Protein AF-A0AAD7YZC8-F1 (afdb_monomer)

Nearest PDB structur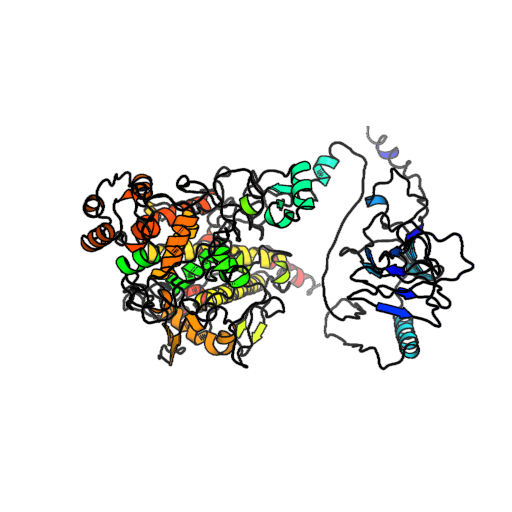es (foldseek):
  7oih-assembly3_E  TM=8.857E-01  e=1.376E-30  Homo sapiens
  7oih-assembly1_B  TM=8.797E-01  e=2.391E-30  Homo sapiens
  7oih-assembly2_C  TM=8.798E-01  e=6.121E-30  Homo sapiens
  8ogi-assembly1_B  TM=8.863E-01  e=1.033E-22  Homo sapiens
  7qzr-assembly1_B  TM=8.720E-01  e=1.389E-21  Homo sapiens

Sequence (856 aa):
MSLILVLKCLVVFGTTLISAVTVKWLPNSNFNLPENFIGKKLPCSKQTVVFPRSITGSVDIPPETEVRGFILPENGELILEDLLTFGANPAETNCTEEYAYYLDTAVRSWSQADVWSSPKFNKATPDSDRVPCFNDVVEFPEDTKFTVILPKATQHVKEVRVGSEIYYSSHEKFDMNAFDNLVKDTVDGYGEDRIEYYVGLSPEIEFRRIQLVVVDKEEYEEHWCKMLFADVFLTLLCISLSYGCLYDIYTGELLSADLQKFYESNGLLETCAVNVKPCYENEWRRVDGSCNNLESPARATFFSPMTRVLPADFFDGYKARKAESGEELPPPRQVRLKLLNETRSTHKDLNNNVPGYAAFAYIDIGSIHDNENLLGKTTYCCKKEHMNDFACTPNIISDDDPVFGPTDIRCMNATRPVTYQMFQCTQDPVPSPIKKATTPFDLSQIYNSKGEGDRVLRSFKGGELAVEEENGALFPPNGPTASCPTNVLPDETRCFEHYYGTFIPVTLLTTWYVRHHNYIASNLAKLNPCWNDELLYQTARDINIAFYKQVYFYEWNTALQGRDNLIKAGVISKDKGCRDLYDSKMSPEITLEFNLFNRWFHLLQESKTMLYDVHGNFIEEFKSFDATFRTGLLANNMSSFTQSMFRAPCHGGDGTVDPELANSALPAFQRAIDALSGDISKNRNFGLPAYVDYILHFLGIEINTFEDLYTAGLMTKEKVRLLKSTYAHPRDIDVIAGGGWCEKNMKGGNIPLTVANILNDNTLRAIKSDRHWYERCNRPHAFTEKQLKEIRKSTLSCLMCAVGDGVTEVPKKAFYNISPKNPLVTCDKIKKLNFKPWADPACKKKKSSKKTELDS

pLDDT: mean 83.08, std 19.99, range [24.94, 98.81]

Foldseek 3Di:
DDDDPVVVVPPPPPDPPPPAWEKEFAFFLELPFLVQWDVSHHADLQAEEEEPQEADAEHEDDPPARHQYYDDHPYYHYHYPDDHHHHRDPPDDPDDDHYIYGHRSQEDELLFQVRIDTPPDDPPDDSNNSRAAQRHEYEYEPPGHHHYRYPLADGHHQWYDHVPDTPDHPPDDDDPVVVVVVVVVVCVVPDVPPDDDDPDDDDDDDDDDDDDDDDDDDDDHDHDDDDDDDDPPVVVVVVCQAWFFKAFQEVLHGADPVNVVVCVVLVNCVQGIDGFHQEDQQDFQALQQAPLFNVRRSFQGQFRFFAAPDDFAADPPLFFHDFPVRHRAFALLLLLPLQAAADFAFAPWFALLQLLLLVLQCQQAFAPVQVVCCQPPQVCCPPPVNVPPPQWDKRAADCPRPPPVVDPDGIDTGTQADFCVNSVSDPPPQGIHTGGHGLFQQPSLLQPSDDPTNPQQCPQPLLAGDWDDDPNATAADDDDVFFQPLQDDPQLPDGHPSHDQFFDSSRLVSRLLRVQLVLQSVVLCVQFVPDGNVVSNSVSSLLSSLLSCLAVQVFNVCQFANDVRCCVLVLDHPDLAFDAQADSPQRSHFHPLLNLLSLLSQQFADQWQFFAALVRHTDDIDGRLSCGSRNSVCSPRQQRSLSSRQAGGTGHLQSYGHNCCQFPNNVVSDVTDGVSSNSLSSLRSSSPFALQVLCCVQPVDHDFALVVCVVVVFFDPSSSVSCVVNGVTSRSHRNCSRQSRGGDRDVNGSGGPSSSRSNSVRSSSSSHSRLSRQSHQPGNVHDDSVQSSLSNLRYVLLSCLSRGPSPQWAFQRRGTHDDPVTHIDGSVVRRHRDCVSVRDPVSVVVVVVVVVVVVD

Secondary structure (DSSP, 8-state):
--SSSTTSTTS-------PPPEEEE-----TT-GGGBTTS-PPPTTPEEE--SB--S-EEE-TT-EESEEE--SBS-EEE-S--EES--TT--S---SEEEB---SEEETT-SSSEE-TT--TTS-GGGTS--TTPEEEEPTT---EEE--SS----SEEEETTEEEEETTS---HHHHHHHHHHHHHHH-GGG-----------S---------SS------------S-TTTSHHHHTTTSPEEEETTT-SBPPHHHHHHHHHTT-HHHHEEEEPPP-TTPPPPSS-TTSSSSSTTTTSTTPPPB-SS---EETTTEEPPPTTSSPPPPHHHHHHHHSEE---EEEEEETHHHHHHHHHHHHHS--HHHHHHHTT---TTSGGGTT-TTB--EE--TT-TTTTTSS--EE--BPPPBTTTTTS---SS--B---S-SSSS-HHHH--STTGGGGGB-SSTTPBP-EEETTEEEPPB-SS---TT--STT----BSSS---SHHHHHHHHHHHHHHHHHHHHHHHH-TT--HHHHHHHHHHHHHHHHHHHIIIIIHHHHH-HHHHHHTTSS-S--S------TTS--PPBHHHHHHGGGGGGG--SEEEEE-TT--EEEEEEGGGGTT-GGGHHHHHHHHHHHHHHSEEE--SSEE-TTTTTBSSTTT-S-B-HHHHHHHHHHHTTPPBHHHHHHHHH-----STTHHHHTSSB-HHHHHHHHTT-SSGGG-BHIIIIIIIBPBPTTSSSBHHHHHHHHHHHHHHHHH-TT-TT-SSSTTPPPHHHHHHHTT--HHHHHHHH-TT-SEEESSTTB--BTTB-EEEGGGS-----GGG--HHHHHHHHHHHHSS--

Structure (mmCIF, N/CA/C/O backbone):
data_AF-A0AAD7YZC8-F1
#
_entry.id   AF-A0AAD7YZC8-F1
#
loop_
_atom_site.group_PDB
_atom_site.id
_atom_site.type_symbol
_atom_site.label_atom_id
_atom_site.label_alt_id
_atom_site.label_comp_id
_atom_site.label_asym_id
_atom_site.label_entity_id
_atom_site.label_seq_id
_atom_site.pdbx_PDB_ins_code
_atom_site.Cartn_x
_atom_site.Cartn_y
_atom_site.Cartn_z
_atom_site.occupancy
_atom_site.B_iso_or_equiv
_atom_site.auth_seq_id
_atom_site.auth_comp_id
_atom_site.auth_asym_id
_atom_site.auth_atom_id
_atom_site.pdbx_PDB_model_num
ATOM 1 N N . MET A 1 1 ? -14.193 5.421 -69.619 1.00 38.94 1 MET A N 1
ATOM 2 C CA . MET A 1 1 ? -14.078 6.891 -69.476 1.00 38.94 1 MET A CA 1
ATOM 3 C C . MET A 1 1 ? -13.715 7.180 -68.022 1.00 38.94 1 MET A C 1
ATOM 5 O O . MET A 1 1 ? -14.600 7.420 -67.222 1.00 38.94 1 MET A O 1
ATOM 9 N N . SER A 1 2 ? -12.482 7.005 -67.549 1.00 38.91 2 SER A N 1
ATOM 10 C CA . SER A 1 2 ? -11.161 7.172 -68.184 1.00 38.91 2 SER A CA 1
ATOM 11 C C . SER A 1 2 ? -10.828 8.629 -68.532 1.00 38.91 2 SER A C 1
ATOM 13 O O . SER A 1 2 ? -11.505 9.243 -69.349 1.00 38.91 2 SER A O 1
ATOM 15 N N . LEU A 1 3 ? -9.724 9.101 -67.942 1.00 29.97 3 LEU A N 1
ATOM 16 C CA . LEU A 1 3 ? -8.821 10.180 -68.374 1.00 29.97 3 LEU A CA 1
ATOM 17 C C . LEU A 1 3 ? -9.205 11.673 -68.283 1.00 29.97 3 LEU A C 1
ATOM 19 O O . LEU A 1 3 ? -8.309 12.482 -68.494 1.00 29.97 3 LEU A O 1
ATOM 23 N N . ILE A 1 4 ? -10.422 12.084 -67.901 1.00 33.88 4 ILE A N 1
ATOM 24 C CA . ILE A 1 4 ? -10.742 13.536 -67.821 1.00 33.88 4 ILE A CA 1
ATOM 25 C C . ILE A 1 4 ? -10.661 14.130 -66.397 1.00 33.88 4 ILE A C 1
ATOM 27 O O . ILE A 1 4 ? -10.284 15.292 -66.256 1.00 33.88 4 ILE A O 1
ATOM 31 N N . LEU A 1 5 ? -10.917 13.366 -65.323 1.00 29.91 5 LEU A N 1
ATOM 32 C CA . LEU A 1 5 ? -10.827 13.914 -63.952 1.00 29.91 5 LEU A CA 1
ATOM 33 C C . LEU A 1 5 ? -9.390 14.129 -63.440 1.00 29.91 5 LEU A C 1
ATOM 35 O O . LEU A 1 5 ? -9.175 14.997 -62.601 1.00 29.91 5 LEU A O 1
ATOM 39 N N . VAL A 1 6 ? -8.402 13.389 -63.951 1.00 34.81 6 VAL A N 1
ATOM 40 C CA . VAL A 1 6 ? -7.009 13.466 -63.457 1.00 34.81 6 VAL A CA 1
ATOM 41 C C . VAL A 1 6 ? -6.312 14.769 -63.884 1.00 34.81 6 VAL A C 1
ATOM 43 O O . VAL A 1 6 ? -5.386 15.219 -63.216 1.00 34.81 6 VAL A O 1
ATOM 46 N N . LEU A 1 7 ? -6.783 15.434 -64.948 1.00 29.98 7 LEU A N 1
ATOM 47 C CA . LEU A 1 7 ? -6.133 16.633 -65.496 1.00 29.98 7 LEU A CA 1
ATOM 48 C C . LEU A 1 7 ? -6.586 17.971 -64.882 1.00 29.98 7 LEU A C 1
ATOM 50 O O . LEU A 1 7 ? -6.028 19.005 -65.238 1.00 29.98 7 LEU A O 1
ATOM 54 N N . LYS A 1 8 ? -7.567 17.986 -63.964 1.00 27.28 8 LYS A N 1
ATOM 55 C CA . LYS A 1 8 ? -8.014 19.222 -63.281 1.00 27.28 8 LYS A CA 1
ATOM 56 C C . LYS A 1 8 ? -7.471 19.419 -61.861 1.00 27.28 8 LYS A C 1
ATOM 58 O O . LYS A 1 8 ? -7.588 20.521 -61.340 1.00 27.28 8 LYS A O 1
ATOM 63 N N . CYS A 1 9 ? -6.806 18.425 -61.271 1.00 28.36 9 CYS A N 1
ATOM 64 C CA . CYS A 1 9 ? -6.121 18.578 -59.977 1.00 28.36 9 CYS A CA 1
ATOM 65 C C . CYS A 1 9 ? -4.686 19.134 -60.088 1.00 28.36 9 CYS A C 1
ATOM 67 O O . CYS A 1 9 ? -4.042 19.345 -59.068 1.00 28.36 9 CYS A O 1
ATOM 69 N N . LEU A 1 10 ? -4.181 19.386 -61.302 1.00 30.72 10 LEU A N 1
ATOM 70 C CA . LEU A 1 10 ? -2.797 19.822 -61.549 1.00 30.72 10 LEU A CA 1
ATOM 71 C C . LEU A 1 10 ? -2.621 21.335 -61.783 1.00 30.72 10 LEU A C 1
ATOM 73 O O . LEU A 1 10 ? -1.504 21.772 -62.040 1.00 30.72 10 LEU A O 1
ATOM 77 N N . VAL A 1 11 ? -3.687 22.146 -61.699 1.00 32.16 11 VAL A N 1
ATOM 78 C CA . VAL A 1 11 ? -3.629 23.593 -62.016 1.00 32.16 11 VAL A CA 1
ATOM 79 C C . VAL A 1 11 ? -4.365 24.470 -60.987 1.00 32.16 11 VAL A C 1
ATOM 81 O O . VAL A 1 11 ? -5.046 25.420 -61.352 1.00 32.16 11 VAL A O 1
ATOM 84 N N . VAL A 1 12 ? -4.219 24.175 -59.686 1.00 30.36 12 VAL A N 1
ATOM 85 C CA . VAL A 1 12 ? -4.358 25.189 -58.608 1.00 30.36 12 VAL A CA 1
ATOM 86 C C . VAL A 1 12 ? -3.335 24.967 -57.474 1.00 30.36 12 VAL A C 1
ATOM 88 O O . VAL A 1 12 ? -3.593 25.285 -56.320 1.00 30.36 12 VAL A O 1
ATOM 91 N N . PHE A 1 13 ? -2.122 24.494 -57.787 1.00 31.23 13 PHE A N 1
ATOM 92 C CA . PHE A 1 13 ? -0.954 24.819 -56.951 1.00 31.23 13 PHE A CA 1
ATOM 93 C C . PHE A 1 13 ? -0.426 26.198 -57.370 1.00 31.23 13 PHE A C 1
ATOM 95 O O . PHE A 1 13 ? 0.676 26.353 -57.890 1.00 31.23 13 PHE A O 1
ATOM 102 N N . GLY A 1 14 ? -1.287 27.205 -57.197 1.00 27.14 14 GLY A N 1
ATOM 103 C CA . GLY A 1 14 ? -0.911 28.603 -57.331 1.00 27.14 14 GLY A CA 1
ATOM 104 C C . GLY A 1 14 ? -0.029 28.975 -56.149 1.00 27.14 14 GLY A C 1
ATOM 105 O O . GLY A 1 14 ? -0.460 28.893 -55.003 1.00 27.14 14 GLY A O 1
ATOM 106 N N . THR A 1 15 ? 1.208 29.363 -56.433 1.00 35.81 15 THR A N 1
ATOM 107 C CA . THR A 1 15 ? 2.196 29.787 -55.442 1.00 35.81 15 THR A CA 1
ATOM 108 C C . THR A 1 15 ? 1.728 31.038 -54.697 1.00 35.81 15 THR A C 1
ATOM 110 O O . THR A 1 15 ? 2.041 32.161 -55.097 1.00 35.81 15 THR A O 1
ATOM 113 N N . THR A 1 16 ? 1.042 30.868 -53.567 1.00 30.33 16 THR A N 1
ATOM 114 C CA . THR A 1 16 ? 1.069 31.885 -52.516 1.00 30.33 16 THR A CA 1
ATOM 115 C C . THR A 1 16 ? 2.446 31.830 -51.873 1.00 30.33 16 THR A C 1
ATOM 117 O O . THR A 1 16 ? 2.694 31.034 -50.967 1.00 30.33 16 THR A O 1
ATOM 120 N N . LEU A 1 17 ? 3.346 32.682 -52.366 1.00 33.91 17 LEU A N 1
ATOM 121 C CA . LEU A 1 17 ? 4.496 33.147 -51.600 1.00 33.91 17 LEU A CA 1
ATOM 122 C C . LEU A 1 17 ? 3.956 33.782 -50.314 1.00 33.91 17 LEU A C 1
ATOM 124 O O . LEU A 1 17 ? 3.630 34.967 -50.285 1.00 33.91 17 LEU A O 1
ATOM 128 N N . ILE A 1 18 ? 3.837 32.982 -49.255 1.00 41.03 18 ILE A N 1
ATOM 129 C CA . ILE A 1 18 ? 3.754 33.516 -47.902 1.00 41.03 18 ILE A CA 1
ATOM 130 C C . ILE A 1 18 ? 5.129 34.129 -47.664 1.00 41.03 18 ILE A C 1
ATOM 132 O O . ILE A 1 18 ? 6.103 33.418 -47.410 1.00 41.03 18 ILE A O 1
ATOM 136 N N . SER A 1 19 ? 5.221 35.447 -47.846 1.00 45.38 19 SER A N 1
ATOM 137 C CA . SER A 1 19 ? 6.395 36.198 -47.422 1.00 45.38 19 SER A CA 1
ATOM 138 C C . SER A 1 19 ? 6.632 35.858 -45.959 1.00 45.38 19 SER A C 1
ATOM 140 O O . SER A 1 19 ? 5.699 35.946 -45.162 1.00 45.38 19 SER A O 1
ATOM 142 N N . ALA A 1 20 ? 7.855 35.457 -45.619 1.00 54.62 20 ALA A N 1
ATOM 143 C CA . ALA A 1 20 ? 8.235 35.284 -44.227 1.00 54.62 20 ALA A CA 1
ATOM 144 C C . ALA A 1 20 ? 7.914 36.585 -43.481 1.00 54.62 20 ALA A C 1
ATOM 146 O O . ALA A 1 20 ? 8.322 37.666 -43.915 1.00 54.62 20 ALA A O 1
ATOM 147 N N . VAL A 1 21 ? 7.115 36.482 -42.421 1.00 72.06 21 VAL A N 1
ATOM 148 C CA . VAL A 1 21 ? 6.694 37.636 -41.630 1.00 72.06 21 VAL A CA 1
ATOM 149 C C . VAL A 1 21 ? 7.564 37.668 -40.386 1.00 72.06 21 VAL A C 1
ATOM 151 O O . VAL A 1 21 ? 7.703 36.663 -39.691 1.00 72.06 21 VAL A O 1
ATOM 154 N N . THR A 1 22 ? 8.162 38.822 -40.112 1.00 84.38 22 THR A N 1
ATOM 155 C CA . THR A 1 22 ? 8.917 39.018 -38.879 1.00 84.38 22 THR A CA 1
ATOM 156 C C . THR A 1 22 ? 7.970 39.008 -37.680 1.00 84.38 22 THR A C 1
ATOM 158 O O . THR A 1 22 ? 6.935 39.689 -37.682 1.00 84.38 22 THR A O 1
ATOM 161 N N . VAL A 1 23 ? 8.339 38.256 -36.649 1.00 88.00 23 VAL A N 1
ATOM 162 C CA . VAL A 1 23 ? 7.711 38.288 -35.327 1.00 88.00 23 VAL A CA 1
ATOM 163 C C . VAL A 1 23 ? 8.765 38.787 -34.341 1.00 88.00 23 VAL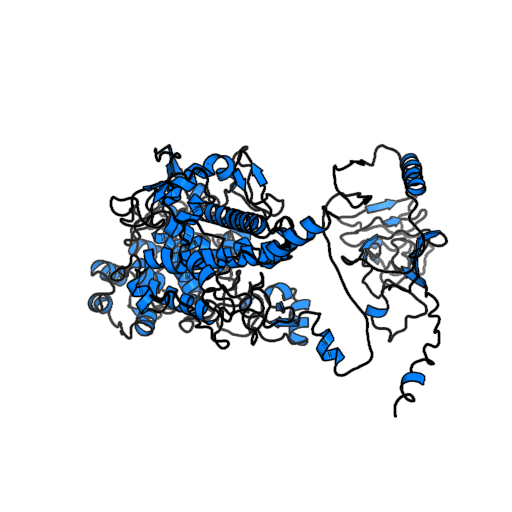 A C 1
ATOM 165 O O . VAL A 1 23 ? 9.852 38.219 -34.256 1.00 88.00 23 VAL A O 1
ATOM 168 N N . LYS A 1 24 ? 8.466 39.895 -33.658 1.00 88.56 24 LYS A N 1
ATOM 169 C CA . LYS A 1 24 ? 9.403 40.609 -32.785 1.00 88.56 24 LYS A CA 1
ATOM 170 C C . LYS A 1 24 ? 9.098 40.355 -31.317 1.00 88.56 24 LYS A C 1
ATOM 172 O O . LYS A 1 24 ? 7.936 40.461 -30.913 1.00 88.56 24 LYS A O 1
ATOM 177 N N . TRP A 1 25 ? 10.137 40.072 -30.540 1.00 86.88 25 TRP A N 1
ATOM 178 C CA . TRP A 1 25 ? 10.060 39.992 -29.081 1.00 86.88 25 TRP A CA 1
ATOM 179 C C . TRP A 1 25 ? 9.779 41.379 -28.480 1.00 86.88 25 TRP A C 1
ATOM 181 O O . TRP A 1 25 ? 10.351 42.373 -28.927 1.00 86.88 25 TRP A O 1
ATOM 191 N N . LEU A 1 26 ? 8.862 41.451 -27.511 1.00 82.75 26 LEU A N 1
ATOM 192 C CA . LEU A 1 26 ? 8.472 42.685 -26.811 1.00 82.75 26 LEU A CA 1
ATOM 193 C C . LEU A 1 26 ? 9.077 42.858 -25.401 1.00 82.75 26 LEU A C 1
ATOM 195 O O . LEU A 1 26 ? 9.374 44.000 -25.052 1.00 82.75 26 LEU A O 1
ATOM 199 N N . PRO A 1 27 ? 9.217 41.806 -24.565 1.00 81.62 27 PRO A N 1
ATOM 200 C CA . PRO A 1 27 ? 9.751 41.930 -23.210 1.00 81.62 27 PRO A CA 1
ATOM 201 C C . PRO A 1 27 ? 11.169 42.489 -23.168 1.00 81.62 27 PRO A C 1
ATOM 203 O O . PRO A 1 27 ? 12.033 42.088 -23.944 1.00 81.62 27 PRO A O 1
ATOM 206 N N . ASN A 1 28 ? 11.395 43.406 -22.232 1.00 78.88 28 ASN A N 1
ATOM 207 C CA . ASN A 1 28 ? 12.644 44.133 -22.071 1.00 78.88 28 ASN A CA 1
ATOM 208 C C . ASN A 1 28 ? 12.716 44.650 -20.626 1.00 78.88 28 ASN A C 1
ATOM 210 O O . ASN A 1 28 ? 11.790 45.333 -20.193 1.00 78.88 28 ASN A O 1
ATOM 214 N N . SER A 1 29 ? 13.785 44.341 -19.890 1.00 75.00 29 SER A N 1
ATOM 215 C CA . SER A 1 29 ? 13.983 44.742 -18.489 1.00 75.00 29 SER A CA 1
ATOM 216 C C . SER A 1 29 ? 14.429 46.197 -18.313 1.00 75.00 29 SER A C 1
ATOM 218 O O . SER A 1 29 ? 14.530 46.671 -17.182 1.00 75.00 29 SER A O 1
ATOM 220 N N . ASN A 1 30 ? 14.664 46.932 -19.405 1.00 81.12 30 ASN A N 1
ATOM 221 C CA . ASN A 1 30 ? 15.136 48.312 -19.364 1.00 81.12 30 ASN A CA 1
ATOM 222 C C . ASN A 1 30 ? 14.214 49.202 -18.505 1.00 81.12 30 ASN A C 1
ATOM 224 O O . ASN A 1 30 ? 13.020 49.368 -18.777 1.00 81.12 30 ASN A O 1
ATOM 228 N N . PHE A 1 31 ? 14.788 49.783 -17.452 1.00 85.06 31 PHE A N 1
ATOM 229 C CA . PHE A 1 31 ? 14.087 50.617 -16.480 1.00 85.06 31 PHE A CA 1
ATOM 230 C C . PHE A 1 31 ? 13.557 51.936 -17.071 1.00 85.06 31 PHE A C 1
ATOM 232 O O . PHE A 1 31 ? 12.609 52.500 -16.539 1.00 85.06 31 PHE A O 1
ATOM 239 N N . ASN A 1 32 ? 14.086 52.401 -18.208 1.00 84.62 32 ASN A N 1
ATOM 240 C CA . ASN A 1 32 ? 13.588 53.581 -18.924 1.00 84.62 32 ASN A CA 1
ATOM 241 C C . ASN A 1 32 ? 12.401 53.297 -19.867 1.00 84.62 32 ASN A C 1
ATOM 243 O O . ASN A 1 32 ? 12.007 54.180 -20.632 1.00 84.62 32 ASN A O 1
ATOM 247 N N . LEU A 1 33 ? 11.779 52.113 -19.806 1.00 84.69 33 LEU A N 1
ATOM 248 C CA . LEU A 1 33 ? 10.528 51.840 -20.518 1.00 84.69 33 LEU A CA 1
ATOM 249 C C . LEU A 1 33 ? 9.294 52.127 -19.644 1.00 84.69 33 LEU A C 1
ATOM 251 O O . LEU A 1 33 ? 9.096 51.449 -18.633 1.00 84.69 33 LEU A O 1
ATOM 255 N N . PRO A 1 34 ? 8.407 53.065 -20.041 1.00 84.94 34 PRO A N 1
ATOM 256 C CA . PRO A 1 34 ? 7.154 53.330 -19.334 1.00 84.94 34 PRO A CA 1
ATOM 257 C C . PRO A 1 34 ? 6.308 52.071 -19.111 1.00 84.94 34 PRO A C 1
ATOM 259 O O . PRO A 1 34 ? 5.668 51.937 -18.073 1.00 84.94 34 PRO A O 1
ATOM 262 N N . GLU A 1 35 ? 6.315 51.139 -20.068 1.00 81.62 35 GLU A N 1
ATOM 263 C CA . GLU A 1 35 ? 5.594 49.862 -20.045 1.00 81.62 35 GLU A CA 1
ATOM 264 C C . GLU A 1 35 ? 5.926 48.981 -18.833 1.00 81.62 35 GLU A C 1
ATOM 266 O O . GLU A 1 35 ? 5.076 48.188 -18.423 1.00 81.62 35 GLU A O 1
ATOM 271 N N . ASN A 1 36 ? 7.112 49.155 -18.244 1.00 86.50 36 ASN A N 1
ATOM 272 C CA . ASN A 1 36 ? 7.586 48.414 -17.076 1.00 86.50 36 ASN A CA 1
ATOM 273 C C . ASN A 1 36 ? 7.094 49.004 -15.744 1.00 86.50 36 ASN A C 1
ATOM 275 O O . ASN A 1 36 ? 7.500 48.542 -14.683 1.00 86.50 36 ASN A O 1
ATOM 279 N N . PHE A 1 37 ? 6.185 49.982 -15.770 1.00 89.06 37 PHE A N 1
ATOM 280 C CA . PHE A 1 37 ? 5.549 50.533 -14.574 1.00 89.06 37 PHE A CA 1
ATOM 281 C C . PHE A 1 37 ? 4.026 50.440 -14.640 1.00 89.06 37 PHE A C 1
ATOM 283 O O . PHE A 1 37 ? 3.395 50.623 -15.690 1.00 89.06 37 PHE A O 1
ATOM 290 N N . ILE A 1 38 ? 3.403 50.227 -13.480 1.00 82.44 38 ILE A N 1
ATOM 291 C CA . ILE A 1 38 ? 1.947 50.342 -13.343 1.00 82.44 38 ILE A CA 1
ATOM 292 C C . ILE A 1 38 ? 1.522 51.763 -13.746 1.00 82.44 38 ILE A C 1
ATOM 294 O O . ILE A 1 38 ? 2.050 52.751 -13.249 1.00 82.44 38 ILE A O 1
ATOM 298 N N . GLY A 1 39 ? 0.565 51.861 -14.674 1.00 80.69 39 GLY A N 1
ATOM 299 C CA . GLY A 1 39 ? 0.124 53.136 -15.255 1.00 80.69 39 GLY A CA 1
ATOM 300 C C . GLY A 1 39 ? 0.858 53.558 -16.536 1.00 80.69 39 GLY A C 1
ATOM 301 O O . GLY A 1 39 ? 0.459 54.553 -17.142 1.00 80.69 39 GLY A O 1
ATOM 302 N N . LYS A 1 40 ? 1.857 52.784 -16.989 1.00 85.19 40 LYS A N 1
ATOM 303 C CA . LYS A 1 40 ? 2.632 53.001 -18.224 1.00 85.19 40 LYS A CA 1
ATOM 304 C C . LYS A 1 40 ? 3.324 54.368 -18.301 1.00 85.19 40 LYS A C 1
ATOM 306 O O . LYS A 1 40 ? 3.190 55.091 -19.290 1.00 85.19 40 LYS A O 1
ATOM 311 N N . LYS A 1 41 ? 4.020 54.748 -17.227 1.00 85.44 41 LYS A N 1
ATOM 312 C CA . LYS A 1 41 ? 4.746 56.019 -17.073 1.00 85.44 41 LYS A CA 1
ATOM 313 C C . LYS A 1 41 ? 6.002 55.799 -16.240 1.00 85.44 41 LYS A C 1
ATOM 315 O O . LYS A 1 41 ? 5.952 55.054 -15.270 1.00 85.44 41 LYS A O 1
ATOM 320 N N . LEU A 1 42 ? 7.084 56.486 -16.594 1.00 88.44 42 LEU A N 1
ATOM 321 C CA . LEU A 1 42 ? 8.310 56.483 -15.797 1.00 88.44 42 LEU A CA 1
ATOM 322 C C . LEU A 1 42 ? 8.114 57.201 -14.450 1.00 88.44 42 LEU A C 1
ATOM 324 O O . LEU A 1 42 ? 7.279 58.110 -14.366 1.00 88.44 42 LEU A O 1
ATOM 328 N N . PRO A 1 43 ? 8.871 56.804 -13.412 1.00 89.62 43 PRO A N 1
ATOM 329 C CA . PRO A 1 43 ? 8.849 57.454 -12.112 1.00 89.62 43 PRO A CA 1
ATOM 330 C C . PRO A 1 43 ? 9.450 58.860 -12.178 1.00 89.62 43 PRO A C 1
ATOM 332 O O . PRO A 1 43 ? 10.362 59.130 -12.955 1.00 89.62 43 PRO A O 1
ATOM 335 N N . CYS A 1 44 ? 8.937 59.745 -11.329 1.00 87.44 44 CYS A N 1
ATOM 336 C CA . CYS A 1 44 ? 9.434 61.107 -11.151 1.00 87.44 44 CYS A CA 1
ATOM 337 C C . CYS A 1 44 ? 10.337 61.238 -9.906 1.00 87.44 44 CYS A C 1
ATOM 339 O O . CYS A 1 44 ? 10.316 60.377 -9.018 1.00 87.44 44 CYS A O 1
ATOM 341 N N . SER A 1 45 ? 10.980 62.400 -9.730 1.00 86.62 45 SER A N 1
ATOM 342 C CA . SER A 1 45 ? 11.822 62.715 -8.555 1.00 86.62 45 SER A CA 1
ATOM 343 C C . SER A 1 45 ? 11.093 62.612 -7.203 1.00 86.62 45 SER A C 1
ATOM 345 O O . SER A 1 45 ? 11.707 62.461 -6.148 1.00 86.62 45 SER A O 1
ATOM 347 N N . LYS A 1 46 ? 9.757 62.700 -7.203 1.00 85.25 46 LYS A N 1
ATOM 348 C CA . LYS A 1 46 ? 8.902 62.672 -6.001 1.00 85.25 46 LYS A CA 1
ATOM 349 C C . LYS A 1 46 ? 8.347 61.289 -5.654 1.00 85.25 46 LYS A C 1
ATOM 351 O O . LYS A 1 46 ? 7.824 61.132 -4.548 1.00 85.25 46 LYS A O 1
ATOM 356 N N . GLN A 1 47 ? 8.482 60.305 -6.542 1.00 90.94 47 GLN A N 1
ATOM 357 C CA . GLN A 1 47 ? 7.972 58.947 -6.345 1.00 90.94 47 GLN A CA 1
ATOM 358 C C . GLN A 1 47 ? 9.039 58.016 -5.778 1.00 90.94 47 GLN A C 1
ATOM 360 O O . GLN A 1 47 ? 10.192 58.025 -6.207 1.00 90.94 47 GLN A O 1
ATOM 365 N N . THR A 1 48 ? 8.642 57.174 -4.828 1.00 92.06 48 THR A N 1
ATOM 366 C CA .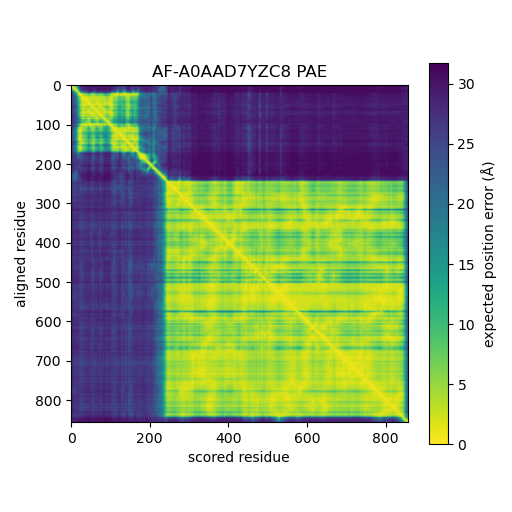 THR A 1 48 ? 9.440 56.021 -4.401 1.00 92.06 48 THR A CA 1
ATOM 367 C C . THR A 1 48 ? 9.156 54.859 -5.349 1.00 92.06 48 THR A C 1
ATOM 369 O O . THR A 1 48 ? 8.001 54.443 -5.470 1.00 92.06 48 THR A O 1
ATOM 372 N N . VAL A 1 49 ? 10.178 54.316 -6.014 1.00 93.12 49 VAL A N 1
ATOM 373 C CA . VAL A 1 49 ? 9.986 53.141 -6.875 1.00 93.12 49 VAL A CA 1
ATOM 374 C C . VAL A 1 49 ? 9.918 51.889 -6.018 1.00 93.12 49 VAL A C 1
ATOM 376 O O . VAL A 1 49 ? 10.785 51.645 -5.181 1.00 93.12 49 VAL A O 1
ATOM 379 N N . VAL A 1 50 ? 8.868 51.104 -6.218 1.00 93.06 50 VAL A N 1
ATOM 380 C CA . VAL A 1 50 ? 8.617 49.858 -5.502 1.00 93.06 50 VAL A CA 1
ATOM 381 C C . VAL A 1 50 ? 8.862 48.709 -6.459 1.00 93.06 50 VAL A C 1
ATOM 383 O O . VAL A 1 50 ? 8.099 48.514 -7.407 1.00 93.06 50 VAL A O 1
ATOM 386 N N . PHE A 1 51 ? 9.929 47.958 -6.209 1.00 91.56 51 PHE A N 1
ATOM 387 C CA . PHE A 1 51 ? 10.197 46.717 -6.918 1.00 91.56 51 PHE A CA 1
ATOM 388 C C . PHE A 1 51 ? 9.312 45.584 -6.364 1.00 91.56 51 PHE A C 1
ATOM 390 O O . PHE A 1 51 ? 8.893 45.634 -5.202 1.00 91.56 51 PHE A O 1
ATOM 397 N N . PRO A 1 52 ? 8.984 44.561 -7.174 1.00 85.50 52 PRO A N 1
ATOM 398 C CA . PRO A 1 52 ? 8.275 43.384 -6.683 1.00 85.50 52 PRO A CA 1
ATOM 399 C C . PRO A 1 52 ? 9.126 42.633 -5.651 1.00 85.50 52 PRO A C 1
ATOM 401 O O . PRO A 1 52 ? 10.347 42.741 -5.636 1.00 85.50 52 PRO A O 1
ATOM 404 N N . ARG A 1 53 ? 8.486 41.827 -4.793 1.00 81.12 53 ARG A N 1
ATOM 405 C CA . ARG A 1 53 ? 9.163 41.100 -3.697 1.00 81.12 53 ARG A CA 1
ATOM 406 C C . ARG A 1 53 ? 10.314 40.197 -4.175 1.00 81.12 53 ARG A C 1
ATOM 408 O O . ARG A 1 53 ? 11.254 39.969 -3.421 1.00 81.12 53 ARG A O 1
ATOM 415 N N . SER A 1 54 ? 10.237 39.704 -5.407 1.00 77.69 54 SER A N 1
ATOM 416 C CA . SER A 1 54 ? 11.314 38.999 -6.098 1.00 77.69 54 SER A CA 1
ATOM 417 C C . SER A 1 54 ? 11.450 39.577 -7.505 1.00 77.69 54 SER A C 1
ATOM 419 O O . SER A 1 54 ? 10.424 39.781 -8.157 1.00 77.69 54 SER A O 1
ATOM 421 N N . ILE A 1 55 ? 12.678 39.807 -7.970 1.00 75.81 55 ILE A N 1
ATOM 422 C CA . ILE A 1 55 ? 12.996 40.090 -9.379 1.00 75.81 55 ILE A CA 1
ATOM 423 C C . ILE A 1 55 ? 13.776 38.893 -9.924 1.00 75.81 55 ILE A C 1
ATOM 425 O O . ILE A 1 55 ? 14.651 38.359 -9.245 1.00 75.81 55 ILE A O 1
ATOM 429 N N . THR A 1 56 ? 13.429 38.447 -11.127 1.00 64.94 56 THR A N 1
ATOM 430 C CA . THR A 1 56 ? 13.868 37.154 -11.678 1.00 64.94 56 THR A CA 1
ATOM 431 C C . THR A 1 56 ? 15.042 37.284 -12.657 1.00 64.94 56 THR A C 1
ATOM 433 O O . THR A 1 56 ? 15.712 36.301 -12.954 1.00 64.94 56 THR A O 1
ATOM 436 N N . GLY A 1 57 ? 15.307 38.493 -13.156 1.00 65.06 57 GLY A N 1
ATOM 437 C CA . GLY A 1 57 ? 16.481 38.830 -13.964 1.00 65.06 57 GLY A CA 1
ATOM 438 C C . GLY A 1 57 ? 17.073 40.173 -13.541 1.00 65.06 57 GLY A C 1
ATOM 439 O O . GLY A 1 57 ? 16.435 40.929 -12.810 1.00 65.06 57 GLY A O 1
ATOM 440 N N . SER A 1 58 ? 18.284 40.476 -13.999 1.00 75.31 58 SER A N 1
ATOM 441 C CA . SER A 1 58 ? 18.968 41.731 -13.680 1.00 75.31 58 SER A CA 1
ATOM 442 C C . SER A 1 58 ? 18.247 42.931 -14.307 1.00 75.31 58 SER A C 1
ATOM 444 O O . SER A 1 58 ? 17.927 42.930 -15.502 1.00 75.31 58 SER A O 1
ATOM 446 N N . VAL A 1 59 ? 17.999 43.968 -13.505 1.00 80.81 59 VAL A N 1
ATOM 447 C CA . VAL A 1 59 ? 17.451 45.252 -13.972 1.00 80.81 59 VAL A CA 1
ATOM 448 C C . VAL A 1 59 ? 18.525 46.319 -13.835 1.00 80.81 59 VAL A C 1
ATOM 450 O O . VAL A 1 59 ? 18.966 46.610 -12.721 1.00 80.81 59 VAL A O 1
ATOM 453 N N . ASP A 1 60 ? 18.922 46.919 -14.955 1.00 81.00 60 ASP A N 1
ATOM 454 C CA . ASP A 1 60 ? 19.831 48.062 -14.942 1.00 81.00 60 ASP A CA 1
ATOM 455 C C . ASP A 1 60 ? 19.054 49.330 -14.597 1.00 81.00 60 ASP A C 1
ATOM 457 O O . ASP A 1 60 ? 18.061 49.670 -15.250 1.00 81.00 60 ASP A O 1
ATOM 461 N N . ILE A 1 61 ? 19.520 50.037 -13.575 1.00 85.62 61 ILE A N 1
ATOM 462 C CA . ILE A 1 61 ? 19.062 51.375 -13.241 1.00 85.62 61 ILE A CA 1
ATOM 463 C C . ILE A 1 61 ? 20.005 52.361 -13.939 1.00 85.62 61 ILE A C 1
ATOM 465 O O . ILE A 1 61 ? 21.197 52.400 -13.611 1.00 85.62 61 ILE A O 1
ATOM 469 N N . PRO A 1 62 ? 19.495 53.145 -14.902 1.00 81.62 62 PRO A N 1
ATOM 470 C CA . PRO A 1 62 ? 20.319 53.989 -15.744 1.00 81.62 62 PRO A CA 1
ATOM 471 C C . PRO A 1 62 ? 20.922 55.159 -14.954 1.00 81.62 62 PRO A C 1
ATOM 473 O O . PRO A 1 62 ? 20.333 55.612 -13.959 1.00 81.62 62 PRO A O 1
ATOM 476 N N . PRO A 1 63 ? 22.072 55.683 -15.416 1.00 77.56 63 PRO A N 1
ATOM 477 C CA . PRO A 1 63 ? 22.685 56.874 -14.843 1.00 77.56 63 PRO A CA 1
ATOM 478 C C . PRO A 1 63 ? 21.709 58.060 -14.855 1.00 77.56 63 PRO A C 1
ATOM 480 O O . PRO A 1 63 ? 20.828 58.146 -15.709 1.00 77.56 63 PRO A O 1
ATOM 483 N N . GLU A 1 64 ? 21.874 58.981 -13.903 1.00 78.50 64 GLU A N 1
ATOM 484 C CA . GLU A 1 64 ? 21.064 60.205 -13.758 1.00 78.50 64 GLU A CA 1
ATOM 485 C C . GLU A 1 64 ? 19.579 59.983 -13.385 1.00 78.50 64 GLU A C 1
ATOM 487 O O . GLU A 1 64 ? 18.781 60.918 -13.425 1.00 78.50 64 GLU A O 1
ATOM 492 N N . THR A 1 65 ? 19.188 58.781 -12.941 1.00 86.31 65 THR A N 1
ATOM 493 C CA . THR A 1 65 ? 17.826 58.526 -12.430 1.00 86.31 65 THR A CA 1
ATOM 494 C C . THR A 1 65 ? 17.517 59.400 -11.195 1.00 86.31 65 THR A C 1
ATOM 496 O O . THR A 1 65 ? 18.108 59.209 -10.128 1.00 86.31 65 THR A O 1
ATOM 499 N N . GLU A 1 66 ? 16.560 60.333 -11.321 1.00 87.56 66 GLU A N 1
ATOM 500 C CA . GLU A 1 66 ? 16.003 61.142 -10.219 1.00 87.56 66 GLU A CA 1
ATOM 501 C C . GLU A 1 66 ? 14.707 60.514 -9.670 1.00 87.56 66 GLU A C 1
ATOM 503 O O . GLU A 1 66 ? 13.674 60.517 -10.338 1.00 87.56 66 GLU A O 1
ATOM 508 N N . VAL A 1 67 ? 14.724 60.024 -8.425 1.00 90.25 67 VAL A N 1
ATOM 509 C CA . VAL A 1 67 ? 13.543 59.465 -7.726 1.00 90.25 67 VAL A CA 1
ATOM 510 C C . VAL A 1 67 ? 13.560 59.821 -6.236 1.00 90.25 67 VAL A C 1
ATOM 512 O O . VAL A 1 67 ? 14.580 60.244 -5.701 1.00 90.25 67 VAL A O 1
ATOM 515 N N . ARG A 1 68 ? 12.466 59.607 -5.496 1.00 88.56 68 ARG A N 1
ATOM 516 C CA . ARG A 1 68 ? 12.447 59.863 -4.040 1.00 88.56 68 ARG A CA 1
ATOM 517 C C . ARG A 1 68 ? 13.191 58.793 -3.236 1.00 88.56 68 ARG A C 1
ATOM 519 O O . ARG A 1 68 ? 13.680 59.081 -2.146 1.00 88.56 68 ARG A O 1
ATOM 526 N N . GLY A 1 69 ? 13.256 57.570 -3.755 1.00 89.44 69 GLY A N 1
ATOM 527 C CA . GLY A 1 69 ? 13.864 56.409 -3.105 1.00 89.44 69 GLY A CA 1
ATOM 528 C C . GLY A 1 69 ? 13.459 55.103 -3.785 1.00 89.44 69 GLY A C 1
ATOM 529 O O . GLY A 1 69 ? 12.581 55.102 -4.647 1.00 89.44 69 GLY A O 1
ATOM 530 N N . PHE A 1 70 ? 14.062 53.992 -3.362 1.00 92.62 70 PHE A N 1
ATOM 531 C CA . PHE A 1 70 ? 13.707 52.640 -3.803 1.00 92.62 70 PHE A CA 1
ATOM 532 C C . PHE A 1 70 ? 13.245 51.775 -2.623 1.00 92.62 70 PHE A C 1
ATOM 534 O O . PHE A 1 70 ? 13.844 51.810 -1.548 1.00 92.62 70 PHE A O 1
ATOM 541 N N . ILE A 1 71 ? 12.209 50.963 -2.839 1.00 88.88 71 ILE A N 1
ATOM 542 C CA . ILE A 1 71 ? 11.881 49.796 -2.013 1.00 88.88 71 ILE A CA 1
ATOM 543 C C . ILE A 1 71 ? 12.367 48.572 -2.789 1.00 88.88 71 ILE A C 1
ATOM 545 O O . ILE A 1 71 ? 11.809 48.231 -3.831 1.00 88.88 71 ILE A O 1
ATOM 549 N N . LEU A 1 72 ? 13.455 47.982 -2.294 1.00 87.94 72 LEU A N 1
ATOM 550 C CA . LEU A 1 72 ? 14.195 46.890 -2.927 1.00 87.94 72 LEU A CA 1
ATOM 551 C C . LEU A 1 72 ? 13.456 45.541 -2.802 1.00 87.94 72 LEU A C 1
ATOM 553 O O . LEU A 1 72 ? 12.686 45.362 -1.852 1.00 87.94 72 LEU A O 1
ATOM 557 N N . PRO A 1 73 ? 13.699 44.584 -3.718 1.00 82.81 73 PRO A N 1
ATOM 558 C CA . PRO A 1 73 ? 13.199 43.218 -3.582 1.00 82.81 73 PRO A CA 1
ATOM 559 C C . PRO A 1 73 ? 13.863 42.472 -2.410 1.00 82.81 73 PRO A C 1
ATOM 561 O O . PRO A 1 73 ? 14.945 42.841 -1.958 1.00 82.81 73 PRO A O 1
ATOM 564 N N . GLU A 1 74 ? 13.249 41.375 -1.956 1.00 78.44 74 GLU A N 1
ATOM 565 C CA . GLU A 1 74 ? 13.889 40.428 -1.028 1.00 78.44 74 GLU A CA 1
ATOM 566 C C . GLU A 1 74 ? 14.888 39.506 -1.749 1.00 78.44 74 GLU A C 1
ATOM 568 O O . GLU A 1 74 ? 15.880 39.106 -1.148 1.00 78.44 74 GLU A O 1
ATOM 573 N N . ASN A 1 75 ? 14.644 39.186 -3.028 1.00 67.00 75 ASN A N 1
ATOM 574 C CA . ASN A 1 75 ? 15.526 38.378 -3.881 1.00 67.00 75 ASN A CA 1
ATOM 575 C C . ASN A 1 75 ? 15.590 38.969 -5.303 1.00 67.00 75 ASN A C 1
ATOM 577 O O . ASN A 1 75 ? 14.567 39.415 -5.823 1.00 67.00 75 ASN A O 1
ATOM 581 N N . GLY A 1 76 ? 16.756 38.936 -5.950 1.00 73.25 76 GLY A N 1
ATOM 582 C CA . GLY A 1 76 ? 16.964 39.442 -7.315 1.00 73.25 76 GLY A CA 1
ATOM 583 C C . GLY A 1 76 ? 18.182 40.360 -7.429 1.00 73.25 76 GLY A C 1
ATOM 584 O O . GLY A 1 76 ? 18.877 40.594 -6.441 1.00 73.25 76 GLY A O 1
ATOM 585 N N . GLU A 1 77 ? 18.432 40.891 -8.626 1.00 78.38 77 GLU A N 1
ATOM 586 C CA . GLU A 1 77 ? 19.594 41.739 -8.919 1.00 78.38 77 GLU A CA 1
ATOM 587 C C . GLU A 1 77 ? 19.175 43.086 -9.532 1.00 78.38 77 GLU A C 1
ATOM 589 O O . GLU A 1 77 ? 18.417 43.140 -10.501 1.00 78.38 77 GLU A O 1
ATOM 594 N N . LEU A 1 78 ? 19.700 44.178 -8.967 1.00 81.94 78 LEU A N 1
ATOM 595 C CA . LEU A 1 78 ? 19.643 45.521 -9.543 1.00 81.94 78 LEU A CA 1
ATOM 596 C C . LEU A 1 78 ? 21.073 45.977 -9.837 1.00 81.94 78 LEU A C 1
ATOM 598 O O . LEU A 1 78 ? 21.894 46.053 -8.921 1.00 81.94 78 LEU A O 1
ATOM 602 N N . ILE A 1 79 ? 21.358 46.297 -11.094 1.00 79.81 79 ILE A N 1
ATOM 603 C CA . ILE A 1 79 ? 22.658 46.805 -11.537 1.00 79.81 79 ILE A CA 1
ATOM 604 C C . ILE A 1 79 ? 22.551 48.329 -11.585 1.00 79.81 79 ILE A C 1
ATOM 606 O O . ILE A 1 79 ? 21.648 48.867 -12.216 1.00 79.81 79 ILE A O 1
ATOM 610 N N . LEU A 1 80 ? 23.427 49.040 -10.877 1.00 82.19 80 LEU A N 1
ATOM 611 C CA . LEU A 1 80 ? 23.413 50.505 -10.814 1.00 82.19 80 LEU A CA 1
ATOM 612 C C . LEU A 1 80 ? 24.635 51.010 -11.585 1.00 82.19 80 LEU A C 1
ATOM 614 O O . LEU A 1 80 ? 25.760 50.796 -11.135 1.00 82.19 80 LEU A O 1
ATOM 618 N N . GLU A 1 81 ? 24.426 51.605 -12.760 1.00 64.25 81 GLU A N 1
ATOM 619 C CA . GLU A 1 81 ? 25.529 51.839 -13.707 1.00 64.25 81 GLU A CA 1
ATOM 620 C C . GLU A 1 81 ? 26.347 53.116 -13.413 1.00 64.25 81 GLU A C 1
ATOM 622 O O . GLU A 1 81 ? 27.535 53.146 -13.726 1.00 64.25 81 GLU A O 1
ATOM 627 N N . ASP A 1 82 ? 25.762 54.139 -12.769 1.00 73.06 82 ASP A N 1
ATOM 628 C CA . ASP A 1 82 ? 26.475 55.336 -12.271 1.00 73.06 82 ASP A CA 1
ATOM 629 C C . ASP A 1 82 ? 25.639 56.087 -11.193 1.00 73.06 82 ASP A C 1
ATOM 631 O O . ASP A 1 82 ? 24.804 55.497 -10.502 1.00 73.06 82 ASP A O 1
ATOM 635 N N . LEU A 1 83 ? 25.860 57.397 -11.027 1.00 76.19 83 LEU A N 1
ATOM 636 C CA . LEU A 1 83 ? 25.198 58.295 -10.081 1.00 76.19 83 LEU A CA 1
ATOM 637 C C . LEU A 1 83 ? 23.657 58.266 -10.164 1.00 76.19 83 LEU A C 1
ATOM 639 O O . LEU A 1 83 ? 23.054 58.613 -11.182 1.00 76.19 83 LEU A O 1
ATOM 643 N N . LEU A 1 84 ? 23.031 57.971 -9.021 1.00 80.81 84 LEU A N 1
ATOM 644 C CA . LEU A 1 84 ? 21.587 58.066 -8.780 1.00 80.81 84 LEU A CA 1
ATOM 645 C C . LEU A 1 84 ? 21.283 59.234 -7.838 1.00 80.81 84 LEU A C 1
ATOM 647 O O . LEU A 1 84 ? 21.992 59.435 -6.847 1.00 80.81 84 LEU A O 1
ATOM 651 N N . THR A 1 85 ? 20.194 59.962 -8.093 1.00 81.00 85 THR A N 1
ATOM 652 C CA . THR A 1 85 ? 19.787 61.105 -7.265 1.00 81.00 85 THR A CA 1
ATOM 653 C C . THR A 1 85 ? 18.513 60.783 -6.493 1.00 81.00 85 THR A C 1
ATOM 655 O O . THR A 1 85 ? 17.443 60.605 -7.074 1.00 81.00 85 THR A O 1
ATOM 658 N N . PHE A 1 86 ? 18.623 60.751 -5.162 1.00 84.19 86 PHE A N 1
ATOM 659 C CA . PHE A 1 86 ? 17.498 60.493 -4.264 1.00 84.19 86 PHE A CA 1
ATOM 660 C C . PHE A 1 86 ? 16.978 61.778 -3.608 1.00 84.19 86 PHE A C 1
ATOM 662 O O . PHE A 1 86 ? 17.655 62.376 -2.770 1.00 84.19 86 PHE A O 1
ATOM 669 N N . GLY A 1 87 ? 15.752 62.181 -3.946 1.00 73.00 87 GLY A N 1
ATOM 670 C CA . GLY A 1 87 ? 15.061 63.304 -3.313 1.00 73.00 87 GLY A CA 1
ATOM 671 C C . GLY A 1 87 ? 14.077 64.032 -4.229 1.00 73.00 87 GLY A C 1
ATOM 672 O O . GLY A 1 87 ? 14.254 64.107 -5.438 1.00 73.00 87 GLY A O 1
ATOM 673 N N . ALA A 1 88 ? 13.042 64.620 -3.627 1.00 69.44 88 ALA A N 1
ATOM 674 C CA . ALA A 1 88 ? 12.001 65.347 -4.349 1.00 69.44 88 ALA A CA 1
ATOM 675 C C . ALA A 1 88 ? 12.524 66.662 -4.956 1.00 69.44 88 ALA A C 1
ATOM 677 O O . ALA A 1 88 ? 12.835 67.600 -4.216 1.00 69.44 88 ALA A O 1
ATOM 678 N N . ASN A 1 89 ? 12.524 66.780 -6.287 1.00 77.31 89 ASN A N 1
ATOM 679 C CA . ASN A 1 89 ? 12.888 68.011 -6.983 1.00 77.31 89 ASN A CA 1
ATOM 680 C C . ASN A 1 89 ? 11.780 69.075 -6.787 1.00 77.31 89 ASN A C 1
ATOM 682 O O . ASN A 1 89 ? 10.635 68.864 -7.212 1.00 77.31 89 ASN A O 1
ATOM 686 N N . PRO A 1 90 ? 12.044 70.231 -6.139 1.00 67.38 90 PRO A N 1
ATOM 687 C CA . PRO A 1 90 ? 10.994 71.204 -5.830 1.00 67.38 90 PRO A CA 1
ATOM 688 C C . PRO A 1 90 ? 10.324 71.811 -7.070 1.00 67.38 90 PRO A C 1
ATOM 690 O O . PRO A 1 90 ? 9.163 72.212 -6.986 1.00 67.38 90 PRO A O 1
ATOM 693 N N . ALA A 1 91 ? 11.024 71.852 -8.209 1.00 70.62 91 ALA A N 1
ATOM 694 C CA . ALA A 1 91 ? 10.524 72.425 -9.459 1.00 70.62 91 ALA A CA 1
ATOM 695 C C . ALA A 1 91 ? 9.488 71.536 -10.178 1.00 70.62 91 ALA A C 1
ATOM 697 O O . ALA A 1 91 ? 8.716 72.028 -11.004 1.00 70.62 91 ALA A O 1
ATOM 698 N N . GLU A 1 92 ? 9.435 70.238 -9.867 1.00 74.31 92 GLU A N 1
ATOM 699 C CA . GLU A 1 92 ? 8.591 69.281 -10.582 1.00 74.31 92 GLU A CA 1
ATOM 700 C C . GLU A 1 92 ? 7.135 69.314 -10.078 1.00 74.31 92 GLU A C 1
ATOM 702 O O . GLU A 1 92 ? 6.797 68.776 -9.025 1.00 74.31 92 GLU A O 1
ATOM 707 N N . THR A 1 93 ? 6.242 69.979 -10.812 1.00 67.00 93 THR A N 1
ATOM 708 C CA . THR A 1 93 ? 4.860 70.254 -10.361 1.00 67.00 93 THR A CA 1
ATOM 709 C C . THR A 1 93 ? 3.815 69.225 -10.799 1.00 67.00 93 THR A C 1
ATOM 711 O O . THR A 1 93 ? 2.739 69.180 -10.209 1.00 67.00 93 THR A O 1
ATOM 714 N N . ASN A 1 94 ? 4.124 68.370 -11.778 1.00 67.62 94 ASN A N 1
ATOM 715 C CA . ASN A 1 94 ? 3.166 67.421 -12.366 1.00 67.62 94 ASN A CA 1
ATOM 716 C C . ASN A 1 94 ? 3.140 66.033 -11.701 1.00 67.62 94 ASN A C 1
ATOM 718 O O . ASN A 1 94 ? 2.369 65.175 -12.130 1.00 67.62 94 ASN A O 1
ATOM 722 N N . CYS A 1 95 ? 3.947 65.801 -10.663 1.00 72.25 95 CYS A N 1
ATOM 723 C CA . CYS A 1 95 ? 3.999 64.514 -9.976 1.00 72.25 95 CYS A CA 1
ATOM 724 C C . CYS A 1 95 ? 3.238 64.554 -8.642 1.00 72.25 95 CYS A C 1
ATOM 726 O O . CYS A 1 95 ? 3.624 65.274 -7.719 1.00 72.25 95 CYS A O 1
ATOM 728 N N . THR A 1 96 ? 2.130 63.810 -8.572 1.00 67.56 96 THR A N 1
ATOM 729 C CA . THR A 1 96 ? 1.149 63.849 -7.466 1.00 67.56 96 THR A CA 1
ATOM 730 C C . THR A 1 96 ? 1.025 62.537 -6.690 1.00 67.56 96 THR A C 1
ATOM 732 O O . THR A 1 96 ? 0.444 62.528 -5.607 1.00 67.56 96 THR A O 1
ATOM 735 N N . GLU A 1 97 ? 1.571 61.442 -7.218 1.00 72.25 97 GLU A N 1
ATOM 736 C CA . GLU A 1 97 ? 1.543 60.114 -6.601 1.00 72.25 97 GLU A CA 1
ATOM 737 C C . GLU A 1 97 ? 2.821 59.876 -5.779 1.00 72.25 97 GLU A C 1
ATOM 739 O O . GLU A 1 97 ? 3.887 60.389 -6.112 1.00 72.25 97 GLU A O 1
ATOM 744 N N . GLU A 1 98 ? 2.725 59.114 -4.686 1.00 80.38 98 GLU A N 1
ATOM 745 C CA . GLU A 1 98 ? 3.860 58.877 -3.773 1.00 80.38 98 GLU A CA 1
ATOM 746 C C . GLU A 1 98 ? 4.751 57.695 -4.196 1.00 80.38 98 GLU A C 1
ATOM 748 O O . GLU A 1 98 ? 5.936 57.656 -3.858 1.00 80.38 98 GLU A O 1
ATOM 753 N N . TYR A 1 99 ? 4.205 56.753 -4.967 1.00 88.00 99 TYR A N 1
ATOM 754 C CA . TYR A 1 99 ? 4.877 55.519 -5.370 1.00 88.00 99 TYR A CA 1
ATOM 755 C C . TYR A 1 99 ? 4.789 55.308 -6.881 1.00 88.00 99 TYR A C 1
ATOM 757 O O . TYR A 1 99 ? 3.830 55.743 -7.518 1.00 88.00 99 TYR A O 1
ATOM 765 N N . ALA A 1 100 ? 5.772 54.604 -7.435 1.00 90.12 100 ALA A N 1
ATOM 766 C CA . ALA A 1 100 ? 5.738 54.048 -8.783 1.00 90.12 100 ALA A CA 1
ATOM 767 C C . ALA A 1 100 ? 6.088 52.559 -8.691 1.00 90.12 100 ALA A C 1
ATOM 769 O O . ALA A 1 100 ? 7.131 52.201 -8.154 1.00 90.12 100 ALA A O 1
ATOM 770 N N . TYR A 1 101 ? 5.218 51.675 -9.169 1.00 90.75 101 TYR A N 1
ATOM 771 C CA . TYR A 1 101 ? 5.408 50.231 -9.016 1.00 90.75 101 TYR A CA 1
ATOM 772 C C . TYR A 1 101 ? 6.037 49.651 -10.277 1.00 90.75 101 TYR A C 1
ATOM 774 O O . TYR A 1 101 ? 5.424 49.720 -11.346 1.00 90.75 101 TYR A O 1
ATOM 782 N N . TYR A 1 102 ? 7.237 49.088 -10.141 1.00 90.94 102 TYR A N 1
ATOM 783 C CA . TYR A 1 102 ? 7.935 48.406 -11.225 1.00 90.94 102 TYR A CA 1
ATOM 784 C C . TYR A 1 102 ? 7.334 47.011 -11.451 1.00 90.94 102 TYR A C 1
ATOM 786 O O . TYR A 1 102 ? 6.975 46.302 -10.508 1.00 90.94 102 TYR A O 1
ATOM 794 N N . LEU A 1 103 ? 7.217 46.619 -12.713 1.00 84.31 103 LEU A N 1
ATOM 795 C CA . LEU A 1 103 ? 6.737 45.322 -13.161 1.00 84.31 103 LEU A CA 1
ATOM 796 C C . LEU A 1 103 ? 7.933 44.525 -13.676 1.00 84.31 103 LEU A C 1
ATOM 798 O O . LEU A 1 103 ? 8.558 44.933 -14.649 1.00 84.31 103 LEU A O 1
ATOM 802 N N . ASP A 1 104 ? 8.218 43.363 -13.078 1.00 73.38 104 ASP A N 1
ATOM 803 C CA . ASP A 1 104 ? 9.195 42.433 -13.654 1.00 73.38 104 ASP A CA 1
ATOM 804 C C . ASP A 1 104 ? 8.634 41.874 -14.974 1.00 73.38 104 ASP A C 1
ATOM 806 O O . ASP A 1 104 ? 7.779 40.977 -15.014 1.00 73.38 104 ASP A O 1
ATOM 810 N N . THR A 1 105 ? 9.076 42.479 -16.073 1.00 70.50 105 THR A N 1
ATOM 811 C CA . THR A 1 105 ? 8.843 42.060 -17.458 1.00 70.50 105 THR A CA 1
ATOM 812 C C . THR A 1 105 ? 10.061 41.370 -18.062 1.00 70.50 105 THR A C 1
ATOM 814 O O . THR A 1 105 ? 9.954 40.862 -19.174 1.00 70.50 105 THR A O 1
ATOM 817 N N . ALA A 1 106 ? 11.184 41.306 -17.335 1.00 63.16 106 ALA A N 1
ATOM 818 C CA . ALA A 1 106 ? 12.462 40.803 -17.824 1.00 63.16 106 ALA A CA 1
ATOM 819 C C . ALA A 1 106 ? 12.350 39.355 -18.302 1.00 63.16 106 ALA A C 1
ATOM 821 O O . ALA A 1 106 ? 12.854 39.003 -19.368 1.00 63.16 106 ALA A O 1
ATOM 822 N N . VAL A 1 107 ? 11.659 38.528 -17.514 1.00 64.81 107 VAL A N 1
ATOM 823 C CA . VAL A 1 107 ? 11.534 37.092 -17.752 1.00 64.81 107 VAL A CA 1
ATOM 824 C C . VAL A 1 107 ? 10.140 36.759 -18.273 1.00 64.81 107 VAL A C 1
ATOM 826 O O . VAL A 1 107 ? 9.132 36.965 -17.590 1.00 64.81 107 VAL A O 1
ATOM 829 N N . ARG A 1 108 ? 10.059 36.241 -19.499 1.00 69.25 108 ARG A N 1
ATOM 830 C CA . ARG A 1 108 ? 8.794 35.871 -20.152 1.00 69.25 108 ARG A CA 1
ATOM 831 C C . ARG A 1 108 ? 8.956 34.613 -20.986 1.00 69.25 108 ARG A C 1
ATOM 833 O O . ARG A 1 108 ? 10.043 34.316 -21.472 1.00 69.25 108 ARG A O 1
ATOM 840 N N . SER A 1 109 ? 7.874 33.859 -21.161 1.00 69.44 109 SER A N 1
ATOM 841 C CA . SER A 1 109 ? 7.923 32.634 -21.952 1.00 69.44 109 SER A CA 1
ATOM 842 C C . SER A 1 109 ? 7.708 32.901 -23.430 1.00 69.44 109 SER A C 1
ATOM 844 O O . SER A 1 109 ? 6.774 33.596 -23.816 1.00 69.44 109 SER A O 1
ATOM 846 N N . TRP A 1 110 ? 8.514 32.246 -24.263 1.00 77.62 110 TRP A N 1
ATOM 847 C CA . TRP A 1 110 ? 8.319 32.191 -25.710 1.00 77.62 110 TRP A CA 1
ATOM 848 C C . TRP A 1 110 ? 6.895 31.751 -26.092 1.00 77.62 110 TRP A C 1
ATOM 850 O O . TRP A 1 110 ? 6.386 32.174 -27.123 1.00 77.62 110 TRP A O 1
ATOM 860 N N . SER A 1 111 ? 6.224 30.916 -25.289 1.00 73.06 111 SER A N 1
ATOM 861 C CA . SER A 1 111 ? 4.859 30.457 -25.587 1.00 73.06 111 SER A CA 1
ATOM 862 C C . SER A 1 111 ? 3.747 31.421 -25.155 1.00 73.06 111 SER A C 1
ATOM 864 O O . SER A 1 111 ? 2.577 31.110 -25.371 1.00 73.06 111 SER A O 1
ATOM 866 N N . GLN A 1 112 ? 4.063 32.563 -24.536 1.00 77.38 112 GLN A N 1
ATOM 867 C CA . GLN A 1 112 ? 3.067 33.602 -24.252 1.00 77.38 112 GLN A CA 1
ATOM 868 C C . GLN A 1 112 ? 2.705 34.352 -25.544 1.00 77.38 112 GLN A C 1
ATOM 870 O O . GLN A 1 112 ? 3.538 34.550 -26.422 1.00 77.38 112 GLN A O 1
ATOM 875 N N . ALA A 1 113 ? 1.441 34.744 -25.690 1.00 79.19 113 ALA A N 1
ATOM 876 C CA . ALA A 1 113 ? 0.914 35.308 -26.937 1.00 79.19 113 ALA A CA 1
ATOM 877 C C . ALA A 1 113 ? 0.987 36.842 -27.008 1.00 79.19 113 ALA A C 1
ATOM 879 O O . ALA A 1 113 ? 0.903 37.429 -28.086 1.00 79.19 113 ALA A O 1
ATOM 880 N N . ASP A 1 114 ? 1.107 37.495 -25.856 1.00 80.50 114 ASP A N 1
ATOM 881 C CA . ASP A 1 114 ? 1.149 38.945 -25.667 1.00 80.50 114 ASP A CA 1
ATOM 882 C C . ASP A 1 114 ? 2.577 39.518 -25.656 1.00 80.50 114 ASP A C 1
ATOM 884 O O . ASP A 1 114 ? 2.753 40.731 -25.740 1.00 80.50 114 ASP A O 1
ATOM 888 N N . VAL A 1 115 ? 3.591 38.649 -25.618 1.00 82.50 115 VAL A N 1
ATOM 889 C CA . VAL A 1 115 ? 5.023 39.005 -25.624 1.00 82.50 115 VAL A CA 1
ATOM 890 C C . VAL A 1 115 ? 5.626 39.095 -27.031 1.00 82.50 115 VAL A C 1
ATOM 892 O O . VAL A 1 115 ? 6.800 39.424 -27.193 1.00 82.50 115 VAL A O 1
ATOM 895 N N . TRP A 1 116 ? 4.818 38.842 -28.059 1.00 87.12 116 TRP A N 1
ATOM 896 C CA . TRP A 1 116 ? 5.209 38.925 -29.461 1.00 87.12 116 TRP A CA 1
ATOM 897 C C . TRP A 1 116 ? 4.402 39.989 -30.196 1.00 87.12 116 TRP A C 1
ATOM 899 O O . TRP A 1 116 ? 3.186 40.105 -30.035 1.00 87.12 116 TRP A O 1
ATOM 909 N N . SER A 1 117 ? 5.062 40.721 -31.091 1.00 87.31 117 SER A N 1
ATOM 910 C CA . SER A 1 117 ? 4.399 41.606 -32.050 1.00 87.31 117 SER A CA 1
ATOM 911 C C . SER A 1 117 ? 4.698 41.204 -33.486 1.00 87.31 117 SER A C 1
ATOM 913 O O . SER A 1 117 ? 5.792 40.761 -33.829 1.00 87.31 117 SER A O 1
ATOM 915 N N . SER A 1 118 ? 3.709 41.368 -34.358 1.00 87.00 118 SER A N 1
ATOM 916 C CA . SER A 1 118 ? 3.868 41.170 -35.792 1.00 87.00 118 SER A CA 1
ATOM 917 C C . SER A 1 118 ? 2.745 41.895 -36.535 1.00 87.00 118 SER A C 1
ATOM 919 O O . SER A 1 118 ? 1.614 41.903 -36.042 1.00 87.00 118 SER A O 1
ATOM 921 N N . PRO A 1 119 ? 2.984 42.439 -37.744 1.00 80.81 119 PRO A N 1
ATOM 922 C CA . PRO A 1 119 ? 1.929 43.022 -38.575 1.00 80.81 119 PRO A CA 1
ATOM 923 C C . PRO A 1 119 ? 0.782 42.056 -38.925 1.00 80.81 119 PRO A C 1
ATOM 925 O O . PRO A 1 119 ? -0.277 42.508 -39.353 1.00 80.81 119 PRO A O 1
ATOM 928 N N . LYS A 1 120 ? 0.969 40.735 -38.750 1.00 77.62 120 LYS A N 1
ATOM 929 C CA . LYS A 1 120 ? -0.086 39.722 -38.947 1.00 77.62 120 LYS A CA 1
ATOM 930 C C . LYS A 1 120 ? -1.048 39.573 -37.753 1.00 77.62 120 LYS A C 1
ATOM 932 O O . LYS A 1 120 ? -2.064 38.893 -37.888 1.00 77.62 120 LYS A O 1
ATOM 937 N N . PHE A 1 121 ? -0.762 40.187 -36.601 1.00 82.62 121 PHE A N 1
ATOM 938 C CA . PHE A 1 121 ? -1.589 40.073 -35.393 1.00 82.62 121 PHE A CA 1
ATOM 939 C C . PHE A 1 121 ? -2.656 41.171 -35.327 1.00 82.62 121 PHE A C 1
ATOM 941 O O . PHE A 1 121 ? -2.385 42.350 -35.543 1.00 82.62 121 PHE A O 1
ATOM 948 N N . ASN A 1 122 ? -3.885 40.792 -34.982 1.00 78.12 122 ASN A N 1
ATOM 949 C CA . ASN A 1 122 ? -4.992 41.707 -34.719 1.00 78.12 122 ASN A CA 1
ATOM 950 C C . ASN A 1 122 ? -5.854 41.190 -33.548 1.00 78.12 122 ASN A C 1
ATOM 952 O O . ASN A 1 122 ? -5.631 40.094 -33.039 1.00 78.12 122 ASN A O 1
ATOM 956 N N . LYS A 1 123 ? -6.863 41.964 -33.117 1.00 66.31 123 LYS A N 1
ATOM 957 C CA . LYS A 1 123 ? -7.713 41.616 -31.956 1.00 66.31 123 LYS A CA 1
ATOM 958 C C . LYS A 1 123 ? -8.444 40.268 -32.062 1.00 66.31 123 LYS A C 1
ATOM 960 O O . LYS A 1 123 ? -8.836 39.745 -31.026 1.00 66.31 123 LYS A O 1
ATOM 965 N N . ALA A 1 124 ? -8.643 39.731 -33.266 1.00 57.72 124 ALA A N 1
ATOM 966 C CA . ALA A 1 124 ? -9.275 38.434 -33.503 1.00 57.72 124 ALA A CA 1
ATOM 967 C C . ALA A 1 124 ? -8.272 37.299 -33.796 1.00 57.72 124 ALA A C 1
ATOM 969 O O . ALA A 1 124 ? -8.696 36.159 -33.957 1.00 57.72 124 ALA A O 1
ATOM 970 N N . THR A 1 125 ? -6.963 37.577 -33.864 1.00 60.81 125 THR A N 1
ATOM 971 C CA . THR A 1 125 ? -5.928 36.538 -33.995 1.00 60.81 125 THR A CA 1
ATOM 972 C C . THR A 1 125 ? -5.900 35.696 -32.713 1.00 60.81 125 THR A C 1
ATOM 974 O O . THR A 1 125 ? -5.656 36.288 -31.654 1.00 60.81 125 THR A O 1
ATOM 977 N N . PRO A 1 126 ? -6.123 34.367 -32.774 1.00 63.50 126 PRO A N 1
ATOM 978 C CA . PRO A 1 126 ? -6.004 33.479 -31.619 1.00 63.50 126 PRO A CA 1
ATOM 979 C C . PRO A 1 126 ? -4.613 33.552 -30.994 1.00 63.50 126 PRO A C 1
ATOM 981 O O . PRO A 1 126 ? -3.625 33.745 -31.698 1.00 63.50 126 PRO A O 1
ATOM 984 N N . ASP A 1 127 ? -4.523 33.353 -29.684 1.00 61.38 127 ASP A N 1
ATOM 985 C CA . ASP A 1 127 ? -3.256 33.465 -28.953 1.00 61.38 127 ASP A CA 1
ATOM 986 C C . ASP A 1 127 ? -2.208 32.432 -29.423 1.00 61.38 127 ASP A C 1
ATOM 988 O O . ASP A 1 127 ? -1.026 32.756 -29.527 1.00 61.38 127 ASP A O 1
ATOM 992 N N . SER A 1 128 ? -2.644 31.240 -29.856 1.00 67.88 128 SER A N 1
ATOM 993 C CA . SER A 1 128 ? -1.794 30.228 -30.514 1.00 67.88 128 SER A CA 1
ATOM 994 C C . SER A 1 128 ? -1.094 30.727 -31.780 1.00 67.88 128 SER A C 1
ATOM 996 O O . SER A 1 128 ? -0.003 30.268 -32.103 1.00 67.88 128 SER A O 1
ATOM 998 N N . ASP A 1 129 ? -1.719 31.664 -32.494 1.00 69.00 129 ASP A N 1
ATOM 999 C CA . ASP A 1 129 ? -1.255 32.163 -33.790 1.00 69.00 129 ASP A CA 1
ATOM 1000 C C . ASP A 1 129 ? -0.396 33.434 -33.634 1.00 69.00 129 ASP A C 1
ATOM 1002 O O . ASP A 1 129 ? 0.085 33.990 -34.628 1.00 69.00 129 ASP A O 1
ATOM 1006 N N . ARG A 1 130 ? -0.202 33.898 -32.386 1.00 74.00 130 ARG A N 1
ATOM 1007 C CA . ARG A 1 130 ? 0.691 35.012 -32.025 1.00 74.00 130 ARG A CA 1
ATOM 1008 C C . ARG A 1 130 ? 2.100 34.567 -31.629 1.00 74.00 130 ARG A C 1
ATOM 1010 O O . ARG A 1 130 ? 3.008 35.390 -31.593 1.00 74.00 130 ARG A O 1
ATOM 1017 N N . VAL A 1 131 ? 2.299 33.275 -31.379 1.00 81.06 131 VAL A N 1
ATOM 1018 C CA . VAL A 1 131 ? 3.612 32.677 -31.098 1.00 81.06 131 VAL A CA 1
ATOM 1019 C C . VAL A 1 131 ? 4.338 32.368 -32.426 1.00 81.06 131 VAL A C 1
ATOM 1021 O O . VAL A 1 131 ? 3.680 31.923 -33.372 1.00 81.06 131 VAL A O 1
ATOM 1024 N N . PRO A 1 132 ? 5.665 32.591 -32.550 1.00 77.88 132 PRO A N 1
ATOM 1025 C CA . PRO A 1 132 ? 6.402 32.330 -33.789 1.00 77.88 132 PRO A CA 1
ATOM 1026 C C . PRO A 1 132 ? 6.323 30.876 -34.271 1.00 77.88 132 PRO A C 1
ATOM 1028 O O . PRO A 1 132 ? 6.428 29.942 -33.474 1.00 77.88 132 PRO A O 1
ATOM 1031 N N . CYS A 1 133 ? 6.203 30.677 -35.587 1.00 70.88 133 CYS A N 1
ATOM 1032 C CA . CYS A 1 133 ? 6.116 29.353 -36.210 1.00 70.88 133 CYS A CA 1
ATOM 1033 C C . CYS A 1 133 ? 7.132 29.139 -37.352 1.00 70.88 133 CYS A C 1
ATOM 1035 O O . CYS A 1 133 ? 7.916 30.018 -37.696 1.00 70.88 133 CYS A O 1
ATOM 1037 N N . PHE A 1 134 ? 7.108 27.956 -37.979 1.00 68.75 134 PHE A N 1
ATOM 1038 C CA . PHE A 1 134 ? 8.160 27.459 -38.886 1.00 68.75 134 PHE A CA 1
ATOM 1039 C C . PHE A 1 134 ? 8.458 28.303 -40.138 1.00 68.75 134 PHE A C 1
ATOM 1041 O O . PHE A 1 134 ? 9.503 28.108 -40.752 1.00 68.75 134 PHE A O 1
ATOM 1048 N N . ASN A 1 135 ? 7.574 29.230 -40.516 1.00 72.81 135 ASN A N 1
ATOM 1049 C CA . ASN A 1 135 ? 7.781 30.159 -41.635 1.00 72.81 135 ASN A CA 1
ATOM 1050 C C . ASN A 1 135 ? 8.175 31.581 -41.194 1.00 72.81 135 ASN A C 1
ATOM 1052 O O . ASN A 1 135 ? 8.477 32.418 -42.049 1.00 72.81 135 ASN A O 1
ATOM 1056 N N . ASP A 1 136 ? 8.151 31.866 -39.892 1.00 78.62 136 ASP A N 1
ATOM 1057 C CA . ASP A 1 136 ? 8.430 33.190 -39.344 1.00 78.62 136 ASP A CA 1
ATOM 1058 C C . ASP A 1 136 ? 9.931 33.424 -39.172 1.00 78.62 136 ASP A C 1
ATOM 1060 O O . ASP A 1 136 ? 10.702 32.501 -38.894 1.00 78.62 136 ASP A O 1
ATOM 1064 N N . VAL A 1 137 ? 10.325 34.689 -39.313 1.00 83.94 137 VAL A N 1
ATOM 1065 C CA . VAL A 1 137 ? 11.642 35.179 -38.894 1.00 83.94 137 VAL A CA 1
ATOM 1066 C C . VAL A 1 137 ? 11.473 35.746 -37.494 1.00 83.94 137 VAL A C 1
ATOM 1068 O O . VAL A 1 137 ? 10.702 36.691 -37.310 1.00 83.94 137 VAL A O 1
ATOM 1071 N N . VAL A 1 138 ? 12.167 35.176 -36.514 1.00 85.75 138 VAL A N 1
ATOM 1072 C CA . VAL A 1 138 ? 12.173 35.711 -35.150 1.00 85.75 138 VAL A CA 1
ATOM 1073 C C . VAL A 1 138 ? 13.240 36.782 -35.054 1.00 85.75 138 VAL A C 1
ATOM 1075 O O . VAL A 1 138 ? 14.401 36.534 -35.372 1.00 85.75 138 VAL A O 1
ATOM 1078 N N . GLU A 1 139 ? 12.836 37.968 -34.617 1.00 83.81 139 GLU A N 1
ATOM 1079 C CA . GLU A 1 139 ? 13.729 39.103 -34.427 1.00 83.81 139 GLU A CA 1
ATOM 1080 C C . GLU A 1 139 ? 13.712 39.536 -32.963 1.00 83.81 139 GLU A C 1
ATOM 1082 O O . GLU A 1 139 ? 12.681 39.955 -32.427 1.00 83.81 139 GLU A O 1
ATOM 1087 N N . PHE A 1 140 ? 14.878 39.448 -32.333 1.00 81.75 140 PHE A N 1
ATOM 1088 C CA . PHE A 1 140 ? 15.144 40.087 -31.055 1.00 81.75 140 PHE A CA 1
ATOM 1089 C C . PHE A 1 140 ? 15.716 41.490 -31.304 1.00 81.75 140 PHE A C 1
ATOM 1091 O O . PHE A 1 140 ? 16.563 41.643 -32.191 1.00 81.75 140 PHE A O 1
ATOM 1098 N N . PRO A 1 141 ? 15.249 42.525 -30.584 1.00 73.75 141 PRO A N 1
ATOM 1099 C CA . PRO A 1 141 ? 15.799 43.866 -30.728 1.00 73.75 141 PRO A CA 1
ATOM 1100 C C . PRO A 1 141 ? 17.229 43.947 -30.170 1.00 73.75 141 PRO A C 1
ATOM 1102 O O . PRO A 1 141 ? 17.496 43.470 -29.066 1.00 73.75 141 PRO A O 1
ATOM 1105 N N . GLU A 1 142 ? 18.129 44.573 -30.936 1.00 66.69 142 GLU A N 1
ATOM 1106 C CA . GLU A 1 142 ? 19.459 45.005 -30.472 1.00 66.69 142 GLU A CA 1
ATOM 1107 C C . GLU A 1 142 ? 19.322 45.911 -29.225 1.00 66.69 142 GLU A C 1
ATOM 1109 O O . GLU A 1 142 ? 18.289 46.556 -29.030 1.00 66.69 142 GLU A O 1
ATOM 1114 N N . ASP A 1 143 ? 20.351 45.934 -28.372 1.00 66.56 143 ASP A N 1
ATOM 1115 C CA . ASP A 1 143 ? 20.453 46.778 -27.167 1.00 66.56 143 ASP A CA 1
ATOM 1116 C C . ASP A 1 143 ? 19.328 46.609 -26.119 1.00 66.56 143 ASP A C 1
ATOM 1118 O O . ASP A 1 143 ? 18.920 47.559 -25.444 1.00 66.56 143 ASP A O 1
ATOM 1122 N N . THR A 1 144 ? 18.817 45.385 -25.943 1.00 67.75 144 THR A N 1
ATOM 1123 C CA . THR A 1 144 ? 17.792 45.077 -24.930 1.00 67.75 144 THR A CA 1
ATOM 1124 C C . THR A 1 144 ? 18.174 43.879 -24.058 1.00 67.75 144 THR A C 1
ATOM 1126 O O . THR A 1 144 ? 18.714 42.891 -24.552 1.00 67.75 144 THR A O 1
ATOM 1129 N N . LYS A 1 145 ? 17.887 43.953 -22.749 1.00 65.06 145 LYS A N 1
ATOM 1130 C CA . LYS A 1 145 ? 18.073 42.837 -21.807 1.00 65.06 145 LYS A CA 1
ATOM 1131 C C . LYS A 1 145 ? 16.732 42.171 -21.516 1.00 65.06 145 LYS A C 1
ATOM 1133 O O . LYS A 1 145 ? 15.741 42.839 -21.233 1.00 65.06 145 LYS A O 1
ATOM 1138 N N . PHE A 1 146 ? 16.690 40.849 -21.619 1.00 69.44 146 PHE A N 1
ATOM 1139 C CA . PHE A 1 146 ? 15.509 40.026 -21.369 1.00 69.44 146 PHE A CA 1
ATOM 1140 C C . PHE A 1 146 ? 15.933 38.562 -21.204 1.00 69.44 146 PHE A C 1
ATOM 1142 O O . PHE A 1 146 ? 16.954 38.137 -21.743 1.00 69.44 146 PHE A O 1
ATOM 1149 N N . THR A 1 147 ? 15.108 37.770 -20.525 1.00 62.44 147 THR A N 1
ATOM 1150 C CA . THR A 1 147 ? 15.293 36.323 -20.374 1.00 62.44 147 THR A CA 1
ATOM 1151 C C . THR A 1 147 ? 14.101 35.610 -20.995 1.00 62.44 147 THR A C 1
ATOM 1153 O O . THR A 1 147 ? 12.961 35.750 -20.543 1.00 62.44 147 THR A O 1
ATOM 1156 N N . VAL A 1 148 ? 14.355 34.822 -22.039 1.00 60.91 148 VAL A N 1
ATOM 1157 C CA . VAL A 1 148 ? 13.307 34.054 -22.716 1.00 60.91 148 VAL A CA 1
ATOM 1158 C C . VAL A 1 148 ? 13.214 32.663 -22.103 1.00 60.91 148 VAL A C 1
ATOM 1160 O O . VAL A 1 148 ? 14.102 31.836 -22.297 1.00 60.91 148 VAL A O 1
ATOM 1163 N N . ILE A 1 149 ? 12.108 32.364 -21.419 1.00 54.12 149 ILE A N 1
ATOM 1164 C CA . ILE A 1 149 ? 11.783 30.984 -21.045 1.00 54.12 149 ILE A CA 1
ATOM 1165 C C . ILE A 1 149 ? 11.328 30.273 -22.321 1.00 54.12 149 ILE A C 1
ATOM 1167 O O . ILE A 1 149 ? 10.165 30.375 -22.735 1.00 54.12 149 ILE A O 1
ATOM 1171 N N . LEU A 1 150 ? 12.264 29.587 -22.977 1.00 55.97 150 LEU A N 1
ATOM 1172 C CA . LEU A 1 150 ? 11.963 28.754 -24.136 1.00 55.97 150 LEU A CA 1
ATOM 1173 C C . LEU A 1 150 ? 10.936 27.684 -23.754 1.00 55.97 150 LEU A C 1
ATOM 1175 O O . LEU A 1 150 ? 10.943 27.192 -22.622 1.00 55.97 150 LEU A O 1
ATOM 1179 N N . PRO A 1 151 ? 10.034 27.294 -24.670 1.00 49.47 151 PRO A N 1
ATOM 1180 C CA . PRO A 1 151 ? 9.106 26.230 -24.371 1.00 49.47 151 PRO A CA 1
ATOM 1181 C C . PRO A 1 151 ? 9.935 24.960 -24.245 1.00 49.47 151 PRO A C 1
ATOM 1183 O O . PRO A 1 151 ? 10.878 24.743 -25.006 1.00 49.47 151 PRO A O 1
ATOM 1186 N N . LYS A 1 152 ? 9.496 24.052 -23.381 1.00 45.41 152 LYS A N 1
ATOM 1187 C CA . LYS A 1 152 ? 10.022 22.687 -23.298 1.00 45.41 152 LYS A CA 1
ATOM 1188 C C . LYS A 1 152 ? 10.010 21.948 -24.672 1.00 45.41 152 LYS A C 1
ATOM 1190 O O . LYS A 1 152 ? 10.618 20.899 -24.854 1.00 45.41 152 LYS A O 1
ATOM 1195 N N . ALA A 1 153 ? 9.334 22.510 -25.679 1.00 44.28 153 ALA A N 1
ATOM 1196 C CA . ALA A 1 153 ? 9.282 22.073 -27.069 1.00 44.28 153 ALA A CA 1
ATOM 1197 C C . ALA A 1 153 ? 10.325 22.717 -27.986 1.00 44.28 153 ALA A C 1
ATOM 1199 O O . ALA A 1 153 ? 10.361 23.943 -28.086 1.00 44.28 153 ALA A O 1
ATOM 1200 N N . THR A 1 154 ? 11.013 21.903 -28.798 1.00 49.41 154 THR A N 1
ATOM 1201 C CA . THR A 1 154 ? 11.748 22.383 -29.983 1.00 49.41 154 THR A CA 1
ATOM 1202 C C . THR A 1 154 ? 10.821 23.246 -30.835 1.00 49.41 154 THR A C 1
ATOM 1204 O O . THR A 1 154 ? 9.842 22.756 -31.405 1.00 49.41 154 THR A O 1
ATOM 1207 N N . GLN A 1 155 ? 11.136 24.536 -30.913 1.00 56.59 155 GLN A N 1
ATOM 1208 C CA . GLN A 1 155 ? 10.467 25.468 -31.804 1.00 56.59 155 GLN A CA 1
ATOM 1209 C C . GLN A 1 155 ? 11.129 25.380 -33.170 1.00 56.59 155 GLN A C 1
ATOM 1211 O O . GLN A 1 155 ? 12.343 25.515 -33.301 1.00 56.59 155 GLN A O 1
ATOM 1216 N N . HIS A 1 156 ? 10.319 25.160 -34.197 1.00 63.12 156 HIS A N 1
ATOM 1217 C CA . HIS A 1 156 ? 10.758 25.319 -35.572 1.00 63.12 156 HIS A CA 1
ATOM 1218 C C . HIS A 1 156 ? 10.347 26.716 -36.021 1.00 63.12 156 HIS A C 1
ATOM 1220 O O . HIS A 1 156 ? 9.161 27.042 -35.995 1.00 63.12 156 HIS A O 1
ATOM 1226 N N . VAL A 1 157 ? 11.329 27.511 -36.434 1.00 66.56 157 VAL A N 1
ATOM 1227 C CA . VAL A 1 157 ? 11.188 28.836 -37.054 1.00 66.56 157 VAL A CA 1
ATOM 1228 C C . VAL A 1 157 ? 12.084 28.887 -38.288 1.00 66.56 157 VAL A C 1
ATOM 1230 O O . VAL A 1 157 ? 12.965 28.039 -38.441 1.00 66.56 157 VAL A O 1
ATOM 1233 N N . LYS A 1 158 ? 11.856 29.832 -39.200 1.00 70.56 158 LYS A N 1
ATOM 1234 C CA . LYS A 1 158 ? 12.615 29.881 -40.458 1.00 70.56 158 LYS A CA 1
ATOM 1235 C C . LYS A 1 158 ? 14.045 30.373 -40.237 1.00 70.56 158 LYS A C 1
ATOM 1237 O O . LYS A 1 158 ? 14.984 29.833 -40.830 1.00 70.56 158 LYS A O 1
ATOM 1242 N N . GLU A 1 159 ? 14.159 31.407 -39.409 1.00 77.38 159 GLU A N 1
ATOM 1243 C CA . GLU A 1 159 ? 15.353 32.205 -39.144 1.00 77.38 159 GLU A CA 1
ATOM 1244 C C . GLU A 1 159 ? 15.238 32.816 -37.736 1.00 77.38 159 GLU A C 1
ATOM 1246 O O . GLU A 1 159 ? 14.133 33.176 -37.317 1.00 77.38 159 GLU A O 1
ATOM 1251 N N . VAL A 1 160 ? 16.357 32.948 -37.021 1.00 79.25 160 VAL A N 1
ATOM 1252 C CA . VAL A 1 160 ? 16.459 33.752 -35.790 1.00 79.25 160 VAL A CA 1
ATOM 1253 C C . VAL A 1 160 ? 17.563 34.779 -35.983 1.00 79.25 160 VAL A C 1
ATOM 1255 O O . VAL A 1 160 ? 18.677 34.421 -36.376 1.00 79.25 160 VAL A O 1
ATOM 1258 N N . ARG A 1 161 ? 17.253 36.039 -35.684 1.00 77.94 161 ARG A N 1
ATOM 1259 C CA . ARG A 1 161 ? 18.186 37.161 -35.764 1.00 77.94 161 ARG A CA 1
ATOM 1260 C C . ARG A 1 161 ? 18.112 38.070 -34.543 1.00 77.94 161 ARG A C 1
ATOM 1262 O O . ARG A 1 161 ? 17.045 38.221 -33.944 1.00 77.94 161 ARG A O 1
ATOM 1269 N N . VAL A 1 162 ? 19.238 38.697 -34.223 1.00 76.81 162 VAL A N 1
ATOM 1270 C CA . VAL A 1 162 ? 19.312 39.827 -33.291 1.00 76.81 162 VAL A CA 1
ATOM 1271 C C . VAL A 1 162 ? 19.610 41.046 -34.152 1.00 76.81 162 VAL A C 1
ATOM 1273 O O . VAL A 1 162 ? 20.644 41.091 -34.813 1.00 76.81 162 VAL A O 1
ATOM 1276 N N . GLY A 1 163 ? 18.625 41.942 -34.258 1.00 69.94 163 GLY A N 1
ATOM 1277 C CA . GLY A 1 163 ? 18.596 43.047 -35.220 1.00 69.94 163 GLY A CA 1
ATOM 1278 C C . GLY A 1 163 ? 19.021 42.654 -36.639 1.00 69.94 163 GLY A C 1
ATOM 1279 O O . GLY A 1 163 ? 18.232 42.054 -37.375 1.00 69.94 163 GLY A O 1
ATOM 1280 N N . SER A 1 164 ? 20.235 43.039 -37.038 1.00 66.75 164 SER A N 1
ATOM 1281 C CA . SER A 1 164 ? 20.773 42.824 -38.391 1.00 66.75 164 SER A CA 1
ATOM 1282 C C . SER A 1 164 ? 21.502 41.488 -38.615 1.00 66.75 164 SER A C 1
ATOM 1284 O O . SER A 1 164 ? 21.674 41.087 -39.770 1.00 66.75 164 SER A O 1
ATOM 1286 N N . GLU A 1 165 ? 21.883 40.769 -37.557 1.00 67.38 165 GLU A N 1
ATOM 1287 C CA . GLU A 1 165 ? 22.688 39.542 -37.640 1.00 67.38 165 GLU A CA 1
ATOM 1288 C C . GLU A 1 165 ? 21.850 38.261 -37.531 1.00 67.38 165 GLU A C 1
ATOM 1290 O O . GLU A 1 165 ? 21.005 38.121 -36.646 1.00 67.38 165 GLU A O 1
ATOM 1295 N N . ILE A 1 166 ? 22.105 37.288 -38.415 1.00 72.00 166 ILE A N 1
ATOM 1296 C CA . ILE A 1 166 ? 21.386 36.006 -38.468 1.00 72.00 166 ILE A CA 1
ATOM 1297 C C . ILE A 1 166 ? 22.168 34.932 -37.701 1.00 72.00 166 ILE A C 1
ATOM 1299 O O . ILE A 1 166 ? 23.261 34.546 -38.104 1.00 72.00 166 ILE A O 1
ATOM 1303 N N . TYR A 1 167 ? 21.560 34.398 -36.642 1.00 60.00 167 TYR A N 1
ATOM 1304 C CA . TYR A 1 167 ? 22.153 33.393 -35.745 1.00 60.00 167 TYR A CA 1
ATOM 1305 C C . TYR A 1 167 ? 21.687 31.968 -36.061 1.00 60.00 167 TYR A C 1
ATOM 1307 O O . TYR A 1 167 ? 22.371 30.989 -35.764 1.00 60.00 167 TYR A O 1
ATOM 1315 N N . TYR A 1 168 ? 20.515 31.835 -36.682 1.00 58.91 168 TYR A N 1
ATOM 1316 C CA . TYR A 1 168 ? 19.980 30.564 -37.153 1.00 58.91 168 TYR A CA 1
ATOM 1317 C C . TYR A 1 168 ? 19.264 30.774 -38.482 1.00 58.91 168 TYR A C 1
ATOM 1319 O O . TYR A 1 168 ? 18.437 31.674 -38.601 1.00 58.91 168 TYR A O 1
ATOM 1327 N N . SER A 1 169 ? 19.528 29.907 -39.458 1.00 62.09 169 SER A N 1
ATOM 1328 C CA . SER A 1 169 ? 18.781 29.834 -40.712 1.00 62.09 169 SER A CA 1
ATOM 1329 C C . SER A 1 169 ? 18.618 28.379 -41.128 1.00 62.09 169 SER A C 1
ATOM 1331 O O . SER A 1 169 ? 19.576 27.608 -41.160 1.00 62.09 169 SER A O 1
ATOM 1333 N N . SER A 1 170 ? 17.398 28.002 -41.498 1.00 52.59 170 SER A N 1
ATOM 1334 C CA . SER A 1 170 ? 17.035 26.641 -41.921 1.00 52.59 170 SER A CA 1
ATOM 1335 C C . SER A 1 170 ? 17.607 26.211 -43.291 1.00 52.59 170 SER A C 1
ATOM 1337 O O . SER A 1 170 ? 17.188 25.186 -43.840 1.00 52.59 170 SER A O 1
ATOM 1339 N N . HIS A 1 171 ? 18.544 26.972 -43.874 1.00 44.25 171 HIS A N 1
ATOM 1340 C CA . HIS A 1 171 ? 19.065 26.763 -45.234 1.00 44.25 171 HIS A CA 1
ATOM 1341 C C . HIS A 1 171 ? 20.594 26.646 -45.374 1.00 44.25 171 HIS A C 1
ATOM 1343 O O . HIS A 1 171 ? 21.043 26.299 -46.466 1.00 44.25 171 HIS A O 1
ATOM 1349 N N . GLU A 1 172 ? 21.396 26.840 -44.320 1.00 36.38 172 GLU A N 1
ATOM 1350 C CA . GLU A 1 172 ? 22.864 26.721 -44.412 1.00 36.38 172 GLU A CA 1
ATOM 1351 C C . GLU A 1 172 ? 23.455 25.662 -43.468 1.00 36.38 172 GLU A C 1
ATOM 1353 O O . GLU A 1 172 ? 22.878 25.298 -42.443 1.00 36.38 172 GLU A O 1
ATOM 1358 N N . LYS A 1 173 ? 24.605 25.097 -43.862 1.00 35.81 173 LYS A N 1
ATOM 1359 C CA . LYS A 1 173 ? 25.316 24.077 -43.079 1.00 35.81 173 LYS A CA 1
ATOM 1360 C C . LYS A 1 173 ? 26.167 24.748 -42.006 1.00 35.81 173 LYS A C 1
ATOM 1362 O O . LYS A 1 173 ? 26.997 25.587 -42.327 1.00 35.81 173 LYS A O 1
ATOM 1367 N N . PHE A 1 174 ? 26.010 24.293 -40.768 1.00 39.44 174 PHE A N 1
ATOM 1368 C CA . PHE A 1 174 ? 26.777 24.739 -39.606 1.00 39.44 174 PHE A CA 1
ATOM 1369 C C . PHE A 1 174 ? 28.297 24.551 -39.804 1.00 39.44 174 PHE A C 1
ATOM 1371 O O . PHE A 1 174 ? 28.761 23.416 -39.952 1.00 39.44 174 PHE A O 1
ATOM 1378 N N . ASP A 1 175 ? 29.061 25.651 -39.806 1.00 41.38 175 ASP A N 1
ATOM 1379 C CA . ASP A 1 175 ? 30.529 25.631 -39.848 1.00 41.38 175 ASP A CA 1
ATOM 1380 C C . ASP A 1 175 ? 31.106 25.623 -38.426 1.00 41.38 175 ASP A C 1
ATOM 1382 O O . ASP A 1 175 ? 31.068 26.608 -37.688 1.00 41.38 175 ASP A O 1
ATOM 1386 N N . MET A 1 176 ? 31.664 24.473 -38.056 1.00 39.22 176 MET A N 1
ATOM 1387 C CA . MET A 1 176 ? 32.243 24.221 -36.738 1.00 39.22 176 MET A CA 1
ATOM 1388 C C . MET A 1 176 ? 33.496 25.065 -36.456 1.00 39.22 176 MET A C 1
ATOM 1390 O O . MET A 1 176 ? 33.768 25.356 -35.297 1.00 39.22 176 MET A O 1
ATOM 1394 N N . ASN A 1 177 ? 34.260 25.462 -37.481 1.00 41.03 177 ASN A N 1
ATOM 1395 C CA . ASN A 1 177 ? 35.524 26.183 -37.289 1.00 41.03 177 ASN A CA 1
ATOM 1396 C C . ASN A 1 177 ? 35.301 27.678 -37.027 1.00 41.03 177 ASN A C 1
ATOM 1398 O O . ASN A 1 177 ? 36.104 28.310 -36.345 1.00 41.03 177 ASN A O 1
ATOM 1402 N N . ALA A 1 178 ? 34.214 28.250 -37.553 1.00 46.09 178 ALA A N 1
ATOM 1403 C CA . ALA A 1 178 ? 33.803 29.612 -37.216 1.00 46.09 178 ALA A CA 1
ATOM 1404 C C . ALA A 1 178 ? 33.350 29.700 -35.747 1.00 46.09 178 ALA A C 1
ATOM 1406 O O . ALA A 1 178 ? 33.735 30.622 -35.032 1.00 46.09 178 ALA A O 1
ATOM 1407 N N . PHE A 1 179 ? 32.603 28.692 -35.283 1.00 42.94 179 PHE A N 1
ATOM 1408 C CA . PHE A 1 179 ? 32.129 28.597 -33.901 1.00 42.94 179 PHE A CA 1
ATOM 1409 C C . PHE A 1 179 ? 33.278 28.428 -32.886 1.00 42.94 179 PHE A C 1
ATOM 1411 O O . PHE A 1 179 ? 33.276 29.081 -31.848 1.00 42.94 179 PHE A O 1
ATOM 1418 N N . ASP A 1 180 ? 34.295 27.616 -33.202 1.00 41.75 180 ASP A N 1
ATOM 1419 C CA . ASP A 1 180 ? 35.441 27.357 -32.309 1.00 41.75 180 ASP A CA 1
ATOM 1420 C C . ASP A 1 180 ? 36.334 28.599 -32.082 1.00 41.75 180 ASP A C 1
ATOM 1422 O O . ASP A 1 180 ? 36.915 28.770 -31.009 1.00 41.75 180 ASP A O 1
ATOM 1426 N N . ASN A 1 181 ? 36.417 29.498 -33.072 1.00 47.09 181 ASN A N 1
ATOM 1427 C CA . ASN A 1 181 ? 37.110 30.785 -32.928 1.00 47.09 181 ASN A CA 1
ATOM 1428 C C . ASN A 1 181 ? 36.257 31.808 -32.161 1.00 47.09 181 ASN A C 1
ATOM 1430 O O . ASN A 1 181 ? 36.771 32.465 -31.261 1.00 47.09 181 ASN A O 1
ATOM 1434 N N . LEU A 1 182 ? 34.948 31.876 -32.439 1.00 46.53 182 LEU A N 1
ATOM 1435 C CA . LEU A 1 182 ? 34.012 32.755 -31.727 1.00 46.53 182 LEU A CA 1
ATOM 1436 C C . LEU A 1 182 ? 34.010 32.493 -30.210 1.00 46.53 182 LEU A C 1
ATOM 1438 O O . LEU A 1 182 ? 33.972 33.435 -29.421 1.00 46.53 182 LEU A O 1
ATOM 1442 N N . VAL A 1 183 ? 34.090 31.224 -29.794 1.00 44.50 183 VAL A N 1
ATOM 1443 C CA . VAL A 1 183 ? 34.171 30.850 -28.371 1.00 44.50 183 VAL A CA 1
ATOM 1444 C C . VAL A 1 183 ? 35.455 31.376 -27.716 1.00 44.50 183 VAL A C 1
ATOM 1446 O O . VAL A 1 183 ? 35.387 31.856 -26.588 1.00 44.50 183 VAL A O 1
ATOM 1449 N N . LYS A 1 184 ? 36.604 31.360 -28.408 1.00 46.66 184 LYS A N 1
ATOM 1450 C CA . LYS A 1 184 ? 37.864 31.919 -27.879 1.00 46.66 184 LYS A CA 1
ATOM 1451 C C . LYS A 1 184 ? 37.812 33.436 -27.746 1.00 46.66 184 LYS A C 1
ATOM 1453 O O . LYS A 1 184 ? 38.051 33.947 -26.658 1.00 46.66 184 LYS A O 1
ATOM 1458 N N . ASP A 1 185 ? 37.412 34.127 -28.810 1.00 48.50 185 ASP A N 1
ATOM 1459 C CA . ASP A 1 185 ? 37.337 35.593 -28.821 1.00 48.50 185 ASP A CA 1
ATOM 1460 C C . ASP A 1 185 ? 36.322 36.121 -27.780 1.00 48.50 185 ASP A C 1
ATOM 1462 O O . ASP A 1 185 ? 36.492 37.209 -27.230 1.00 48.50 185 ASP A O 1
ATOM 1466 N N . THR A 1 186 ? 35.289 35.331 -27.455 1.00 45.03 186 THR A N 1
ATOM 1467 C CA . THR A 1 186 ? 34.315 35.654 -26.395 1.00 45.03 186 THR A CA 1
ATOM 1468 C C . THR A 1 186 ? 34.876 35.420 -24.985 1.00 45.03 186 THR A C 1
ATOM 1470 O O . THR A 1 186 ? 34.591 36.208 -24.086 1.00 45.03 186 THR A O 1
ATOM 1473 N N . VAL A 1 187 ? 35.684 34.374 -24.767 1.00 42.38 187 VAL A N 1
ATOM 1474 C CA . VAL A 1 187 ? 36.324 34.103 -23.461 1.00 42.38 187 VAL A CA 1
ATOM 1475 C C . VAL A 1 187 ? 37.353 35.185 -23.117 1.00 42.38 187 VAL A C 1
ATOM 1477 O O . VAL A 1 187 ? 37.312 35.732 -22.011 1.00 42.38 187 VAL A O 1
ATOM 1480 N N . ASP A 1 188 ? 38.190 35.577 -24.082 1.00 46.50 188 ASP A N 1
ATOM 1481 C CA . ASP A 1 188 ? 39.193 36.641 -23.913 1.00 46.50 188 ASP A CA 1
ATOM 1482 C C . ASP A 1 188 ? 38.557 38.015 -23.593 1.00 46.50 188 ASP A C 1
ATOM 1484 O O . ASP A 1 188 ? 39.200 38.881 -22.996 1.00 46.50 188 ASP A O 1
ATOM 1488 N N . GLY A 1 189 ? 37.283 38.222 -23.953 1.00 46.84 189 GLY A N 1
ATOM 1489 C CA . GLY A 1 189 ? 36.549 39.472 -23.729 1.00 46.84 189 GLY A CA 1
ATOM 1490 C C . GLY A 1 189 ? 35.965 39.674 -22.322 1.00 46.84 189 GLY A C 1
ATOM 1491 O O . GLY A 1 189 ? 35.718 40.819 -21.945 1.00 46.84 189 GLY A O 1
ATOM 1492 N N . TYR A 1 190 ? 35.739 38.607 -21.541 1.00 41.75 190 TYR A N 1
ATOM 1493 C CA . TYR A 1 190 ? 34.996 38.682 -20.263 1.00 41.75 190 TYR A CA 1
ATOM 1494 C C . TYR A 1 190 ? 35.825 38.408 -18.994 1.00 41.75 190 TYR A C 1
ATOM 1496 O O . TYR A 1 190 ? 35.362 38.715 -17.890 1.00 41.75 190 TYR A O 1
ATOM 1504 N N . GLY A 1 191 ? 37.061 37.919 -19.140 1.00 40.72 191 GLY A N 1
ATOM 1505 C CA . GLY A 1 191 ? 38.005 37.683 -18.041 1.00 40.72 191 GLY A CA 1
ATOM 1506 C C . GLY A 1 191 ? 37.830 36.320 -17.360 1.00 40.72 191 GLY A C 1
ATOM 1507 O O . GLY A 1 191 ? 36.735 35.953 -16.935 1.00 40.72 191 GLY A O 1
ATOM 1508 N N . GLU A 1 192 ? 38.932 35.576 -17.235 1.00 40.19 192 GLU A N 1
ATOM 1509 C CA . GLU A 1 192 ? 38.936 34.144 -16.884 1.00 40.19 192 GLU A CA 1
ATOM 1510 C C . GLU A 1 192 ? 38.420 33.818 -15.464 1.00 40.19 192 GLU A C 1
ATOM 1512 O O . GLU A 1 192 ? 37.972 32.702 -15.216 1.00 40.19 192 GLU A O 1
ATOM 1517 N N . ASP A 1 193 ? 38.395 34.784 -14.540 1.00 41.72 193 ASP A N 1
ATOM 1518 C CA . ASP A 1 193 ? 38.099 34.555 -13.113 1.00 41.72 193 ASP A CA 1
ATOM 1519 C C . ASP A 1 193 ? 36.607 34.302 -12.775 1.00 41.72 193 ASP A C 1
ATOM 1521 O O . ASP A 1 193 ? 36.244 34.255 -11.595 1.00 41.72 193 ASP A O 1
ATOM 1525 N N . ARG A 1 194 ? 35.704 34.186 -13.766 1.00 36.03 194 ARG A N 1
ATOM 1526 C CA . ARG A 1 194 ? 34.245 34.039 -13.531 1.00 36.03 194 ARG A CA 1
ATOM 1527 C C . ARG A 1 194 ? 33.514 32.955 -14.338 1.00 36.03 194 ARG A C 1
ATOM 1529 O O . ARG A 1 194 ? 32.288 32.899 -14.263 1.00 36.03 194 ARG A O 1
ATOM 1536 N N . ILE A 1 195 ? 34.210 32.084 -15.076 1.00 36.00 195 ILE A N 1
ATOM 1537 C CA . ILE A 1 195 ? 33.574 31.008 -15.864 1.00 36.00 195 ILE A CA 1
ATOM 1538 C C . ILE A 1 195 ? 34.402 29.719 -15.772 1.00 36.00 195 ILE A C 1
ATOM 1540 O O . ILE A 1 195 ? 35.569 29.717 -16.146 1.00 36.00 195 ILE A O 1
ATOM 1544 N N . GLU A 1 196 ? 33.789 28.602 -15.363 1.00 34.72 196 GLU A N 1
ATOM 1545 C CA . GLU A 1 196 ? 34.378 27.264 -15.535 1.00 34.72 196 GLU A CA 1
ATOM 1546 C C . GLU A 1 196 ? 33.687 26.543 -16.707 1.00 34.72 196 GLU A C 1
ATOM 1548 O O . GLU A 1 196 ? 32.459 26.494 -16.786 1.00 34.72 196 GLU A O 1
ATOM 1553 N N . TYR A 1 197 ? 34.473 26.001 -17.640 1.00 36.31 197 TYR A N 1
ATOM 1554 C CA . TYR A 1 197 ? 33.993 25.269 -18.815 1.00 36.31 197 TYR A CA 1
ATOM 1555 C C . TYR A 1 197 ? 34.745 23.940 -18.959 1.00 36.31 197 TYR A C 1
ATOM 1557 O O . TYR A 1 197 ? 35.940 23.858 -18.682 1.00 36.31 197 TYR A O 1
ATOM 1565 N N . TYR A 1 198 ? 34.070 22.895 -19.451 1.00 32.25 198 TYR A N 1
ATOM 1566 C CA . TYR A 1 198 ? 34.688 21.587 -19.703 1.00 32.25 198 TYR A CA 1
ATOM 1567 C C . TYR A 1 198 ? 34.515 21.159 -21.162 1.00 32.25 198 TYR A C 1
ATOM 1569 O O . TYR A 1 198 ? 33.414 20.836 -21.605 1.00 32.25 198 TYR A O 1
ATOM 1577 N N . VAL A 1 199 ? 35.625 21.064 -21.900 1.00 33.56 199 VAL A N 1
ATOM 1578 C CA . VAL A 1 199 ? 35.661 20.413 -23.221 1.00 33.56 199 VAL A CA 1
ATOM 1579 C C . VAL A 1 199 ? 36.013 18.934 -23.037 1.00 33.56 199 VAL A C 1
ATOM 1581 O O . VAL A 1 199 ? 37.171 18.528 -23.123 1.00 33.56 199 VAL A O 1
ATOM 1584 N N . GLY A 1 200 ? 34.999 18.117 -22.743 1.00 28.03 200 GLY A N 1
ATOM 1585 C CA . GLY A 1 200 ? 35.135 16.668 -22.574 1.00 28.03 200 GLY A CA 1
ATOM 1586 C C . GLY A 1 200 ? 34.786 15.882 -23.843 1.00 28.03 200 GLY A C 1
ATOM 1587 O O . GLY A 1 200 ? 33.626 15.831 -24.246 1.00 28.03 200 GLY A O 1
ATOM 1588 N N . LEU A 1 201 ? 35.766 15.204 -24.449 1.00 30.78 201 LEU A N 1
ATOM 1589 C CA . LEU A 1 201 ? 35.512 14.208 -25.499 1.00 30.78 201 LEU A CA 1
ATOM 1590 C C . LEU A 1 201 ? 34.973 12.909 -24.877 1.00 30.78 201 LEU A C 1
ATOM 1592 O O . LEU A 1 201 ? 35.720 12.175 -24.232 1.00 30.78 201 LEU A O 1
ATOM 1596 N N . SER A 1 202 ? 33.692 12.601 -25.098 1.00 29.44 202 SER A N 1
ATOM 1597 C CA . SER A 1 202 ? 33.092 11.329 -24.666 1.00 29.44 202 SER A CA 1
ATOM 1598 C C . SER A 1 202 ? 33.399 10.189 -25.661 1.00 29.44 202 SER A C 1
ATOM 1600 O O . SER A 1 202 ? 33.233 10.400 -26.870 1.00 29.44 202 SER A O 1
ATOM 1602 N N . PRO A 1 203 ? 33.831 8.986 -25.222 1.00 30.92 203 PRO A N 1
ATOM 1603 C CA . PRO A 1 203 ? 34.169 7.894 -26.135 1.00 30.92 203 PRO A CA 1
ATOM 1604 C C . PRO A 1 203 ? 32.934 7.098 -26.603 1.00 30.92 203 PRO A C 1
ATOM 1606 O O . PRO A 1 203 ? 32.356 6.340 -25.831 1.00 30.92 203 PRO A O 1
ATOM 1609 N N . GLU A 1 204 ? 32.648 7.203 -27.909 1.00 31.23 204 GLU A N 1
ATOM 1610 C CA . GLU A 1 204 ? 31.792 6.320 -28.738 1.00 31.23 204 GLU A CA 1
ATOM 1611 C C . GLU A 1 204 ? 30.265 6.322 -28.466 1.00 31.23 204 GLU A C 1
ATOM 1613 O O . GLU A 1 204 ? 29.816 6.337 -27.329 1.00 31.23 204 GLU A O 1
ATOM 1618 N N . ILE A 1 205 ? 29.334 6.239 -29.429 1.00 30.05 205 ILE A N 1
ATOM 1619 C CA . ILE A 1 205 ? 29.268 6.346 -30.909 1.00 30.05 205 ILE A CA 1
ATOM 1620 C C . ILE A 1 205 ? 27.765 6.665 -31.189 1.00 30.05 205 ILE A C 1
ATOM 1622 O O . ILE A 1 205 ? 26.901 6.189 -30.459 1.00 30.05 205 ILE A O 1
ATOM 1626 N N . GLU A 1 206 ? 27.302 7.450 -32.168 1.00 30.78 206 GLU A N 1
ATOM 1627 C CA . GLU A 1 206 ? 27.913 7.928 -33.421 1.00 30.78 206 GLU A CA 1
ATOM 1628 C C . GLU A 1 206 ? 27.655 9.433 -33.712 1.00 30.78 206 GLU A C 1
ATOM 1630 O O . GLU A 1 206 ? 28.432 10.069 -34.426 1.00 30.78 206 GLU A O 1
ATOM 1635 N N . PHE A 1 207 ? 26.566 10.026 -33.191 1.00 28.42 207 PHE A N 1
ATOM 1636 C CA . PHE A 1 207 ? 26.114 11.373 -33.583 1.00 28.42 207 PHE A CA 1
ATOM 1637 C C . PHE A 1 207 ? 26.927 12.492 -32.919 1.00 28.42 207 PHE A C 1
ATOM 1639 O O . PHE A 1 207 ? 26.860 12.693 -31.708 1.00 28.42 207 PHE A O 1
ATOM 1646 N N . ARG A 1 208 ? 27.627 13.290 -33.734 1.00 25.73 208 ARG A N 1
ATOM 1647 C CA . ARG A 1 208 ? 28.340 14.491 -33.277 1.00 25.73 208 ARG A CA 1
ATOM 1648 C C . ARG A 1 208 ? 27.344 15.579 -32.866 1.00 25.73 208 ARG A C 1
ATOM 1650 O O . ARG A 1 208 ? 26.659 16.134 -33.722 1.00 25.73 208 ARG A O 1
ATOM 1657 N N . ARG A 1 209 ? 27.301 15.905 -31.575 1.00 29.17 209 ARG A N 1
ATOM 1658 C CA . ARG A 1 209 ? 26.650 17.105 -31.034 1.00 29.17 209 ARG A CA 1
ATOM 1659 C C . ARG A 1 209 ? 27.667 17.861 -30.185 1.00 29.17 209 ARG A C 1
ATOM 1661 O O . ARG A 1 209 ? 28.299 17.254 -29.327 1.00 29.17 209 ARG A O 1
ATOM 1668 N N . ILE A 1 210 ? 27.812 19.161 -30.429 1.00 29.22 210 ILE A N 1
ATOM 1669 C CA . ILE A 1 210 ? 28.335 20.092 -29.424 1.00 29.22 210 ILE A CA 1
ATOM 1670 C C . ILE A 1 210 ? 27.146 20.493 -28.553 1.00 29.22 210 ILE A C 1
ATOM 1672 O O . ILE A 1 210 ? 26.050 20.711 -29.073 1.00 29.22 210 ILE A O 1
ATOM 1676 N N . GLN A 1 211 ? 27.360 20.588 -27.245 1.00 30.41 211 GLN A N 1
ATOM 1677 C CA . GLN A 1 211 ? 26.386 21.127 -26.308 1.00 30.41 211 GLN A CA 1
ATOM 1678 C C . GLN A 1 211 ? 27.091 22.201 -25.478 1.00 30.41 211 GLN A C 1
ATOM 1680 O O . GLN A 1 211 ? 28.023 21.895 -24.741 1.00 30.41 211 GLN A O 1
ATOM 1685 N N . LEU A 1 212 ? 26.673 23.457 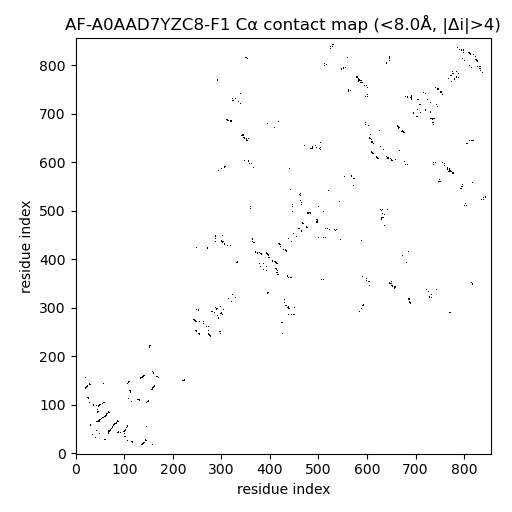-25.638 1.00 29.95 212 LEU A N 1
ATOM 1686 C CA . LEU A 1 212 ? 27.071 24.537 -24.740 1.00 29.95 212 LEU A CA 1
ATOM 1687 C C . LEU A 1 212 ? 26.136 24.475 -23.526 1.00 29.95 212 LEU A C 1
ATOM 1689 O O . LEU A 1 212 ? 24.917 24.513 -23.700 1.00 29.95 212 LEU A O 1
ATOM 1693 N N . VAL A 1 213 ? 26.687 24.331 -22.322 1.00 30.11 213 VAL A N 1
ATOM 1694 C CA . VAL A 1 213 ? 25.912 24.233 -21.077 1.00 30.11 213 VAL A CA 1
ATOM 169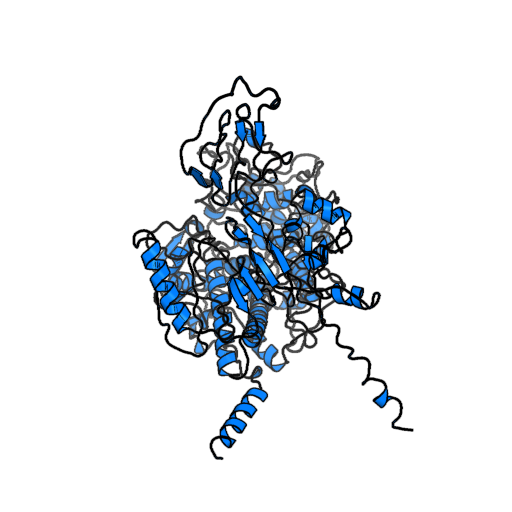5 C C . VAL A 1 213 ? 26.570 25.120 -20.027 1.00 30.11 213 VAL A C 1
ATOM 1697 O O . VAL A 1 213 ? 27.613 24.769 -19.486 1.00 30.11 213 VAL A O 1
ATOM 1700 N N . VAL A 1 214 ? 25.946 26.264 -19.751 1.00 31.17 214 VAL A N 1
ATOM 1701 C CA . VAL A 1 214 ? 26.188 27.062 -18.542 1.00 31.17 214 VAL A CA 1
ATOM 1702 C C . VAL A 1 214 ? 25.067 26.712 -17.571 1.00 31.17 214 VAL A C 1
ATOM 1704 O O . VAL A 1 214 ? 23.899 26.856 -17.927 1.00 31.17 214 VAL A O 1
ATOM 1707 N N . VAL A 1 215 ? 25.410 26.221 -16.381 1.00 28.50 215 VAL A N 1
ATOM 1708 C CA . VAL A 1 215 ? 24.457 25.862 -15.322 1.00 28.50 215 VAL A CA 1
ATOM 1709 C C . VAL A 1 215 ? 25.061 26.249 -13.976 1.00 28.50 215 VAL A C 1
ATOM 1711 O O . VAL A 1 215 ? 26.108 25.727 -13.603 1.00 28.50 215 VAL A O 1
ATOM 1714 N N . ASP A 1 216 ? 24.345 27.076 -13.220 1.00 25.88 216 ASP A N 1
ATOM 1715 C CA . ASP A 1 216 ? 23.926 26.609 -11.897 1.00 25.88 216 ASP A CA 1
ATOM 1716 C C . ASP A 1 216 ? 22.417 26.281 -11.972 1.00 25.88 216 ASP A C 1
ATOM 1718 O O . ASP A 1 216 ? 21.751 26.610 -12.956 1.00 25.88 216 ASP A O 1
ATOM 1722 N N . LYS A 1 217 ? 21.948 25.490 -11.014 1.00 24.94 217 LYS A N 1
ATOM 1723 C CA . LYS A 1 217 ? 21.061 24.328 -11.187 1.00 24.94 217 LYS A CA 1
ATOM 1724 C C . LYS A 1 217 ? 19.611 24.499 -11.684 1.00 24.94 217 LYS A C 1
ATOM 1726 O O . LYS A 1 217 ? 18.941 25.484 -11.406 1.00 24.94 217 LYS A O 1
ATOM 1731 N N . GLU A 1 218 ? 19.137 23.359 -12.224 1.00 25.78 218 GLU A N 1
ATOM 1732 C CA . GLU A 1 218 ? 17.744 22.849 -12.289 1.00 25.78 218 GLU A CA 1
ATOM 1733 C C . GLU A 1 218 ? 16.746 23.526 -13.272 1.00 25.78 218 GLU A C 1
ATOM 1735 O O . GLU A 1 218 ? 16.668 24.742 -13.367 1.00 25.78 218 GLU A O 1
ATOM 1740 N N . GLU A 1 219 ? 15.880 22.817 -14.020 1.00 27.56 219 GLU A N 1
ATOM 1741 C CA . GLU A 1 219 ? 15.929 21.437 -14.552 1.00 27.56 219 GLU A CA 1
ATOM 1742 C C . GLU A 1 219 ? 14.891 21.228 -15.705 1.00 27.56 219 GLU A C 1
ATOM 1744 O O . GLU A 1 219 ? 13.816 21.821 -15.710 1.00 27.56 219 GLU A O 1
ATOM 1749 N N . TYR A 1 220 ? 15.220 20.349 -16.665 1.00 26.33 220 TYR A N 1
ATOM 1750 C CA . TYR A 1 220 ? 14.349 19.481 -17.504 1.00 26.33 220 TYR A CA 1
ATOM 1751 C C . TYR A 1 220 ? 13.165 19.977 -18.404 1.00 26.33 220 TYR A C 1
ATOM 1753 O O . TYR A 1 220 ? 12.084 20.330 -17.945 1.00 26.33 220 TYR A O 1
ATOM 1761 N N . GLU A 1 221 ? 13.362 19.817 -19.731 1.00 26.89 221 GLU A N 1
ATOM 1762 C CA . GLU A 1 221 ? 12.608 19.019 -20.757 1.00 26.89 221 GLU A CA 1
ATOM 1763 C C . GLU A 1 221 ? 11.110 19.152 -21.181 1.00 26.89 221 GLU A C 1
ATOM 1765 O O . GLU A 1 221 ? 10.203 19.241 -20.370 1.00 26.89 221 GLU A O 1
ATOM 1770 N N . GLU A 1 222 ? 10.886 18.960 -22.504 1.00 26.22 222 GLU A N 1
ATOM 1771 C CA . GLU A 1 222 ? 9.710 18.460 -23.297 1.00 26.22 222 GLU A CA 1
ATOM 1772 C C . GLU A 1 222 ? 8.242 19.027 -23.214 1.00 26.22 222 GLU A C 1
ATOM 1774 O O . GLU A 1 222 ? 7.711 19.242 -22.133 1.00 26.22 222 GLU A O 1
ATOM 1779 N N . HIS A 1 223 ? 7.389 19.138 -24.268 1.00 33.53 223 HIS A N 1
ATOM 1780 C CA . HIS A 1 223 ? 7.499 19.370 -25.735 1.00 33.53 223 HIS A CA 1
ATOM 1781 C C . HIS A 1 223 ? 6.056 19.558 -26.392 1.00 33.53 223 HIS A C 1
ATOM 1783 O O . HIS A 1 223 ? 5.076 19.168 -25.762 1.00 33.53 223 HIS A O 1
ATOM 1789 N N . TRP A 1 224 ? 5.897 20.049 -27.658 1.00 26.95 224 TRP A N 1
ATOM 1790 C CA . TRP A 1 224 ? 4.660 20.112 -28.546 1.00 26.95 224 TRP A CA 1
ATOM 1791 C C . TRP A 1 224 ? 3.511 21.160 -28.238 1.00 26.95 224 TRP A C 1
ATOM 1793 O O . TRP A 1 224 ? 3.466 21.647 -27.121 1.00 26.95 224 TRP A O 1
ATOM 1803 N N . CYS A 1 225 ? 2.531 21.594 -29.095 1.00 25.98 225 CYS A N 1
ATOM 1804 C CA . CYS A 1 225 ? 2.153 21.405 -30.535 1.00 25.98 225 CYS A CA 1
ATOM 1805 C C . CYS A 1 225 ? 1.071 22.411 -31.121 1.00 25.98 225 CYS A C 1
ATOM 1807 O O . CYS A 1 225 ? 0.166 22.804 -30.399 1.00 25.98 225 CYS A O 1
ATOM 1809 N N . LYS A 1 226 ? 1.100 22.662 -32.458 1.00 31.31 226 LYS A N 1
ATOM 1810 C CA . LYS A 1 226 ? 0.022 22.796 -33.519 1.00 31.31 226 LYS A CA 1
ATOM 1811 C C . LYS A 1 226 ? -1.216 23.762 -33.518 1.00 31.31 226 LYS A C 1
ATOM 1813 O O . LYS A 1 226 ? -2.197 23.529 -32.830 1.00 31.31 226 LYS A O 1
ATOM 1818 N N . MET A 1 227 ? -1.254 24.604 -34.575 1.00 29.53 227 MET A N 1
ATOM 1819 C CA . MET A 1 227 ? -2.270 24.789 -35.669 1.00 29.53 227 MET A CA 1
ATOM 1820 C C . MET A 1 227 ? -3.812 24.787 -35.447 1.00 29.53 227 MET A C 1
ATOM 1822 O O . MET A 1 227 ? -4.398 23.787 -35.037 1.00 29.53 227 MET A O 1
ATOM 1826 N N . LEU A 1 228 ? -4.478 25.792 -36.050 1.00 26.05 228 LEU A N 1
ATOM 1827 C CA . LEU A 1 228 ? -5.897 25.823 -36.481 1.00 26.05 228 LEU A CA 1
ATOM 1828 C C . LEU A 1 228 ? -6.019 26.272 -37.972 1.00 26.05 228 LEU A C 1
ATOM 1830 O O . LEU A 1 228 ? -5.062 26.839 -38.487 1.00 26.05 228 LEU A O 1
ATOM 1834 N N . PHE A 1 229 ? -7.100 26.115 -38.767 1.00 27.75 229 PHE A N 1
ATOM 1835 C CA . PHE A 1 229 ? -8.324 25.272 -38.792 1.00 27.75 229 PHE A CA 1
ATOM 1836 C C . PHE A 1 229 ? -8.909 25.308 -40.230 1.00 27.75 229 PHE A C 1
ATOM 1838 O O . PHE A 1 229 ? -8.833 26.364 -40.851 1.00 27.75 229 PHE A O 1
ATOM 1845 N N . ALA A 1 230 ? -9.578 24.239 -40.706 1.00 25.19 230 ALA A N 1
ATOM 1846 C CA . ALA A 1 230 ? -10.738 24.298 -41.632 1.00 25.19 230 ALA A CA 1
ATOM 1847 C C . ALA A 1 230 ? -11.269 22.890 -42.013 1.00 25.19 230 ALA A C 1
ATOM 1849 O O . ALA A 1 230 ? -10.955 22.397 -43.087 1.00 25.19 230 ALA A O 1
ATOM 1850 N N . ASP A 1 231 ? -12.071 22.250 -41.148 1.00 26.83 231 ASP A N 1
ATOM 1851 C CA . ASP A 1 231 ? -13.094 21.244 -41.538 1.00 26.83 231 ASP A CA 1
ATOM 1852 C C . ASP A 1 231 ? -13.991 20.913 -40.323 1.00 26.83 231 ASP A C 1
ATOM 1854 O O . ASP A 1 231 ? -13.865 19.909 -39.617 1.00 26.83 231 ASP A O 1
ATOM 1858 N N . VAL A 1 232 ? -14.872 21.870 -40.021 1.00 40.16 232 VAL A N 1
ATOM 1859 C CA . VAL A 1 232 ? -15.199 22.315 -38.650 1.00 40.16 232 VAL A CA 1
ATOM 1860 C C . VAL A 1 232 ? -16.014 21.329 -37.790 1.00 40.16 232 VAL A C 1
ATOM 1862 O O . VAL A 1 232 ? -16.120 21.542 -36.589 1.00 40.16 232 VAL A O 1
ATOM 1865 N N . PHE A 1 233 ? -16.540 20.228 -38.337 1.00 28.45 233 PHE A N 1
ATOM 1866 C CA . PHE A 1 233 ? -17.313 19.237 -37.559 1.00 28.45 233 PHE A CA 1
ATOM 1867 C C . PHE A 1 233 ? -16.626 17.880 -37.350 1.00 28.45 233 PHE A C 1
ATOM 1869 O O . PHE A 1 233 ? -16.995 17.163 -36.424 1.00 28.45 233 PHE A O 1
ATOM 1876 N N . LEU A 1 234 ? -15.613 17.533 -38.154 1.00 28.39 234 LEU A N 1
ATOM 1877 C CA . LEU A 1 234 ? -14.823 16.311 -37.947 1.00 28.39 234 LEU A CA 1
ATOM 1878 C C . LEU A 1 234 ? -13.523 16.603 -37.183 1.00 28.39 234 LEU A C 1
ATOM 1880 O O . LEU A 1 234 ? -13.068 15.771 -36.405 1.00 28.39 234 LEU A O 1
ATOM 1884 N N . THR A 1 235 ? -12.943 17.799 -37.344 1.00 35.41 235 THR A N 1
ATOM 1885 C CA . THR A 1 235 ? -11.688 18.167 -36.669 1.00 35.41 235 THR A CA 1
ATOM 1886 C C . THR A 1 235 ? -11.856 18.470 -35.182 1.00 35.41 235 THR A C 1
ATOM 1888 O O . THR A 1 235 ? -10.971 18.114 -34.410 1.00 35.41 235 THR A O 1
ATOM 1891 N N . LEU A 1 236 ? -12.986 19.036 -34.735 1.00 29.39 236 LEU A N 1
ATOM 1892 C CA . LEU A 1 236 ? -13.267 19.220 -33.298 1.00 29.39 236 LEU A CA 1
ATOM 1893 C C . LEU A 1 236 ? -13.307 17.884 -32.535 1.00 29.39 236 LEU A C 1
ATOM 1895 O O . LEU A 1 236 ? -12.883 17.814 -31.381 1.00 29.39 236 LEU A O 1
ATOM 1899 N N . LEU A 1 237 ? -13.736 16.812 -33.207 1.00 27.38 237 LEU A N 1
ATOM 1900 C CA . LEU A 1 237 ? -13.764 15.450 -32.671 1.00 27.38 237 LEU A CA 1
ATOM 1901 C C . LEU A 1 237 ? -12.401 14.733 -32.759 1.00 27.38 237 LEU A C 1
ATOM 1903 O O . LEU A 1 237 ? -12.248 13.663 -32.187 1.00 27.38 237 LEU A O 1
ATOM 1907 N N . CYS A 1 238 ? -11.414 15.320 -33.450 1.00 27.22 238 CYS A N 1
ATOM 1908 C CA . CYS A 1 238 ? -10.051 14.786 -33.586 1.00 27.22 238 CYS A CA 1
ATOM 1909 C C . CYS A 1 238 ? -8.983 15.601 -32.836 1.00 27.22 238 CYS A C 1
ATOM 1911 O O . CYS A 1 238 ? -7.946 15.056 -32.478 1.00 27.22 238 CYS A O 1
ATOM 1913 N N . ILE A 1 239 ? -9.208 16.889 -32.567 1.00 33.50 239 ILE A N 1
ATOM 1914 C CA . ILE A 1 239 ? -8.280 17.738 -31.791 1.00 33.50 239 ILE A CA 1
ATOM 1915 C C . ILE A 1 239 ? -8.453 17.492 -30.282 1.00 33.50 239 ILE A C 1
ATOM 1917 O O . ILE A 1 239 ? -7.481 17.496 -29.528 1.00 33.50 239 ILE A O 1
ATOM 1921 N N . SER A 1 240 ? -9.665 17.117 -29.867 1.00 31.09 240 SER A N 1
ATOM 1922 C CA . SER A 1 240 ? -9.941 16.488 -28.567 1.00 31.09 240 SER A CA 1
ATOM 1923 C C . SER A 1 240 ? -9.313 15.089 -28.407 1.00 31.09 240 SER A C 1
ATOM 1925 O O . SER A 1 240 ? -9.307 14.560 -27.302 1.00 31.09 240 SER A O 1
ATOM 1927 N N . LEU A 1 241 ? -8.738 14.497 -29.468 1.00 31.34 241 LEU A N 1
ATOM 1928 C CA . LEU A 1 241 ? -8.017 13.214 -29.402 1.00 31.34 241 LEU A CA 1
ATOM 1929 C C . LEU A 1 241 ? -6.490 13.357 -29.221 1.00 31.34 241 LEU A C 1
ATOM 1931 O O . LEU A 1 241 ? -5.791 12.346 -29.154 1.00 31.34 241 LEU A O 1
ATOM 1935 N N . SER A 1 242 ? -5.952 14.579 -29.119 1.00 35.97 242 SER A N 1
ATOM 1936 C CA . SER A 1 242 ? -4.520 14.813 -28.841 1.00 35.97 242 SER A CA 1
ATOM 1937 C C . SER A 1 242 ? -4.233 15.509 -27.509 1.00 35.97 242 SER A C 1
ATOM 1939 O O . SER A 1 242 ? -3.134 15.359 -26.979 1.00 35.97 242 SER A O 1
ATOM 1941 N N . TYR A 1 243 ? -5.209 16.222 -26.948 1.00 53.34 243 TYR A N 1
ATOM 1942 C CA . TYR A 1 243 ? -5.144 16.780 -25.597 1.00 53.34 243 TYR A CA 1
ATOM 1943 C C . TYR A 1 243 ? -6.012 15.924 -24.677 1.00 53.34 243 TYR A C 1
ATOM 1945 O O . TYR A 1 243 ? -7.105 15.520 -25.064 1.00 53.34 243 TYR A O 1
ATOM 1953 N N . GLY A 1 244 ? -5.510 15.597 -23.485 1.00 61.88 244 GLY A N 1
ATOM 1954 C CA . GLY A 1 244 ? -6.311 14.871 -22.504 1.00 61.88 244 GLY A CA 1
ATOM 1955 C C . GLY A 1 244 ? -7.476 15.715 -21.995 1.00 61.88 244 GLY A C 1
ATOM 1956 O O . GLY A 1 244 ? -7.433 16.947 -22.038 1.00 61.88 244 GLY A O 1
ATOM 1957 N N . CYS A 1 245 ? -8.530 15.046 -21.538 1.00 78.44 245 CYS A N 1
ATOM 1958 C CA . CYS A 1 245 ? -9.654 15.717 -20.900 1.00 78.44 245 CYS A CA 1
ATOM 1959 C C . CYS A 1 245 ? -9.425 15.758 -19.390 1.00 78.44 245 CYS A C 1
ATOM 1961 O O . CYS A 1 245 ? -8.959 14.777 -18.805 1.00 78.44 245 CYS A O 1
ATOM 1963 N N . LEU A 1 246 ? -9.789 16.870 -18.753 1.00 86.62 246 LEU A N 1
ATOM 1964 C CA . LEU A 1 246 ? -9.886 16.928 -17.301 1.00 86.62 246 LEU A CA 1
ATOM 1965 C C . LEU A 1 246 ? -11.151 16.197 -16.852 1.00 86.62 246 LEU A C 1
ATOM 1967 O O . LEU A 1 246 ? -12.248 16.458 -17.350 1.00 86.62 246 LEU A O 1
ATOM 1971 N N . TYR A 1 247 ? -10.979 15.293 -15.899 1.00 90.62 247 TYR A N 1
ATOM 1972 C CA . TYR A 1 247 ? -12.053 14.624 -15.182 1.00 90.62 247 TYR A CA 1
ATOM 1973 C C . TYR A 1 247 ? -12.016 15.069 -13.727 1.00 90.62 247 TYR A C 1
ATOM 1975 O O . TYR A 1 247 ? -10.931 15.227 -13.163 1.00 90.62 247 TYR A O 1
ATOM 1983 N N . ASP A 1 248 ? -13.184 15.232 -13.118 1.00 91.56 248 ASP A N 1
ATOM 1984 C CA . ASP A 1 248 ? -13.282 15.311 -11.667 1.00 91.56 248 ASP A CA 1
ATOM 1985 C C . ASP A 1 248 ? -12.888 13.955 -11.059 1.00 91.56 248 ASP A C 1
ATOM 1987 O O . ASP A 1 248 ? -13.368 12.897 -11.470 1.00 91.56 248 ASP A O 1
ATOM 1991 N N . ILE A 1 249 ? -11.985 13.982 -10.084 1.00 90.12 249 ILE A N 1
ATOM 1992 C CA . ILE A 1 249 ? -11.423 12.781 -9.461 1.00 90.12 249 ILE A CA 1
ATOM 1993 C C . ILE A 1 249 ? -12.468 12.044 -8.618 1.00 90.12 249 ILE A C 1
ATOM 1995 O O . ILE A 1 249 ? -12.427 10.815 -8.536 1.00 90.12 249 ILE A O 1
ATOM 1999 N N . TYR A 1 250 ? -13.374 12.775 -7.964 1.00 91.56 250 TYR A N 1
ATOM 2000 C CA . TYR A 1 250 ? -14.297 12.198 -6.988 1.00 91.56 250 TYR A CA 1
ATOM 2001 C C . TYR A 1 250 ? -15.461 11.453 -7.660 1.00 91.56 250 TYR A C 1
ATOM 2003 O O . TYR A 1 250 ? -15.791 10.326 -7.293 1.00 91.56 250 TYR A O 1
ATOM 2011 N N . THR A 1 251 ? -16.066 12.060 -8.677 1.00 89.88 251 THR A N 1
ATOM 2012 C CA . THR A 1 251 ? -17.138 11.465 -9.489 1.00 89.88 251 THR A CA 1
ATOM 2013 C C . THR A 1 251 ? -16.598 10.572 -10.609 1.00 89.88 251 THR A C 1
ATOM 2015 O O . THR A 1 251 ? -17.267 9.618 -11.016 1.00 89.88 251 THR A O 1
ATOM 2018 N N . GLY A 1 252 ? -15.388 10.846 -11.105 1.00 89.50 252 GLY A N 1
ATOM 2019 C CA . GLY A 1 252 ? -14.831 10.224 -12.306 1.00 89.50 252 GLY A CA 1
ATOM 2020 C C . GLY A 1 252 ? -15.451 10.732 -13.615 1.00 89.50 252 GLY A C 1
ATOM 2021 O O . GLY A 1 252 ? -15.207 10.126 -14.660 1.00 89.50 252 GLY A O 1
ATOM 2022 N N . GLU A 1 253 ? -16.263 11.793 -13.569 1.00 89.44 253 GLU A N 1
ATOM 2023 C CA . GLU A 1 253 ? -16.939 12.395 -14.725 1.00 89.44 253 GLU A CA 1
ATOM 2024 C C . GLU A 1 253 ? -16.100 13.512 -15.370 1.00 89.44 253 GLU A C 1
ATOM 2026 O O . GLU A 1 253 ? -15.129 13.998 -14.792 1.00 89.44 253 GLU A O 1
ATOM 2031 N N . LEU A 1 254 ? -16.452 13.921 -16.594 1.00 87.19 254 LEU A N 1
ATOM 2032 C CA . LEU A 1 254 ? -15.781 15.032 -17.279 1.00 87.19 254 LEU A CA 1
ATOM 2033 C C . LEU A 1 254 ? -15.992 16.349 -16.523 1.00 87.19 254 LEU A C 1
ATOM 2035 O O . LEU A 1 254 ? -17.115 16.705 -16.165 1.00 87.19 254 LEU A O 1
ATOM 2039 N N . LEU A 1 255 ? -14.908 17.098 -16.326 1.00 85.81 255 LEU A N 1
ATOM 2040 C CA . LEU A 1 255 ? -14.926 18.336 -15.559 1.00 85.81 255 LEU A CA 1
ATOM 2041 C C . LEU A 1 255 ? -15.686 19.435 -16.322 1.00 85.81 255 LEU A C 1
ATOM 2043 O O . LEU A 1 255 ? -15.388 19.729 -17.480 1.00 85.81 255 LEU A O 1
ATOM 2047 N N . SER A 1 256 ? -16.673 20.063 -15.675 1.00 84.44 256 SER A N 1
ATOM 2048 C CA . SER A 1 256 ? -17.378 21.209 -16.266 1.00 84.44 256 SER A CA 1
ATOM 2049 C C . SER A 1 256 ? -16.498 22.463 -16.260 1.00 84.44 256 SER A C 1
ATOM 2051 O O . SER A 1 256 ? -15.674 22.644 -15.367 1.00 84.44 256 SER A O 1
ATOM 2053 N N . ALA A 1 257 ? -16.699 23.370 -17.222 1.00 80.94 257 ALA A N 1
ATOM 2054 C CA . ALA A 1 257 ? -15.892 24.589 -17.337 1.00 80.94 257 ALA A CA 1
AT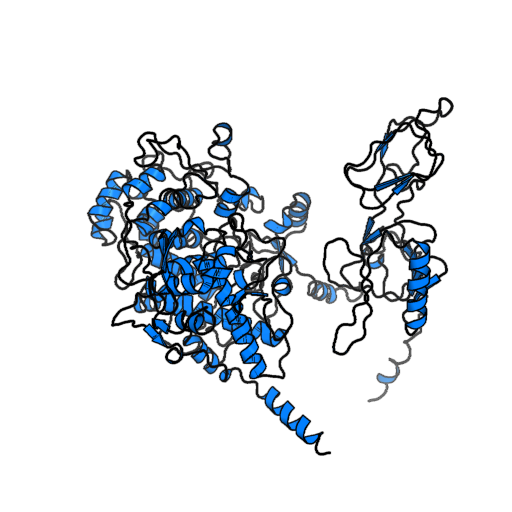OM 2055 C C . ALA A 1 257 ? -15.981 25.507 -16.099 1.00 80.94 257 ALA A C 1
ATOM 2057 O O . ALA A 1 257 ? -15.022 26.212 -15.786 1.00 80.94 257 ALA A O 1
ATOM 2058 N N . ASP A 1 258 ? -17.111 25.499 -15.388 1.00 83.12 258 ASP A N 1
ATOM 2059 C CA . ASP A 1 258 ? -17.285 26.284 -14.162 1.00 83.12 258 ASP A CA 1
ATOM 2060 C C . ASP A 1 258 ? -16.583 25.624 -12.966 1.00 83.12 258 ASP A C 1
ATOM 2062 O O . ASP A 1 258 ? -15.917 26.312 -12.192 1.00 83.12 258 ASP A O 1
ATOM 2066 N N . LEU A 1 259 ? -16.647 24.290 -12.856 1.00 83.25 259 LEU A N 1
ATOM 2067 C CA . LEU A 1 259 ? -15.937 23.542 -11.813 1.00 83.25 259 LEU A CA 1
ATOM 2068 C C . LEU A 1 259 ? -14.414 23.554 -12.039 1.00 83.25 259 LEU A C 1
ATOM 2070 O O . LEU A 1 259 ? -13.657 23.675 -11.080 1.00 83.25 259 LEU A O 1
ATOM 2074 N N . GLN A 1 260 ? -13.965 23.531 -13.298 1.00 83.94 260 GLN A N 1
ATOM 2075 C CA . GLN A 1 260 ? -12.561 23.725 -13.661 1.00 83.94 260 GLN A CA 1
ATOM 2076 C C . GLN A 1 260 ? -12.052 25.092 -13.197 1.00 83.94 260 GLN A C 1
ATOM 2078 O O . GLN A 1 260 ? -11.073 25.148 -12.458 1.00 83.94 260 GLN A O 1
ATOM 2083 N N . LYS A 1 261 ? -12.741 26.186 -13.553 1.00 81.75 261 LYS A N 1
ATOM 2084 C CA . LYS A 1 261 ? -12.370 27.537 -13.091 1.00 81.75 261 LYS A CA 1
ATOM 2085 C C . LYS A 1 261 ? -12.358 27.636 -11.567 1.00 81.75 261 LYS A C 1
ATOM 2087 O O . LYS A 1 261 ? -11.485 28.291 -10.998 1.00 81.75 261 LYS A O 1
ATOM 2092 N N . PHE A 1 262 ? -13.322 27.005 -10.895 1.00 86.19 262 PHE A N 1
ATOM 2093 C CA . PHE A 1 262 ? -13.353 26.931 -9.435 1.00 86.19 262 PHE A CA 1
ATOM 2094 C C . PHE A 1 262 ? -12.113 26.216 -8.869 1.00 86.19 262 PHE A C 1
ATOM 2096 O O . PHE A 1 262 ? -11.471 26.754 -7.969 1.00 86.19 262 PHE A O 1
ATOM 2103 N N . TYR A 1 263 ? -11.714 25.065 -9.415 1.00 88.00 263 TYR A N 1
ATOM 2104 C CA . TYR A 1 263 ? -10.494 24.385 -8.973 1.00 88.00 263 TYR A CA 1
ATOM 2105 C C . TYR A 1 263 ? -9.213 25.161 -9.311 1.00 88.00 263 TYR A C 1
ATOM 2107 O O . TYR A 1 263 ? -8.312 25.214 -8.478 1.00 88.00 263 TYR A O 1
ATOM 2115 N N . GLU A 1 264 ? -9.129 25.808 -10.475 1.00 83.69 264 GLU A N 1
ATOM 2116 C CA . GLU A 1 264 ? -7.988 26.649 -10.871 1.00 83.69 264 GLU A CA 1
ATOM 2117 C C . GLU A 1 264 ? -7.823 27.856 -9.932 1.00 83.69 264 GLU A C 1
ATOM 2119 O O . GLU A 1 264 ? -6.759 28.048 -9.346 1.00 83.69 264 GLU A O 1
ATOM 2124 N N . SER A 1 265 ? -8.897 28.625 -9.714 1.00 84.12 265 SER A N 1
ATOM 2125 C CA . SER A 1 265 ? -8.910 29.814 -8.839 1.00 84.12 265 SER A CA 1
ATOM 2126 C C . SER A 1 265 ? -8.622 29.534 -7.362 1.00 84.12 265 SER A C 1
ATOM 2128 O O . SER A 1 265 ? -8.232 30.452 -6.643 1.00 84.12 265 SER A O 1
ATOM 2130 N N . ASN A 1 266 ? -8.784 28.288 -6.910 1.00 82.00 266 ASN A N 1
ATOM 2131 C CA . ASN A 1 266 ? -8.517 27.871 -5.532 1.00 82.00 266 ASN A CA 1
ATOM 2132 C C . ASN A 1 266 ? -7.263 26.980 -5.401 1.00 82.00 266 ASN A C 1
ATOM 2134 O O . ASN A 1 266 ? -6.974 26.505 -4.305 1.00 82.00 266 ASN A O 1
ATOM 2138 N N . GLY A 1 267 ? -6.516 26.736 -6.487 1.00 86.00 267 GLY A N 1
ATOM 2139 C CA . GLY A 1 267 ? -5.314 25.889 -6.462 1.00 86.00 267 GLY A CA 1
ATOM 2140 C C . GLY A 1 267 ? -5.590 24.404 -6.175 1.00 86.00 267 GLY A C 1
ATOM 2141 O O . GLY A 1 267 ? -4.732 23.702 -5.649 1.00 86.00 267 GLY A O 1
ATOM 2142 N N . LEU A 1 268 ? -6.794 23.922 -6.492 1.00 87.44 268 LEU A N 1
ATOM 2143 C CA . LEU A 1 268 ? -7.277 22.573 -6.173 1.00 87.44 268 LEU A CA 1
ATOM 2144 C C . LEU A 1 268 ? -7.100 21.564 -7.317 1.00 87.44 268 LEU A C 1
ATOM 2146 O O . LEU A 1 268 ? -7.344 20.373 -7.118 1.00 87.44 268 LEU A O 1
ATOM 2150 N N . LEU A 1 269 ? -6.697 22.016 -8.511 1.00 84.62 269 LEU A N 1
ATOM 2151 C CA . LEU A 1 269 ? -6.735 21.210 -9.736 1.00 84.62 269 LEU A CA 1
ATOM 2152 C C . LEU A 1 269 ? -5.954 19.888 -9.613 1.00 84.62 269 LEU A C 1
ATOM 2154 O O . LEU A 1 269 ? -6.479 18.857 -10.007 1.00 84.62 269 LEU A O 1
ATOM 2158 N N . GLU A 1 270 ? -4.771 19.884 -8.991 1.00 83.19 270 GLU A N 1
ATOM 2159 C CA . GLU A 1 270 ? -3.955 18.668 -8.796 1.00 83.19 270 GLU A CA 1
ATOM 2160 C C . GLU A 1 270 ? -4.556 17.646 -7.814 1.00 83.19 270 GLU A C 1
ATOM 2162 O O . GLU A 1 270 ? -4.161 16.481 -7.810 1.00 83.19 270 GLU A O 1
ATOM 2167 N N . THR A 1 271 ? -5.477 18.078 -6.945 1.00 84.56 271 THR A N 1
ATOM 2168 C CA . THR A 1 271 ? -6.092 17.232 -5.905 1.00 84.56 271 THR A CA 1
ATOM 2169 C C . THR A 1 271 ? -7.502 16.781 -6.289 1.00 84.56 271 THR A C 1
ATOM 2171 O O . THR A 1 271 ? -7.901 15.668 -5.946 1.00 84.56 271 THR A O 1
ATOM 2174 N N . CYS A 1 272 ? -8.253 17.629 -7.000 1.00 90.75 272 CYS A N 1
ATOM 2175 C CA . CYS A 1 272 ? -9.644 17.375 -7.375 1.00 90.75 272 CYS A CA 1
ATOM 2176 C C . CYS A 1 272 ? -9.845 17.005 -8.854 1.00 90.75 272 CYS A C 1
ATOM 2178 O O . CYS A 1 272 ? -10.892 16.461 -9.182 1.00 90.75 272 CYS A O 1
ATOM 2180 N N . ALA A 1 273 ? -8.881 17.245 -9.751 1.00 90.44 273 ALA A N 1
ATOM 2181 C CA . ALA A 1 273 ? -8.990 16.867 -11.160 1.00 90.44 273 ALA A CA 1
ATOM 2182 C C . ALA A 1 273 ? -7.808 16.022 -11.661 1.00 90.44 273 ALA A C 1
ATOM 2184 O O . ALA A 1 273 ? -6.679 16.129 -11.188 1.00 90.44 273 ALA A O 1
ATOM 2185 N N . VAL A 1 274 ? -8.065 15.183 -12.665 1.00 88.75 274 VAL A N 1
ATOM 2186 C CA . VAL A 1 274 ? -7.040 14.387 -13.353 1.00 88.75 274 VAL A CA 1
ATOM 2187 C C . VAL A 1 274 ? -7.159 14.562 -14.863 1.00 88.75 274 VAL A C 1
ATOM 2189 O O . VAL A 1 274 ? -8.241 14.450 -15.438 1.00 88.75 274 VAL A O 1
ATOM 2192 N N . ASN A 1 275 ? -6.033 14.846 -15.517 1.00 86.81 275 ASN A N 1
ATOM 2193 C CA . ASN A 1 275 ? -5.959 14.979 -16.968 1.00 86.81 275 ASN A CA 1
ATOM 2194 C C . ASN A 1 275 ? -5.718 13.606 -17.611 1.00 86.81 275 ASN A C 1
ATOM 2196 O O . ASN A 1 275 ? -4.607 13.078 -17.556 1.00 86.81 275 ASN A O 1
ATOM 2200 N N . VAL A 1 276 ? -6.746 13.029 -18.233 1.00 86.94 276 VAL A N 1
ATOM 2201 C CA . VAL A 1 276 ? -6.663 11.703 -18.857 1.00 86.94 276 VAL A CA 1
ATOM 2202 C C . VAL A 1 276 ? -6.555 11.840 -20.372 1.00 86.94 276 VAL A C 1
ATOM 2204 O O . VAL A 1 276 ? -7.483 12.287 -21.050 1.00 86.94 276 VAL A O 1
ATOM 2207 N N . LYS A 1 277 ? -5.414 11.408 -20.922 1.00 85.75 277 LYS A N 1
ATOM 2208 C CA . LYS A 1 277 ? -5.208 11.286 -22.376 1.00 85.75 277 LYS A CA 1
ATOM 2209 C C . LYS A 1 277 ? -6.214 10.280 -22.969 1.00 85.75 277 LYS A C 1
ATOM 2211 O O . LYS A 1 277 ? -6.501 9.286 -22.300 1.00 85.75 277 LYS A O 1
ATOM 2216 N N . PRO A 1 278 ? -6.704 10.462 -24.208 1.00 84.56 278 PRO A N 1
ATOM 2217 C CA . PRO A 1 278 ? -7.686 9.567 -24.830 1.00 84.56 278 PRO A CA 1
ATOM 2218 C C . PRO A 1 278 ? -7.291 8.090 -24.747 1.00 84.56 278 PRO A C 1
ATOM 2220 O O . PRO A 1 278 ? -6.129 7.750 -24.970 1.00 84.56 278 PRO A O 1
ATOM 2223 N N . CYS A 1 279 ? -8.241 7.229 -24.383 1.00 88.56 279 CYS A N 1
ATOM 2224 C CA . CYS A 1 279 ? -8.011 5.796 -24.205 1.00 88.56 279 CYS A CA 1
ATOM 2225 C C . CYS A 1 279 ? -8.042 5.042 -25.537 1.00 88.56 279 CYS A C 1
ATOM 2227 O O . CYS A 1 279 ? -8.801 5.393 -26.441 1.00 88.56 279 CYS A O 1
ATOM 2229 N N . TYR A 1 280 ? -7.292 3.945 -25.624 1.00 89.25 280 TYR A N 1
ATOM 2230 C CA . TYR A 1 280 ? -7.269 3.067 -26.791 1.00 89.25 280 TYR A CA 1
ATOM 2231 C C . TYR A 1 280 ? -7.556 1.617 -26.396 1.00 89.25 280 TYR A C 1
ATOM 2233 O O . TYR A 1 280 ? -7.010 1.076 -25.431 1.00 89.25 280 TYR A O 1
ATOM 2241 N N . GLU A 1 281 ? -8.381 0.927 -27.186 1.00 89.75 281 GLU A N 1
ATOM 2242 C CA . GLU A 1 281 ? -8.781 -0.449 -26.870 1.00 89.75 281 GLU A CA 1
ATOM 2243 C C . GLU A 1 281 ? -7.592 -1.404 -26.720 1.00 89.75 281 GLU A C 1
ATOM 2245 O O . GLU A 1 281 ? -7.650 -2.293 -25.878 1.00 89.75 281 GLU A O 1
ATOM 2250 N N . ASN A 1 282 ? -6.505 -1.193 -27.467 1.00 90.75 282 ASN A N 1
ATOM 2251 C CA . ASN A 1 282 ? -5.351 -2.094 -27.526 1.00 90.75 282 ASN A CA 1
ATOM 2252 C C . ASN A 1 282 ? -4.063 -1.523 -26.895 1.00 90.75 282 ASN A C 1
ATOM 2254 O O . ASN A 1 282 ? -2.984 -2.017 -27.204 1.00 90.75 282 ASN A O 1
ATOM 2258 N N . GLU A 1 283 ? -4.139 -0.495 -26.040 1.00 92.38 283 GLU A N 1
ATOM 2259 C CA . GLU A 1 283 ? -2.947 0.040 -25.351 1.00 92.38 283 GLU A CA 1
ATOM 2260 C C . GLU A 1 283 ? -2.438 -0.853 -24.203 1.00 92.38 283 GLU A C 1
ATOM 2262 O O . GLU A 1 283 ? -3.154 -1.708 -23.673 1.00 92.38 283 GLU A O 1
ATOM 2267 N N . TRP A 1 284 ? -1.189 -0.629 -23.788 1.00 94.31 284 TRP A N 1
ATOM 2268 C CA . TRP A 1 284 ? -0.640 -1.161 -22.538 1.00 94.31 284 TRP A CA 1
ATOM 2269 C C . TRP A 1 284 ? -1.310 -0.518 -21.316 1.00 94.31 284 TRP A C 1
ATOM 2271 O O . TRP A 1 284 ? -1.859 0.578 -21.397 1.00 94.31 284 TRP A O 1
ATOM 2281 N N . ARG A 1 285 ? -1.222 -1.169 -20.148 1.00 94.44 285 ARG A N 1
ATOM 2282 C CA . ARG A 1 285 ? -1.643 -0.542 -18.885 1.00 94.44 285 ARG A CA 1
ATOM 2283 C C . ARG A 1 285 ? -0.823 0.733 -18.661 1.00 94.44 285 ARG A C 1
ATOM 2285 O O . ARG A 1 285 ? 0.405 0.665 -18.647 1.00 94.44 285 ARG A O 1
ATOM 2292 N N . ARG A 1 286 ? -1.477 1.864 -18.407 1.00 92.75 286 ARG A N 1
ATOM 2293 C CA . ARG A 1 286 ? -0.798 3.113 -18.032 1.00 92.75 286 ARG A CA 1
ATOM 2294 C C . ARG A 1 286 ? -0.215 3.041 -16.618 1.00 92.75 286 ARG A C 1
ATOM 2296 O O . ARG A 1 286 ? -0.456 2.080 -15.888 1.00 92.75 286 ARG A O 1
ATOM 2303 N N . VAL A 1 287 ? 0.636 3.996 -16.260 1.00 92.25 287 VAL A N 1
ATOM 2304 C CA . VAL A 1 287 ? 1.330 4.022 -14.956 1.00 92.25 287 VAL A CA 1
ATOM 2305 C C . VAL A 1 287 ? 0.537 4.815 -13.912 1.00 92.25 287 VAL A C 1
ATOM 2307 O O . VAL A 1 287 ? 0.549 4.483 -12.734 1.00 92.25 287 VAL A O 1
ATOM 2310 N N . ASP A 1 288 ? -0.229 5.804 -14.364 1.00 91.38 288 ASP A N 1
ATOM 2311 C CA . ASP A 1 288 ? -1.157 6.619 -13.572 1.00 91.38 288 ASP A CA 1
ATOM 2312 C C . ASP A 1 288 ? -2.459 5.885 -13.185 1.00 91.38 288 ASP A C 1
ATOM 2314 O O . ASP A 1 288 ? -3.274 6.440 -12.453 1.00 91.38 288 ASP A O 1
ATOM 2318 N N . GLY A 1 289 ? -2.676 4.663 -13.687 1.00 93.38 289 GLY A N 1
ATOM 2319 C CA . GLY A 1 289 ? -3.910 3.884 -13.538 1.00 93.38 289 GLY A CA 1
ATOM 2320 C C . GLY A 1 289 ? -5.060 4.287 -14.476 1.00 93.38 289 GLY A C 1
ATOM 2321 O O . GLY A 1 289 ? -6.098 3.621 -14.463 1.00 93.38 289 GLY A O 1
ATOM 2322 N N . SER A 1 290 ? -4.905 5.332 -15.302 1.00 93.38 290 SER A N 1
ATOM 2323 C CA . SER A 1 290 ? -5.970 5.816 -16.190 1.00 93.38 290 SER A CA 1
ATOM 2324 C C . SER A 1 290 ? -6.280 4.832 -17.325 1.00 93.38 290 SER A C 1
ATOM 2326 O O . SER A 1 290 ? -5.473 3.965 -17.673 1.00 93.38 290 SER A O 1
ATOM 2328 N N . CYS A 1 291 ? -7.485 4.934 -17.894 1.00 93.19 291 CYS A N 1
ATOM 2329 C CA . CYS A 1 291 ? -7.982 4.060 -18.969 1.00 93.19 291 CYS A CA 1
ATOM 2330 C C . CYS A 1 291 ? -8.037 2.553 -18.633 1.00 93.19 291 CYS A C 1
ATOM 2332 O O . CYS A 1 291 ? -8.271 1.722 -19.517 1.00 93.19 291 CYS A O 1
ATOM 2334 N N . ASN A 1 292 ? -7.893 2.170 -17.356 1.00 94.44 292 ASN A N 1
ATOM 2335 C CA . ASN A 1 292 ? -8.204 0.811 -16.910 1.00 94.44 292 ASN A CA 1
ATOM 2336 C C . ASN A 1 292 ? -9.705 0.498 -17.075 1.00 94.44 292 ASN A C 1
ATOM 2338 O O . ASN A 1 292 ? -10.062 -0.629 -17.406 1.00 94.44 292 ASN A O 1
ATOM 2342 N N . ASN A 1 293 ? -10.583 1.490 -16.916 1.00 92.75 293 ASN A N 1
ATOM 2343 C CA . ASN A 1 293 ? -11.966 1.417 -17.374 1.00 92.75 293 ASN A CA 1
ATOM 2344 C C . ASN A 1 293 ? -12.148 2.371 -18.569 1.00 92.75 293 ASN A C 1
ATOM 2346 O O . ASN A 1 293 ? -11.794 3.541 -18.472 1.00 92.75 293 ASN A O 1
ATOM 2350 N N . LEU A 1 294 ? -12.667 1.878 -19.700 1.00 90.62 294 LEU A N 1
ATOM 2351 C CA . LEU A 1 294 ? -12.894 2.703 -20.898 1.00 90.62 294 LEU A CA 1
ATOM 2352 C C . LEU A 1 294 ? -14.171 3.556 -20.803 1.00 90.62 294 LEU A C 1
ATOM 2354 O O . LEU A 1 294 ? -14.236 4.613 -21.420 1.00 90.62 294 LEU A O 1
ATOM 2358 N N . GLU A 1 295 ? -15.167 3.111 -20.032 1.00 88.88 295 GLU A N 1
ATOM 2359 C CA . GLU A 1 295 ? -16.416 3.842 -19.766 1.00 88.88 295 GLU A CA 1
ATOM 2360 C C . GLU A 1 295 ? -16.222 4.908 -18.670 1.00 88.88 295 GLU A C 1
ATOM 2362 O O . GLU A 1 295 ? -17.000 5.853 -18.567 1.00 88.88 295 GLU A O 1
ATOM 2367 N N . SER A 1 296 ? -15.176 4.786 -17.844 1.00 90.62 296 SER A N 1
ATOM 2368 C CA . SER A 1 296 ? -14.822 5.764 -16.802 1.00 90.62 296 SER A CA 1
ATOM 2369 C C . SER A 1 296 ? -13.297 5.935 -16.677 1.00 90.62 296 SER A C 1
ATOM 2371 O O . SER A 1 296 ? -12.702 5.432 -15.722 1.00 90.62 296 SER A O 1
ATOM 2373 N N . PRO A 1 297 ? -12.644 6.643 -17.623 1.00 91.44 297 PRO A N 1
ATOM 2374 C CA . PRO A 1 297 ? -11.180 6.697 -17.762 1.00 91.44 297 PRO A CA 1
ATOM 2375 C C . PRO A 1 297 ? -10.385 7.177 -16.546 1.00 91.44 297 PRO A C 1
ATOM 2377 O O . PRO A 1 297 ? -9.234 6.770 -16.375 1.00 91.44 297 PRO A O 1
ATOM 2380 N N . ALA A 1 298 ? -10.978 8.050 -15.730 1.00 91.12 298 ALA A N 1
ATOM 2381 C CA . ALA A 1 298 ? -10.362 8.613 -14.531 1.00 91.12 298 ALA A CA 1
ATOM 2382 C C . ALA A 1 298 ? -10.477 7.707 -13.298 1.00 91.12 298 ALA A C 1
ATOM 2384 O O . ALA A 1 298 ? -9.669 7.830 -12.373 1.00 91.12 298 ALA A O 1
ATOM 2385 N N . ARG A 1 299 ? -11.437 6.773 -13.283 1.00 90.62 299 ARG A N 1
ATOM 2386 C CA . ARG A 1 299 ? -11.566 5.797 -12.201 1.00 90.62 299 ARG A CA 1
ATOM 2387 C C . ARG A 1 299 ? -10.442 4.777 -12.323 1.00 90.62 299 ARG A C 1
ATOM 2389 O O . ARG A 1 299 ? -10.277 4.163 -13.375 1.00 90.62 299 ARG A O 1
ATOM 2396 N N . ALA A 1 300 ? -9.733 4.592 -11.211 1.00 91.81 300 ALA A N 1
ATOM 2397 C CA . ALA A 1 300 ? -8.540 3.770 -10.977 1.00 91.81 300 ALA A CA 1
ATOM 2398 C C . ALA A 1 300 ? -7.219 4.533 -10.777 1.00 91.81 300 ALA A C 1
ATOM 2400 O O . ALA A 1 300 ? -6.223 3.911 -10.388 1.00 91.81 300 ALA A O 1
ATOM 2401 N N . THR A 1 301 ? -7.229 5.849 -10.984 1.00 92.75 301 THR A N 1
ATOM 2402 C CA . THR A 1 301 ? -6.073 6.748 -10.866 1.00 92.75 301 THR A CA 1
ATOM 2403 C C . THR A 1 301 ? -5.598 6.988 -9.425 1.00 92.75 301 THR A C 1
ATOM 2405 O O . THR A 1 301 ? -6.271 6.615 -8.462 1.00 92.75 301 THR A O 1
ATOM 2408 N N . PHE A 1 302 ? -4.432 7.633 -9.274 1.00 90.75 302 PHE A N 1
ATOM 2409 C CA . PHE A 1 302 ? -3.733 7.857 -7.995 1.00 90.75 302 PHE A CA 1
ATOM 2410 C C . PHE A 1 302 ? -4.589 8.465 -6.864 1.00 90.75 302 PHE A C 1
ATOM 2412 O O . PHE A 1 302 ? -4.423 8.118 -5.691 1.00 90.75 302 PHE A O 1
ATOM 2419 N N . PHE A 1 303 ? -5.510 9.361 -7.218 1.00 91.62 303 PHE A N 1
ATOM 2420 C CA . PHE A 1 303 ? -6.410 10.038 -6.285 1.00 91.62 303 PHE A CA 1
ATOM 2421 C C . PHE A 1 303 ? -7.864 9.544 -6.377 1.00 91.62 303 PHE A C 1
ATOM 2423 O O . PHE A 1 303 ? -8.717 10.127 -5.718 1.00 91.62 303 PHE A O 1
ATOM 2430 N N . SER A 1 304 ? -8.182 8.485 -7.140 1.00 91.31 304 SER A N 1
ATOM 2431 C CA . SER A 1 304 ? -9.549 7.924 -7.170 1.00 91.31 304 SER A CA 1
ATOM 2432 C C . SER A 1 304 ? -10.032 7.588 -5.748 1.00 91.31 304 SER A C 1
ATOM 2434 O O . SER A 1 304 ? -9.261 6.984 -4.996 1.00 91.31 304 SER A O 1
ATOM 2436 N N . PRO A 1 305 ? -11.270 7.947 -5.357 1.00 93.50 305 PRO A N 1
ATOM 2437 C CA . PRO A 1 305 ? -11.757 7.776 -3.990 1.00 93.50 305 PRO A CA 1
ATOM 2438 C C . PRO A 1 305 ? -11.866 6.302 -3.576 1.00 93.50 305 PRO A C 1
ATOM 2440 O O . PRO A 1 305 ? -11.708 5.377 -4.372 1.00 93.50 305 PRO A O 1
ATOM 2443 N N . MET A 1 306 ? -12.141 6.076 -2.292 1.00 94.75 306 MET A N 1
ATOM 2444 C CA . MET A 1 306 ? -12.449 4.750 -1.755 1.00 94.75 306 MET A CA 1
ATOM 2445 C C . MET A 1 306 ? -13.965 4.560 -1.684 1.00 94.75 306 MET A C 1
ATOM 2447 O O . MET A 1 306 ? -14.695 5.478 -1.315 1.00 94.75 306 MET A O 1
ATOM 2451 N N . THR A 1 307 ? -14.438 3.358 -2.001 1.00 94.50 307 THR A N 1
ATOM 2452 C CA . THR A 1 307 ? -15.834 2.955 -1.770 1.00 94.50 307 THR A CA 1
ATOM 2453 C C . THR A 1 307 ? -15.998 2.394 -0.355 1.00 94.50 307 THR A C 1
ATOM 2455 O O . THR A 1 307 ? -15.040 2.345 0.418 1.00 94.50 307 THR A O 1
ATOM 2458 N N . ARG A 1 308 ? -17.212 1.986 0.023 1.00 95.25 308 ARG A N 1
ATOM 2459 C CA . ARG A 1 308 ? -17.484 1.339 1.313 1.00 95.25 308 ARG A CA 1
ATOM 2460 C C . ARG A 1 308 ? -18.230 0.022 1.103 1.00 95.25 308 ARG A C 1
ATOM 2462 O O . ARG A 1 308 ? -19.031 -0.088 0.175 1.00 95.25 308 ARG A O 1
ATOM 2469 N N . VAL A 1 309 ? -17.968 -0.962 1.958 1.00 96.62 309 VAL A N 1
ATOM 2470 C CA . VAL A 1 309 ? -18.739 -2.212 2.061 1.00 96.62 309 VAL A CA 1
ATOM 2471 C C . VAL A 1 309 ? -20.083 -1.933 2.732 1.00 96.62 309 VAL A C 1
ATOM 2473 O O . VAL A 1 309 ? -21.110 -2.424 2.265 1.00 96.62 309 VAL A O 1
ATOM 2476 N N . LEU A 1 310 ? -20.085 -1.115 3.792 1.00 97.25 310 LEU A N 1
ATOM 2477 C CA . LEU A 1 310 ? -21.294 -0.673 4.494 1.00 97.25 310 LEU A CA 1
ATOM 2478 C C . LEU A 1 310 ? -21.418 0.864 4.508 1.00 97.25 310 LEU A C 1
ATOM 2480 O O . LEU A 1 310 ? -20.405 1.565 4.455 1.00 97.25 310 LEU A O 1
ATOM 2484 N N . PRO A 1 311 ? -22.642 1.426 4.595 1.00 95.94 311 PRO A N 1
ATOM 2485 C CA . PRO A 1 311 ? -22.835 2.863 4.790 1.00 95.94 311 PRO A CA 1
ATOM 2486 C C . PRO A 1 311 ? -22.043 3.395 5.991 1.00 95.94 311 PRO A C 1
ATOM 2488 O O . PRO A 1 311 ? -21.826 2.679 6.966 1.00 95.94 311 PRO A O 1
ATOM 2491 N N . ALA A 1 312 ? -21.606 4.653 5.921 1.00 95.69 312 ALA A N 1
ATOM 2492 C CA . ALA A 1 312 ? -20.856 5.268 7.011 1.00 95.69 312 ALA A CA 1
ATOM 2493 C C . ALA A 1 312 ? -21.724 5.449 8.267 1.00 95.69 312 ALA A C 1
ATOM 2495 O O . ALA A 1 312 ? -22.879 5.857 8.165 1.00 95.69 312 ALA A O 1
ATOM 2496 N N . ASP A 1 313 ? -21.129 5.219 9.435 1.00 95.31 313 ASP A N 1
ATOM 2497 C CA . ASP A 1 313 ? -21.739 5.455 10.743 1.00 95.31 313 ASP A CA 1
ATOM 2498 C C . ASP A 1 313 ? -20.910 6.497 11.510 1.00 95.31 313 ASP A C 1
ATOM 2500 O O . ASP A 1 313 ? -19.798 6.231 11.979 1.00 95.31 313 ASP A O 1
ATOM 2504 N N . PHE A 1 314 ? -21.447 7.714 11.576 1.00 92.94 314 PHE A N 1
ATOM 2505 C CA . PHE A 1 314 ? -20.874 8.866 12.265 1.00 92.94 314 PHE A CA 1
ATOM 2506 C C . PHE A 1 314 ? -21.931 9.487 13.181 1.00 92.94 314 PHE A C 1
ATOM 2508 O O . PHE A 1 314 ? -23.110 9.557 12.833 1.00 92.94 314 PHE A O 1
ATOM 2515 N N . PHE A 1 315 ? -21.492 10.029 14.316 1.00 88.69 315 PHE A N 1
ATOM 2516 C CA . PHE A 1 315 ? -22.294 10.982 15.077 1.00 88.69 315 PHE A CA 1
ATOM 2517 C C . PHE A 1 315 ? -22.213 12.384 14.445 1.00 88.69 315 PHE A C 1
ATOM 2519 O O . PHE A 1 315 ? -21.331 12.663 13.623 1.00 88.69 315 PHE A O 1
ATOM 2526 N N . ASP A 1 316 ? -23.127 13.269 14.850 1.00 81.56 316 ASP A N 1
ATOM 2527 C CA . ASP A 1 316 ? -23.274 14.633 14.333 1.00 81.56 316 ASP A CA 1
ATOM 2528 C C . ASP A 1 316 ? -21.939 15.402 14.220 1.00 81.56 316 ASP A C 1
ATOM 2530 O O . ASP A 1 316 ? -21.053 15.321 15.081 1.00 81.56 316 ASP A O 1
ATOM 2534 N N . GLY A 1 317 ? -21.794 16.147 13.122 1.00 73.31 317 GLY A N 1
ATOM 2535 C CA . GLY A 1 317 ? -20.562 16.847 12.759 1.00 73.31 317 GLY A CA 1
ATOM 2536 C C . GLY A 1 317 ? -19.383 15.923 12.429 1.00 73.31 317 GLY A C 1
ATOM 2537 O O . GLY A 1 317 ? -18.237 16.288 12.700 1.00 73.31 317 GLY A O 1
ATOM 2538 N N . TYR A 1 318 ? -19.646 14.733 11.876 1.00 83.62 318 TYR A N 1
ATOM 2539 C CA . TYR A 1 318 ? -18.625 13.761 11.450 1.00 83.62 318 TYR A CA 1
ATOM 2540 C C . TYR A 1 318 ? -17.694 13.330 12.590 1.00 83.62 318 TYR A C 1
ATOM 2542 O O . TYR A 1 318 ? -16.464 13.271 12.461 1.00 83.62 318 TYR A O 1
ATOM 2550 N N . LYS A 1 319 ? -18.294 13.078 13.752 1.00 85.81 319 LYS A N 1
ATOM 2551 C CA . LYS A 1 319 ? -17.616 12.557 14.940 1.00 85.81 319 LYS A CA 1
ATOM 2552 C C . LYS A 1 319 ? -17.777 11.043 14.999 1.00 85.81 319 LYS A C 1
ATOM 2554 O O . LYS A 1 319 ? -18.659 10.481 14.353 1.00 85.81 319 LYS A O 1
ATOM 2559 N N . ALA A 1 320 ? -16.932 10.383 15.787 1.00 90.62 320 ALA A N 1
ATOM 2560 C CA . ALA A 1 320 ? -17.097 8.964 16.085 1.00 90.62 320 ALA A CA 1
ATOM 2561 C C . ALA A 1 320 ? -18.546 8.673 16.513 1.00 90.62 320 ALA A C 1
ATOM 2563 O O . ALA A 1 320 ? -19.124 9.445 17.282 1.00 90.62 320 ALA A O 1
ATOM 2564 N N . ARG A 1 321 ? -19.130 7.581 16.006 1.00 94.88 321 ARG A N 1
ATOM 2565 C CA . ARG A 1 321 ? -20.457 7.123 16.436 1.00 94.88 321 ARG A CA 1
ATOM 2566 C C . ARG A 1 321 ? -20.508 6.947 17.958 1.00 94.88 321 ARG A C 1
ATOM 2568 O O . ARG A 1 321 ? -19.499 6.630 18.593 1.00 94.88 321 ARG A O 1
ATOM 2575 N N . LYS A 1 322 ? -21.695 7.123 18.529 1.00 95.19 322 LYS A N 1
ATOM 2576 C CA . LYS A 1 322 ? -21.953 6.882 19.952 1.00 95.19 322 LYS A CA 1
ATOM 2577 C C . LYS A 1 322 ? -22.094 5.386 20.245 1.00 95.19 322 LYS A C 1
ATOM 2579 O O . LYS A 1 322 ? -22.294 4.578 19.336 1.00 95.19 322 LYS A O 1
ATOM 2584 N N . ALA A 1 323 ? -21.991 5.034 21.522 1.00 96.50 323 ALA A N 1
ATOM 2585 C CA . ALA A 1 323 ? -22.474 3.756 22.027 1.00 96.50 323 ALA A CA 1
ATOM 2586 C C . ALA A 1 323 ? -24.008 3.672 21.902 1.00 96.50 323 ALA A C 1
ATOM 2588 O O . ALA A 1 323 ? -24.688 4.697 21.831 1.00 96.50 323 ALA A O 1
ATOM 2589 N N . GLU A 1 324 ? -24.563 2.462 21.958 1.00 95.38 324 GLU A N 1
ATOM 2590 C CA . GLU A 1 324 ? -26.012 2.198 21.935 1.00 95.38 324 GLU A CA 1
ATOM 2591 C C . GLU A 1 324 ? -26.763 2.936 23.068 1.00 95.38 324 GLU A C 1
ATOM 2593 O O . GLU A 1 324 ? -27.933 3.281 22.937 1.00 95.38 324 GLU A O 1
ATOM 2598 N N . SER A 1 325 ? -26.078 3.235 24.179 1.00 95.56 325 SER A N 1
ATOM 2599 C CA . SER A 1 325 ? -26.606 4.035 25.294 1.00 95.56 325 SER A CA 1
ATOM 2600 C C . SER A 1 325 ? -26.707 5.543 25.017 1.00 95.56 325 SER A C 1
ATOM 2602 O O . SER A 1 325 ? -27.272 6.263 25.838 1.00 95.56 325 SER A O 1
ATOM 2604 N N . GLY A 1 326 ? -26.135 6.038 23.914 1.00 94.75 326 GLY A N 1
ATOM 2605 C CA . GLY A 1 326 ? -25.956 7.466 23.616 1.00 94.75 326 GLY A CA 1
ATOM 2606 C C . GLY A 1 326 ? -24.659 8.083 24.167 1.00 94.75 326 GLY A C 1
ATOM 2607 O O . GLY A 1 326 ? -24.337 9.227 23.839 1.00 94.75 326 GLY A O 1
ATOM 2608 N N . GLU A 1 327 ? -23.891 7.332 24.960 1.00 96.00 327 GLU A N 1
ATOM 2609 C CA . GLU A 1 327 ? -22.613 7.771 25.540 1.00 96.00 327 GLU A CA 1
ATOM 2610 C C . GLU A 1 327 ? -21.438 7.676 24.549 1.00 96.00 327 GLU A C 1
ATOM 2612 O O . GLU A 1 327 ? -21.546 7.092 23.468 1.00 96.00 327 GLU A O 1
ATOM 2617 N N . GLU A 1 328 ? -20.292 8.268 24.898 1.00 95.31 328 GLU A N 1
ATOM 2618 C CA . GLU A 1 328 ? -19.054 8.087 24.124 1.00 95.31 328 GLU A CA 1
ATOM 2619 C C . GLU A 1 328 ? -18.569 6.628 24.142 1.00 95.31 328 GLU A C 1
ATOM 2621 O O . GLU A 1 328 ? -18.655 5.933 25.157 1.00 95.31 328 GLU A O 1
ATOM 2626 N N . LEU A 1 329 ? -17.992 6.171 23.025 1.00 96.94 329 LEU A N 1
ATOM 2627 C CA . LEU A 1 329 ? -17.323 4.869 22.970 1.00 96.94 329 LEU A CA 1
ATOM 2628 C C . LEU A 1 329 ? -16.059 4.853 23.859 1.00 96.94 329 LEU A C 1
ATOM 2630 O O . LEU A 1 329 ? -15.363 5.869 23.948 1.00 96.94 329 LEU A O 1
ATOM 2634 N N . PRO A 1 330 ? -15.681 3.697 24.447 1.00 96.62 330 PRO A N 1
ATOM 2635 C CA . PRO A 1 330 ? -14.506 3.581 25.314 1.00 96.62 330 PRO A CA 1
ATOM 2636 C C . PRO A 1 330 ? -13.228 4.128 24.650 1.00 96.62 330 PRO A C 1
ATOM 2638 O O . PRO A 1 330 ? -13.029 3.867 23.456 1.00 96.62 330 PRO A O 1
ATOM 2641 N N . PRO A 1 331 ? -12.339 4.848 25.365 1.00 96.12 331 PRO A N 1
ATOM 2642 C CA . PRO A 1 331 ? -11.145 5.446 24.769 1.00 96.12 331 PRO A CA 1
ATOM 2643 C C . PRO A 1 331 ? -10.269 4.425 24.016 1.00 96.12 331 PRO A C 1
ATOM 2645 O O . PRO A 1 331 ? -10.053 3.328 24.540 1.00 96.12 331 PRO A O 1
ATOM 2648 N N . PRO A 1 332 ? -9.705 4.768 22.838 1.00 96.38 332 PRO A N 1
ATOM 2649 C CA . PRO A 1 332 ? -8.897 3.856 22.017 1.00 96.38 332 PRO A CA 1
ATOM 2650 C C . PRO A 1 332 ? -7.802 3.116 22.799 1.00 96.38 332 PRO A C 1
ATOM 2652 O O . PRO A 1 332 ? -7.678 1.896 22.694 1.00 96.38 332 PRO A O 1
ATOM 2655 N N . ARG A 1 333 ? -7.087 3.838 23.672 1.00 96.00 333 ARG A N 1
ATOM 2656 C CA . ARG A 1 333 ? -6.045 3.286 24.549 1.00 96.00 333 ARG A CA 1
ATOM 2657 C C . ARG A 1 333 ? -6.578 2.248 25.540 1.00 96.00 333 ARG A C 1
ATOM 2659 O O . ARG A 1 333 ? -5.949 1.212 25.728 1.00 96.00 333 ARG A O 1
ATOM 2666 N N . GLN A 1 334 ? -7.759 2.469 26.118 1.00 95.75 334 GLN A N 1
ATOM 2667 C CA . GLN A 1 334 ? -8.390 1.502 27.023 1.00 95.75 334 GLN A CA 1
ATOM 2668 C C . GLN A 1 334 ? -8.885 0.254 26.281 1.00 95.75 334 GLN A C 1
ATOM 2670 O O . GLN A 1 334 ? -8.748 -0.851 26.805 1.00 95.75 334 GLN A O 1
ATOM 2675 N N . VAL A 1 335 ? -9.410 0.404 25.058 1.00 97.44 335 VAL A N 1
ATOM 2676 C CA . VAL A 1 335 ? -9.762 -0.738 24.194 1.00 97.44 335 VAL A CA 1
ATOM 2677 C C . VAL A 1 335 ? -8.516 -1.579 23.906 1.00 97.44 335 VAL A C 1
ATOM 2679 O O . VAL A 1 335 ? -8.535 -2.795 24.095 1.00 97.44 335 VAL A O 1
ATOM 2682 N N . ARG A 1 336 ? -7.407 -0.935 23.522 1.00 95.81 336 ARG A N 1
ATOM 2683 C CA . ARG A 1 336 ? -6.126 -1.600 23.247 1.00 95.81 336 ARG A CA 1
ATOM 2684 C C . ARG A 1 336 ? -5.610 -2.361 24.472 1.00 95.81 336 ARG A C 1
ATOM 2686 O O . ARG A 1 336 ? -5.340 -3.554 24.365 1.00 95.81 336 ARG A O 1
ATOM 2693 N N . LEU A 1 337 ? -5.533 -1.701 25.631 1.00 96.12 337 LEU A N 1
ATOM 2694 C CA . LEU A 1 337 ? -5.061 -2.284 26.897 1.00 96.12 337 LEU A CA 1
ATOM 2695 C C . LEU A 1 337 ? -5.915 -3.460 27.401 1.00 96.12 337 LEU A C 1
ATOM 2697 O O . LEU A 1 337 ? -5.375 -4.374 28.016 1.00 96.12 337 LEU A O 1
ATOM 2701 N N . LYS A 1 338 ? -7.237 -3.453 27.170 1.00 96.56 338 LYS A N 1
ATOM 2702 C CA . LYS A 1 338 ? -8.136 -4.532 27.626 1.00 96.56 338 LYS A CA 1
ATOM 2703 C C . LYS A 1 338 ? -8.202 -5.734 26.684 1.00 96.56 338 LYS A C 1
ATOM 2705 O O . LYS A 1 338 ? -8.496 -6.836 27.145 1.00 96.56 338 LYS A O 1
ATOM 2710 N N . LEU A 1 339 ? -8.012 -5.537 25.377 1.00 97.44 339 LEU A N 1
ATOM 2711 C CA . LEU A 1 339 ? -8.249 -6.585 24.374 1.00 97.44 339 LEU A CA 1
ATOM 2712 C C . LEU A 1 339 ? -6.973 -7.265 23.862 1.00 97.44 339 LEU A C 1
ATOM 2714 O O . LEU A 1 339 ? -7.060 -8.413 23.413 1.00 97.44 339 LEU A O 1
ATOM 2718 N N . LEU A 1 340 ? -5.818 -6.594 23.925 1.00 96.31 340 LEU A N 1
ATOM 2719 C CA . LEU A 1 340 ? -4.525 -7.105 23.463 1.00 96.31 340 LEU A CA 1
ATOM 2720 C C . LEU A 1 340 ? -3.510 -7.159 24.608 1.00 96.31 340 LEU A C 1
ATOM 2722 O O . LEU A 1 340 ? -3.252 -6.154 25.267 1.00 96.31 340 LEU A O 1
ATOM 2726 N N . ASN A 1 341 ? -2.881 -8.320 24.789 1.00 94.69 341 ASN A N 1
ATOM 2727 C CA . ASN A 1 341 ? -1.816 -8.490 25.777 1.00 94.69 341 ASN A CA 1
ATOM 2728 C C . ASN A 1 341 ? -0.475 -8.002 25.204 1.00 94.69 341 ASN A C 1
ATOM 2730 O O . ASN A 1 341 ? -0.035 -8.489 24.161 1.00 94.69 341 ASN A O 1
ATOM 2734 N N . GLU A 1 342 ? 0.206 -7.090 25.900 1.00 93.88 342 GLU A N 1
ATOM 2735 C CA . GLU A 1 342 ? 1.575 -6.671 25.566 1.00 93.88 342 GLU A CA 1
ATOM 2736 C C . GLU A 1 342 ? 2.565 -7.780 25.939 1.00 93.88 342 GLU A C 1
ATOM 2738 O O . GLU A 1 342 ? 2.954 -7.933 27.096 1.00 93.88 342 GLU A O 1
ATOM 2743 N N . THR A 1 343 ? 2.935 -8.624 24.980 1.00 91.88 343 THR A N 1
ATOM 2744 C CA . THR A 1 343 ? 3.828 -9.771 25.194 1.00 91.88 343 THR A CA 1
ATOM 2745 C C . THR A 1 343 ? 4.355 -10.245 23.850 1.00 91.88 343 THR A C 1
ATOM 2747 O O . THR A 1 343 ? 3.563 -10.516 22.954 1.00 91.88 343 THR A O 1
ATOM 2750 N N . ARG A 1 344 ? 5.678 -10.405 23.727 1.00 88.88 344 ARG A N 1
ATOM 2751 C CA . ARG A 1 344 ? 6.316 -10.997 22.541 1.00 88.88 344 ARG A CA 1
ATOM 2752 C C . ARG A 1 344 ? 5.910 -12.461 22.393 1.00 88.88 344 ARG A C 1
ATOM 2754 O O . ARG A 1 344 ? 6.030 -13.233 23.346 1.00 88.88 344 ARG A O 1
ATOM 2761 N N . SER A 1 345 ? 5.428 -12.837 21.216 1.00 91.81 345 SER A N 1
ATOM 2762 C CA . SER A 1 345 ? 4.949 -14.185 20.910 1.00 91.81 345 SER A CA 1
ATOM 2763 C C . SER A 1 345 ? 5.322 -14.537 19.475 1.00 91.81 345 SER A C 1
ATOM 2765 O O . SER A 1 345 ? 5.413 -13.663 18.628 1.00 91.81 345 SER A O 1
ATOM 2767 N N . THR A 1 346 ? 5.531 -15.816 19.178 1.00 93.12 346 THR A N 1
ATOM 2768 C CA . THR A 1 346 ? 6.080 -16.237 17.882 1.00 93.12 346 THR A CA 1
ATOM 2769 C C . THR A 1 346 ? 5.061 -17.038 17.081 1.00 93.12 346 THR A C 1
ATOM 2771 O O . THR A 1 346 ? 4.513 -18.029 17.576 1.00 93.12 346 THR A O 1
ATOM 2774 N N . HIS A 1 347 ? 4.830 -16.662 15.821 1.00 95.50 347 HIS A N 1
ATOM 2775 C CA . HIS A 1 347 ? 3.911 -17.384 14.948 1.00 95.50 347 HIS A CA 1
ATOM 2776 C C . HIS A 1 347 ? 4.475 -18.761 14.599 1.00 95.50 347 HIS A C 1
ATOM 2778 O O . HIS A 1 347 ? 5.600 -18.906 14.122 1.00 95.50 347 HIS A O 1
ATOM 2784 N N . LYS A 1 348 ? 3.665 -19.803 14.807 1.00 94.19 348 LYS A N 1
ATOM 2785 C CA . LYS A 1 348 ? 4.104 -21.204 14.685 1.00 94.19 348 LYS A CA 1
ATOM 2786 C C . LYS A 1 348 ? 4.449 -21.585 13.246 1.00 94.19 348 LYS A C 1
ATOM 2788 O O . LYS A 1 348 ? 5.423 -22.298 13.015 1.00 94.19 348 LYS A O 1
ATOM 2793 N N . ASP A 1 349 ? 3.688 -21.063 12.285 1.00 95.19 349 ASP A N 1
ATOM 2794 C CA . ASP A 1 349 ? 3.775 -21.462 10.876 1.00 95.19 349 ASP A CA 1
ATOM 2795 C C . ASP A 1 349 ? 4.357 -20.406 9.917 1.00 95.19 349 ASP A C 1
ATOM 2797 O O . ASP A 1 349 ? 4.653 -20.765 8.778 1.00 95.19 349 ASP A O 1
ATOM 2801 N N . LEU A 1 350 ? 4.530 -19.138 10.325 1.00 97.44 350 LEU A N 1
ATOM 2802 C CA . LEU A 1 350 ? 4.752 -17.993 9.421 1.00 97.44 350 LEU A CA 1
ATOM 2803 C C . LEU A 1 350 ? 5.964 -17.139 9.831 1.00 97.44 350 LEU A C 1
ATOM 2805 O O . LEU A 1 350 ? 6.268 -17.025 11.019 1.00 97.44 350 LEU A O 1
ATOM 2809 N N . ASN A 1 351 ? 6.621 -16.535 8.836 1.00 97.06 351 ASN A N 1
ATOM 2810 C CA . ASN A 1 351 ? 7.851 -15.749 8.987 1.00 97.06 351 ASN A CA 1
ATOM 2811 C C . ASN A 1 351 ? 7.719 -14.288 8.529 1.00 97.06 351 ASN A C 1
ATOM 2813 O O . ASN A 1 351 ? 6.684 -13.876 7.999 1.00 97.06 351 ASN A O 1
ATOM 2817 N N . ASN A 1 352 ? 8.780 -13.502 8.736 1.00 95.56 352 ASN A N 1
ATOM 2818 C CA . ASN A 1 352 ? 8.808 -12.050 8.513 1.00 95.56 352 ASN A CA 1
ATOM 2819 C C . ASN A 1 352 ? 8.476 -11.589 7.079 1.00 95.56 352 ASN A C 1
ATOM 2821 O O . ASN A 1 352 ? 8.051 -10.446 6.890 1.00 95.56 352 ASN A O 1
ATOM 2825 N N . ASN A 1 353 ? 8.534 -12.477 6.080 1.00 97.38 353 ASN A N 1
ATOM 2826 C CA . ASN A 1 353 ? 7.960 -12.213 4.759 1.00 97.38 353 ASN A CA 1
ATOM 2827 C C . ASN A 1 353 ? 6.468 -11.838 4.820 1.00 97.38 353 ASN A C 1
ATOM 2829 O O . ASN A 1 353 ? 6.015 -11.056 3.991 1.00 97.38 353 ASN A O 1
ATOM 2833 N N . VAL A 1 354 ? 5.682 -12.380 5.757 1.00 97.50 354 VAL A N 1
ATOM 2834 C CA . VAL A 1 354 ? 4.229 -12.145 5.825 1.00 97.50 354 VAL A CA 1
ATOM 2835 C C . VAL A 1 354 ? 3.872 -10.684 6.132 1.00 97.50 354 VAL A C 1
ATOM 2837 O O . VAL A 1 354 ? 3.198 -10.089 5.284 1.00 97.50 354 VAL A O 1
ATOM 2840 N N . PRO A 1 355 ? 4.300 -10.075 7.260 1.00 95.75 355 PRO A N 1
ATOM 2841 C CA . PRO A 1 355 ? 4.021 -8.664 7.542 1.00 95.75 355 PRO A CA 1
ATOM 2842 C C . PRO A 1 355 ? 4.732 -7.712 6.567 1.00 95.75 355 PRO A C 1
ATOM 2844 O O . PRO A 1 355 ? 4.151 -6.705 6.168 1.00 95.75 355 PRO A O 1
ATOM 2847 N N . GLY A 1 356 ? 5.952 -8.040 6.118 1.00 95.00 356 GLY A N 1
ATOM 2848 C CA . GLY A 1 356 ? 6.672 -7.229 5.131 1.00 95.00 356 GLY A CA 1
ATOM 2849 C C . GLY A 1 356 ? 5.938 -7.135 3.791 1.00 95.00 356 GLY A C 1
ATOM 2850 O O . GLY A 1 356 ? 5.734 -6.046 3.258 1.00 95.00 356 GLY A O 1
ATOM 2851 N N . TYR A 1 357 ? 5.469 -8.275 3.275 1.00 96.75 357 TYR A N 1
ATOM 2852 C CA . TYR A 1 357 ? 4.724 -8.335 2.016 1.00 96.75 357 TYR A CA 1
ATOM 2853 C C . TYR A 1 357 ? 3.306 -7.765 2.143 1.00 96.75 357 TYR A C 1
ATOM 2855 O O . TYR A 1 357 ? 2.794 -7.202 1.178 1.00 96.75 357 TYR A O 1
ATOM 2863 N N . ALA A 1 358 ? 2.694 -7.850 3.331 1.00 95.62 358 ALA A N 1
ATOM 2864 C CA . ALA A 1 358 ? 1.422 -7.195 3.629 1.00 95.62 358 ALA A CA 1
ATOM 2865 C C . ALA A 1 358 ? 1.529 -5.672 3.463 1.00 95.62 358 ALA A C 1
ATOM 2867 O O . ALA A 1 358 ? 0.751 -5.074 2.723 1.00 95.62 358 ALA A O 1
ATOM 2868 N N . ALA A 1 359 ? 2.534 -5.052 4.090 1.00 94.00 359 ALA A N 1
ATOM 2869 C CA . ALA A 1 359 ? 2.760 -3.615 3.983 1.00 94.00 359 ALA A CA 1
ATOM 2870 C C . ALA A 1 359 ? 3.185 -3.182 2.570 1.00 94.00 359 ALA A C 1
ATOM 2872 O O . ALA A 1 359 ? 2.688 -2.178 2.065 1.00 94.00 359 ALA A O 1
ATOM 2873 N N . PHE A 1 360 ? 4.052 -3.954 1.905 1.00 95.50 360 PHE A N 1
ATOM 2874 C CA . PHE A 1 360 ? 4.461 -3.679 0.525 1.00 95.50 360 PHE A CA 1
ATOM 2875 C C . PHE A 1 360 ? 3.265 -3.685 -0.440 1.00 95.50 360 PHE A C 1
ATOM 2877 O O . PHE A 1 360 ? 3.113 -2.764 -1.240 1.00 95.50 360 PHE A O 1
ATOM 2884 N N . ALA A 1 361 ? 2.385 -4.686 -0.334 1.00 95.00 361 ALA A N 1
ATOM 2885 C CA . ALA A 1 361 ? 1.190 -4.774 -1.169 1.00 95.00 361 ALA A CA 1
ATOM 2886 C C . ALA A 1 361 ? 0.108 -3.748 -0.791 1.00 95.00 361 ALA A C 1
ATOM 2888 O O . ALA A 1 361 ? -0.659 -3.312 -1.646 1.00 95.00 361 ALA A O 1
ATOM 2889 N N . TYR A 1 362 ? 0.059 -3.327 0.475 1.00 93.81 362 TYR A N 1
ATOM 2890 C CA . TYR A 1 362 ? -0.800 -2.233 0.918 1.00 93.81 362 TYR A CA 1
ATOM 2891 C C . TYR A 1 362 ? -0.378 -0.881 0.324 1.00 93.81 362 TYR A C 1
ATOM 2893 O O . TYR A 1 362 ? -1.244 -0.077 0.004 1.00 93.81 362 TYR A O 1
ATOM 2901 N N . ILE A 1 363 ? 0.920 -0.622 0.135 1.00 92.38 363 ILE A N 1
ATOM 2902 C CA . ILE A 1 363 ? 1.407 0.644 -0.446 1.00 92.38 363 ILE A CA 1
ATOM 2903 C C . ILE A 1 363 ? 1.098 0.754 -1.952 1.00 92.38 363 ILE A C 1
ATOM 2905 O O . ILE A 1 363 ? 0.919 1.863 -2.442 1.00 92.38 363 ILE A O 1
ATOM 2909 N N . ASP A 1 364 ? 0.969 -0.368 -2.669 1.00 94.06 364 ASP A N 1
ATOM 2910 C CA . ASP A 1 364 ? 0.601 -0.395 -4.099 1.00 94.06 364 ASP A CA 1
ATOM 2911 C C . ASP A 1 364 ? -0.799 0.189 -4.360 1.00 94.06 364 ASP A C 1
ATOM 2913 O O . ASP A 1 364 ? -0.982 0.928 -5.324 1.00 94.06 364 ASP A O 1
ATOM 2917 N N . ILE A 1 365 ? -1.778 -0.112 -3.488 1.00 93.94 365 ILE A N 1
ATOM 2918 C CA . ILE A 1 365 ? -3.193 0.239 -3.726 1.00 93.94 365 ILE A CA 1
ATOM 2919 C C . ILE A 1 365 ? -3.935 0.929 -2.572 1.00 93.94 365 ILE A C 1
ATOM 2921 O O . ILE A 1 365 ? -5.071 1.354 -2.767 1.00 93.94 365 ILE A O 1
ATOM 2925 N N . GLY A 1 366 ? -3.360 1.018 -1.373 1.00 92.94 366 GLY A N 1
ATOM 2926 C CA . GLY A 1 366 ? -3.957 1.632 -0.179 1.00 92.94 366 GLY A CA 1
ATOM 2927 C C . GLY A 1 366 ? -3.613 3.117 -0.024 1.00 92.94 366 GLY A C 1
ATOM 2928 O O . GLY A 1 366 ? -3.207 3.787 -0.968 1.00 92.94 366 GLY A O 1
ATOM 2929 N N . SER A 1 367 ? -3.778 3.675 1.177 1.00 91.75 367 SER A N 1
ATOM 2930 C CA . SER A 1 367 ? -3.341 5.045 1.475 1.00 91.75 367 SER A CA 1
ATOM 2931 C C . SER A 1 367 ? -2.690 5.167 2.849 1.00 91.75 367 SER A C 1
ATOM 2933 O O . SER A 1 367 ? -3.213 4.685 3.853 1.00 91.75 367 SER A O 1
ATOM 2935 N N . ILE A 1 368 ? -1.553 5.864 2.895 1.00 87.00 368 ILE A N 1
ATOM 2936 C CA . ILE A 1 368 ? -0.843 6.253 4.124 1.00 87.00 368 ILE A CA 1
ATOM 2937 C C . ILE A 1 368 ? -0.900 7.767 4.380 1.00 87.00 368 ILE A C 1
ATOM 2939 O O . ILE A 1 368 ? -0.126 8.273 5.186 1.00 87.00 368 ILE A O 1
ATOM 2943 N N . HIS A 1 369 ? -1.792 8.509 3.709 1.00 87.69 369 HIS A N 1
ATOM 2944 C CA . HIS A 1 369 ? -1.819 9.980 3.766 1.00 87.69 369 HIS A CA 1
ATOM 2945 C C . HIS A 1 369 ? -2.004 10.542 5.188 1.00 87.69 369 HIS A C 1
ATOM 2947 O O . HIS A 1 369 ? -1.578 11.655 5.481 1.00 87.69 369 HIS A O 1
ATOM 2953 N N . ASP A 1 370 ? -2.660 9.787 6.068 1.00 86.12 370 ASP A N 1
ATOM 2954 C CA . ASP A 1 370 ? -2.913 10.152 7.458 1.00 86.12 370 ASP A CA 1
ATOM 2955 C C . ASP A 1 370 ? -1.640 10.024 8.312 1.00 86.12 370 ASP A C 1
ATOM 2957 O O . ASP A 1 370 ? -1.320 10.928 9.087 1.00 86.12 370 ASP A O 1
ATOM 2961 N N . ASN A 1 371 ? -0.856 8.965 8.083 1.00 85.94 371 ASN A N 1
ATOM 2962 C CA . ASN A 1 371 ? 0.505 8.816 8.591 1.00 85.94 371 ASN A CA 1
ATOM 2963 C C . ASN A 1 371 ? 1.428 9.915 8.025 1.00 85.94 371 ASN A C 1
ATOM 2965 O O . ASN A 1 371 ? 2.139 10.548 8.796 1.00 85.94 371 ASN A O 1
ATOM 2969 N N . GLU A 1 372 ? 1.400 10.188 6.712 1.00 86.94 372 GLU A N 1
ATOM 2970 C CA . GLU A 1 372 ? 2.173 11.286 6.097 1.00 86.94 372 GLU A CA 1
ATOM 2971 C C . GLU A 1 372 ? 1.841 12.639 6.758 1.00 86.94 372 GLU A C 1
ATOM 2973 O O . GLU A 1 372 ? 2.737 13.422 7.072 1.00 86.94 372 GLU A O 1
ATOM 2978 N N . ASN A 1 373 ? 0.557 12.910 7.020 1.00 87.88 373 ASN A N 1
ATOM 2979 C CA . ASN A 1 373 ? 0.125 14.154 7.653 1.00 87.88 373 ASN A CA 1
ATOM 2980 C C . ASN A 1 373 ? 0.560 14.251 9.127 1.00 87.88 373 ASN A C 1
ATOM 2982 O O . ASN A 1 373 ? 0.970 15.324 9.568 1.00 87.88 373 ASN A O 1
ATOM 2986 N N . LEU A 1 374 ? 0.505 13.138 9.870 1.00 87.56 374 LEU A N 1
ATOM 2987 C CA . LEU A 1 374 ? 0.986 13.044 11.254 1.00 87.56 374 LEU A CA 1
ATOM 2988 C C . LEU A 1 374 ? 2.501 13.266 11.360 1.00 87.56 374 LEU A C 1
ATOM 2990 O O . LEU A 1 374 ? 2.948 13.933 12.287 1.00 87.56 374 LEU A O 1
ATOM 2994 N N . LEU A 1 375 ? 3.277 12.708 10.428 1.00 84.19 375 LEU A N 1
ATOM 2995 C CA . LEU A 1 375 ? 4.741 12.775 10.440 1.00 84.19 375 LEU A CA 1
ATOM 2996 C C . LEU A 1 375 ? 5.298 14.088 9.869 1.00 84.19 375 LEU A C 1
ATOM 2998 O O . LEU A 1 375 ? 6.410 14.470 10.219 1.00 84.19 375 LEU A O 1
ATOM 3002 N N . GLY A 1 376 ? 4.536 14.773 9.010 1.00 84.12 376 GLY A N 1
ATOM 3003 C CA . GLY A 1 376 ? 4.928 16.040 8.391 1.00 84.12 376 GLY A CA 1
ATOM 3004 C C . GLY A 1 376 ? 4.236 17.268 8.990 1.00 84.12 376 GLY A C 1
ATOM 3005 O O . GLY A 1 376 ? 4.828 18.018 9.761 1.00 84.12 376 GLY A O 1
ATOM 3006 N N . LYS A 1 377 ? 2.987 17.527 8.576 1.00 84.62 377 LYS A N 1
ATOM 3007 C CA . LYS A 1 377 ? 2.334 18.839 8.761 1.00 84.62 377 LYS A CA 1
ATOM 3008 C C . LYS A 1 377 ? 1.660 19.034 10.122 1.00 84.62 377 LYS A C 1
ATOM 3010 O O . LYS A 1 377 ? 1.577 20.164 10.593 1.00 84.62 377 LYS A O 1
ATOM 3015 N N . THR A 1 378 ? 1.144 17.974 10.743 1.00 89.12 378 THR A N 1
ATOM 3016 C CA . THR A 1 378 ? 0.265 18.071 11.925 1.00 89.12 378 THR A CA 1
ATOM 3017 C C . THR A 1 378 ? 0.831 17.267 13.103 1.00 89.12 378 THR A C 1
ATOM 3019 O O . THR A 1 378 ? 0.208 16.355 13.642 1.00 89.12 378 THR A O 1
ATOM 3022 N N . THR A 1 379 ? 2.039 17.642 13.525 1.00 89.69 379 THR A N 1
ATOM 3023 C CA . THR A 1 379 ? 2.818 17.034 14.626 1.00 89.69 379 THR A CA 1
ATOM 3024 C C . THR A 1 379 ? 2.460 17.575 16.023 1.00 89.69 379 THR A C 1
ATOM 3026 O O . THR A 1 379 ? 3.132 17.273 17.010 1.00 89.69 379 THR A O 1
ATOM 3029 N N . TYR A 1 380 ? 1.423 18.415 16.126 1.00 91.94 380 TYR A N 1
ATOM 3030 C CA . TYR A 1 380 ? 1.190 19.309 17.268 1.00 91.94 380 TYR A CA 1
ATOM 3031 C C . TYR A 1 380 ? -0.118 19.069 18.049 1.00 91.94 380 TYR A C 1
ATOM 3033 O O . TYR A 1 380 ? -0.376 19.784 19.014 1.00 91.94 380 TYR A O 1
ATOM 3041 N N . CYS A 1 381 ? -0.933 18.080 17.677 1.00 93.12 381 CYS A N 1
ATOM 3042 C CA . CYS A 1 381 ? -2.246 17.789 18.276 1.00 93.12 381 CYS A CA 1
ATOM 3043 C C . CYS A 1 381 ? -2.278 17.552 19.800 1.00 93.12 381 CYS A C 1
ATOM 3045 O O . CYS A 1 381 ? -3.344 17.637 20.404 1.00 93.12 381 CYS A O 1
ATOM 3047 N N . CYS A 1 382 ? -1.143 17.244 20.429 1.00 93.50 382 CYS A N 1
ATOM 3048 C CA . CYS A 1 382 ? -1.012 17.117 21.883 1.00 93.50 382 CYS A CA 1
ATOM 3049 C C . CYS A 1 382 ? -0.692 18.427 22.612 1.00 93.50 382 CYS A C 1
ATOM 3051 O O . CYS A 1 382 ? -0.670 18.447 23.843 1.00 93.50 382 CYS A O 1
ATOM 3053 N N . LYS A 1 383 ? -0.429 19.521 21.890 1.00 93.00 383 LYS A N 1
ATOM 3054 C CA . LYS A 1 383 ? -0.294 20.848 22.493 1.00 93.00 383 LYS A CA 1
ATOM 3055 C C . LYS A 1 383 ? -1.675 21.358 22.897 1.00 93.00 383 LYS A C 1
ATOM 3057 O O . LYS A 1 383 ? -2.622 21.263 22.119 1.00 93.00 383 LYS A O 1
ATOM 3062 N N . LYS A 1 384 ? -1.788 21.904 24.109 1.00 90.50 384 LYS A N 1
ATOM 3063 C CA . LYS A 1 384 ? -3.067 22.236 24.762 1.00 90.50 384 LYS A CA 1
ATOM 3064 C C . LYS A 1 384 ? -3.937 23.186 23.932 1.00 90.50 384 LYS A C 1
ATOM 3066 O O . LYS A 1 384 ? -5.152 23.030 23.887 1.00 90.50 384 LYS A O 1
ATOM 3071 N N . GLU A 1 385 ? -3.301 24.147 23.280 1.00 93.06 385 GLU A N 1
ATOM 3072 C CA . GLU A 1 385 ? -3.900 25.144 22.398 1.00 93.06 385 GLU A CA 1
ATOM 3073 C C . GLU A 1 385 ? -4.477 24.554 21.096 1.00 93.06 385 GLU A C 1
ATOM 3075 O O . GLU A 1 385 ? -5.396 25.142 20.537 1.00 93.06 385 GLU A O 1
ATOM 3080 N N . HIS A 1 386 ? -4.012 23.373 20.672 1.00 91.12 386 HIS A N 1
ATOM 3081 C CA . HIS A 1 386 ? -4.391 22.705 19.420 1.00 91.12 386 HIS A CA 1
ATOM 3082 C C . HIS A 1 386 ? -5.272 21.456 19.604 1.00 91.12 386 HIS A C 1
ATOM 3084 O O . HIS A 1 386 ? -5.706 20.855 18.623 1.00 91.12 386 HIS A O 1
ATOM 3090 N N . MET A 1 387 ? -5.571 21.037 20.841 1.00 86.00 387 MET A N 1
ATOM 3091 C CA . MET A 1 387 ? -6.342 19.802 21.096 1.00 86.00 387 MET A CA 1
ATOM 3092 C C . MET A 1 387 ? -7.767 19.830 20.515 1.00 86.00 387 MET A C 1
ATOM 3094 O O . MET A 1 387 ? -8.363 18.775 20.314 1.00 86.00 387 MET A O 1
ATOM 3098 N N . ASN A 1 388 ? -8.303 21.027 20.251 1.00 86.38 388 ASN A N 1
ATOM 3099 C CA . ASN A 1 388 ? -9.627 21.246 19.663 1.00 86.38 388 ASN A CA 1
ATOM 3100 C C . ASN A 1 388 ? -9.585 21.535 18.149 1.00 86.38 388 ASN A C 1
ATOM 3102 O O . ASN A 1 388 ? -10.641 21.751 17.550 1.00 86.38 388 ASN A O 1
ATOM 3106 N N . ASP A 1 389 ? -8.403 21.557 17.523 1.00 91.62 389 ASP A N 1
ATOM 3107 C CA . ASP A 1 389 ? -8.274 21.784 16.083 1.00 91.62 389 ASP A CA 1
ATOM 3108 C C . ASP A 1 389 ? -8.969 20.653 15.318 1.00 91.62 389 ASP A C 1
ATOM 3110 O O . ASP A 1 389 ? -8.770 19.473 15.607 1.00 91.62 389 ASP A O 1
ATOM 3114 N N . PHE A 1 390 ? -9.753 20.983 14.287 1.00 87.75 390 PHE A N 1
ATOM 3115 C CA . PHE A 1 390 ? -10.513 19.978 13.532 1.00 87.75 390 PHE A CA 1
ATOM 3116 C C . PHE A 1 390 ? -9.624 18.876 12.923 1.00 87.75 390 PHE A C 1
ATOM 3118 O O . PHE A 1 390 ? -10.036 17.718 12.841 1.00 87.75 390 PHE A O 1
ATOM 3125 N N . ALA A 1 391 ? -8.390 19.218 12.540 1.00 89.00 391 ALA A N 1
ATOM 3126 C CA . ALA A 1 391 ? -7.396 18.286 12.006 1.00 89.00 391 ALA A CA 1
ATOM 3127 C C . ALA A 1 391 ? -6.840 17.289 13.045 1.00 89.00 391 ALA A C 1
ATOM 3129 O O . ALA A 1 391 ? -6.119 16.362 12.672 1.00 89.00 391 ALA A O 1
ATOM 3130 N N . CYS A 1 392 ? -7.160 17.453 14.329 1.00 91.38 392 CYS A N 1
ATOM 3131 C CA . CYS A 1 392 ? -6.600 16.682 15.429 1.00 91.38 392 CYS A CA 1
ATOM 3132 C C . CYS A 1 392 ? -7.600 15.681 16.027 1.00 91.38 392 CYS A C 1
ATOM 3134 O O . CYS A 1 392 ? -8.798 15.929 16.145 1.00 91.38 392 CYS A O 1
ATOM 3136 N N . THR A 1 393 ? -7.081 14.510 16.397 1.00 91.56 393 THR A N 1
ATOM 3137 C CA . THR A 1 393 ? -7.810 13.422 17.073 1.00 91.56 393 THR A CA 1
ATOM 3138 C C . THR A 1 393 ? -6.883 12.699 18.067 1.00 91.56 393 THR A C 1
ATOM 3140 O O . THR A 1 393 ? -6.746 11.476 17.997 1.00 91.56 393 THR A O 1
ATOM 3143 N N . PRO A 1 394 ? -6.180 13.433 18.956 1.00 92.75 394 PRO A N 1
ATOM 3144 C CA . PRO A 1 394 ? -5.125 12.877 19.798 1.00 92.75 394 PRO A CA 1
ATOM 3145 C C . PRO A 1 394 ? -5.613 11.708 20.661 1.00 92.75 394 PRO A C 1
ATOM 3147 O O . PRO A 1 394 ? -6.692 11.755 21.252 1.00 92.75 394 PRO A O 1
ATOM 3150 N N . ASN A 1 395 ? -4.775 10.680 20.794 1.00 93.19 395 ASN A N 1
ATOM 3151 C CA . ASN A 1 395 ? -5.041 9.583 21.717 1.00 93.19 395 ASN A CA 1
ATOM 3152 C C . ASN A 1 395 ? -4.639 10.028 23.126 1.00 93.19 395 ASN A C 1
ATOM 3154 O O . ASN A 1 395 ? -3.452 10.077 23.456 1.00 93.19 395 ASN A O 1
ATOM 3158 N N . ILE A 1 396 ? -5.634 10.377 23.941 1.00 93.00 396 ILE A N 1
ATOM 3159 C CA . ILE A 1 396 ? -5.430 10.773 25.337 1.00 93.00 396 ILE A CA 1
ATOM 3160 C C . ILE A 1 396 ? -5.082 9.545 26.182 1.00 93.00 396 ILE A C 1
ATOM 3162 O O . ILE A 1 396 ? -5.681 8.477 26.034 1.00 93.00 396 ILE A O 1
ATOM 3166 N N . ILE A 1 397 ? -4.111 9.719 27.072 1.00 94.31 397 ILE A N 1
ATOM 3167 C CA . ILE A 1 397 ? -3.625 8.713 28.015 1.00 94.31 397 ILE A CA 1
ATOM 3168 C C . ILE A 1 397 ? -4.055 9.160 29.414 1.00 94.31 397 ILE A C 1
ATOM 3170 O O . ILE A 1 397 ? -3.824 10.309 29.794 1.00 94.31 397 ILE A O 1
ATOM 3174 N N . SER A 1 398 ? -4.687 8.268 30.173 1.00 93.44 398 SER A N 1
ATOM 3175 C CA . SER A 1 398 ? -5.129 8.547 31.540 1.00 93.44 398 SER A CA 1
ATOM 3176 C C . SER A 1 398 ? -3.985 8.423 32.556 1.00 93.44 398 SER A C 1
ATOM 3178 O O . SER A 1 398 ? -2.979 7.760 32.306 1.00 93.44 398 SER A O 1
ATOM 3180 N N . ASP A 1 399 ? -4.132 9.061 33.721 1.00 94.50 399 ASP A N 1
ATOM 3181 C CA . ASP A 1 399 ? -3.129 9.008 34.798 1.00 94.50 399 ASP A CA 1
ATOM 3182 C C . ASP A 1 399 ? -2.896 7.592 35.356 1.00 94.50 399 ASP A C 1
ATOM 3184 O O . ASP A 1 399 ? -1.832 7.317 35.907 1.00 94.50 399 ASP A O 1
ATOM 3188 N N . ASP A 1 400 ? -3.872 6.697 35.194 1.00 94.44 400 ASP A N 1
ATOM 3189 C CA . ASP A 1 400 ? -3.827 5.285 35.580 1.00 94.44 400 ASP A CA 1
ATOM 3190 C C . ASP A 1 400 ? -3.350 4.341 34.455 1.00 94.44 400 ASP A C 1
ATOM 3192 O O . ASP A 1 400 ? -3.405 3.122 34.624 1.00 94.44 400 ASP A O 1
ATOM 3196 N N . ASP A 1 401 ? -2.863 4.864 33.318 1.00 96.00 401 ASP A N 1
ATOM 3197 C CA . ASP A 1 401 ? -2.285 4.031 32.255 1.00 96.00 401 ASP A CA 1
ATOM 3198 C C . ASP A 1 401 ? -1.096 3.211 32.798 1.00 96.00 401 ASP A C 1
ATOM 3200 O O . ASP A 1 401 ? -0.152 3.786 33.351 1.00 96.00 401 ASP A O 1
ATOM 3204 N N . PRO A 1 402 ? -1.086 1.875 32.634 1.00 94.50 402 PRO A N 1
ATOM 3205 C CA . PRO A 1 402 ? -0.097 1.013 33.280 1.00 94.50 402 PRO A CA 1
ATOM 3206 C C . PRO A 1 402 ? 1.324 1.169 32.720 1.00 94.50 402 PRO A C 1
ATOM 3208 O O . PRO A 1 402 ? 2.272 0.734 33.370 1.00 94.50 402 PRO A O 1
ATOM 3211 N N . VAL A 1 403 ? 1.484 1.773 31.536 1.00 93.75 403 VAL A N 1
ATOM 3212 C CA . VAL A 1 403 ? 2.789 2.025 30.903 1.00 93.75 403 VAL A CA 1
ATOM 3213 C C . VAL A 1 403 ? 3.203 3.484 31.086 1.00 93.75 403 VAL A C 1
ATOM 3215 O O . VAL A 1 403 ? 4.341 3.766 31.456 1.00 93.75 403 VAL A O 1
ATOM 3218 N N . PHE A 1 404 ? 2.282 4.420 30.844 1.00 95.19 404 PHE A N 1
ATOM 3219 C CA . PHE A 1 404 ? 2.590 5.850 30.770 1.00 95.19 404 PHE A CA 1
ATOM 3220 C C . PHE A 1 404 ? 2.188 6.664 32.002 1.00 95.19 404 PHE A C 1
ATOM 3222 O O . PHE A 1 404 ? 2.734 7.753 32.182 1.00 95.19 404 PHE A O 1
ATOM 3229 N N . GLY A 1 405 ? 1.323 6.155 32.882 1.00 94.00 405 GLY A N 1
ATOM 3230 C CA . GLY A 1 405 ? 0.950 6.802 34.146 1.00 94.00 405 GLY A CA 1
ATOM 3231 C C . GLY A 1 405 ? 2.157 7.239 34.997 1.00 94.00 405 GLY A C 1
ATOM 3232 O O . GLY A 1 405 ? 2.188 8.399 35.418 1.00 94.00 405 GLY A O 1
ATOM 3233 N N . PRO A 1 406 ? 3.208 6.400 35.160 1.00 95.56 406 PRO A N 1
ATOM 3234 C CA . PRO A 1 406 ? 4.459 6.769 35.840 1.00 95.56 406 PRO A CA 1
ATOM 3235 C C . PRO A 1 406 ? 5.342 7.802 35.111 1.00 95.56 406 PRO A C 1
ATOM 3237 O O . PRO A 1 406 ? 6.380 8.193 35.642 1.00 95.56 406 PRO A O 1
ATOM 3240 N N . THR A 1 407 ? 4.980 8.210 33.893 1.00 94.75 407 THR A N 1
ATOM 3241 C CA . THR A 1 407 ? 5.728 9.158 33.048 1.00 94.75 407 THR A CA 1
ATOM 3242 C C . THR A 1 407 ? 4.999 10.501 32.936 1.00 94.75 407 THR A C 1
ATOM 3244 O O . THR A 1 407 ? 3.864 10.641 33.382 1.00 94.75 407 THR A O 1
ATOM 3247 N N . ASP A 1 408 ? 5.617 11.486 32.285 1.00 93.19 408 ASP A N 1
ATOM 3248 C CA . ASP A 1 408 ? 5.009 12.774 31.918 1.00 93.19 408 ASP A CA 1
ATOM 3249 C C . ASP A 1 408 ? 4.104 12.706 30.668 1.00 93.19 408 ASP A C 1
ATOM 3251 O O . ASP A 1 408 ? 3.498 13.703 30.274 1.00 93.19 408 ASP A O 1
ATOM 3255 N N . ILE A 1 409 ? 3.998 11.543 30.018 1.00 93.88 409 ILE A N 1
ATOM 3256 C CA . ILE A 1 409 ? 3.280 11.386 28.752 1.00 93.88 409 ILE A CA 1
ATOM 3257 C C . ILE A 1 409 ? 1.778 11.215 29.030 1.00 93.88 409 ILE A C 1
ATOM 3259 O O . ILE A 1 409 ? 1.357 10.268 29.695 1.00 93.88 409 ILE A O 1
ATOM 3263 N N . ARG A 1 410 ? 0.957 12.140 28.512 1.00 94.31 410 ARG A N 1
ATOM 3264 C CA . ARG A 1 410 ? -0.519 12.131 28.647 1.00 94.31 410 ARG A CA 1
ATOM 3265 C C . ARG A 1 410 ? -1.292 12.179 27.327 1.00 94.31 410 ARG A C 1
ATOM 3267 O O . ARG A 1 410 ? -2.520 12.218 27.312 1.00 94.31 410 ARG A O 1
ATOM 3274 N N . CYS A 1 411 ? -0.582 12.165 26.207 1.00 93.31 411 CYS A N 1
ATOM 3275 C CA . CYS A 1 411 ? -1.166 12.267 24.879 1.00 93.31 411 CYS A CA 1
ATOM 3276 C C . CYS A 1 411 ? -0.217 11.679 23.827 1.00 93.31 411 CYS A C 1
ATOM 3278 O O . CYS A 1 411 ? 1.000 11.822 23.947 1.00 93.31 411 CYS A O 1
ATOM 3280 N N . MET A 1 412 ? -0.777 11.061 22.787 1.00 93.56 412 MET A N 1
ATOM 3281 C CA . MET A 1 412 ? -0.074 10.707 21.548 1.00 93.56 412 MET A CA 1
ATOM 3282 C C . MET A 1 412 ? -0.698 11.488 20.388 1.00 93.56 412 MET A C 1
ATOM 3284 O O . MET A 1 412 ? -1.926 11.480 20.246 1.00 93.56 412 MET A O 1
ATOM 3288 N N . ASN A 1 413 ? 0.112 12.153 19.551 1.00 92.75 413 ASN A N 1
ATOM 3289 C CA . ASN A 1 413 ? -0.435 12.880 18.407 1.00 92.75 413 ASN A CA 1
ATOM 3290 C C . ASN A 1 413 ? -1.088 11.887 17.442 1.00 92.75 413 ASN A C 1
ATOM 3292 O O . ASN A 1 413 ? -0.548 10.813 17.166 1.00 92.75 413 ASN A O 1
ATOM 3296 N N . ALA A 1 414 ? -2.251 12.273 16.930 1.00 91.31 414 ALA A N 1
ATOM 3297 C CA . ALA A 1 414 ? -2.972 11.575 15.882 1.00 91.31 414 ALA A CA 1
ATOM 3298 C C . ALA A 1 414 ? -3.820 12.597 15.116 1.00 91.31 414 ALA A C 1
ATOM 3300 O O . ALA A 1 414 ? -4.369 13.536 15.702 1.00 91.31 414 ALA A O 1
ATOM 3301 N N . THR A 1 415 ? -3.904 12.410 13.804 1.00 91.62 415 THR A N 1
ATOM 3302 C CA . THR A 1 415 ? -4.530 13.332 12.855 1.00 91.62 415 THR A CA 1
ATOM 3303 C C . THR A 1 415 ? -5.869 12.788 12.372 1.00 91.62 415 THR A C 1
ATOM 3305 O O . THR A 1 415 ? -6.044 11.581 12.189 1.00 91.62 415 THR A O 1
ATOM 3308 N N . ARG A 1 416 ? -6.843 13.679 12.170 1.00 90.06 416 ARG A N 1
ATOM 3309 C CA . ARG A 1 416 ? -8.067 13.339 11.442 1.00 90.06 416 ARG A CA 1
ATOM 3310 C C . ARG A 1 416 ? -7.676 13.051 9.981 1.00 90.06 416 ARG A C 1
ATOM 3312 O O . ARG A 1 416 ? -6.851 13.791 9.440 1.00 90.06 416 ARG A O 1
ATOM 3319 N N . PRO A 1 417 ? -8.242 12.017 9.332 1.00 91.25 417 PRO A N 1
ATOM 3320 C CA . PRO A 1 417 ? -8.026 11.775 7.910 1.00 91.25 417 PRO A CA 1
ATOM 3321 C C . PRO A 1 417 ? -8.364 13.016 7.084 1.00 91.25 417 PRO A C 1
ATOM 3323 O O . PRO A 1 417 ? -9.369 13.681 7.341 1.00 91.25 417 PRO A O 1
ATOM 3326 N N . VAL A 1 418 ? -7.538 13.316 6.084 1.00 91.75 418 VAL A N 1
ATOM 3327 C CA . VAL A 1 418 ? -7.813 14.412 5.150 1.00 91.75 418 VAL A CA 1
ATOM 3328 C C . VAL A 1 418 ? -8.823 13.906 4.126 1.00 91.75 418 VAL A C 1
ATOM 3330 O O . VAL A 1 418 ? -8.706 12.776 3.660 1.00 91.75 418 VAL A O 1
ATOM 3333 N N . THR A 1 419 ? -9.831 14.707 3.786 1.00 92.94 419 THR A N 1
ATOM 3334 C CA . THR A 1 419 ? -10.978 14.265 2.974 1.00 92.94 419 THR A CA 1
ATOM 3335 C C . THR A 1 419 ? -11.173 15.114 1.722 1.00 92.94 419 THR A C 1
ATOM 3337 O O . THR A 1 419 ? -10.757 16.272 1.684 1.00 92.94 419 THR A O 1
ATOM 3340 N N . TYR A 1 420 ? -11.852 14.567 0.709 1.00 93.62 420 TYR A N 1
ATOM 3341 C CA . TYR A 1 420 ? -12.234 15.325 -0.493 1.00 93.62 420 TYR A CA 1
ATOM 3342 C C . TYR A 1 420 ? -13.122 16.533 -0.154 1.00 93.62 420 TYR A C 1
ATOM 3344 O O . TYR A 1 420 ? -13.017 17.570 -0.803 1.00 93.62 420 TYR A O 1
ATOM 3352 N N . GLN A 1 421 ? -13.934 16.439 0.906 1.00 91.44 421 GLN A N 1
ATOM 3353 C CA . GLN A 1 421 ? -14.723 17.553 1.439 1.00 91.44 421 GLN A CA 1
ATOM 3354 C C . GLN A 1 421 ? -13.845 18.704 1.955 1.00 91.44 421 GLN A C 1
ATOM 3356 O O . GLN A 1 421 ? -14.146 19.865 1.695 1.00 91.44 421 GLN A O 1
ATOM 3361 N N . MET A 1 422 ? -12.734 18.408 2.643 1.00 89.69 422 MET A N 1
ATOM 3362 C CA . MET A 1 422 ? -11.803 19.439 3.141 1.00 89.69 422 MET A CA 1
ATOM 3363 C C . MET A 1 422 ? -11.101 20.192 2.001 1.00 89.69 422 MET A C 1
ATOM 3365 O O . MET A 1 422 ? -10.773 21.364 2.162 1.00 89.69 422 MET A O 1
ATOM 3369 N N . PHE A 1 423 ? -10.924 19.543 0.847 1.00 89.88 423 PHE A N 1
ATOM 3370 C CA . PHE A 1 423 ? -10.447 20.167 -0.391 1.00 89.88 423 PHE A CA 1
ATOM 3371 C C . PHE A 1 423 ? -11.566 20.741 -1.270 1.00 89.88 423 PHE A C 1
ATOM 3373 O O . PHE A 1 423 ? -11.280 21.236 -2.350 1.00 89.88 423 PHE A O 1
ATOM 3380 N N . GLN A 1 424 ? -12.833 20.680 -0.846 1.00 90.88 424 GLN A N 1
ATOM 3381 C CA . GLN A 1 424 ? -13.990 21.119 -1.639 1.00 90.88 424 GLN A CA 1
ATOM 3382 C C . GLN A 1 424 ? -14.118 20.410 -3.009 1.00 90.88 424 GLN A C 1
ATOM 3384 O O . GLN A 1 424 ? -14.802 20.905 -3.904 1.00 90.88 424 GLN A O 1
ATOM 3389 N N . CYS A 1 425 ? -13.522 19.219 -3.172 1.00 91.31 425 CYS A N 1
ATOM 3390 C CA . CYS A 1 425 ? -13.680 18.414 -4.389 1.00 91.31 425 CYS A CA 1
ATOM 3391 C C . CYS A 1 425 ? -15.096 17.821 -4.517 1.00 91.31 425 CYS A C 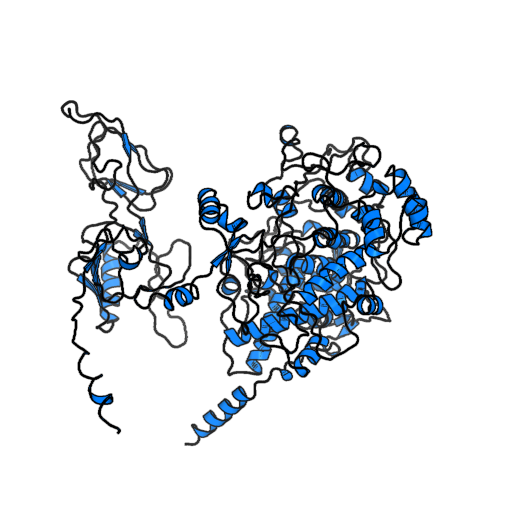1
ATOM 3393 O O . CYS A 1 425 ? -15.479 17.373 -5.586 1.00 91.31 425 CYS A O 1
ATOM 3395 N N . THR A 1 426 ? -15.882 17.783 -3.436 1.00 91.94 426 THR A N 1
ATOM 3396 C CA . THR A 1 426 ? -17.233 17.209 -3.441 1.00 91.94 426 THR A CA 1
ATOM 3397 C C . THR A 1 426 ? -18.175 17.946 -2.494 1.00 91.94 426 THR A C 1
ATOM 3399 O O . THR A 1 426 ? -17.742 18.533 -1.503 1.00 91.94 426 THR A O 1
ATOM 3402 N N . GLN A 1 427 ? -19.469 17.883 -2.810 1.00 89.00 427 GLN A N 1
ATOM 3403 C CA . GLN A 1 427 ? -20.576 18.340 -1.964 1.00 89.00 427 GLN A CA 1
ATOM 3404 C C . GLN A 1 427 ? -21.261 17.177 -1.219 1.00 89.00 427 GLN A C 1
ATOM 3406 O O . GLN A 1 427 ? -22.233 17.406 -0.501 1.00 89.00 427 GLN A O 1
ATOM 3411 N N . ASP A 1 428 ? -20.786 15.933 -1.383 1.00 89.88 428 ASP A N 1
ATOM 3412 C CA . ASP A 1 428 ? -21.274 14.795 -0.596 1.00 89.88 428 ASP A CA 1
ATOM 3413 C C . ASP A 1 428 ? -20.994 15.059 0.897 1.00 89.88 428 ASP A C 1
ATOM 3415 O O . ASP A 1 428 ? -19.833 15.296 1.257 1.00 89.88 428 ASP A O 1
ATOM 3419 N N . PRO A 1 429 ? -22.009 15.040 1.782 1.00 87.50 429 PRO A N 1
ATOM 3420 C CA . PRO A 1 429 ? -21.789 15.246 3.206 1.00 87.50 429 PRO A CA 1
ATOM 3421 C C . PRO A 1 429 ? -20.937 14.137 3.840 1.00 87.50 429 PRO A C 1
ATOM 3423 O O . PRO A 1 429 ? -20.216 14.406 4.794 1.00 87.50 429 PRO A O 1
ATOM 3426 N N . VAL A 1 430 ? -20.978 12.896 3.343 1.00 90.62 430 VAL A N 1
ATOM 3427 C CA . VAL A 1 430 ? -20.316 11.751 3.982 1.00 90.62 430 VAL A CA 1
ATOM 3428 C C . VAL A 1 430 ? -18.793 11.831 3.798 1.00 90.62 430 VAL A C 1
ATOM 3430 O O . VAL A 1 430 ? -18.303 11.673 2.676 1.00 90.62 430 VAL A O 1
ATOM 3433 N N . PRO A 1 431 ? -18.001 11.991 4.879 1.00 90.69 431 PRO A N 1
ATOM 3434 C CA . PRO A 1 431 ? -16.554 12.140 4.780 1.00 90.69 431 PRO A CA 1
ATOM 3435 C C . PRO A 1 431 ? -15.897 10.977 4.036 1.00 90.69 431 PRO A C 1
ATOM 3437 O O . PRO A 1 431 ? -16.008 9.806 4.429 1.00 90.69 431 PRO A O 1
ATOM 3440 N N . SER A 1 432 ? -15.167 11.322 2.978 1.00 92.56 432 SER A N 1
ATOM 3441 C CA . SER A 1 432 ? -14.390 10.387 2.173 1.00 92.56 432 SER A CA 1
ATOM 3442 C C . SER A 1 432 ? -12.910 10.748 2.290 1.00 92.56 432 SER A C 1
ATOM 3444 O O . SER A 1 432 ? -12.505 11.784 1.754 1.00 92.56 432 SER A O 1
ATOM 3446 N N . PRO A 1 433 ? -12.086 9.943 2.987 1.00 94.06 433 PRO A N 1
ATOM 3447 C CA . PRO A 1 433 ? -10.648 10.178 3.069 1.00 94.06 433 PRO A CA 1
ATOM 3448 C C . PRO A 1 433 ? -9.994 10.153 1.686 1.00 94.06 433 PRO A C 1
ATOM 3450 O O . PRO A 1 433 ? -10.375 9.338 0.843 1.00 94.06 433 PRO A O 1
ATOM 3453 N N . ILE A 1 434 ? -8.999 11.013 1.464 1.00 93.38 434 ILE A N 1
ATOM 3454 C CA . ILE A 1 434 ? -8.238 11.014 0.213 1.00 93.38 434 ILE A CA 1
ATOM 3455 C C . ILE A 1 434 ? -7.470 9.702 0.044 1.00 93.38 434 ILE A C 1
ATOM 3457 O O . ILE A 1 434 ? -6.978 9.105 1.007 1.00 93.38 434 ILE A O 1
ATOM 3461 N N . LYS A 1 435 ? -7.324 9.265 -1.203 1.00 93.38 435 LYS A N 1
ATOM 3462 C CA . LYS A 1 435 ? -6.445 8.159 -1.579 1.00 93.38 435 LYS A CA 1
ATOM 3463 C C . LYS A 1 435 ? -5.177 8.697 -2.245 1.00 93.38 435 LYS A C 1
ATOM 3465 O O . LYS A 1 435 ? -5.190 9.780 -2.812 1.00 93.38 435 LYS A O 1
ATOM 3470 N N . LYS A 1 436 ? -4.068 7.965 -2.112 1.00 91.56 436 LYS A N 1
ATOM 3471 C CA . LYS A 1 436 ? -2.750 8.327 -2.663 1.00 91.56 436 LYS A CA 1
ATOM 3472 C C . LYS A 1 436 ? -2.032 7.080 -3.197 1.00 91.56 436 LYS A C 1
ATOM 3474 O O . LYS A 1 436 ? -0.965 6.723 -2.709 1.00 91.56 436 LYS A O 1
ATOM 3479 N N . ALA A 1 437 ? -2.677 6.386 -4.129 1.00 92.81 437 ALA A N 1
ATOM 3480 C CA . ALA A 1 437 ? -2.165 5.200 -4.820 1.00 92.81 437 ALA A CA 1
ATOM 3481 C C . ALA A 1 437 ? -3.054 4.899 -6.033 1.00 92.81 437 ALA A C 1
ATOM 3483 O O . ALA A 1 437 ? -4.232 5.270 -6.024 1.00 92.81 437 ALA A O 1
ATOM 3484 N N . THR A 1 438 ? -2.572 4.169 -7.042 1.00 94.25 438 THR A N 1
ATOM 3485 C CA . THR A 1 438 ? -3.467 3.606 -8.075 1.00 94.25 438 THR A CA 1
ATOM 3486 C C . THR A 1 438 ? -4.416 2.577 -7.429 1.00 94.25 438 THR A C 1
ATOM 3488 O O . THR A 1 438 ? -4.258 2.201 -6.267 1.00 94.25 438 THR A O 1
ATOM 3491 N N . THR A 1 439 ? -5.513 2.192 -8.083 1.00 93.38 439 THR A N 1
ATOM 3492 C CA . THR A 1 439 ? -6.414 1.138 -7.544 1.00 93.38 439 THR A CA 1
ATOM 3493 C C . THR A 1 439 ? -6.111 -0.303 -7.980 1.00 93.38 439 THR A C 1
ATOM 3495 O O . THR A 1 439 ? -6.357 -1.200 -7.168 1.00 93.38 439 THR A O 1
ATOM 3498 N N . PRO A 1 440 ? -5.622 -0.596 -9.205 1.00 94.50 440 PRO A N 1
ATOM 3499 C CA . PRO A 1 440 ? -5.278 -1.958 -9.562 1.00 94.50 440 PRO A CA 1
ATOM 3500 C C . PRO A 1 440 ? -3.932 -2.300 -8.928 1.00 94.50 440 PRO A C 1
ATOM 3502 O O . PRO A 1 440 ? -3.030 -1.477 -8.903 1.00 94.50 440 PRO A O 1
ATOM 3505 N N . PHE A 1 441 ? -3.768 -3.546 -8.492 1.00 96.38 441 PHE A N 1
ATOM 3506 C CA . PHE A 1 441 ? -2.456 -4.074 -8.123 1.00 96.38 441 PHE A CA 1
ATOM 3507 C C . PHE A 1 441 ? -1.526 -3.986 -9.346 1.00 96.38 441 PHE A C 1
ATOM 3509 O O . PHE A 1 441 ? -1.657 -4.804 -10.257 1.00 96.38 441 PHE A O 1
ATOM 3516 N N . ASP A 1 442 ? -0.649 -2.994 -9.455 1.00 96.06 442 ASP A N 1
ATOM 3517 C CA . ASP A 1 442 ? 0.157 -2.781 -10.665 1.00 96.06 442 ASP A CA 1
ATOM 3518 C C . ASP A 1 442 ? 1.594 -2.325 -10.409 1.00 96.06 442 ASP A C 1
ATOM 3520 O O . ASP A 1 442 ? 2.296 -1.944 -11.351 1.00 96.06 442 ASP A O 1
ATOM 3524 N N . LEU A 1 443 ? 2.060 -2.496 -9.166 1.00 96.44 443 LEU A N 1
ATOM 3525 C CA . LEU A 1 443 ? 3.380 -2.074 -8.710 1.00 96.44 443 LEU A CA 1
ATOM 3526 C C . LEU A 1 443 ? 3.604 -0.575 -8.977 1.00 96.44 443 LEU A C 1
ATOM 3528 O O . LEU A 1 443 ? 4.697 -0.169 -9.382 1.00 96.44 443 LEU A O 1
ATOM 3532 N N . SER A 1 444 ? 2.581 0.260 -8.778 1.00 92.56 444 SER A N 1
ATOM 3533 C CA . SER A 1 444 ? 2.674 1.708 -9.019 1.00 92.56 444 SER A CA 1
ATOM 3534 C C . SER A 1 444 ? 3.787 2.373 -8.200 1.00 92.56 444 SER A C 1
ATOM 3536 O O . SER A 1 444 ? 4.455 3.284 -8.685 1.00 92.56 444 SER A O 1
ATOM 3538 N N . GLN A 1 445 ? 4.070 1.845 -7.007 1.00 90.81 445 GLN A N 1
ATOM 3539 C CA . GLN A 1 445 ? 5.174 2.235 -6.124 1.00 90.81 445 GLN A CA 1
ATOM 3540 C C . GLN A 1 445 ? 6.572 1.838 -6.636 1.00 90.81 445 GLN A C 1
ATOM 3542 O O . GLN A 1 445 ? 7.570 2.258 -6.056 1.00 90.81 445 GLN A O 1
ATOM 3547 N N . ILE A 1 446 ? 6.650 1.018 -7.691 1.00 95.50 446 ILE A N 1
ATOM 3548 C CA . ILE A 1 446 ? 7.885 0.637 -8.402 1.00 95.50 446 ILE A CA 1
ATOM 3549 C C . ILE A 1 446 ? 8.025 1.392 -9.727 1.00 95.50 446 ILE A C 1
ATOM 3551 O O . ILE A 1 446 ? 9.140 1.600 -10.188 1.00 95.50 446 ILE A O 1
ATOM 3555 N N . TYR A 1 447 ? 6.908 1.780 -10.348 1.00 95.19 447 TYR A N 1
ATOM 3556 C CA . TYR A 1 447 ? 6.894 2.404 -11.675 1.00 95.19 447 TYR A CA 1
ATOM 3557 C C . TYR A 1 447 ? 6.597 3.911 -11.675 1.00 95.19 447 TYR A C 1
ATOM 3559 O O . TYR A 1 447 ? 6.631 4.504 -12.742 1.00 95.19 447 TYR A O 1
ATOM 3567 N N . ASN A 1 448 ? 6.371 4.515 -10.503 1.00 88.06 448 ASN A N 1
ATOM 3568 C CA . ASN A 1 448 ? 6.007 5.918 -10.268 1.00 88.06 448 ASN A CA 1
ATOM 3569 C C . ASN A 1 448 ? 4.763 6.404 -11.040 1.00 88.06 448 ASN A C 1
ATOM 3571 O O . ASN A 1 448 ? 4.809 6.762 -12.211 1.00 88.06 448 ASN A O 1
ATOM 3575 N N . SER A 1 449 ? 3.642 6.524 -10.330 1.00 84.44 449 SER A N 1
ATOM 3576 C CA . SER A 1 449 ? 2.366 7.036 -10.849 1.00 84.44 449 SER A CA 1
ATOM 3577 C C . SER A 1 449 ? 2.191 8.565 -10.756 1.00 84.44 449 SER A C 1
ATOM 3579 O O . SER A 1 449 ? 1.074 9.053 -10.931 1.00 84.44 449 SER A O 1
ATOM 3581 N N . LYS A 1 450 ? 3.257 9.332 -10.470 1.00 74.56 450 LYS A N 1
ATOM 3582 C CA . LYS A 1 450 ? 3.223 10.793 -10.244 1.00 74.56 450 LYS A CA 1
ATOM 3583 C C . LYS A 1 450 ? 4.135 11.563 -11.203 1.00 74.56 450 LYS A C 1
ATOM 3585 O O . LYS A 1 450 ? 5.146 11.036 -11.662 1.00 74.56 450 LYS A O 1
ATOM 3590 N N . GLY A 1 451 ? 3.837 12.848 -11.411 1.00 71.50 451 GLY A N 1
ATOM 3591 C CA . GLY A 1 451 ? 4.698 13.763 -12.169 1.00 71.50 451 GLY A CA 1
ATOM 3592 C C . GLY A 1 451 ? 4.941 13.262 -13.594 1.00 71.50 451 GLY A C 1
ATOM 3593 O O . GLY A 1 451 ? 3.992 12.968 -14.318 1.00 71.50 451 GLY A O 1
ATOM 3594 N N . GLU A 1 452 ? 6.208 13.112 -13.976 1.00 68.69 452 GLU A N 1
ATOM 3595 C CA . GLU A 1 452 ? 6.608 12.600 -15.297 1.00 68.69 452 GLU A CA 1
ATOM 3596 C C . GLU A 1 452 ? 6.455 11.070 -15.464 1.00 68.69 452 GLU A C 1
ATOM 3598 O O . GLU A 1 452 ? 6.748 10.522 -16.530 1.00 68.69 452 GLU A O 1
ATOM 3603 N N . GLY A 1 453 ? 5.948 10.370 -14.442 1.00 81.88 453 GLY A N 1
ATOM 3604 C CA . GLY A 1 453 ? 5.603 8.950 -14.499 1.00 81.88 453 GLY A CA 1
ATOM 3605 C C . GLY A 1 453 ? 6.819 8.023 -14.438 1.00 81.88 453 GLY A C 1
ATOM 3606 O O . GLY A 1 453 ? 7.762 8.257 -13.682 1.00 81.88 453 GLY A O 1
ATOM 3607 N N . ASP A 1 454 ? 6.823 6.975 -15.265 1.00 86.44 454 ASP A N 1
ATOM 3608 C CA . ASP A 1 454 ? 7.914 5.996 -15.331 1.00 86.44 454 ASP A CA 1
ATOM 3609 C C . ASP A 1 454 ? 9.226 6.560 -15.880 1.00 86.44 454 ASP A C 1
ATOM 3611 O O . ASP A 1 454 ? 10.279 5.957 -15.675 1.00 86.44 454 ASP A O 1
ATOM 3615 N N . ARG A 1 455 ? 9.180 7.707 -16.567 1.00 87.44 455 ARG A N 1
ATOM 3616 C CA . ARG A 1 455 ? 10.330 8.304 -17.259 1.00 87.44 455 ARG A CA 1
ATOM 3617 C C . ARG A 1 455 ? 11.521 8.536 -16.330 1.00 87.44 455 ARG A C 1
ATOM 3619 O O . ARG A 1 455 ? 12.614 8.080 -16.647 1.00 87.44 455 ARG A O 1
ATOM 3626 N N . VAL A 1 456 ? 11.289 9.137 -15.161 1.00 87.25 456 VAL A N 1
ATOM 3627 C CA . VAL A 1 456 ? 12.335 9.434 -14.159 1.00 87.25 456 VAL A CA 1
ATOM 3628 C C . VAL A 1 456 ? 12.961 8.184 -13.528 1.00 87.25 456 VAL A C 1
ATOM 3630 O O . VAL A 1 456 ? 14.014 8.264 -12.909 1.00 87.25 456 VAL A O 1
ATOM 3633 N N . LEU A 1 457 ? 12.342 7.008 -13.694 1.00 91.44 457 LEU A N 1
ATOM 3634 C CA . LEU A 1 457 ? 12.860 5.738 -13.176 1.00 91.44 457 LEU A CA 1
ATOM 3635 C C . LEU A 1 457 ? 13.576 4.891 -14.232 1.00 91.44 457 LEU A C 1
ATOM 3637 O O . LEU A 1 457 ? 14.090 3.823 -13.897 1.00 91.44 457 LEU A O 1
ATOM 3641 N N . ARG A 1 458 ? 13.580 5.289 -15.508 1.00 92.56 458 ARG A N 1
ATOM 3642 C CA . ARG A 1 458 ? 14.089 4.466 -16.615 1.00 92.56 458 ARG A CA 1
ATOM 3643 C C . ARG A 1 458 ? 15.534 4.802 -16.956 1.00 92.56 458 ARG A C 1
ATOM 3645 O O . ARG A 1 458 ? 15.926 5.957 -17.009 1.00 92.56 458 ARG A O 1
ATOM 3652 N N . SER A 1 459 ? 16.311 3.774 -17.294 1.00 93.56 459 SER A N 1
ATOM 3653 C CA . SER A 1 459 ? 17.644 3.959 -17.887 1.00 93.56 459 SER A CA 1
ATOM 3654 C C . SER A 1 459 ? 17.588 4.288 -19.387 1.00 93.56 459 SER A C 1
ATOM 3656 O O . SER A 1 459 ? 18.613 4.609 -19.985 1.00 93.56 459 SER A O 1
ATOM 3658 N N . PHE A 1 460 ? 16.413 4.107 -20.011 1.00 93.12 460 PHE A N 1
ATOM 3659 C CA . PHE A 1 460 ? 16.181 4.121 -21.465 1.00 93.12 460 PHE A CA 1
ATOM 3660 C C . PHE A 1 460 ? 17.149 3.227 -22.267 1.00 93.12 460 PHE A C 1
ATOM 3662 O O . PHE A 1 460 ? 17.374 3.423 -23.466 1.00 93.12 460 PHE A O 1
ATOM 3669 N N . LYS A 1 461 ? 17.716 2.214 -21.598 1.00 93.19 461 LYS A N 1
ATOM 3670 C CA . LYS A 1 461 ? 18.667 1.257 -22.154 1.00 93.19 461 LYS A CA 1
ATOM 3671 C C . LYS A 1 461 ? 18.238 -0.167 -21.806 1.00 93.19 461 LYS A C 1
ATOM 3673 O O . LYS A 1 461 ? 18.221 -0.566 -20.647 1.00 93.19 461 LYS A O 1
ATOM 3678 N N . GLY A 1 462 ? 17.938 -0.966 -22.829 1.00 94.69 462 GLY A N 1
ATOM 3679 C CA . GLY A 1 462 ? 17.601 -2.389 -22.672 1.00 94.69 462 GLY A CA 1
ATOM 3680 C C . GLY A 1 462 ? 16.228 -2.673 -22.047 1.00 94.69 462 GLY A C 1
ATOM 3681 O O . GLY A 1 462 ? 15.932 -3.831 -21.757 1.00 94.69 462 GLY A O 1
ATOM 3682 N N . GLY A 1 463 ? 15.389 -1.652 -21.871 1.00 97.25 463 GLY A N 1
ATOM 3683 C CA . GLY A 1 463 ? 14.106 -1.709 -21.179 1.00 97.25 463 GLY A CA 1
ATOM 3684 C C . GLY A 1 463 ? 14.224 -1.711 -19.654 1.00 97.25 463 GLY A C 1
ATOM 3685 O O . GLY A 1 463 ? 13.301 -2.170 -18.981 1.00 97.25 463 GLY A O 1
ATOM 3686 N N . GLU A 1 464 ? 15.356 -1.265 -19.107 1.00 98.19 464 GLU A N 1
ATOM 3687 C CA . GLU A 1 464 ? 15.688 -1.346 -17.681 1.00 98.19 464 GLU A CA 1
ATOM 3688 C C . GLU A 1 464 ? 15.279 -0.082 -16.895 1.00 98.19 464 GLU A C 1
ATOM 3690 O O . GLU A 1 464 ? 15.152 1.020 -17.435 1.00 98.19 464 GLU A O 1
ATOM 3695 N N . LEU A 1 465 ? 15.066 -0.255 -15.590 1.00 97.69 465 LEU A N 1
ATOM 3696 C CA . LEU A 1 465 ? 14.999 0.830 -14.615 1.00 97.69 465 LEU A CA 1
ATOM 3697 C C . LEU A 1 465 ? 16.419 1.267 -14.233 1.00 97.69 465 LEU A C 1
ATOM 3699 O O . LEU A 1 465 ? 17.340 0.443 -14.205 1.00 97.69 465 LEU A O 1
ATOM 3703 N N . ALA A 1 466 ? 16.586 2.546 -13.913 1.00 95.62 466 ALA A N 1
ATOM 3704 C CA . ALA A 1 466 ? 17.821 3.088 -13.366 1.00 95.62 466 ALA A CA 1
ATOM 3705 C C . ALA A 1 466 ? 18.142 2.436 -12.009 1.00 95.62 466 ALA A C 1
ATOM 3707 O O . ALA A 1 466 ? 17.260 2.238 -11.172 1.00 95.62 466 ALA A O 1
ATOM 3708 N N . VAL A 1 467 ? 19.414 2.090 -11.813 1.00 95.94 467 VAL A N 1
ATOM 3709 C CA . VAL A 1 467 ? 19.971 1.523 -10.579 1.00 95.94 467 VAL A CA 1
ATOM 3710 C C . VAL A 1 467 ? 21.407 2.010 -10.408 1.00 95.94 467 VAL A C 1
ATOM 3712 O O . VAL A 1 467 ? 22.109 2.231 -11.394 1.00 95.94 467 VAL A O 1
ATOM 3715 N N . GLU A 1 468 ? 21.849 2.130 -9.163 1.00 94.69 468 GLU A N 1
ATOM 3716 C CA . GLU A 1 468 ? 23.236 2.428 -8.797 1.00 94.69 468 GLU A CA 1
ATOM 3717 C C . GLU A 1 468 ? 23.913 1.185 -8.215 1.00 94.69 468 GLU A C 1
ATOM 3719 O O . GLU A 1 468 ? 23.260 0.373 -7.560 1.00 94.69 468 GLU A O 1
ATOM 3724 N N . GLU A 1 469 ? 25.220 1.029 -8.428 1.00 92.06 469 GLU A N 1
ATOM 3725 C CA . GLU A 1 469 ? 26.008 -0.052 -7.828 1.00 92.06 469 GLU A CA 1
ATOM 3726 C C . GLU A 1 469 ? 26.876 0.480 -6.683 1.00 92.06 469 GLU A C 1
ATOM 3728 O O . GLU A 1 469 ? 27.591 1.468 -6.839 1.00 92.06 469 GLU A O 1
ATOM 3733 N N . GLU A 1 470 ? 26.856 -0.208 -5.543 1.00 88.69 470 GLU A N 1
ATOM 3734 C CA . GLU A 1 470 ? 27.768 0.031 -4.425 1.00 88.69 470 GLU A CA 1
ATOM 3735 C C . GLU A 1 470 ? 28.150 -1.303 -3.789 1.00 88.69 470 GLU A C 1
ATOM 3737 O O . GLU A 1 470 ? 27.293 -2.147 -3.530 1.00 88.69 470 GLU A O 1
ATOM 3742 N N . ASN A 1 471 ? 29.449 -1.518 -3.565 1.00 84.06 471 ASN A N 1
ATOM 3743 C CA . ASN A 1 471 ? 29.996 -2.741 -2.964 1.00 84.06 471 ASN A CA 1
ATOM 3744 C C . ASN A 1 471 ? 29.524 -4.054 -3.644 1.00 84.06 471 ASN A C 1
ATOM 3746 O O . ASN A 1 471 ? 29.441 -5.102 -3.003 1.00 84.06 471 ASN A O 1
ATOM 3750 N N . GLY A 1 472 ? 29.226 -4.007 -4.951 1.00 83.38 472 GLY A N 1
ATOM 3751 C CA . GLY A 1 472 ? 28.718 -5.139 -5.739 1.00 83.38 472 GLY A CA 1
ATOM 3752 C C . GLY A 1 472 ? 27.214 -5.418 -5.595 1.00 83.38 472 GLY A C 1
ATOM 3753 O O . GLY A 1 472 ? 26.729 -6.419 -6.125 1.00 83.38 472 GLY A O 1
ATOM 3754 N N . ALA A 1 473 ? 26.469 -4.560 -4.892 1.00 88.44 473 ALA A N 1
ATOM 3755 C CA . ALA A 1 473 ? 25.018 -4.621 -4.761 1.00 88.44 473 ALA A CA 1
ATOM 3756 C C . ALA A 1 473 ? 24.347 -3.489 -5.558 1.00 88.44 473 ALA A C 1
ATOM 3758 O O . ALA A 1 473 ? 24.825 -2.357 -5.586 1.00 88.44 473 ALA A O 1
ATOM 3759 N N . LEU A 1 474 ? 23.216 -3.799 -6.203 1.00 94.06 474 LEU A N 1
ATOM 3760 C CA . LEU A 1 474 ? 22.442 -2.835 -6.995 1.00 94.06 474 LEU A CA 1
ATOM 3761 C C . LEU A 1 474 ? 21.321 -2.213 -6.160 1.00 94.06 474 LEU A C 1
ATOM 3763 O O . LEU A 1 474 ? 20.493 -2.937 -5.604 1.00 94.06 474 LEU A O 1
ATOM 3767 N N . PHE A 1 475 ? 21.238 -0.895 -6.110 1.00 94.44 475 PHE A N 1
ATOM 3768 C CA . PHE A 1 475 ? 20.227 -0.158 -5.360 1.00 94.44 475 PHE A CA 1
ATOM 3769 C C . PHE A 1 475 ? 19.370 0.700 -6.296 1.00 94.44 475 PHE A C 1
ATOM 3771 O O . PHE A 1 475 ? 19.824 1.063 -7.384 1.00 94.44 475 PHE A O 1
ATOM 3778 N N . PRO A 1 476 ? 18.134 1.048 -5.901 1.00 94.88 476 PRO A N 1
ATOM 3779 C CA . PRO A 1 476 ? 17.447 2.186 -6.493 1.00 94.88 476 PRO A CA 1
ATOM 3780 C C . PRO A 1 476 ? 18.313 3.461 -6.381 1.00 94.88 476 PRO A C 1
ATOM 3782 O O . PRO A 1 476 ? 19.079 3.567 -5.415 1.00 94.88 476 PRO A O 1
ATOM 3785 N N . PRO A 1 477 ? 18.218 4.409 -7.333 1.00 92.00 477 PRO A N 1
ATOM 3786 C CA . PRO A 1 477 ? 19.052 5.609 -7.335 1.00 92.00 477 PRO A CA 1
ATOM 3787 C C . PRO A 1 477 ? 18.869 6.478 -6.088 1.00 92.00 477 PRO A C 1
ATOM 3789 O O . PRO A 1 477 ? 17.799 6.488 -5.476 1.00 92.00 477 PRO A O 1
ATOM 3792 N N . ASN A 1 478 ? 19.913 7.220 -5.737 1.00 90.25 478 ASN A N 1
ATOM 3793 C CA . ASN A 1 478 ? 19.853 8.323 -4.786 1.00 90.25 478 ASN A CA 1
ATOM 3794 C C . ASN A 1 478 ? 19.381 9.610 -5.491 1.00 90.25 478 ASN A C 1
ATOM 3796 O O . ASN A 1 478 ? 19.421 9.707 -6.717 1.00 90.25 478 ASN A O 1
ATOM 3800 N N . GLY A 1 479 ? 18.972 10.625 -4.728 1.00 83.94 479 GLY A N 1
ATOM 3801 C CA . GLY A 1 479 ? 18.607 11.923 -5.299 1.00 83.94 479 GLY A CA 1
ATOM 3802 C C . GLY A 1 479 ? 18.277 12.996 -4.256 1.00 83.94 479 GLY A C 1
ATOM 3803 O O . GLY A 1 479 ? 18.316 12.723 -3.052 1.00 83.94 479 GLY A O 1
ATOM 3804 N N . PRO A 1 480 ? 18.024 14.241 -4.704 1.00 77.81 480 PRO A N 1
ATOM 3805 C CA . PRO A 1 480 ? 17.854 15.395 -3.826 1.00 77.81 480 PRO A CA 1
ATOM 3806 C C . PRO A 1 480 ? 16.456 15.506 -3.197 1.00 77.81 480 PRO A C 1
ATOM 3808 O O . PRO A 1 480 ? 16.312 16.246 -2.224 1.00 77.81 480 PRO A O 1
ATOM 3811 N N . THR A 1 481 ? 15.432 14.806 -3.711 1.00 78.75 481 THR A N 1
ATOM 3812 C CA . THR A 1 481 ? 14.068 14.841 -3.136 1.00 78.75 481 THR A CA 1
ATOM 3813 C C . THR A 1 481 ? 13.774 13.652 -2.213 1.00 78.75 481 THR A C 1
ATOM 3815 O O . THR A 1 481 ? 12.773 13.650 -1.488 1.00 78.75 481 THR A O 1
ATOM 3818 N N . ALA A 1 482 ? 14.665 12.657 -2.189 1.00 84.81 482 ALA A N 1
ATOM 3819 C CA . ALA A 1 482 ? 14.625 11.509 -1.299 1.00 84.81 482 ALA A CA 1
ATOM 3820 C C . ALA A 1 482 ? 14.586 11.926 0.185 1.00 84.81 482 ALA A C 1
ATOM 3822 O O . ALA A 1 482 ? 15.303 12.821 0.634 1.00 84.81 482 ALA A O 1
ATOM 3823 N N . SER A 1 483 ? 13.754 11.246 0.981 1.00 84.50 483 SER A N 1
ATOM 3824 C CA . SER A 1 483 ? 13.549 11.575 2.395 1.00 84.50 483 SER A CA 1
ATOM 3825 C C . SER A 1 483 ? 13.845 10.382 3.299 1.00 84.50 483 SER A C 1
ATOM 3827 O O . SER A 1 483 ? 13.040 9.457 3.421 1.00 84.50 483 SER A O 1
ATOM 3829 N N . CYS A 1 484 ? 15.006 10.426 3.959 1.00 88.88 484 CYS A N 1
ATOM 3830 C CA . CYS A 1 484 ? 15.464 9.407 4.907 1.00 88.88 484 CYS A CA 1
ATOM 3831 C C . CYS A 1 484 ? 15.892 10.058 6.233 1.00 88.88 484 CYS A C 1
ATOM 3833 O O . CYS A 1 484 ? 17.069 10.005 6.595 1.00 88.88 484 CYS A O 1
ATOM 3835 N N . PRO A 1 485 ? 14.961 10.700 6.972 1.00 86.25 485 PRO A N 1
ATOM 3836 C CA . PRO A 1 485 ? 15.253 11.519 8.159 1.00 86.25 485 PRO A CA 1
ATOM 3837 C C . PRO A 1 485 ? 15.859 10.756 9.349 1.00 86.25 485 PRO A C 1
ATOM 3839 O O . PRO A 1 485 ? 16.096 11.354 10.395 1.00 86.25 485 PRO A O 1
ATOM 3842 N N . THR A 1 486 ? 16.082 9.445 9.221 1.00 88.56 486 THR A N 1
ATOM 3843 C CA . THR A 1 486 ? 16.689 8.599 10.258 1.00 88.56 486 THR A CA 1
ATOM 3844 C C . THR A 1 486 ? 17.962 7.883 9.795 1.00 88.56 486 THR A C 1
ATOM 3846 O O . THR A 1 486 ? 18.501 7.078 10.553 1.00 88.56 486 THR A O 1
ATOM 3849 N N . ASN A 1 487 ? 18.485 8.192 8.598 1.00 89.44 487 ASN A N 1
ATOM 3850 C CA . ASN A 1 487 ? 19.897 7.935 8.304 1.00 89.44 487 ASN A CA 1
ATOM 3851 C C . ASN A 1 487 ? 20.732 8.806 9.265 1.00 89.44 487 ASN A C 1
ATOM 3853 O O . ASN A 1 487 ? 20.570 10.025 9.300 1.00 89.44 487 ASN A O 1
ATOM 3857 N N . VAL A 1 488 ? 21.575 8.175 10.081 1.00 82.06 488 VAL A N 1
ATOM 3858 C CA . VAL A 1 488 ? 22.273 8.802 11.220 1.00 82.06 488 VAL A CA 1
ATOM 3859 C C . VAL A 1 488 ? 23.766 8.483 11.287 1.00 82.06 488 VAL A C 1
ATOM 3861 O O . VAL A 1 488 ? 24.481 9.152 12.033 1.00 82.06 488 VAL A O 1
ATOM 3864 N N . LEU A 1 489 ? 24.254 7.483 10.545 1.00 85.12 489 LEU A N 1
ATOM 3865 C CA . LEU A 1 489 ? 25.679 7.131 10.528 1.00 85.12 489 LEU A CA 1
ATOM 3866 C C . LEU A 1 489 ? 26.387 7.668 9.267 1.00 85.12 489 LEU A C 1
ATOM 3868 O O . LEU A 1 489 ? 25.771 7.724 8.204 1.00 85.12 489 LEU A O 1
ATOM 3872 N N . PRO A 1 490 ? 27.684 8.032 9.333 1.00 80.81 490 PRO A N 1
ATOM 3873 C CA . PRO A 1 490 ? 28.421 8.527 8.164 1.00 80.81 490 PRO A CA 1
ATOM 3874 C C . PRO A 1 490 ? 28.556 7.528 7.002 1.00 80.81 490 PRO A C 1
ATOM 3876 O O . PRO A 1 490 ? 28.817 7.948 5.880 1.00 80.81 490 PRO A O 1
ATOM 3879 N N . ASP A 1 491 ? 28.400 6.225 7.257 1.00 83.75 491 ASP A N 1
ATOM 3880 C CA . ASP A 1 491 ? 28.438 5.148 6.258 1.00 83.75 491 ASP A CA 1
ATOM 3881 C C . ASP A 1 491 ? 27.055 4.799 5.667 1.00 83.75 491 ASP A C 1
ATOM 3883 O O . ASP A 1 491 ? 26.939 3.888 4.850 1.00 83.75 491 ASP A O 1
ATOM 3887 N N . GLU A 1 492 ? 25.997 5.531 6.032 1.00 89.75 492 GLU A N 1
ATOM 3888 C CA . GLU A 1 492 ? 24.626 5.318 5.548 1.00 89.75 492 GLU A CA 1
ATOM 3889 C C . GLU A 1 492 ? 24.352 6.071 4.233 1.00 89.75 492 GLU A C 1
ATOM 3891 O O . GLU A 1 492 ? 23.509 6.964 4.144 1.00 89.75 492 GLU A O 1
ATOM 3896 N N . THR A 1 493 ? 25.065 5.658 3.183 1.00 86.19 493 THR A N 1
ATOM 3897 C CA . THR A 1 493 ? 25.165 6.285 1.846 1.00 86.19 493 THR A CA 1
ATOM 3898 C C . THR A 1 493 ? 23.904 6.227 0.967 1.00 86.19 493 THR A C 1
ATOM 3900 O O . THR A 1 493 ? 23.905 6.756 -0.148 1.00 86.19 493 THR A O 1
ATOM 3903 N N . ARG A 1 494 ? 22.818 5.584 1.422 1.00 90.69 494 ARG A N 1
ATOM 3904 C CA . ARG A 1 494 ? 21.622 5.297 0.602 1.00 90.69 494 ARG A CA 1
ATOM 3905 C C . ARG A 1 494 ? 20.371 6.035 1.069 1.00 90.69 494 ARG A C 1
ATOM 3907 O O . ARG A 1 494 ? 19.880 5.793 2.174 1.00 90.69 494 ARG A O 1
ATOM 3914 N N . CYS A 1 495 ? 19.786 6.840 0.187 1.00 91.81 495 CYS A N 1
ATOM 3915 C CA . CYS A 1 495 ? 18.440 7.387 0.323 1.00 91.81 495 CYS A CA 1
ATOM 3916 C C . CYS A 1 495 ? 17.725 7.387 -1.032 1.00 91.81 495 CYS A C 1
ATOM 3918 O O . CYS A 1 495 ? 18.074 8.162 -1.914 1.00 91.81 495 CYS A O 1
ATOM 3920 N N . PHE A 1 496 ? 16.761 6.479 -1.207 1.00 91.38 496 PHE A N 1
ATOM 3921 C CA . PHE A 1 496 ? 16.210 6.165 -2.528 1.00 91.38 496 PHE A CA 1
ATOM 3922 C C . PHE A 1 496 ? 15.272 7.264 -3.053 1.00 91.38 496 PHE A C 1
ATOM 3924 O O . PHE A 1 496 ? 14.226 7.534 -2.462 1.00 91.38 496 PHE A O 1
ATOM 3931 N N . GLU A 1 497 ? 15.619 7.839 -4.201 1.00 87.19 497 GLU A N 1
ATOM 3932 C CA . GLU A 1 497 ? 14.832 8.847 -4.913 1.00 87.19 497 GLU A CA 1
ATOM 3933 C C . GLU A 1 497 ? 13.530 8.237 -5.451 1.00 87.19 497 GLU A C 1
ATOM 3935 O O . GLU A 1 497 ? 13.522 7.116 -5.951 1.00 87.19 497 GLU A O 1
ATOM 3940 N N . HIS A 1 498 ? 12.410 8.956 -5.335 1.00 84.25 498 HIS A N 1
ATOM 3941 C CA . HIS A 1 498 ? 11.064 8.541 -5.775 1.00 84.25 498 HIS A CA 1
ATOM 3942 C C . HIS A 1 498 ? 10.464 7.259 -5.137 1.00 84.25 498 HIS A C 1
ATOM 3944 O O . HIS A 1 498 ? 9.268 7.007 -5.314 1.00 84.25 498 HIS A O 1
ATOM 3950 N N . TYR A 1 499 ? 11.218 6.472 -4.361 1.00 86.06 499 TYR A N 1
ATOM 3951 C CA . TYR A 1 499 ? 10.733 5.248 -3.709 1.00 86.06 499 TYR A CA 1
ATOM 3952 C C . TYR A 1 499 ? 10.378 5.461 -2.228 1.00 86.06 499 TYR A C 1
ATOM 3954 O O . TYR A 1 499 ? 11.088 6.109 -1.464 1.00 86.06 499 TYR A O 1
ATOM 3962 N N . TYR A 1 500 ? 9.289 4.833 -1.776 1.00 73.88 500 TYR A N 1
ATOM 3963 C CA . TYR A 1 500 ? 8.836 4.901 -0.383 1.00 73.88 500 TYR A CA 1
ATOM 3964 C C . TYR A 1 500 ? 9.705 4.052 0.569 1.00 73.88 500 TYR A C 1
ATOM 3966 O O . TYR A 1 500 ? 9.392 2.892 0.856 1.00 73.88 500 TYR A O 1
ATOM 3974 N N . GLY A 1 501 ? 10.770 4.643 1.116 1.00 69.00 501 GLY A N 1
ATOM 3975 C CA . GLY A 1 501 ? 11.586 4.046 2.179 1.00 69.00 501 GLY A CA 1
ATOM 3976 C C . GLY A 1 501 ? 10.874 4.034 3.537 1.00 69.00 501 GLY A C 1
ATOM 3977 O O . GLY A 1 501 ? 11.178 4.858 4.386 1.00 69.00 501 GLY A O 1
ATOM 3978 N N . THR A 1 502 ? 9.922 3.120 3.758 1.00 80.00 502 THR A N 1
ATOM 3979 C CA . THR A 1 502 ? 9.154 3.051 5.022 1.00 80.00 502 THR A CA 1
ATOM 3980 C C . THR A 1 502 ? 9.878 2.259 6.114 1.00 80.00 502 THR A C 1
ATOM 3982 O O . THR A 1 502 ? 10.524 2.851 6.964 1.00 80.00 502 THR A O 1
ATOM 3985 N N . PHE A 1 503 ? 9.813 0.928 6.116 1.00 87.44 503 PHE A N 1
ATOM 3986 C CA . PHE A 1 503 ? 10.576 0.071 7.034 1.00 87.44 503 PHE A CA 1
ATOM 3987 C C . PHE A 1 503 ? 11.249 -1.064 6.260 1.00 87.44 503 PHE A C 1
ATOM 3989 O O . PHE A 1 503 ? 10.808 -1.422 5.166 1.00 87.44 503 PHE A O 1
ATOM 3996 N N . ILE A 1 504 ? 12.327 -1.623 6.818 1.00 91.50 504 ILE A N 1
ATOM 3997 C CA . ILE A 1 504 ? 13.295 -2.442 6.071 1.00 91.50 504 ILE A CA 1
ATOM 3998 C C . ILE A 1 504 ? 12.664 -3.531 5.171 1.00 91.50 504 ILE A C 1
ATOM 4000 O O . ILE A 1 504 ? 12.952 -3.507 3.977 1.00 91.50 504 ILE A O 1
ATOM 4004 N N . PRO A 1 505 ? 11.766 -4.424 5.639 1.00 93.94 505 PRO A N 1
ATOM 4005 C CA . PRO A 1 505 ? 11.039 -5.371 4.784 1.00 93.94 505 PRO A CA 1
ATOM 4006 C C . PRO A 1 505 ? 10.382 -4.796 3.516 1.00 93.94 505 PRO A C 1
ATOM 4008 O O . PRO A 1 505 ? 10.416 -5.450 2.474 1.00 93.94 505 PRO A O 1
ATOM 4011 N N . VAL A 1 506 ? 9.805 -3.589 3.570 1.00 94.06 506 VAL A N 1
ATOM 4012 C CA . VAL A 1 506 ? 9.234 -2.919 2.386 1.00 94.06 506 VAL A CA 1
ATOM 4013 C C . VAL A 1 506 ? 10.352 -2.439 1.467 1.00 94.06 506 VAL A C 1
ATOM 4015 O O . VAL A 1 506 ? 10.301 -2.694 0.269 1.00 94.06 506 VAL A O 1
ATOM 4018 N N . THR A 1 507 ? 11.393 -1.817 2.021 1.00 94.19 507 THR A N 1
ATOM 4019 C CA . THR A 1 507 ? 12.570 -1.347 1.276 1.00 94.19 507 THR A CA 1
ATOM 4020 C C . THR A 1 507 ? 13.301 -2.491 0.551 1.00 94.19 507 THR A C 1
ATOM 4022 O O . THR A 1 507 ? 13.711 -2.332 -0.603 1.00 94.19 507 THR A O 1
ATOM 4025 N N . LEU A 1 508 ? 13.403 -3.669 1.183 1.00 95.56 508 LEU A N 1
ATOM 4026 C CA . LEU A 1 508 ? 13.906 -4.901 0.564 1.00 95.56 508 LEU A CA 1
ATOM 4027 C C . LEU A 1 508 ? 13.042 -5.307 -0.635 1.00 95.56 508 LEU A C 1
ATOM 4029 O O . LEU A 1 508 ? 13.561 -5.477 -1.735 1.00 95.56 508 LEU A O 1
ATOM 4033 N N . LEU A 1 509 ? 11.723 -5.427 -0.439 1.00 97.38 509 LEU A N 1
ATOM 4034 C CA . LEU A 1 509 ? 10.790 -5.833 -1.494 1.00 97.38 509 LEU A CA 1
ATOM 4035 C C . LEU A 1 509 ? 10.785 -4.845 -2.666 1.00 97.38 509 LEU A C 1
ATOM 4037 O O . LEU A 1 509 ? 10.830 -5.283 -3.813 1.00 97.38 509 LEU A O 1
ATOM 4041 N N . THR A 1 510 ? 10.819 -3.537 -2.399 1.00 96.50 510 THR A N 1
ATOM 4042 C CA . THR A 1 510 ? 10.990 -2.493 -3.420 1.00 96.50 510 THR A CA 1
ATOM 4043 C C . THR A 1 510 ? 12.263 -2.722 -4.230 1.00 96.50 510 THR A C 1
ATOM 4045 O O . THR A 1 510 ? 12.199 -2.840 -5.454 1.00 96.50 510 THR A O 1
ATOM 4048 N N . THR A 1 511 ? 13.405 -2.894 -3.559 1.00 96.38 511 THR A N 1
ATOM 4049 C CA . THR A 1 511 ? 14.690 -3.153 -4.227 1.00 96.38 511 THR A CA 1
ATOM 4050 C C . THR A 1 511 ? 14.650 -4.438 -5.060 1.00 96.38 511 THR A C 1
ATOM 4052 O O . THR A 1 511 ? 15.122 -4.461 -6.197 1.00 96.38 511 THR A O 1
ATOM 4055 N N . TRP A 1 512 ? 14.040 -5.509 -4.545 1.00 97.94 512 TRP A N 1
ATOM 4056 C CA . TRP A 1 512 ? 13.897 -6.766 -5.278 1.00 97.94 512 TRP A CA 1
ATOM 4057 C C . TRP A 1 512 ? 12.983 -6.620 -6.500 1.00 97.94 512 TRP A C 1
ATOM 4059 O O . TRP A 1 512 ? 13.325 -7.141 -7.555 1.00 97.94 512 TRP A O 1
ATOM 4069 N N . TYR A 1 513 ? 11.862 -5.898 -6.424 1.00 98.38 513 TYR A N 1
ATOM 4070 C CA . TYR A 1 513 ? 10.979 -5.714 -7.583 1.00 98.38 513 TYR A CA 1
ATOM 4071 C C . TYR A 1 513 ? 11.571 -4.791 -8.661 1.00 98.38 513 TYR A C 1
ATOM 4073 O O . TYR A 1 513 ? 11.354 -5.068 -9.844 1.00 98.38 513 TYR A O 1
ATOM 4081 N N . VAL A 1 514 ? 12.386 -3.792 -8.289 1.00 98.19 514 VAL A N 1
ATOM 4082 C CA . VAL A 1 514 ? 13.213 -3.002 -9.228 1.00 98.19 514 VAL A CA 1
ATOM 4083 C C . VAL A 1 514 ? 14.239 -3.905 -9.923 1.00 98.19 514 VAL A C 1
ATOM 4085 O O . VAL A 1 514 ? 14.235 -4.036 -11.148 1.00 98.19 514 VAL A O 1
ATOM 4088 N N . ARG A 1 515 ? 15.065 -4.629 -9.153 1.00 98.25 515 ARG A N 1
ATOM 4089 C CA . ARG A 1 515 ? 16.050 -5.579 -9.702 1.00 98.25 515 ARG A CA 1
ATOM 4090 C C . ARG A 1 515 ? 15.398 -6.666 -10.563 1.00 98.25 515 ARG A C 1
ATOM 4092 O O . ARG A 1 515 ? 15.985 -7.101 -11.552 1.00 98.25 515 ARG A O 1
ATOM 4099 N N . HIS A 1 516 ? 14.195 -7.120 -10.210 1.00 98.62 516 HIS A N 1
ATOM 4100 C CA . HIS A 1 516 ? 13.491 -8.177 -10.935 1.00 98.62 516 HIS A CA 1
ATOM 4101 C C . HIS A 1 516 ? 12.941 -7.693 -12.281 1.00 98.62 516 HIS A C 1
ATOM 4103 O O . HIS A 1 516 ? 12.963 -8.460 -13.244 1.00 98.62 516 HIS A O 1
ATOM 4109 N N . HIS A 1 517 ? 12.556 -6.416 -12.399 1.00 98.75 517 HIS A N 1
ATOM 4110 C CA . HIS A 1 517 ? 12.286 -5.794 -13.699 1.00 98.75 517 HIS A CA 1
ATOM 4111 C C . HIS A 1 517 ? 13.524 -5.869 -14.607 1.00 98.75 517 HIS A C 1
ATOM 4113 O O . HIS A 1 517 ? 13.429 -6.400 -15.712 1.00 98.75 517 HIS A O 1
ATOM 4119 N N . ASN A 1 518 ? 14.702 -5.460 -14.120 1.00 98.69 518 ASN A N 1
ATOM 4120 C CA . ASN A 1 518 ? 15.952 -5.499 -14.900 1.00 98.69 518 ASN A CA 1
ATOM 4121 C C . ASN A 1 518 ? 16.401 -6.942 -15.209 1.00 98.69 518 ASN A C 1
ATOM 4123 O O . ASN A 1 518 ? 16.864 -7.253 -16.311 1.00 98.69 518 ASN A O 1
ATOM 4127 N N . TYR A 1 519 ? 16.184 -7.878 -14.280 1.00 98.31 519 TYR A N 1
ATOM 4128 C CA . TYR A 1 519 ? 16.372 -9.310 -14.523 1.00 98.31 519 TYR A CA 1
ATOM 4129 C C . TYR A 1 519 ? 15.483 -9.818 -15.669 1.00 98.31 519 TYR A C 1
ATOM 4131 O O . TYR A 1 519 ? 15.961 -10.551 -16.536 1.00 98.31 519 TYR A O 1
ATOM 4139 N N . ILE A 1 520 ? 14.208 -9.422 -15.719 1.00 98.81 520 ILE A N 1
ATOM 4140 C CA . ILE A 1 520 ? 13.305 -9.779 -16.819 1.00 98.81 520 ILE A CA 1
ATOM 4141 C C . ILE A 1 520 ? 13.760 -9.116 -18.128 1.00 98.81 520 ILE A C 1
ATOM 4143 O O . ILE A 1 520 ? 13.952 -9.820 -19.122 1.00 98.81 520 ILE A O 1
ATOM 4147 N N . ALA A 1 521 ? 13.961 -7.796 -18.130 1.00 98.75 521 ALA A N 1
ATOM 4148 C CA . ALA A 1 521 ? 14.321 -7.006 -19.308 1.00 98.75 521 ALA A CA 1
ATOM 4149 C C . ALA A 1 521 ? 15.604 -7.530 -19.977 1.00 98.75 521 ALA A C 1
ATOM 4151 O O . ALA A 1 521 ? 15.591 -7.890 -21.156 1.00 98.75 521 ALA A O 1
ATOM 4152 N N . SER A 1 522 ? 16.676 -7.729 -19.204 1.00 98.31 522 SER A N 1
ATOM 4153 C CA . SER A 1 522 ? 17.945 -8.267 -19.710 1.00 98.31 522 SER A CA 1
ATOM 4154 C C . SER A 1 522 ? 17.833 -9.698 -20.263 1.00 98.31 522 SER A C 1
ATOM 4156 O O . SER A 1 522 ? 18.528 -10.048 -21.222 1.00 98.31 522 SER A O 1
ATOM 4158 N N . ASN A 1 523 ? 16.956 -10.549 -19.713 1.00 98.31 523 ASN A N 1
ATOM 4159 C CA . ASN A 1 523 ? 16.688 -11.884 -20.264 1.00 98.31 523 ASN A CA 1
ATOM 4160 C C . ASN A 1 523 ? 15.863 -11.824 -21.561 1.00 98.31 523 ASN A C 1
ATOM 4162 O O . ASN A 1 523 ? 16.150 -12.575 -22.499 1.00 98.31 523 ASN A O 1
ATOM 4166 N N . LEU A 1 524 ? 14.883 -10.920 -21.648 1.00 98.50 524 LEU A N 1
ATOM 4167 C CA . LEU A 1 524 ? 14.121 -10.670 -22.873 1.00 98.50 524 LEU A CA 1
ATOM 4168 C C . LEU A 1 524 ? 15.018 -10.104 -23.982 1.00 98.50 524 LEU A C 1
ATOM 4170 O O . LEU A 1 524 ? 14.949 -10.596 -25.104 1.00 98.50 524 LEU A O 1
ATOM 4174 N N . ALA A 1 525 ? 15.916 -9.164 -23.676 1.00 98.06 525 ALA A N 1
ATOM 4175 C CA . ALA A 1 525 ? 16.858 -8.586 -24.636 1.00 98.06 525 ALA A CA 1
ATOM 4176 C C . ALA A 1 525 ? 17.812 -9.646 -25.221 1.00 98.06 525 ALA A C 1
ATOM 4178 O O . ALA A 1 525 ? 18.006 -9.722 -26.437 1.00 98.06 525 ALA A O 1
ATOM 4179 N N . LYS A 1 526 ? 18.345 -10.540 -24.372 1.00 97.19 526 LYS A N 1
ATOM 4180 C CA . LYS A 1 526 ? 19.167 -11.692 -24.799 1.00 97.19 526 LYS A CA 1
ATOM 4181 C C . LYS A 1 526 ? 18.391 -12.658 -25.703 1.00 97.19 526 LYS A C 1
ATOM 4183 O O . LYS A 1 526 ? 18.958 -13.208 -26.650 1.00 97.19 526 LYS A O 1
ATOM 4188 N N . LEU A 1 527 ? 17.108 -12.882 -25.413 1.00 97.06 527 LEU A N 1
ATOM 4189 C CA . LEU A 1 527 ? 16.240 -13.786 -26.171 1.00 97.06 527 LEU A CA 1
ATOM 4190 C C . LEU A 1 527 ? 15.775 -13.181 -27.505 1.00 97.06 527 LEU A C 1
ATOM 4192 O O . LEU A 1 527 ? 15.719 -13.892 -28.513 1.00 97.06 527 LEU A O 1
ATOM 4196 N N . ASN A 1 528 ? 15.497 -11.875 -27.507 1.00 97.69 528 ASN A N 1
ATOM 4197 C CA . ASN A 1 528 ? 14.905 -11.108 -28.599 1.00 97.69 528 ASN A CA 1
ATOM 4198 C C . ASN A 1 528 ? 15.769 -9.880 -28.966 1.00 97.69 528 ASN A C 1
ATOM 4200 O O . ASN A 1 528 ? 15.317 -8.748 -28.791 1.00 97.69 528 ASN A O 1
ATOM 4204 N N . PRO A 1 529 ? 16.973 -10.047 -29.558 1.00 95.69 529 PRO A N 1
ATOM 4205 C CA . PRO A 1 529 ? 17.898 -8.931 -29.827 1.00 95.69 529 PRO A CA 1
ATOM 4206 C C . PRO A 1 529 ? 17.433 -7.926 -30.897 1.00 95.69 529 PRO A C 1
ATOM 4208 O O . PRO A 1 529 ? 18.237 -7.146 -31.396 1.00 95.69 529 PRO A O 1
ATOM 4211 N N . CYS A 1 530 ? 16.176 -8.009 -31.340 1.00 94.69 530 CYS A N 1
ATOM 4212 C CA . CYS A 1 530 ? 15.572 -7.092 -32.302 1.00 94.69 530 CYS A CA 1
ATOM 4213 C C . CYS A 1 530 ? 14.452 -6.227 -31.705 1.00 94.69 530 CYS A C 1
ATOM 4215 O O . CYS A 1 530 ? 13.878 -5.420 -32.437 1.00 94.69 530 CYS A O 1
ATOM 4217 N N . TRP A 1 531 ? 14.129 -6.410 -30.421 1.00 97.19 531 TRP A N 1
ATOM 4218 C CA . TRP A 1 531 ? 13.221 -5.538 -29.680 1.00 97.19 531 TRP A CA 1
ATOM 4219 C C . TRP A 1 531 ? 13.939 -4.242 -29.286 1.00 97.19 531 TRP A C 1
ATOM 4221 O O . TRP A 1 531 ? 15.143 -4.247 -29.035 1.00 97.19 531 TRP A O 1
ATOM 4231 N N . ASN A 1 532 ? 13.199 -3.134 -29.269 1.00 96.06 532 ASN A N 1
ATOM 4232 C CA . ASN A 1 532 ? 13.684 -1.837 -28.799 1.00 96.06 532 ASN A CA 1
ATOM 4233 C C . ASN A 1 532 ? 13.439 -1.671 -27.288 1.00 96.06 532 ASN A C 1
ATOM 4235 O O . ASN A 1 532 ? 12.785 -2.510 -26.666 1.00 96.06 532 ASN A O 1
ATOM 4239 N N . ASP A 1 533 ? 13.955 -0.577 -26.722 1.00 96.56 533 ASP A N 1
ATOM 4240 C CA . ASP A 1 533 ? 13.827 -0.252 -25.296 1.00 96.56 533 ASP A CA 1
ATOM 4241 C C . ASP A 1 533 ? 12.373 -0.296 -24.804 1.00 96.56 533 ASP A C 1
ATOM 4243 O O . ASP A 1 533 ? 12.060 -1.034 -23.878 1.00 96.56 533 ASP A O 1
ATOM 4247 N N . GLU A 1 534 ? 11.468 0.409 -25.487 1.00 95.31 534 GLU A N 1
ATOM 4248 C CA . GLU A 1 534 ? 10.064 0.517 -25.078 1.00 95.31 534 GLU A CA 1
ATOM 4249 C C . GLU A 1 534 ? 9.344 -0.840 -25.044 1.00 95.31 534 GLU A C 1
ATOM 4251 O O . GLU A 1 534 ? 8.636 -1.147 -24.085 1.00 95.31 534 GLU A O 1
ATOM 4256 N N . LEU A 1 535 ? 9.553 -1.698 -26.051 1.00 96.38 535 LEU A N 1
ATOM 4257 C CA . LEU A 1 535 ? 8.948 -3.032 -26.061 1.00 96.38 535 LEU A CA 1
ATOM 4258 C C . LEU A 1 535 ? 9.534 -3.932 -24.965 1.00 96.38 535 LEU A C 1
ATOM 4260 O O . LEU A 1 535 ? 8.799 -4.731 -24.378 1.00 96.38 535 LEU A O 1
ATOM 4264 N N . LEU A 1 536 ? 10.834 -3.807 -24.675 1.00 98.38 536 LEU A N 1
ATOM 4265 C CA . LEU A 1 536 ? 11.478 -4.511 -23.566 1.00 98.38 536 LEU A CA 1
ATOM 4266 C C . LEU A 1 536 ? 10.916 -4.038 -22.221 1.00 98.38 536 LEU A C 1
ATOM 4268 O O . LEU A 1 536 ? 10.498 -4.881 -21.430 1.00 98.38 536 LEU A O 1
ATOM 4272 N N . TYR A 1 537 ? 10.824 -2.723 -22.010 1.00 98.50 537 TYR A N 1
ATOM 4273 C CA . TYR A 1 537 ? 10.293 -2.103 -20.798 1.00 98.50 537 TYR A CA 1
ATOM 4274 C C . TYR A 1 537 ? 8.843 -2.525 -20.528 1.00 98.50 537 TYR A C 1
ATOM 4276 O O . TYR A 1 537 ? 8.566 -3.105 -19.477 1.00 98.50 537 TYR A O 1
ATOM 4284 N N . GLN A 1 538 ? 7.923 -2.325 -21.481 1.00 97.81 538 GLN A N 1
ATOM 4285 C CA . GLN A 1 538 ? 6.504 -2.657 -21.280 1.00 97.81 538 GLN A CA 1
ATOM 4286 C C . GLN A 1 538 ? 6.291 -4.162 -21.072 1.00 97.81 538 GLN A C 1
ATOM 4288 O O . GLN A 1 538 ? 5.521 -4.572 -20.200 1.00 97.81 538 GLN A O 1
ATOM 4293 N N . THR A 1 539 ? 7.020 -5.007 -21.813 1.00 98.44 539 THR A N 1
ATOM 4294 C CA . THR A 1 539 ? 6.939 -6.465 -21.630 1.00 98.44 539 THR A CA 1
ATOM 4295 C C . THR A 1 539 ? 7.513 -6.891 -20.277 1.00 98.44 539 THR A C 1
ATOM 4297 O O . THR A 1 539 ? 6.939 -7.762 -19.622 1.00 98.44 539 THR A O 1
ATOM 4300 N N . ALA A 1 540 ? 8.619 -6.287 -19.830 1.00 98.75 540 ALA A N 1
ATOM 4301 C CA . ALA A 1 540 ? 9.206 -6.570 -18.525 1.00 98.75 540 ALA A CA 1
ATOM 4302 C C . ALA A 1 540 ? 8.284 -6.133 -17.379 1.00 98.75 540 ALA A C 1
ATOM 4304 O O . ALA A 1 540 ? 8.049 -6.923 -16.462 1.00 98.75 540 ALA A O 1
ATOM 4305 N N . ARG A 1 541 ? 7.675 -4.947 -17.492 1.00 98.56 541 ARG A N 1
ATOM 4306 C CA . ARG A 1 541 ? 6.683 -4.419 -16.551 1.00 98.56 541 ARG A CA 1
ATOM 4307 C C . ARG A 1 541 ? 5.449 -5.318 -16.445 1.00 98.56 541 ARG A C 1
ATOM 4309 O O . ARG A 1 541 ? 5.091 -5.713 -15.339 1.00 98.56 541 ARG A O 1
ATOM 4316 N N . ASP A 1 542 ? 4.835 -5.720 -17.561 1.00 98.44 542 ASP A N 1
ATOM 4317 C CA . ASP A 1 542 ? 3.654 -6.606 -17.543 1.00 98.44 542 ASP A CA 1
ATOM 4318 C C . ASP A 1 542 ? 3.979 -7.984 -16.924 1.00 98.44 542 ASP A C 1
ATOM 4320 O O . ASP A 1 542 ? 3.201 -8.511 -16.126 1.00 98.44 542 ASP A O 1
ATOM 4324 N N . ILE A 1 543 ? 5.162 -8.554 -17.203 1.00 98.75 543 ILE A N 1
ATOM 4325 C CA . ILE A 1 543 ? 5.623 -9.794 -16.547 1.00 98.75 543 ILE A CA 1
ATOM 4326 C C . ILE A 1 543 ? 5.854 -9.580 -15.044 1.00 98.75 543 ILE A C 1
ATOM 4328 O O . ILE A 1 543 ? 5.469 -10.446 -14.258 1.00 98.75 543 ILE A O 1
ATOM 4332 N N . ASN A 1 544 ? 6.464 -8.467 -14.627 1.00 98.81 544 ASN A N 1
ATOM 4333 C CA . ASN A 1 544 ? 6.762 -8.191 -13.218 1.00 98.81 544 ASN A CA 1
ATOM 4334 C C . ASN A 1 544 ? 5.473 -8.000 -12.399 1.00 98.81 544 ASN A C 1
ATOM 4336 O O . ASN A 1 544 ? 5.309 -8.609 -11.342 1.00 98.81 544 ASN A O 1
ATOM 4340 N N . ILE A 1 545 ? 4.501 -7.261 -12.944 1.00 98.75 545 ILE A N 1
ATOM 4341 C CA . ILE A 1 545 ? 3.157 -7.101 -12.367 1.00 98.75 545 ILE A CA 1
ATOM 4342 C C . ILE A 1 545 ? 2.443 -8.455 -12.267 1.00 98.75 545 ILE A C 1
ATOM 4344 O O . ILE A 1 545 ? 1.850 -8.778 -11.236 1.00 98.75 545 ILE A O 1
ATOM 4348 N N . ALA A 1 546 ? 2.511 -9.285 -13.310 1.00 98.38 546 ALA A N 1
ATOM 4349 C CA . ALA A 1 546 ? 1.899 -10.612 -13.298 1.00 98.38 546 ALA A CA 1
ATOM 4350 C C . ALA A 1 546 ? 2.586 -11.579 -12.315 1.00 98.38 546 ALA A C 1
ATOM 4352 O O . ALA A 1 546 ? 1.911 -12.381 -11.669 1.00 98.38 546 ALA A O 1
ATOM 4353 N N . PHE A 1 547 ? 3.909 -11.478 -12.150 1.00 98.62 547 PHE A N 1
ATOM 4354 C CA . PHE A 1 547 ? 4.667 -12.189 -11.119 1.00 98.62 547 PHE A CA 1
ATOM 4355 C C . PHE A 1 547 ? 4.195 -11.773 -9.720 1.00 98.62 547 PHE A C 1
ATOM 4357 O O . PHE A 1 547 ? 3.849 -12.633 -8.910 1.00 98.62 547 PHE A O 1
ATOM 4364 N N . TYR A 1 548 ? 4.122 -10.469 -9.454 1.00 98.69 548 TYR A N 1
ATOM 4365 C CA . TYR A 1 548 ? 3.660 -9.919 -8.181 1.00 98.69 548 TYR A CA 1
ATOM 4366 C C . TYR A 1 548 ? 2.223 -10.354 -7.848 1.00 98.69 548 TYR A C 1
ATOM 4368 O O . TYR A 1 548 ? 1.974 -10.867 -6.752 1.00 98.69 548 TYR A O 1
ATOM 4376 N N . LYS A 1 549 ? 1.293 -10.274 -8.814 1.00 97.94 549 LYS A N 1
ATOM 4377 C CA . LYS A 1 549 ? -0.076 -10.808 -8.671 1.00 97.94 549 LYS A CA 1
ATOM 4378 C C . LYS A 1 549 ? -0.081 -12.309 -8.397 1.00 97.94 549 LYS A C 1
ATOM 4380 O O . LYS A 1 549 ? -0.833 -12.772 -7.542 1.00 97.94 549 LYS A O 1
ATOM 4385 N N . GLN A 1 550 ? 0.759 -13.092 -9.071 1.00 97.38 550 GLN A N 1
ATOM 4386 C CA . GLN A 1 550 ? 0.856 -14.519 -8.776 1.00 97.38 550 GLN A CA 1
ATOM 4387 C C . GLN A 1 550 ? 1.275 -14.751 -7.313 1.00 97.38 550 GLN A C 1
ATOM 4389 O O . GLN A 1 550 ? 0.631 -15.542 -6.623 1.00 97.38 550 GLN A O 1
ATOM 4394 N N . VAL A 1 551 ? 2.292 -14.045 -6.811 1.00 98.38 551 VAL A N 1
ATOM 4395 C CA . VAL A 1 551 ? 2.765 -14.199 -5.424 1.00 98.38 551 VAL A CA 1
ATOM 4396 C C . VAL A 1 551 ? 1.721 -13.713 -4.406 1.00 98.38 551 VAL A C 1
ATOM 4398 O O . VAL A 1 551 ? 1.398 -14.459 -3.480 1.00 98.38 551 VAL A O 1
ATOM 4401 N N . TYR A 1 552 ? 1.120 -12.530 -4.588 1.00 98.00 552 TYR A N 1
ATOM 4402 C CA . TYR A 1 552 ? 0.121 -11.987 -3.651 1.00 98.00 552 TYR A CA 1
ATOM 4403 C C . TYR A 1 552 ? -1.137 -12.867 -3.554 1.00 98.00 552 TYR A C 1
ATOM 4405 O O . TYR A 1 552 ? -1.581 -13.212 -2.456 1.00 98.00 552 TYR A O 1
ATOM 4413 N N . PHE A 1 553 ? -1.710 -13.272 -4.693 1.00 96.81 553 PHE A N 1
ATOM 4414 C CA . PHE A 1 553 ? -2.987 -13.993 -4.726 1.00 96.81 553 PHE A CA 1
ATOM 4415 C C . PHE A 1 553 ? -2.817 -15.500 -4.446 1.00 96.81 553 PHE A C 1
ATOM 4417 O O . PHE A 1 553 ? -3.621 -16.087 -3.721 1.00 96.81 553 PHE A O 1
ATOM 4424 N N . TYR A 1 554 ? -1.775 -16.148 -4.986 1.00 96.81 554 TYR A N 1
ATOM 4425 C CA . TYR A 1 554 ? -1.610 -17.609 -4.906 1.00 96.81 554 TYR A CA 1
ATOM 4426 C C . TYR A 1 554 ? -0.584 -18.095 -3.865 1.00 96.81 554 TYR A C 1
ATOM 4428 O O . TYR A 1 554 ? -0.580 -19.296 -3.581 1.00 96.81 554 TYR A O 1
ATOM 4436 N N . GLU A 1 555 ? 0.254 -17.226 -3.283 1.00 97.19 555 GLU A N 1
ATOM 4437 C CA . GLU A 1 555 ? 1.203 -17.603 -2.219 1.00 97.19 555 GLU A CA 1
ATOM 4438 C C . GLU A 1 555 ? 0.906 -16.884 -0.889 1.00 97.19 555 GLU A C 1
ATOM 4440 O O . GLU A 1 555 ? 0.559 -17.567 0.076 1.00 97.19 555 GLU A O 1
ATOM 4445 N N . TRP A 1 556 ? 0.944 -15.545 -0.838 1.00 97.88 556 TRP A N 1
ATOM 4446 C CA . TRP A 1 556 ? 0.725 -14.758 0.393 1.00 97.88 556 TRP A CA 1
ATOM 4447 C C . TRP A 1 556 ? -0.693 -14.941 0.950 1.00 97.88 556 TRP A C 1
ATOM 4449 O O . TRP A 1 556 ? -0.863 -15.461 2.053 1.00 97.88 556 TRP A O 1
ATOM 4459 N N . ASN A 1 557 ? -1.730 -14.660 0.150 1.00 97.38 557 ASN A N 1
ATOM 4460 C CA . ASN A 1 557 ? -3.117 -14.910 0.558 1.00 97.38 557 ASN A CA 1
ATOM 4461 C C . ASN A 1 557 ? -3.351 -16.387 0.919 1.00 97.38 557 ASN A C 1
ATOM 4463 O O . ASN A 1 557 ? -4.125 -16.693 1.822 1.00 97.38 557 ASN A O 1
ATOM 4467 N N . THR A 1 558 ? -2.669 -17.326 0.250 1.00 97.00 558 THR A N 1
ATOM 4468 C CA . THR A 1 558 ? -2.780 -18.764 0.558 1.00 97.00 558 THR A CA 1
ATOM 4469 C C . THR A 1 558 ? -2.119 -19.132 1.892 1.00 97.00 558 THR A C 1
ATOM 4471 O O . THR A 1 558 ? -2.580 -20.072 2.540 1.00 97.00 558 THR A O 1
ATOM 4474 N N . ALA A 1 559 ? -1.081 -18.413 2.328 1.00 97.31 559 ALA A N 1
ATOM 4475 C CA . ALA A 1 559 ? -0.502 -18.545 3.666 1.00 97.31 559 ALA A CA 1
ATOM 4476 C C . ALA A 1 559 ? -1.435 -18.002 4.762 1.00 97.31 559 ALA A C 1
ATOM 4478 O O . ALA A 1 559 ? -1.506 -18.584 5.843 1.00 97.31 559 ALA A O 1
ATOM 4479 N N . LEU A 1 560 ? -2.196 -16.946 4.463 1.00 96.94 560 LEU A N 1
ATOM 4480 C CA . LEU A 1 560 ? -3.145 -16.340 5.397 1.00 96.94 560 LEU A CA 1
ATOM 4481 C C . LEU A 1 560 ? -4.487 -17.075 5.485 1.00 96.94 560 LEU A C 1
ATOM 4483 O O . LEU A 1 560 ? -4.949 -17.382 6.576 1.00 96.94 560 LEU A O 1
ATOM 4487 N N . GLN A 1 561 ? -5.127 -17.383 4.360 1.00 97.38 561 GLN A N 1
ATOM 4488 C CA . GLN A 1 561 ? -6.505 -17.891 4.335 1.00 97.38 561 GLN A CA 1
ATOM 4489 C C . GLN A 1 561 ? -6.607 -19.405 4.118 1.00 97.38 561 GLN A C 1
ATOM 4491 O O . GLN A 1 561 ? -7.644 -20.007 4.399 1.00 97.38 561 GLN A O 1
ATOM 4496 N N . GLY A 1 562 ? -5.548 -20.033 3.601 1.00 96.94 562 GLY A N 1
ATOM 4497 C CA . GLY A 1 562 ? -5.582 -21.410 3.118 1.00 96.94 562 GLY A CA 1
ATOM 4498 C C . GLY A 1 562 ? -6.143 -21.528 1.696 1.00 96.94 562 GLY A C 1
ATOM 4499 O O . GLY A 1 562 ? -7.096 -20.855 1.299 1.00 96.94 562 GLY A O 1
ATOM 4500 N N . ARG A 1 563 ? -5.547 -22.426 0.901 1.00 96.06 563 ARG A N 1
ATOM 4501 C CA . ARG A 1 563 ? -5.825 -22.538 -0.542 1.00 96.06 563 ARG A CA 1
ATOM 4502 C C . ARG A 1 563 ? -7.294 -22.841 -0.857 1.00 96.06 563 ARG A C 1
ATOM 4504 O O . ARG A 1 563 ? -7.856 -22.243 -1.770 1.00 96.06 563 ARG A O 1
ATOM 4511 N N . ASP A 1 564 ? -7.904 -23.777 -0.132 1.00 97.06 564 ASP A N 1
ATOM 4512 C CA . ASP A 1 564 ? -9.276 -24.215 -0.414 1.00 97.06 564 ASP A CA 1
ATOM 4513 C C . ASP A 1 564 ? -10.317 -23.140 -0.068 1.00 97.06 564 ASP A C 1
ATOM 4515 O O . ASP A 1 564 ? -11.322 -23.022 -0.769 1.00 97.06 564 ASP A O 1
ATOM 4519 N N . ASN A 1 565 ? -10.045 -22.303 0.940 1.00 97.50 565 ASN A N 1
ATOM 4520 C CA . ASN A 1 565 ? -10.900 -21.170 1.295 1.00 97.50 565 ASN A CA 1
ATOM 4521 C C . ASN A 1 565 ? -10.891 -20.101 0.191 1.00 97.50 565 ASN A C 1
ATOM 4523 O O . ASN A 1 565 ? -11.958 -19.667 -0.231 1.00 97.50 565 ASN A O 1
ATOM 4527 N N . LEU A 1 566 ? -9.722 -19.759 -0.366 1.00 97.69 566 LEU A N 1
ATOM 4528 C CA . LEU A 1 566 ? -9.615 -18.824 -1.500 1.00 97.69 566 LEU A CA 1
ATOM 4529 C C . LEU A 1 566 ? -10.261 -19.347 -2.787 1.00 97.69 566 LEU A C 1
ATOM 4531 O O . LEU A 1 566 ? -10.799 -18.562 -3.567 1.00 97.69 566 LEU A O 1
ATOM 4535 N N . ILE A 1 567 ? -10.211 -20.663 -3.022 1.00 96.69 567 ILE A N 1
ATOM 4536 C CA . ILE A 1 567 ? -10.925 -21.288 -4.143 1.00 96.69 567 ILE A CA 1
ATOM 4537 C C . ILE A 1 567 ? -12.437 -21.193 -3.917 1.00 96.69 567 ILE A C 1
ATOM 4539 O O . ILE A 1 567 ? -13.167 -20.834 -4.837 1.00 96.69 567 ILE A O 1
ATOM 4543 N N . LYS A 1 568 ? -12.916 -21.473 -2.697 1.00 95.88 568 LYS A N 1
ATOM 4544 C CA . LYS A 1 568 ? -14.336 -21.341 -2.336 1.00 95.88 568 LYS A CA 1
ATOM 4545 C C . LYS A 1 568 ? -14.825 -19.890 -2.441 1.00 95.88 568 LYS A C 1
ATOM 4547 O O . LYS A 1 568 ? -15.937 -19.671 -2.903 1.00 95.88 568 LYS A O 1
ATOM 4552 N N . ALA A 1 569 ? -13.995 -18.922 -2.054 1.00 96.19 569 ALA A N 1
ATOM 4553 C CA . ALA A 1 569 ? -14.259 -17.492 -2.211 1.00 96.19 569 ALA A CA 1
ATOM 4554 C C . ALA A 1 569 ? -14.169 -17.012 -3.674 1.00 96.19 569 ALA A C 1
ATOM 4556 O O . ALA A 1 569 ? -14.485 -15.864 -3.963 1.00 96.19 569 ALA A O 1
ATOM 4557 N N . GLY A 1 570 ? -13.716 -17.857 -4.608 1.00 95.56 570 GLY A N 1
ATOM 4558 C CA . GLY A 1 570 ? -13.554 -17.489 -6.015 1.00 95.56 570 GLY A CA 1
ATOM 4559 C C . GLY A 1 570 ? -12.407 -16.509 -6.285 1.00 95.56 570 GLY A C 1
ATOM 4560 O O . GLY A 1 570 ? -12.349 -15.953 -7.380 1.00 95.56 570 GLY A O 1
ATOM 4561 N N . VAL A 1 571 ? -11.490 -16.302 -5.331 1.00 96.00 571 VAL A N 1
ATOM 4562 C CA . VAL A 1 571 ? -10.328 -15.402 -5.461 1.00 96.00 571 VAL A CA 1
ATOM 4563 C C . VAL A 1 571 ? -9.254 -16.017 -6.359 1.00 96.00 571 VAL A C 1
ATOM 4565 O O . VAL A 1 571 ? -8.731 -15.346 -7.252 1.00 96.00 571 VAL A O 1
ATOM 4568 N N . ILE A 1 572 ? -8.982 -17.315 -6.193 1.00 95.44 572 ILE A N 1
ATOM 4569 C CA . ILE A 1 572 ? -8.050 -18.093 -7.028 1.00 95.44 572 ILE A CA 1
ATOM 4570 C C . ILE A 1 572 ? -8.753 -19.302 -7.651 1.00 95.44 572 ILE A C 1
ATOM 4572 O O . ILE A 1 572 ? -9.723 -19.807 -7.091 1.00 95.44 572 ILE A O 1
ATOM 4576 N N . SER A 1 573 ? -8.236 -19.824 -8.768 1.00 90.56 573 SER A N 1
ATOM 4577 C CA . SER A 1 573 ? -8.790 -21.037 -9.392 1.00 90.56 573 SER A CA 1
ATOM 4578 C C . SER A 1 573 ? -7.955 -22.305 -9.137 1.00 90.56 573 SER A C 1
ATOM 4580 O O . SER A 1 573 ? -6.762 -22.269 -8.804 1.00 90.56 573 SER A O 1
ATOM 4582 N N . LYS A 1 574 ? -8.605 -23.464 -9.308 1.00 87.50 574 LYS A N 1
ATOM 4583 C CA . LYS A 1 574 ? -7.942 -24.761 -9.538 1.00 87.50 574 LYS A CA 1
ATOM 4584 C C . LYS A 1 574 ? -7.466 -24.894 -10.988 1.00 87.50 574 LYS A C 1
ATOM 4586 O O . LYS A 1 574 ? -6.478 -25.589 -11.235 1.00 87.50 574 LYS A O 1
ATOM 4591 N N . ASP A 1 575 ? -8.145 -24.226 -11.915 1.00 80.75 575 ASP A N 1
ATOM 4592 C CA . ASP A 1 575 ? -7.882 -24.309 -13.345 1.00 80.75 575 ASP A CA 1
ATOM 4593 C C . ASP A 1 575 ? -6.599 -23.580 -13.730 1.00 80.75 575 ASP A C 1
ATOM 4595 O O . ASP A 1 575 ? -6.265 -22.514 -13.216 1.00 80.75 575 ASP A O 1
ATOM 4599 N N . LYS A 1 576 ? -5.874 -24.172 -14.681 1.00 77.19 576 LYS A N 1
ATOM 4600 C CA . LYS A 1 576 ? -4.613 -23.638 -15.219 1.00 77.19 576 LYS A CA 1
ATOM 4601 C C . LYS A 1 576 ? -4.777 -23.042 -16.621 1.00 77.19 576 LYS A C 1
ATOM 4603 O O . LYS A 1 576 ? -3.777 -22.836 -17.307 1.00 77.19 576 LYS A O 1
ATOM 4608 N N . GLY A 1 577 ? -6.018 -22.785 -17.033 1.00 83.81 577 GLY A N 1
ATOM 4609 C CA . GLY A 1 577 ? -6.368 -22.102 -18.280 1.00 83.81 577 GLY A CA 1
ATOM 4610 C C . GLY A 1 577 ? -6.459 -20.583 -18.115 1.00 83.81 577 GLY A C 1
ATOM 4611 O O . GLY A 1 577 ? -6.033 -20.025 -17.101 1.00 83.81 577 GLY A O 1
ATOM 4612 N N . CYS A 1 578 ? -7.020 -19.919 -19.118 1.00 89.75 578 CYS A N 1
ATOM 4613 C CA . CYS A 1 578 ? -7.415 -18.515 -19.039 1.00 89.75 578 CYS A CA 1
ATOM 4614 C C . CYS A 1 578 ? -8.499 -18.318 -17.967 1.00 89.75 578 CYS A C 1
ATOM 4616 O O . CYS A 1 578 ? -9.320 -19.210 -17.752 1.00 89.75 578 CYS A O 1
ATOM 4618 N N . ARG A 1 579 ? -8.529 -17.149 -17.327 1.00 91.81 579 ARG A N 1
ATOM 4619 C CA . ARG A 1 579 ? -9.597 -16.744 -16.408 1.00 91.81 579 ARG A CA 1
ATOM 4620 C C . ARG A 1 579 ? -9.932 -15.286 -16.672 1.00 91.81 579 ARG A C 1
ATOM 4622 O O . ARG A 1 579 ? -9.154 -14.400 -16.330 1.00 91.81 579 ARG A O 1
ATOM 4629 N N . ASP A 1 580 ? -11.087 -15.070 -17.288 1.00 93.50 580 ASP A N 1
ATOM 4630 C CA . ASP A 1 580 ? -11.666 -13.745 -17.461 1.00 93.50 580 ASP A CA 1
ATOM 4631 C C . ASP A 1 580 ? -12.880 -13.601 -16.540 1.00 93.50 580 ASP A C 1
ATOM 4633 O O . ASP A 1 580 ? -13.813 -14.399 -16.608 1.00 93.50 580 ASP A O 1
ATOM 4637 N N . LEU A 1 581 ? -12.815 -12.617 -15.647 1.00 94.81 581 LEU A N 1
ATOM 4638 C CA . LEU A 1 581 ? -13.904 -12.184 -14.770 1.00 94.81 581 LEU A CA 1
ATOM 4639 C C . LEU A 1 581 ? -14.146 -10.672 -14.915 1.00 94.81 581 LEU A C 1
ATOM 4641 O O . LEU A 1 581 ? -14.809 -10.089 -14.061 1.00 94.81 581 LEU A O 1
ATOM 4645 N N . TYR A 1 582 ? -13.566 -10.038 -15.940 1.00 95.94 582 TYR A N 1
ATOM 4646 C CA . TYR A 1 582 ? -13.659 -8.599 -16.134 1.00 95.94 582 TYR A CA 1
ATOM 4647 C C . TYR A 1 582 ? -15.091 -8.177 -16.465 1.00 95.94 582 TYR A C 1
ATOM 4649 O O . TYR A 1 582 ? -15.735 -8.757 -17.340 1.00 95.94 582 TYR A O 1
ATOM 4657 N N . ASP A 1 583 ? -15.552 -7.138 -15.784 1.00 95.31 583 ASP A N 1
ATOM 4658 C CA . ASP A 1 583 ? -16.845 -6.498 -15.977 1.00 95.31 583 ASP A CA 1
ATOM 4659 C C . ASP A 1 583 ? -16.602 -4.988 -16.077 1.00 95.31 583 ASP A C 1
ATOM 4661 O O . ASP A 1 583 ? -16.130 -4.368 -15.123 1.00 95.31 583 ASP A O 1
ATOM 4665 N N . SER A 1 584 ? -16.895 -4.386 -17.235 1.00 91.94 584 SER A N 1
ATOM 4666 C CA . SER A 1 584 ? -16.666 -2.950 -17.461 1.00 91.94 584 SER A CA 1
ATOM 4667 C C . SER A 1 584 ? -17.546 -2.058 -16.583 1.00 91.94 584 SER A C 1
ATOM 4669 O O . SER A 1 584 ? -17.215 -0.894 -16.372 1.00 91.94 584 SER A O 1
ATOM 4671 N N . LYS A 1 585 ? -18.618 -2.608 -16.000 1.00 93.44 585 LYS A N 1
ATOM 4672 C CA . LYS A 1 585 ? -19.498 -1.909 -15.053 1.00 93.44 585 LYS A CA 1
ATOM 4673 C C . LYS A 1 585 ? -18.994 -1.987 -13.614 1.00 93.44 585 LYS A C 1
ATOM 4675 O O . LYS A 1 585 ? -19.578 -1.370 -12.725 1.00 93.44 585 LYS A O 1
ATOM 4680 N N . MET A 1 586 ? -17.933 -2.755 -13.362 1.00 92.25 586 MET A N 1
ATOM 4681 C CA . MET A 1 586 ? -17.352 -2.895 -12.036 1.00 92.25 586 MET A CA 1
ATOM 4682 C C . MET A 1 586 ? -16.460 -1.697 -11.709 1.00 92.25 586 MET A C 1
ATOM 4684 O O . MET A 1 586 ? -15.435 -1.465 -12.354 1.00 92.25 586 MET A O 1
ATOM 4688 N N . SER A 1 587 ? -16.828 -0.970 -10.657 1.00 88.69 587 SER A N 1
ATOM 4689 C CA . SER A 1 587 ? -16.034 0.140 -10.126 1.00 88.69 587 SER A CA 1
ATOM 4690 C C . SER A 1 587 ? -14.645 -0.353 -9.670 1.00 88.69 587 SER A C 1
ATOM 4692 O O . SER A 1 587 ? -14.579 -1.350 -8.939 1.00 88.69 587 SER A O 1
ATOM 4694 N N . PRO A 1 588 ? -13.532 0.272 -10.107 1.00 91.50 588 PRO A N 1
ATOM 4695 C CA . PRO A 1 588 ? -12.180 -0.175 -9.767 1.00 91.50 588 PRO A CA 1
ATOM 4696 C C . PRO A 1 588 ? -11.684 0.229 -8.373 1.00 91.50 588 PRO A C 1
ATOM 4698 O O . PRO A 1 588 ? -10.683 -0.310 -7.911 1.00 91.50 588 PRO A O 1
ATOM 4701 N N . GLU A 1 589 ? -12.371 1.148 -7.702 1.00 93.19 589 GLU A N 1
ATOM 4702 C CA . GLU A 1 589 ? -12.033 1.679 -6.385 1.00 93.19 589 GLU A CA 1
ATOM 4703 C C . GLU A 1 589 ? -11.961 0.597 -5.298 1.00 93.19 589 GLU A C 1
ATOM 4705 O O . GLU A 1 589 ? -12.820 -0.285 -5.199 1.00 93.19 589 GLU A O 1
ATOM 4710 N N . ILE A 1 590 ? -10.963 0.722 -4.417 1.00 95.19 590 ILE A N 1
ATOM 4711 C CA . ILE A 1 590 ? -10.853 -0.125 -3.226 1.00 95.19 590 ILE A CA 1
ATOM 4712 C C . ILE A 1 590 ? -11.906 0.260 -2.182 1.00 95.19 590 ILE A C 1
ATOM 4714 O O . ILE A 1 590 ? -12.407 1.388 -2.193 1.00 95.19 590 ILE A O 1
ATOM 4718 N N . THR A 1 591 ? -12.190 -0.627 -1.230 1.00 95.75 591 THR A N 1
ATOM 4719 C CA . THR A 1 591 ? -13.018 -0.276 -0.066 1.00 95.75 591 THR A CA 1
ATOM 4720 C C . THR A 1 591 ? -12.212 0.363 1.072 1.00 95.75 591 THR A C 1
ATOM 4722 O O . THR A 1 591 ? -11.053 0.018 1.325 1.00 95.75 591 THR A O 1
ATOM 4725 N N . LEU A 1 592 ? -12.827 1.299 1.797 1.00 95.62 592 LEU A N 1
ATOM 4726 C CA . LEU A 1 592 ? -12.240 1.943 2.976 1.00 95.62 592 LEU A CA 1
ATOM 4727 C C . LEU A 1 592 ? -12.008 0.932 4.112 1.00 95.62 592 LEU A C 1
ATOM 4729 O O . LEU A 1 592 ? -11.040 1.033 4.866 1.00 95.62 592 LEU A O 1
ATOM 4733 N N . GLU A 1 593 ? -12.854 -0.093 4.184 1.00 96.75 593 GLU A N 1
ATOM 4734 C CA . GLU A 1 593 ? -12.695 -1.248 5.054 1.00 96.75 593 GLU A CA 1
ATOM 4735 C C . GLU A 1 593 ? -11.418 -2.017 4.725 1.00 96.75 593 GLU A C 1
ATOM 4737 O O . GLU A 1 593 ? -10.662 -2.312 5.643 1.00 96.75 593 GLU A O 1
ATOM 4742 N N . PHE A 1 594 ? -11.108 -2.278 3.449 1.00 95.75 594 PHE A N 1
ATOM 4743 C CA . PHE A 1 594 ? -9.823 -2.873 3.062 1.00 95.75 594 PHE A CA 1
ATOM 4744 C C . PHE A 1 594 ? -8.647 -1.982 3.478 1.00 95.75 594 PHE A C 1
ATOM 4746 O O . PHE A 1 594 ? -7.648 -2.491 3.993 1.00 95.75 594 PHE A O 1
ATOM 4753 N N . ASN A 1 595 ? -8.773 -0.659 3.327 1.00 94.31 595 ASN A N 1
ATOM 4754 C CA . ASN A 1 595 ? -7.731 0.281 3.738 1.00 94.31 595 ASN A CA 1
ATOM 4755 C C . ASN A 1 595 ? -7.430 0.203 5.252 1.00 94.31 595 ASN A C 1
ATOM 4757 O O . ASN A 1 595 ? -6.268 0.235 5.654 1.00 94.31 595 ASN A O 1
ATOM 4761 N N . LEU A 1 596 ? -8.448 0.017 6.102 1.00 94.00 596 LEU A N 1
ATOM 4762 C CA . LEU A 1 596 ? -8.230 -0.253 7.527 1.00 94.00 596 LEU A CA 1
ATOM 4763 C C . LEU A 1 596 ? -7.736 -1.688 7.781 1.00 94.00 596 LEU A C 1
ATOM 4765 O O . LEU A 1 596 ? -6.762 -1.883 8.501 1.00 94.00 596 LEU A O 1
ATOM 4769 N N . PHE A 1 597 ? -8.389 -2.700 7.209 1.00 94.50 597 PHE A N 1
ATOM 4770 C CA . PHE A 1 597 ? -8.197 -4.103 7.588 1.00 94.50 597 PHE A CA 1
ATOM 4771 C C . PHE A 1 597 ? -6.862 -4.707 7.170 1.00 94.50 597 PHE A C 1
ATOM 4773 O O . PHE A 1 597 ? -6.409 -5.641 7.829 1.00 94.50 597 PHE A O 1
ATOM 4780 N N . ASN A 1 598 ? -6.177 -4.166 6.157 1.00 89.31 598 ASN A N 1
ATOM 4781 C CA . ASN A 1 598 ? -4.793 -4.578 5.894 1.00 89.31 598 ASN A CA 1
ATOM 4782 C C . ASN A 1 598 ? -3.892 -4.329 7.110 1.00 89.31 598 ASN A C 1
ATOM 4784 O O . ASN A 1 598 ? -3.025 -5.149 7.397 1.00 89.31 598 ASN A O 1
ATOM 4788 N N . ARG A 1 599 ? -4.150 -3.270 7.888 1.00 87.75 599 ARG A N 1
ATOM 4789 C CA . ARG A 1 599 ? -3.368 -2.892 9.080 1.00 87.75 599 ARG A CA 1
ATOM 4790 C C . ARG A 1 599 ? -3.431 -3.938 10.200 1.00 87.75 599 ARG A C 1
ATOM 4792 O O . ARG A 1 599 ? -2.616 -3.902 11.111 1.00 87.75 599 ARG A O 1
ATOM 4799 N N . TRP A 1 600 ? -4.303 -4.947 10.089 1.00 90.94 600 TRP A N 1
ATOM 4800 C CA . TRP A 1 600 ? -4.255 -6.155 10.919 1.00 90.94 600 TRP A CA 1
ATOM 4801 C C . TRP A 1 600 ? -2.860 -6.813 10.956 1.00 90.94 600 TRP A C 1
ATOM 4803 O O . TRP A 1 600 ? -2.500 -7.388 11.983 1.00 90.94 600 TRP A O 1
ATOM 4813 N N . PHE A 1 601 ? -2.034 -6.674 9.902 1.00 90.50 601 PHE A N 1
ATOM 4814 C CA . PHE A 1 601 ? -0.656 -7.194 9.905 1.00 90.50 601 PHE A CA 1
ATOM 4815 C C . PHE A 1 601 ? 0.222 -6.628 11.033 1.00 90.50 601 PHE A C 1
ATOM 4817 O O . PHE A 1 601 ? 1.247 -7.237 11.332 1.00 90.50 601 PHE A O 1
ATOM 4824 N N . HIS A 1 602 ? -0.151 -5.510 11.674 1.00 92.88 602 HIS A N 1
ATOM 4825 C CA . HIS A 1 602 ? 0.514 -5.013 12.883 1.00 92.88 602 HIS A CA 1
ATOM 4826 C C . HIS A 1 602 ? 0.599 -6.106 13.965 1.00 92.88 602 HIS A C 1
ATOM 4828 O O . HIS A 1 602 ? 1.634 -6.258 14.603 1.00 92.88 602 HIS A O 1
ATOM 4834 N N . LEU A 1 603 ? -0.422 -6.962 14.104 1.00 94.25 603 LEU A N 1
ATOM 4835 C CA . LEU A 1 603 ? -0.389 -8.100 15.033 1.00 94.25 603 LEU A CA 1
ATOM 4836 C C . LEU A 1 603 ? 0.592 -9.219 14.631 1.00 94.25 603 LEU A C 1
ATOM 4838 O O . LEU A 1 603 ? 0.737 -10.186 15.369 1.00 94.25 603 LEU A O 1
ATOM 4842 N N . LEU A 1 604 ? 1.261 -9.115 13.480 1.00 95.12 604 LEU A N 1
ATOM 4843 C CA . LEU A 1 604 ? 2.322 -10.023 13.035 1.00 95.12 604 LEU A CA 1
ATOM 4844 C C . LEU A 1 604 ? 3.705 -9.344 12.993 1.00 95.12 604 LEU A C 1
ATOM 4846 O O . LEU A 1 604 ? 4.682 -9.995 12.631 1.00 95.12 604 LEU A O 1
ATOM 4850 N N . GLN A 1 605 ? 3.822 -8.057 13.336 1.00 93.44 605 GLN A N 1
ATOM 4851 C CA . GLN A 1 605 ? 5.104 -7.347 13.322 1.00 93.44 605 GLN A CA 1
ATOM 4852 C C . GLN A 1 605 ? 5.889 -7.545 14.623 1.00 93.44 605 GLN A C 1
ATOM 4854 O O . GLN A 1 605 ? 5.400 -7.249 15.709 1.00 93.44 605 GLN A O 1
ATOM 4859 N N . GLU A 1 606 ? 7.136 -7.987 14.481 1.00 90.12 606 GLU A N 1
ATOM 4860 C CA . GLU A 1 606 ? 8.145 -7.991 15.543 1.00 90.12 606 GLU A CA 1
ATOM 4861 C C . GLU A 1 606 ? 8.869 -6.638 15.588 1.00 90.12 606 GLU A C 1
ATOM 4863 O O . GLU A 1 606 ? 9.201 -6.077 14.542 1.00 90.12 606 GLU A O 1
ATOM 4868 N N . SER A 1 607 ? 9.179 -6.142 16.790 1.00 87.94 607 SER A N 1
ATOM 4869 C CA . SER A 1 607 ? 10.086 -4.991 16.968 1.00 87.94 607 SER A CA 1
ATOM 4870 C C . SER A 1 607 ? 11.564 -5.361 16.896 1.00 87.94 607 SER A C 1
ATOM 4872 O O . SER A 1 607 ? 12.429 -4.486 16.926 1.00 87.94 607 SER A O 1
ATOM 4874 N N . LYS A 1 608 ? 11.864 -6.660 16.831 1.00 89.38 608 LYS A N 1
ATOM 4875 C CA . LYS A 1 608 ? 13.211 -7.219 16.873 1.00 89.38 608 LYS A CA 1
ATOM 4876 C C . LYS A 1 608 ? 13.460 -8.077 15.642 1.00 89.38 608 LYS A C 1
ATOM 4878 O O . LYS A 1 608 ? 12.943 -9.183 15.503 1.00 89.38 608 LYS A O 1
ATOM 4883 N N . THR A 1 609 ? 14.304 -7.573 14.754 1.00 90.38 609 THR A N 1
ATOM 4884 C CA . THR A 1 609 ? 14.796 -8.300 13.590 1.00 90.38 609 THR A CA 1
ATOM 4885 C C . THR A 1 609 ? 16.014 -9.124 13.999 1.00 90.38 609 THR A C 1
ATOM 4887 O O . THR A 1 609 ? 17.081 -8.577 14.267 1.00 90.38 609 THR A O 1
ATOM 4890 N N . MET A 1 610 ? 15.885 -10.450 14.000 1.00 93.81 610 MET A N 1
ATOM 4891 C CA . MET A 1 610 ? 17.029 -11.353 14.173 1.00 93.81 610 MET A CA 1
ATOM 4892 C C . MET A 1 610 ? 17.852 -11.370 12.881 1.00 93.81 610 MET A C 1
ATOM 4894 O O . MET A 1 610 ? 17.342 -11.804 11.845 1.00 93.81 610 MET A O 1
ATOM 4898 N N . LEU A 1 611 ? 19.092 -10.882 12.911 1.00 95.75 611 LEU A N 1
ATOM 4899 C CA . LEU A 1 611 ? 19.984 -10.854 11.751 1.00 95.75 611 LEU A CA 1
ATOM 4900 C C . LEU A 1 611 ? 20.789 -12.153 11.644 1.00 95.75 611 LEU A C 1
ATOM 4902 O O . LEU A 1 611 ? 21.223 -12.720 12.649 1.00 95.75 611 LEU A O 1
ATOM 4906 N N . TYR A 1 612 ? 20.997 -12.616 10.410 1.00 96.88 612 TYR A N 1
ATOM 4907 C CA . TYR A 1 612 ? 21.707 -13.861 10.115 1.00 96.88 612 TYR A CA 1
ATOM 4908 C C . TYR A 1 612 ? 22.713 -13.674 8.984 1.00 96.88 612 TYR A C 1
ATOM 4910 O O . TYR A 1 612 ? 22.454 -12.921 8.048 1.00 96.88 612 TYR A O 1
ATOM 4918 N N . ASP A 1 613 ? 23.819 -14.413 9.023 1.00 95.81 613 ASP A N 1
ATOM 4919 C CA . ASP A 1 613 ? 24.738 -14.497 7.889 1.00 95.81 613 ASP A CA 1
ATOM 4920 C C . ASP A 1 613 ? 24.166 -15.362 6.744 1.00 95.81 613 ASP A C 1
ATOM 4922 O O . ASP A 1 613 ? 23.094 -15.971 6.842 1.00 95.81 613 ASP A O 1
ATOM 4926 N N . VAL A 1 614 ? 24.904 -15.449 5.633 1.00 95.06 614 VAL A N 1
ATOM 4927 C CA . VAL A 1 614 ? 24.525 -16.255 4.455 1.00 95.06 614 VAL A CA 1
ATOM 4928 C C . VAL A 1 614 ? 24.453 -17.766 4.720 1.00 95.06 614 VAL A C 1
ATOM 4930 O O . VAL A 1 614 ? 23.894 -18.500 3.904 1.00 95.06 614 VAL A O 1
ATOM 4933 N N . HIS A 1 615 ? 24.996 -18.237 5.844 1.00 94.06 615 HIS A N 1
ATOM 4934 C CA . HIS A 1 615 ? 24.957 -19.629 6.293 1.00 94.06 615 HIS A CA 1
ATOM 4935 C C . HIS A 1 615 ? 23.843 -19.882 7.325 1.00 94.06 615 HIS A C 1
ATOM 4937 O O . HIS A 1 615 ? 23.596 -21.029 7.699 1.00 94.06 615 HIS A O 1
ATOM 4943 N N . GLY A 1 616 ? 23.135 -18.835 7.760 1.00 94.38 616 GLY A N 1
ATOM 4944 C CA . GLY A 1 616 ? 22.085 -18.909 8.769 1.00 94.38 616 GLY A CA 1
ATOM 4945 C C . GLY A 1 616 ? 22.573 -18.865 10.214 1.00 94.38 616 GLY A C 1
ATOM 4946 O O . GLY A 1 616 ? 21.776 -19.154 11.107 1.00 94.38 616 GLY A O 1
ATOM 4947 N N . ASN A 1 617 ? 23.835 -18.509 10.464 1.00 96.31 617 ASN A N 1
ATOM 4948 C CA . ASN A 1 617 ? 24.305 -18.228 11.817 1.00 96.31 617 ASN A CA 1
ATOM 4949 C C . ASN A 1 617 ? 23.716 -16.893 12.279 1.00 96.31 617 ASN A C 1
ATOM 4951 O O . ASN A 1 617 ? 23.684 -15.931 11.514 1.00 96.31 617 ASN A O 1
ATOM 4955 N N . PHE A 1 618 ? 23.250 -16.831 13.524 1.00 97.06 618 PHE A N 1
ATOM 4956 C CA . PHE A 1 618 ? 22.791 -15.584 14.134 1.00 97.06 618 PHE A CA 1
ATOM 4957 C C . PHE A 1 618 ? 23.964 -14.607 14.299 1.00 97.06 618 PH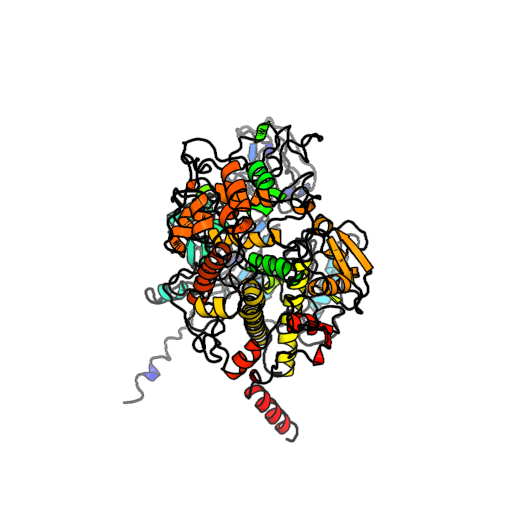E A C 1
ATOM 4959 O O . PHE A 1 618 ? 25.016 -15.000 14.803 1.00 97.06 618 PHE A O 1
ATOM 4966 N N . ILE A 1 619 ? 23.761 -13.354 13.886 1.00 96.62 619 ILE A N 1
ATOM 4967 C CA . ILE A 1 619 ? 24.722 -12.257 14.052 1.00 96.62 619 ILE A CA 1
ATOM 4968 C C . ILE A 1 619 ? 24.345 -11.458 15.301 1.00 96.62 619 ILE A C 1
ATOM 4970 O O . ILE A 1 619 ? 25.064 -11.478 16.298 1.00 96.62 619 ILE A O 1
ATOM 4974 N N . GLU A 1 620 ? 23.199 -10.778 15.249 1.00 95.56 620 GLU A N 1
ATOM 4975 C CA . GLU A 1 620 ? 22.710 -9.897 16.307 1.00 95.56 620 GLU A CA 1
ATOM 4976 C C . GLU A 1 620 ? 21.189 -9.697 16.228 1.00 95.56 620 GLU A C 1
ATOM 4978 O O . GLU A 1 620 ? 20.524 -10.096 15.267 1.00 95.56 620 GLU A O 1
ATOM 4983 N N . GLU A 1 621 ? 20.633 -9.068 17.260 1.00 93.94 621 GLU A N 1
ATOM 4984 C CA . GLU A 1 621 ? 19.238 -8.645 17.318 1.00 93.94 621 GLU A CA 1
ATOM 4985 C C . GLU A 1 621 ? 19.167 -7.135 17.057 1.00 93.94 621 GLU A C 1
ATOM 4987 O O . GLU A 1 621 ? 19.701 -6.341 17.829 1.00 93.94 621 GLU A O 1
ATOM 4992 N N . PHE A 1 622 ? 18.494 -6.737 15.978 1.00 91.38 622 PHE A N 1
ATOM 4993 C CA . PHE A 1 622 ? 18.338 -5.340 15.584 1.00 91.38 622 PHE A CA 1
ATOM 4994 C C . PHE A 1 622 ? 16.925 -4.829 15.903 1.00 91.38 622 PHE A C 1
ATOM 4996 O O . PHE A 1 622 ? 15.939 -5.504 15.610 1.00 91.38 622 PHE A O 1
ATOM 5003 N N . LYS A 1 623 ? 16.797 -3.612 16.442 1.00 90.62 623 LYS A N 1
ATOM 5004 C CA . LYS A 1 623 ? 15.497 -2.979 16.725 1.00 90.62 623 LYS A CA 1
ATOM 5005 C C . LYS A 1 623 ? 14.828 -2.477 15.445 1.00 90.62 623 LYS A C 1
ATOM 5007 O O . LYS A 1 623 ? 15.174 -1.420 14.928 1.00 90.62 623 LYS A O 1
ATOM 5012 N N . SER A 1 624 ? 13.846 -3.212 14.937 1.00 88.19 624 SER A N 1
ATOM 5013 C CA . SER A 1 624 ? 13.184 -2.975 13.648 1.00 88.19 624 SER A CA 1
ATOM 5014 C C . SER A 1 624 ? 12.661 -1.543 13.479 1.00 88.19 624 SER A C 1
ATOM 5016 O O . SER A 1 624 ? 12.797 -0.977 12.394 1.00 88.19 624 SER A O 1
ATOM 5018 N N . PHE A 1 625 ? 12.099 -0.941 14.535 1.00 87.12 625 PHE A N 1
ATOM 5019 C CA . PHE A 1 625 ? 11.525 0.410 14.474 1.00 87.12 625 PHE A CA 1
ATOM 5020 C C . PHE A 1 625 ? 12.578 1.531 14.422 1.00 87.12 625 PHE A C 1
ATOM 5022 O O . PHE A 1 625 ? 12.303 2.572 13.820 1.00 87.12 625 PHE A O 1
ATOM 5029 N N . ASP A 1 626 ? 13.802 1.289 14.912 1.00 86.50 626 ASP A N 1
ATOM 5030 C CA . ASP A 1 626 ? 14.951 2.210 14.805 1.00 86.50 626 ASP A CA 1
ATOM 5031 C C . ASP A 1 626 ? 15.529 2.276 13.368 1.00 86.50 626 ASP A C 1
ATOM 5033 O O . ASP A 1 626 ? 16.473 3.026 13.103 1.00 86.50 626 ASP A O 1
ATOM 5037 N N . ALA A 1 627 ? 14.974 1.497 12.427 1.00 87.25 627 ALA A N 1
ATOM 5038 C CA . ALA A 1 627 ? 15.270 1.570 10.993 1.00 87.25 627 ALA A CA 1
ATOM 5039 C C . ALA A 1 627 ? 14.085 2.041 10.126 1.00 87.25 627 ALA A C 1
ATOM 5041 O O . ALA A 1 627 ? 14.095 1.871 8.901 1.00 87.25 627 ALA A O 1
ATOM 5042 N N . THR A 1 628 ? 13.052 2.634 10.731 1.00 88.31 628 THR A N 1
ATOM 5043 C CA . THR A 1 628 ? 11.952 3.237 9.965 1.00 88.31 628 THR A CA 1
ATOM 5044 C C . THR A 1 628 ? 12.428 4.538 9.315 1.00 88.31 628 THR A C 1
ATOM 5046 O O . THR A 1 628 ? 12.803 5.462 10.024 1.00 88.31 628 THR A O 1
ATOM 5049 N N . PHE A 1 629 ? 12.373 4.624 7.984 1.00 88.69 629 PHE A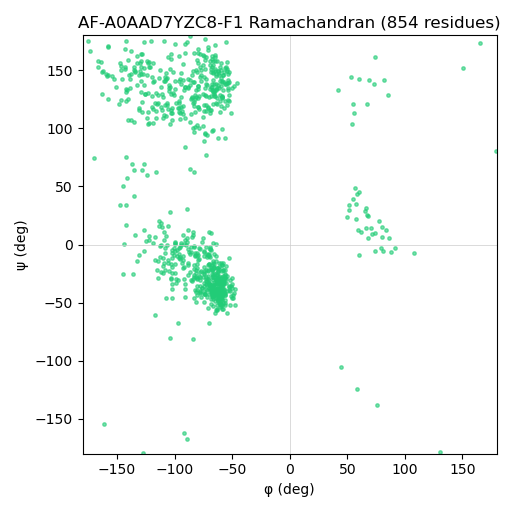 N 1
ATOM 5050 C CA . PHE A 1 629 ? 12.959 5.671 7.132 1.00 88.69 629 PHE A CA 1
ATOM 5051 C C . PHE A 1 629 ? 14.499 5.727 7.135 1.00 88.69 629 PHE A C 1
ATOM 5053 O O . PHE A 1 629 ? 15.079 6.797 6.935 1.00 88.69 629 PHE A O 1
ATOM 5060 N N . ARG A 1 630 ? 15.156 4.578 7.364 1.00 90.25 630 ARG A N 1
ATOM 5061 C CA . ARG A 1 630 ? 16.621 4.426 7.431 1.00 90.25 630 ARG A CA 1
ATOM 5062 C C . ARG A 1 630 ? 17.151 3.519 6.319 1.00 90.25 630 ARG A C 1
ATOM 5064 O O . ARG A 1 630 ? 17.670 2.430 6.568 1.00 90.25 630 ARG A O 1
ATOM 5071 N N . THR A 1 631 ? 16.963 3.913 5.062 1.00 91.81 631 THR A N 1
ATOM 5072 C CA . THR A 1 631 ? 17.401 3.096 3.912 1.00 91.81 631 THR A CA 1
ATOM 5073 C C . THR A 1 631 ? 18.919 2.936 3.846 1.00 91.81 631 THR A C 1
ATOM 5075 O O . THR A 1 631 ? 19.392 1.925 3.330 1.00 91.81 631 THR A O 1
ATOM 5078 N N . GLY A 1 632 ? 19.675 3.881 4.417 1.00 91.12 632 GLY A N 1
ATOM 5079 C CA . GLY A 1 632 ? 21.138 3.879 4.432 1.00 91.12 632 GLY A CA 1
ATOM 5080 C C . GLY A 1 632 ? 21.740 2.647 5.102 1.00 91.12 632 GLY A C 1
ATOM 5081 O O . GLY A 1 632 ? 22.738 2.113 4.627 1.00 91.12 632 GLY A O 1
ATOM 5082 N N . LEU A 1 633 ? 21.058 2.119 6.124 1.00 91.12 633 LEU A N 1
ATOM 5083 C CA . LEU A 1 633 ? 21.443 0.908 6.853 1.00 91.12 633 LEU A CA 1
ATOM 5084 C C . LEU A 1 633 ? 21.644 -0.313 5.935 1.00 91.12 633 LEU A C 1
ATOM 5086 O O . LEU A 1 633 ? 22.411 -1.223 6.262 1.00 91.12 633 LEU A O 1
ATOM 5090 N N . LEU A 1 634 ? 20.962 -0.350 4.783 1.00 91.19 634 LEU A N 1
ATOM 5091 C CA . LEU A 1 634 ? 21.037 -1.463 3.840 1.00 91.19 634 LEU A CA 1
ATOM 5092 C C . LEU A 1 634 ? 22.341 -1.516 3.044 1.00 91.19 634 LEU A C 1
ATOM 5094 O O . LEU A 1 634 ? 22.693 -2.618 2.629 1.00 91.19 634 LEU A O 1
ATOM 5098 N N . ALA A 1 635 ? 23.074 -0.407 2.883 1.00 88.62 635 ALA A N 1
ATOM 5099 C CA . ALA A 1 635 ? 24.331 -0.375 2.124 1.00 88.62 635 ALA A CA 1
ATOM 5100 C C . ALA A 1 635 ? 25.318 -1.463 2.597 1.00 88.62 635 ALA A C 1
ATOM 5102 O O . ALA A 1 635 ? 25.913 -2.166 1.782 1.00 88.62 635 ALA A O 1
ATOM 5103 N N . ASN A 1 636 ? 25.388 -1.671 3.918 1.00 87.31 636 ASN A N 1
ATOM 5104 C CA . ASN A 1 636 ? 26.280 -2.639 4.559 1.00 87.31 636 ASN A CA 1
ATOM 5105 C C . ASN A 1 636 ? 25.567 -3.909 5.081 1.00 87.31 636 ASN A C 1
ATOM 5107 O O . ASN A 1 636 ? 26.229 -4.902 5.375 1.00 87.31 636 ASN A O 1
ATOM 5111 N N . ASN A 1 637 ? 24.226 -3.925 5.175 1.00 91.06 637 ASN A N 1
ATOM 5112 C CA . ASN A 1 637 ? 23.470 -4.993 5.861 1.00 91.06 637 ASN A CA 1
ATOM 5113 C C . ASN A 1 637 ? 22.422 -5.728 5.001 1.00 91.06 637 ASN A C 1
ATOM 5115 O O . ASN A 1 637 ? 21.704 -6.591 5.518 1.00 91.06 637 ASN A O 1
ATOM 5119 N N . MET A 1 638 ? 22.321 -5.426 3.700 1.00 92.50 638 MET A N 1
ATOM 5120 C CA . MET A 1 638 ? 21.281 -5.956 2.800 1.00 92.50 638 MET A CA 1
ATOM 5121 C C . MET A 1 638 ? 21.103 -7.482 2.873 1.00 92.50 638 MET A C 1
ATOM 5123 O O . MET A 1 638 ? 19.980 -7.979 2.994 1.00 92.50 638 MET A O 1
ATOM 5127 N N . SER A 1 639 ? 22.210 -8.234 2.854 1.00 95.00 639 SER A N 1
ATOM 5128 C CA . SER A 1 639 ? 22.200 -9.700 2.963 1.00 95.00 639 SER A CA 1
ATOM 5129 C C . SER A 1 639 ? 21.617 -10.170 4.300 1.00 95.00 639 SER A C 1
ATOM 5131 O O . SER A 1 639 ? 20.781 -11.071 4.324 1.00 95.00 639 SER A O 1
ATOM 5133 N N . SER A 1 640 ? 22.009 -9.554 5.416 1.00 96.12 640 SER A N 1
ATOM 5134 C CA . SER A 1 640 ? 21.597 -9.982 6.759 1.00 96.12 640 SER A CA 1
ATOM 5135 C C . SER A 1 640 ? 20.101 -9.769 7.002 1.00 96.12 640 SER A C 1
ATOM 5137 O O . SER A 1 640 ? 19.414 -10.647 7.534 1.00 96.12 640 SER A O 1
ATOM 5139 N N . PHE A 1 641 ? 19.566 -8.637 6.533 1.00 95.56 641 PHE A N 1
ATOM 5140 C CA . PHE A 1 641 ? 18.125 -8.378 6.532 1.00 95.56 641 PHE A CA 1
ATOM 5141 C C . PHE A 1 641 ? 17.372 -9.302 5.559 1.00 95.56 641 PHE A C 1
ATOM 5143 O O . PHE A 1 641 ? 16.307 -9.815 5.903 1.00 95.56 641 PHE A O 1
ATOM 5150 N N . THR A 1 642 ? 17.946 -9.598 4.388 1.00 96.50 642 THR A N 1
ATOM 5151 C CA . THR A 1 642 ? 17.381 -10.557 3.421 1.00 96.50 642 THR A CA 1
ATOM 5152 C C . THR A 1 642 ? 17.276 -11.972 4.004 1.00 96.50 642 THR A C 1
ATOM 5154 O O . THR A 1 642 ? 16.239 -12.618 3.856 1.00 96.50 642 THR A O 1
ATOM 5157 N N . GLN A 1 643 ? 18.297 -12.448 4.724 1.00 97.62 643 GLN A N 1
ATOM 5158 C CA . GLN A 1 643 ? 18.257 -13.737 5.429 1.00 97.62 643 GLN A CA 1
ATOM 5159 C C . GLN A 1 643 ? 17.211 -13.732 6.556 1.00 97.62 643 GLN A C 1
ATOM 5161 O O . GLN A 1 643 ? 16.478 -14.710 6.726 1.00 97.62 643 GLN A O 1
ATOM 5166 N N . SER A 1 644 ? 17.086 -12.620 7.292 1.00 96.19 644 SER A N 1
ATOM 5167 C CA . SER A 1 644 ? 16.082 -12.468 8.353 1.00 96.19 644 SER A CA 1
ATOM 5168 C C . SER A 1 644 ? 14.653 -12.691 7.853 1.00 96.19 644 SER A C 1
ATOM 5170 O O . SER A 1 644 ? 13.903 -13.440 8.478 1.00 96.19 644 SER A O 1
ATOM 5172 N N . MET A 1 645 ? 14.295 -12.140 6.686 1.00 96.75 645 MET A N 1
ATOM 5173 C CA . MET A 1 645 ? 12.939 -12.217 6.117 1.00 96.75 645 MET A CA 1
ATOM 5174 C C . MET A 1 645 ? 12.357 -13.639 6.066 1.00 96.75 645 MET A C 1
ATOM 5176 O O . MET A 1 645 ? 11.160 -13.818 6.299 1.00 96.75 645 MET A O 1
ATOM 5180 N N . PHE A 1 646 ? 13.183 -14.655 5.780 1.00 96.75 646 PHE A N 1
ATOM 5181 C CA . PHE A 1 646 ? 12.737 -16.050 5.687 1.00 96.75 646 PHE A CA 1
ATOM 5182 C C . PHE A 1 646 ? 13.211 -16.974 6.821 1.00 96.75 646 PHE A C 1
ATOM 5184 O O . PHE A 1 646 ? 12.639 -18.060 6.970 1.00 96.75 646 PHE A O 1
ATOM 5191 N N . ARG A 1 647 ? 14.222 -16.578 7.611 1.00 96.81 647 ARG A N 1
ATOM 5192 C CA . ARG A 1 647 ? 14.709 -17.347 8.774 1.00 96.81 647 ARG A CA 1
ATOM 5193 C C . ARG A 1 647 ? 14.015 -16.966 10.081 1.00 96.81 647 ARG A C 1
ATOM 5195 O O . ARG A 1 647 ? 13.740 -17.860 10.878 1.00 96.81 647 ARG A O 1
ATOM 5202 N N . ALA A 1 648 ? 13.720 -15.684 10.293 1.00 95.06 648 ALA A N 1
ATOM 5203 C CA . ALA A 1 648 ? 13.050 -15.209 11.497 1.00 95.06 648 ALA A CA 1
ATOM 5204 C C . ALA A 1 648 ? 11.523 -15.411 11.394 1.00 95.06 648 ALA A C 1
ATOM 5206 O O . ALA A 1 648 ? 10.915 -14.955 10.416 1.00 95.06 648 ALA A O 1
ATOM 5207 N N . PRO A 1 649 ? 10.884 -16.073 12.375 1.00 95.25 649 PRO A N 1
ATOM 5208 C CA . PRO A 1 649 ? 9.428 -16.133 12.461 1.00 95.25 649 PRO A CA 1
ATOM 5209 C C . PRO A 1 649 ? 8.843 -14.732 12.722 1.00 95.25 649 PRO A C 1
ATOM 5211 O O . PRO A 1 649 ? 9.546 -13.863 13.233 1.00 95.25 649 PRO A O 1
ATOM 5214 N N . CYS A 1 650 ? 7.569 -14.516 12.383 1.00 95.88 650 CYS A N 1
ATOM 5215 C CA . CYS A 1 650 ? 6.867 -13.264 12.692 1.00 95.88 650 CYS A CA 1
ATOM 5216 C C . CYS A 1 650 ? 6.143 -13.332 14.051 1.00 95.88 650 CYS A C 1
ATOM 5218 O O . CYS A 1 650 ? 6.037 -14.416 14.637 1.00 95.88 650 CYS A O 1
ATOM 5220 N N . HIS A 1 651 ? 5.590 -12.206 14.525 1.00 95.44 651 HIS A N 1
ATOM 5221 C CA . HIS A 1 651 ? 4.864 -12.156 15.803 1.00 95.44 651 HIS A CA 1
ATOM 5222 C C . HIS A 1 651 ? 3.592 -13.020 15.745 1.00 95.44 651 HIS A C 1
ATOM 5224 O O . HIS A 1 651 ? 3.011 -13.224 14.677 1.00 95.44 651 HIS A O 1
ATOM 5230 N N . GLY A 1 652 ? 3.161 -13.567 16.883 1.00 92.69 652 GLY A N 1
ATOM 5231 C CA . GLY A 1 652 ? 2.189 -14.663 16.957 1.00 92.69 652 GLY A CA 1
ATOM 5232 C C . GLY A 1 652 ? 0.754 -14.367 16.517 1.00 92.69 652 GLY A C 1
ATOM 5233 O O . GLY A 1 652 ? 0.036 -15.314 16.194 1.00 92.69 652 GLY A O 1
ATOM 5234 N N . GLY A 1 653 ? 0.316 -13.105 16.494 1.00 88.38 653 GLY A N 1
ATOM 5235 C CA . GLY A 1 653 ? -1.041 -12.709 16.083 1.00 88.38 653 GLY A CA 1
ATOM 5236 C C . GLY A 1 653 ? -2.184 -13.273 16.937 1.00 88.38 653 GLY A C 1
ATOM 5237 O O . GLY A 1 653 ? -3.350 -13.161 16.568 1.00 88.38 653 GLY A O 1
ATOM 5238 N N . ASP A 1 654 ? -1.884 -13.879 18.086 1.00 86.69 654 ASP A N 1
ATOM 5239 C CA . ASP A 1 654 ? -2.802 -14.684 18.902 1.00 86.69 654 ASP A CA 1
ATOM 5240 C C . ASP A 1 654 ? -3.585 -13.863 19.945 1.00 86.69 654 ASP A C 1
ATOM 5242 O O . ASP A 1 654 ? -3.958 -14.346 21.015 1.00 86.69 654 ASP A O 1
ATOM 5246 N N . GLY A 1 655 ? -3.858 -12.595 19.624 1.00 90.06 655 GLY A N 1
ATOM 5247 C CA . GLY A 1 655 ? -4.407 -11.620 20.565 1.00 90.06 655 GLY A CA 1
ATOM 5248 C C . GLY A 1 655 ? -3.358 -11.003 21.498 1.00 90.06 655 GLY A C 1
ATOM 5249 O O . GLY A 1 655 ? -3.735 -10.389 22.499 1.00 90.06 655 GLY A O 1
ATOM 5250 N N . THR A 1 656 ? -2.076 -11.166 21.167 1.00 93.62 656 THR A N 1
ATOM 5251 C CA . THR A 1 656 ? -0.932 -10.444 21.735 1.00 93.62 656 THR A CA 1
ATOM 5252 C C . THR A 1 656 ? -0.430 -9.370 20.765 1.00 93.62 656 THR A C 1
ATOM 5254 O O . THR A 1 656 ? -0.736 -9.404 19.573 1.00 93.62 656 THR A O 1
ATOM 5257 N N . VAL A 1 657 ? 0.366 -8.428 21.268 1.00 94.94 657 VAL A N 1
ATOM 5258 C CA . VAL A 1 657 ? 1.054 -7.390 20.488 1.00 94.94 657 VAL A CA 1
ATOM 5259 C C . VAL A 1 657 ? 2.468 -7.187 21.038 1.00 94.94 657 VAL A C 1
ATOM 5261 O O . VAL A 1 657 ? 2.682 -7.311 22.248 1.00 94.94 657 VAL A O 1
ATOM 5264 N N . ASP A 1 658 ? 3.438 -6.884 20.172 1.00 94.56 658 ASP A N 1
ATOM 5265 C CA . ASP A 1 658 ? 4.783 -6.520 20.620 1.00 94.56 658 ASP A CA 1
ATOM 5266 C C . ASP A 1 658 ? 4.756 -5.194 21.428 1.00 94.56 658 ASP A C 1
ATOM 5268 O O . ASP A 1 658 ? 4.130 -4.221 20.989 1.00 94.56 658 ASP A O 1
ATOM 5272 N N . PRO A 1 659 ? 5.427 -5.117 22.597 1.00 92.75 659 PRO A N 1
ATOM 5273 C CA . PRO A 1 659 ? 5.397 -3.930 23.456 1.00 92.75 659 PRO A CA 1
ATOM 5274 C C . PRO A 1 659 ? 5.907 -2.630 22.817 1.00 92.75 659 PRO A C 1
ATOM 5276 O O . PRO A 1 659 ? 5.424 -1.558 23.178 1.00 92.75 659 PRO A O 1
ATOM 5279 N N . GLU A 1 660 ? 6.863 -2.685 21.887 1.00 91.75 660 GLU A N 1
ATOM 5280 C CA . GLU A 1 660 ? 7.386 -1.491 21.211 1.00 91.75 660 GLU A CA 1
ATOM 5281 C C . GLU A 1 660 ? 6.406 -1.016 20.131 1.00 91.75 660 GLU A C 1
ATOM 5283 O O . GLU A 1 660 ? 6.163 0.181 20.025 1.00 91.75 660 GLU A O 1
ATOM 5288 N N . LEU A 1 661 ? 5.718 -1.918 19.422 1.00 92.31 661 LEU A N 1
ATOM 5289 C CA . LEU A 1 661 ? 4.630 -1.539 18.504 1.00 92.31 661 LEU A CA 1
ATOM 5290 C C . LEU A 1 661 ? 3.413 -0.940 19.246 1.00 92.31 661 LEU A C 1
ATOM 5292 O O . LEU A 1 661 ? 2.713 -0.062 18.732 1.00 92.31 661 LEU A O 1
ATOM 5296 N N . ALA A 1 662 ? 3.171 -1.406 20.472 1.00 93.12 662 ALA A N 1
ATOM 5297 C CA . ALA A 1 662 ? 2.059 -0.983 21.320 1.00 93.12 662 ALA A CA 1
ATOM 5298 C C . ALA A 1 662 ? 2.303 0.331 22.092 1.00 93.12 662 ALA A C 1
ATOM 5300 O O . ALA A 1 662 ? 1.366 0.842 22.715 1.00 93.12 662 ALA A O 1
ATOM 5301 N N . ASN A 1 663 ? 3.532 0.867 22.095 1.00 92.38 663 ASN A N 1
ATOM 5302 C CA . ASN A 1 663 ? 3.906 2.029 22.917 1.00 92.38 663 ASN A CA 1
ATOM 5303 C C . ASN A 1 663 ? 4.914 3.000 22.268 1.00 92.38 663 ASN A C 1
ATOM 5305 O O . ASN A 1 663 ? 4.918 4.175 22.630 1.00 92.38 663 ASN A O 1
ATOM 5309 N N . SER A 1 664 ? 5.757 2.567 21.330 1.00 89.69 664 SER A N 1
ATOM 5310 C CA . SER A 1 664 ? 6.898 3.334 20.799 1.00 89.69 664 SER A CA 1
ATOM 5311 C C . SER A 1 664 ? 7.203 3.034 19.319 1.00 89.69 664 SER A C 1
ATOM 5313 O O . SER A 1 664 ? 8.360 3.071 18.917 1.00 89.69 664 SER A O 1
ATOM 5315 N N . ALA A 1 665 ? 6.189 2.758 18.490 1.00 86.50 665 ALA A N 1
ATOM 5316 C CA . ALA A 1 665 ? 6.364 2.223 17.128 1.00 86.50 665 ALA A CA 1
ATOM 5317 C C . ALA A 1 665 ? 7.145 3.115 16.132 1.00 86.50 665 ALA A C 1
ATOM 5319 O O . ALA A 1 665 ? 7.603 2.622 15.107 1.00 86.50 665 ALA A O 1
ATOM 5320 N N . LEU A 1 666 ? 7.267 4.423 16.393 1.00 84.94 666 LEU A N 1
ATOM 5321 C CA . LEU A 1 666 ? 7.996 5.399 15.565 1.00 84.94 666 LEU A CA 1
ATOM 5322 C C . LEU A 1 666 ? 8.823 6.337 16.471 1.00 84.94 666 LEU A C 1
ATOM 5324 O O . LEU A 1 666 ? 8.494 7.522 16.603 1.00 84.94 666 LEU A O 1
ATOM 5328 N N . PRO A 1 667 ? 9.883 5.825 17.127 1.00 84.94 667 PRO A N 1
ATOM 5329 C CA . PRO A 1 667 ? 10.555 6.523 18.226 1.00 84.94 667 PRO A CA 1
ATOM 5330 C C . PRO A 1 667 ? 11.293 7.791 17.769 1.00 84.94 667 PRO A C 1
ATOM 5332 O O . PRO A 1 667 ? 11.421 8.736 18.544 1.00 84.94 667 PRO A O 1
ATOM 5335 N N . ALA A 1 668 ? 11.705 7.852 16.497 1.00 83.81 668 ALA A N 1
ATOM 5336 C CA . ALA A 1 668 ? 12.329 9.028 15.888 1.00 83.81 668 ALA A CA 1
ATOM 5337 C C . ALA A 1 668 ? 11.379 10.235 15.722 1.00 83.81 668 ALA A C 1
ATOM 5339 O O . ALA A 1 668 ? 11.848 11.359 15.572 1.00 83.81 668 ALA A O 1
ATOM 5340 N N . PHE A 1 669 ? 10.058 10.020 15.757 1.00 84.38 669 PHE A N 1
ATOM 5341 C CA . PHE A 1 669 ? 9.053 11.064 15.507 1.00 84.38 669 PHE A CA 1
ATOM 5342 C C . PHE A 1 669 ? 8.210 11.391 16.742 1.00 84.38 669 PHE A C 1
ATOM 5344 O O . PHE A 1 669 ? 7.734 12.516 16.886 1.00 84.38 669 PHE A O 1
ATOM 5351 N N . GLN A 1 670 ? 8.010 10.427 17.648 1.00 87.06 670 GLN A N 1
ATOM 5352 C CA . GLN A 1 670 ? 7.236 10.640 18.866 1.00 87.06 670 GLN A CA 1
ATOM 5353 C C . GLN A 1 670 ? 7.711 9.747 20.015 1.00 87.06 670 GLN A C 1
ATOM 5355 O O . GLN A 1 670 ? 7.866 8.540 19.854 1.00 87.06 670 GLN A O 1
ATOM 5360 N N . ARG A 1 671 ? 7.836 10.335 21.215 1.00 87.75 671 ARG A N 1
ATOM 5361 C CA . ARG A 1 671 ? 8.247 9.638 22.454 1.00 87.75 671 ARG A CA 1
ATOM 5362 C C . ARG A 1 671 ? 7.370 8.431 22.815 1.00 87.75 671 ARG A C 1
ATOM 5364 O O . ARG A 1 671 ? 7.849 7.509 23.466 1.00 87.75 671 ARG A O 1
ATOM 5371 N N . ALA A 1 672 ? 6.096 8.459 22.430 1.00 90.44 672 ALA A N 1
ATOM 5372 C CA . ALA A 1 672 ? 5.141 7.381 22.644 1.00 90.44 672 ALA A CA 1
ATOM 5373 C C . ALA A 1 672 ? 4.142 7.318 21.488 1.00 90.44 672 ALA A C 1
ATOM 5375 O O . ALA A 1 672 ? 3.471 8.307 21.195 1.00 90.44 672 ALA A O 1
ATOM 5376 N N . ILE A 1 673 ? 4.020 6.172 20.831 1.00 90.94 673 ILE A N 1
ATOM 5377 C CA . ILE A 1 673 ? 3.037 5.948 19.772 1.00 90.94 673 ILE A CA 1
ATOM 5378 C C . ILE A 1 673 ? 2.599 4.486 19.761 1.00 90.94 673 ILE A C 1
ATOM 5380 O O . ILE A 1 673 ? 3.396 3.565 19.601 1.00 90.94 673 ILE A O 1
ATOM 5384 N N . ASP A 1 674 ? 1.299 4.303 19.940 1.00 93.88 674 ASP A N 1
ATOM 5385 C CA . ASP A 1 674 ? 0.611 3.021 19.967 1.00 93.88 674 ASP A CA 1
ATOM 5386 C C . ASP A 1 674 ? -0.125 2.836 18.638 1.00 93.88 674 ASP A C 1
ATOM 5388 O O . ASP A 1 674 ? -1.158 3.471 18.391 1.00 93.88 674 ASP A O 1
ATOM 5392 N N . ALA A 1 675 ? 0.428 1.992 17.763 1.00 92.81 675 ALA A N 1
ATOM 5393 C CA . ALA A 1 675 ? -0.121 1.783 16.425 1.00 92.81 675 ALA A CA 1
ATOM 5394 C C . ALA A 1 675 ? -1.551 1.211 16.465 1.00 92.81 675 ALA A C 1
ATOM 5396 O O . ALA A 1 675 ? -2.381 1.571 15.632 1.00 92.81 675 ALA A O 1
ATOM 5397 N N . LEU A 1 676 ? -1.863 0.391 17.473 1.00 95.06 676 LEU A N 1
ATOM 5398 C CA . LEU A 1 676 ? -3.131 -0.326 17.602 1.00 95.06 676 LEU A CA 1
ATOM 5399 C C . LEU A 1 676 ? -4.222 0.592 18.178 1.00 95.06 676 LEU A C 1
ATOM 5401 O O . LEU A 1 676 ? -5.347 0.604 17.679 1.00 95.06 676 LEU A O 1
ATOM 5405 N N . SER A 1 677 ? -3.886 1.447 19.150 1.00 95.56 677 SER A N 1
ATOM 5406 C CA . SER A 1 677 ? -4.760 2.567 19.540 1.00 95.56 677 SER A CA 1
ATOM 5407 C C . SER A 1 677 ? -5.000 3.517 18.361 1.00 95.56 677 SER A C 1
ATOM 5409 O O . SER A 1 677 ? -6.112 4.011 18.177 1.00 95.56 677 SER A O 1
ATOM 5411 N N . GLY A 1 678 ? -3.981 3.739 17.523 1.00 94.19 678 GLY A N 1
ATOM 5412 C CA . GLY A 1 678 ? -4.115 4.444 16.248 1.00 94.19 678 GLY A CA 1
ATOM 5413 C C . GLY A 1 678 ? -5.129 3.788 15.304 1.00 94.19 678 GLY A C 1
ATOM 5414 O O . GLY A 1 678 ? -5.953 4.489 14.724 1.00 94.19 678 GLY A O 1
ATOM 5415 N N . ASP A 1 679 ? -5.130 2.459 15.190 1.00 95.06 679 ASP A N 1
ATOM 5416 C CA . ASP A 1 679 ? -6.063 1.723 14.329 1.00 95.06 679 ASP A CA 1
ATOM 5417 C C . ASP A 1 679 ? -7.525 1.819 14.810 1.00 95.06 679 ASP A C 1
ATOM 5419 O O . ASP A 1 679 ? -8.425 1.953 13.979 1.00 95.06 679 ASP A O 1
ATOM 5423 N N . ILE A 1 680 ? -7.784 1.855 16.125 1.00 96.75 680 ILE A N 1
ATOM 5424 C CA . ILE A 1 680 ? -9.129 2.134 16.675 1.00 96.75 680 ILE A CA 1
ATOM 5425 C C . ILE A 1 680 ? -9.562 3.571 16.364 1.00 96.75 680 ILE A C 1
ATOM 5427 O O . ILE A 1 680 ? -10.690 3.804 15.925 1.00 96.75 680 ILE A O 1
ATOM 5431 N N . SER A 1 681 ? -8.666 4.545 16.521 1.00 94.75 681 SER A N 1
ATOM 5432 C CA . SER A 1 681 ? -8.965 5.935 16.162 1.00 94.75 681 SER A CA 1
ATOM 5433 C C . SER A 1 681 ? -9.232 6.085 14.662 1.00 94.75 681 SER A C 1
ATOM 5435 O O . SER A 1 681 ? -10.162 6.793 14.281 1.00 94.75 681 SER A O 1
ATOM 5437 N N . LYS A 1 682 ? -8.511 5.361 13.796 1.00 93.94 682 LYS A N 1
ATOM 5438 C CA . LYS A 1 682 ? -8.803 5.299 12.354 1.00 93.94 682 LYS A CA 1
ATOM 5439 C C . LYS A 1 682 ? -10.147 4.624 12.063 1.00 93.94 682 LYS A C 1
ATOM 5441 O O . LYS A 1 682 ? -10.923 5.185 11.299 1.00 93.94 682 LYS A O 1
ATOM 5446 N N . ASN A 1 683 ? -10.484 3.508 12.722 1.00 95.44 683 ASN A N 1
ATOM 5447 C CA . ASN A 1 683 ? -11.801 2.855 12.613 1.00 95.44 683 ASN A CA 1
ATOM 5448 C C . ASN A 1 683 ? -12.947 3.856 12.829 1.00 95.44 683 ASN A C 1
ATOM 5450 O O . ASN A 1 683 ? -13.923 3.862 12.077 1.00 95.44 683 ASN A O 1
ATOM 5454 N N . ARG A 1 684 ? -12.835 4.691 13.866 1.00 95.44 684 ARG A N 1
ATOM 5455 C CA . ARG A 1 684 ? -13.871 5.657 14.252 1.00 95.44 684 ARG A CA 1
ATOM 5456 C C . ARG A 1 684 ? -13.874 6.900 13.367 1.00 95.44 684 ARG A C 1
ATOM 5458 O O . ARG A 1 684 ? -14.940 7.339 12.953 1.00 95.44 684 ARG A O 1
ATOM 5465 N N . ASN A 1 685 ? -12.702 7.429 13.017 1.00 93.12 685 ASN A N 1
ATOM 5466 C CA . ASN A 1 685 ? -12.579 8.591 12.131 1.00 93.12 685 ASN A CA 1
ATOM 5467 C C . ASN A 1 685 ? -12.929 8.285 10.663 1.00 93.12 685 ASN A C 1
ATOM 5469 O O . ASN A 1 685 ? -13.286 9.192 9.917 1.00 93.12 685 ASN A O 1
ATOM 5473 N N . PHE A 1 686 ? -12.871 7.019 10.244 1.00 94.38 686 PHE A N 1
ATOM 5474 C CA . PHE A 1 686 ? -13.424 6.555 8.970 1.00 94.38 686 PHE A CA 1
ATOM 5475 C C . PHE A 1 686 ? -14.946 6.335 9.015 1.00 94.38 686 PHE A C 1
ATOM 5477 O O . PHE A 1 686 ? -15.549 6.121 7.960 1.00 94.38 686 PHE A O 1
ATOM 5484 N N . GLY A 1 687 ? -15.577 6.391 10.194 1.00 95.44 687 GLY A N 1
ATOM 5485 C CA . GLY A 1 687 ? -17.009 6.139 10.366 1.00 95.44 687 GLY A CA 1
ATOM 5486 C C . GLY A 1 687 ? -17.399 4.738 9.913 1.00 95.44 687 GLY A C 1
ATOM 5487 O O . GLY A 1 687 ? -18.326 4.583 9.120 1.00 95.44 687 GLY A O 1
ATOM 5488 N N . LEU A 1 688 ? -16.624 3.719 10.304 1.00 96.75 688 LEU A N 1
ATOM 5489 C CA . LEU A 1 688 ? -16.996 2.333 10.026 1.00 96.75 688 LEU A CA 1
ATOM 5490 C C . LEU A 1 688 ? -18.050 1.860 11.049 1.00 96.75 688 LEU A C 1
ATOM 5492 O O . LEU A 1 688 ? -17.831 2.062 12.250 1.00 96.75 688 LEU A O 1
ATOM 5496 N N . PRO A 1 689 ? -19.134 1.191 10.601 1.00 97.12 689 PRO A N 1
ATOM 5497 C CA . PRO A 1 689 ? -20.158 0.610 11.472 1.00 97.12 689 PRO A CA 1
ATOM 5498 C C . PRO A 1 689 ? -19.648 -0.366 12.537 1.00 97.12 689 PRO A C 1
ATOM 5500 O O . PRO A 1 689 ? -18.474 -0.755 12.579 1.00 97.12 689 PRO A O 1
ATOM 5503 N N . ALA A 1 690 ? -20.569 -0.791 13.402 1.00 97.81 690 ALA A N 1
ATOM 5504 C CA . ALA A 1 690 ? -20.290 -1.765 14.442 1.00 97.81 690 ALA A CA 1
ATOM 5505 C C . ALA A 1 690 ? -19.834 -3.108 13.858 1.00 97.81 690 ALA A C 1
ATOM 5507 O O . ALA A 1 690 ? -20.304 -3.555 12.812 1.00 97.81 690 ALA A O 1
ATOM 5508 N N . TYR A 1 691 ? -18.967 -3.809 14.589 1.00 98.50 691 TYR A N 1
ATOM 5509 C CA . TYR A 1 691 ? -18.499 -5.150 14.231 1.00 98.50 691 TYR A CA 1
ATOM 5510 C C . TYR A 1 691 ? -19.639 -6.115 13.850 1.00 98.50 691 TYR A C 1
ATOM 5512 O O . TYR A 1 691 ? -19.537 -6.854 12.871 1.00 98.50 691 TYR A O 1
ATOM 5520 N N . VAL A 1 692 ? -20.742 -6.078 14.602 1.00 98.31 692 VAL A N 1
ATOM 5521 C CA . VAL A 1 692 ? -21.890 -6.972 14.399 1.00 98.31 692 VAL A CA 1
ATOM 5522 C C . VAL A 1 692 ? -22.625 -6.734 13.077 1.00 98.31 692 VAL A C 1
ATOM 5524 O O . VAL A 1 692 ? -23.172 -7.683 12.521 1.00 98.31 692 VAL A O 1
ATOM 5527 N N . ASP A 1 693 ? -22.570 -5.520 12.521 1.00 98.38 693 ASP A N 1
ATOM 5528 C CA . ASP A 1 693 ? -23.203 -5.198 11.236 1.00 98.38 693 ASP A CA 1
ATOM 5529 C C . ASP A 1 693 ? -22.459 -5.887 10.072 1.00 98.38 693 ASP A C 1
ATOM 5531 O O . ASP A 1 693 ? -23.078 -6.369 9.122 1.00 98.38 693 ASP A O 1
ATOM 5535 N N . TYR A 1 694 ? -21.135 -6.052 10.188 1.00 98.44 694 TYR A N 1
ATOM 5536 C CA . TYR A 1 694 ? -20.328 -6.834 9.241 1.00 98.44 694 TYR A CA 1
ATOM 5537 C C . TYR A 1 694 ? -20.549 -8.344 9.370 1.00 98.44 694 TYR A C 1
ATOM 5539 O O . TYR A 1 694 ? -20.525 -9.057 8.365 1.00 98.44 694 TYR A O 1
ATOM 5547 N N . ILE A 1 695 ? -20.794 -8.843 10.585 1.00 98.44 695 ILE A N 1
ATOM 5548 C CA . ILE A 1 695 ? -21.161 -10.249 10.815 1.00 98.44 695 ILE A CA 1
ATOM 5549 C C . ILE A 1 695 ? -22.527 -10.560 10.198 1.00 98.44 695 ILE A C 1
ATOM 5551 O O . ILE A 1 695 ? -22.667 -11.578 9.514 1.00 98.44 695 ILE A O 1
ATOM 5555 N N . LEU A 1 696 ? -23.497 -9.654 10.337 1.00 98.50 696 LEU A N 1
ATOM 5556 C CA . LEU A 1 696 ? -24.778 -9.759 9.646 1.00 98.50 696 LEU A CA 1
ATOM 5557 C C . LEU A 1 696 ? -24.595 -9.712 8.120 1.00 98.50 696 LEU A C 1
ATOM 5559 O O . LEU A 1 696 ? -25.110 -10.584 7.423 1.00 98.50 696 LEU A O 1
ATOM 5563 N N . HIS A 1 697 ? -23.812 -8.760 7.602 1.00 98.12 697 HIS A N 1
ATOM 5564 C CA . HIS A 1 697 ? -23.566 -8.599 6.165 1.00 98.12 697 HIS A CA 1
ATOM 5565 C C . HIS A 1 697 ? -22.897 -9.821 5.514 1.00 98.12 697 HIS A C 1
ATOM 5567 O O . HIS A 1 697 ? -23.380 -10.322 4.499 1.00 98.12 697 HIS A O 1
ATOM 5573 N N . PHE A 1 698 ? -21.789 -10.315 6.077 1.00 97.00 698 PHE A N 1
ATOM 5574 C CA . PHE A 1 698 ? -21.011 -11.392 5.457 1.00 97.00 698 PHE A CA 1
ATOM 5575 C C . PHE A 1 698 ? -21.514 -12.800 5.789 1.00 97.00 698 PHE A C 1
ATOM 5577 O O . PHE A 1 698 ? -21.312 -13.713 4.986 1.00 97.00 698 PHE A O 1
ATOM 5584 N N . LEU A 1 699 ? -22.104 -13.010 6.972 1.00 96.69 699 LEU A N 1
ATOM 5585 C CA . LEU A 1 699 ? -22.465 -14.347 7.464 1.00 96.69 699 LEU A CA 1
ATOM 5586 C C . LEU A 1 699 ? -23.978 -14.562 7.608 1.00 96.69 699 LEU A C 1
ATOM 5588 O O . LEU A 1 699 ? -24.397 -15.710 7.754 1.00 96.69 699 LEU A O 1
ATOM 5592 N N . GLY A 1 700 ? -24.795 -13.503 7.576 1.00 97.88 700 GLY A N 1
ATOM 5593 C CA . GLY A 1 700 ? -26.235 -13.590 7.843 1.00 97.88 700 GLY A CA 1
ATOM 5594 C C . GLY A 1 700 ? -26.565 -13.942 9.298 1.00 97.88 700 GLY A C 1
ATOM 5595 O O . GLY A 1 700 ? -27.613 -14.528 9.557 1.00 97.88 700 GLY A O 1
ATOM 5596 N N . ILE A 1 701 ? -25.654 -13.652 10.235 1.00 97.56 701 ILE A N 1
ATOM 5597 C CA . ILE A 1 701 ? -25.796 -13.980 11.660 1.00 97.56 701 ILE A CA 1
ATOM 5598 C C . ILE A 1 701 ? -26.098 -12.699 12.439 1.00 97.56 701 ILE A C 1
ATOM 5600 O O . ILE A 1 701 ? -25.298 -11.768 12.440 1.00 97.56 701 ILE A O 1
ATOM 5604 N N . GLU A 1 702 ? -27.227 -12.673 13.142 1.00 97.50 702 GLU A N 1
ATOM 5605 C CA . GLU A 1 702 ? -27.544 -11.616 14.104 1.00 97.50 702 GLU A CA 1
ATOM 5606 C C . GLU A 1 702 ? -26.816 -11.858 15.434 1.00 97.50 702 GLU A C 1
ATOM 5608 O O . GLU A 1 702 ? -26.790 -12.977 15.949 1.00 97.50 702 GLU A O 1
ATOM 5613 N N . ILE A 1 703 ? -26.241 -10.797 16.004 1.00 98.19 703 ILE A N 1
ATOM 5614 C CA . ILE A 1 703 ? -25.558 -10.808 17.302 1.00 98.19 703 ILE A CA 1
ATOM 5615 C C . ILE A 1 703 ? -26.249 -9.778 18.197 1.00 98.19 703 ILE A C 1
ATOM 5617 O O . ILE A 1 703 ? -26.050 -8.575 18.030 1.00 98.19 703 ILE A O 1
ATOM 5621 N N . ASN A 1 704 ? -27.052 -10.256 19.147 1.00 96.81 704 ASN A N 1
ATOM 5622 C CA . ASN A 1 704 ? -27.835 -9.410 20.054 1.00 96.81 704 ASN A CA 1
ATOM 5623 C C . ASN A 1 704 ? -27.224 -9.362 21.466 1.00 96.81 704 ASN A C 1
ATOM 5625 O O . ASN A 1 704 ? -27.430 -8.413 22.216 1.00 96.81 704 ASN A O 1
ATOM 5629 N N . THR A 1 705 ? -26.432 -10.370 21.831 1.00 98.31 705 THR A N 1
ATOM 5630 C CA . THR A 1 705 ? -25.725 -10.482 23.110 1.00 98.31 705 THR A CA 1
ATOM 5631 C C . THR A 1 705 ? -24.243 -10.792 22.892 1.00 98.31 705 THR A C 1
ATOM 5633 O O . THR A 1 705 ? -23.839 -11.326 21.859 1.00 98.31 705 THR A O 1
ATOM 5636 N N . PHE A 1 706 ? -23.397 -10.490 23.881 1.00 98.50 706 PHE A N 1
ATOM 5637 C CA . PHE A 1 706 ? -21.975 -10.858 23.825 1.00 98.50 706 PHE A CA 1
ATOM 5638 C C . PHE A 1 706 ? -21.789 -12.382 23.750 1.00 98.50 706 PHE A C 1
ATOM 5640 O O . PHE A 1 706 ? -20.870 -12.879 23.103 1.00 98.50 706 PHE A O 1
ATOM 5647 N N . GLU A 1 707 ? -22.678 -13.132 24.395 1.00 98.38 707 GLU A N 1
ATOM 5648 C CA . GLU A 1 707 ? -22.703 -14.589 24.394 1.00 98.38 707 GLU A CA 1
ATOM 5649 C C . GLU A 1 707 ? -22.956 -15.193 22.994 1.00 98.38 707 GLU A C 1
ATOM 5651 O O . GLU A 1 707 ? -22.411 -16.262 22.696 1.00 98.38 707 GLU A O 1
ATOM 5656 N N . ASP A 1 708 ? -23.665 -14.496 22.098 1.00 98.38 708 ASP A N 1
ATOM 5657 C CA . ASP A 1 708 ? -23.887 -14.946 20.713 1.00 98.38 708 ASP A CA 1
ATOM 5658 C C . ASP A 1 708 ? -22.572 -15.049 19.922 1.00 98.38 708 ASP A C 1
ATOM 5660 O O . ASP A 1 708 ? -22.405 -15.970 19.126 1.00 98.38 708 ASP A O 1
ATOM 5664 N N . LEU A 1 709 ? -21.578 -14.198 20.210 1.00 98.19 709 LEU A N 1
ATOM 5665 C CA . LEU A 1 709 ? -20.241 -14.247 19.592 1.00 98.19 709 LEU A CA 1
ATOM 5666 C C . LEU A 1 709 ? -19.487 -15.553 19.891 1.00 98.19 709 LEU A C 1
ATOM 5668 O O . LEU A 1 709 ? -18.663 -16.014 19.093 1.00 98.19 709 LEU A O 1
ATOM 5672 N N . TYR A 1 710 ? -19.753 -16.165 21.048 1.00 98.06 710 TYR A N 1
ATOM 5673 C CA . TYR A 1 710 ? -19.230 -17.489 21.376 1.00 98.06 710 TYR A CA 1
ATOM 5674 C C . TYR A 1 710 ? -20.067 -18.591 20.714 1.00 98.06 710 TYR A C 1
ATOM 5676 O O . TYR A 1 710 ? -19.500 -19.530 20.151 1.00 98.06 710 TYR A O 1
ATOM 5684 N N . THR A 1 711 ? -21.397 -18.465 20.751 1.00 97.56 711 THR A N 1
ATOM 5685 C CA . THR A 1 711 ? -22.353 -19.445 20.202 1.00 97.56 711 THR A CA 1
ATOM 5686 C C . THR A 1 711 ? -22.231 -19.594 18.681 1.00 97.56 711 THR A C 1
ATOM 5688 O O . THR A 1 711 ? -22.207 -20.714 18.177 1.00 97.56 711 THR A O 1
ATOM 5691 N N . ALA A 1 712 ? -22.034 -18.486 17.961 1.00 96.75 712 ALA A N 1
ATOM 5692 C CA . ALA A 1 712 ? -21.725 -18.436 16.528 1.00 96.75 712 ALA A CA 1
ATOM 5693 C C . ALA A 1 712 ? -20.315 -18.969 16.180 1.00 96.75 712 ALA A C 1
ATOM 5695 O O . ALA A 1 712 ? -19.934 -19.039 15.013 1.00 96.75 712 ALA A O 1
ATOM 5696 N N . GLY A 1 713 ? -19.507 -19.334 17.182 1.00 96.38 713 GLY A N 1
ATOM 5697 C CA . GLY A 1 713 ? -18.166 -19.897 17.015 1.00 96.38 713 GLY A CA 1
ATOM 5698 C C . GLY A 1 713 ? -17.055 -18.876 16.746 1.00 96.38 713 GLY A C 1
ATOM 5699 O O . GLY A 1 713 ? -15.881 -19.262 16.774 1.00 96.38 713 GLY A O 1
ATOM 5700 N N . LEU A 1 714 ? -17.389 -17.594 16.568 1.00 97.00 714 LEU A N 1
ATOM 5701 C CA . LEU A 1 714 ? -16.471 -16.517 16.174 1.00 97.00 714 LEU A CA 1
ATOM 5702 C C . LEU A 1 714 ? -15.343 -16.297 17.194 1.00 97.00 714 LEU A C 1
ATOM 5704 O O . LEU A 1 714 ? -14.185 -16.158 16.813 1.00 97.00 714 LEU A O 1
ATOM 5708 N N . MET A 1 715 ? -15.648 -16.339 18.498 1.00 96.62 715 MET A N 1
ATOM 5709 C CA . MET A 1 715 ? -14.715 -15.926 19.564 1.00 96.62 715 MET A CA 1
ATOM 5710 C C . MET A 1 715 ? -14.540 -16.966 20.678 1.00 96.62 715 MET A C 1
ATOM 5712 O O . MET A 1 715 ? -15.301 -17.933 20.791 1.00 96.62 715 MET A O 1
ATOM 5716 N N . THR A 1 716 ? -13.494 -16.832 21.499 1.00 97.06 716 THR A N 1
ATOM 5717 C CA . THR A 1 716 ? -13.335 -17.632 22.731 1.00 97.06 716 THR A CA 1
ATOM 5718 C C . THR A 1 716 ? -14.193 -17.052 23.860 1.00 97.06 716 THR A C 1
ATOM 5720 O O . THR A 1 716 ? -14.485 -15.858 23.871 1.00 97.06 716 THR A O 1
ATOM 5723 N N . LYS A 1 717 ? -14.562 -17.866 24.865 1.00 97.62 717 LYS A N 1
ATOM 5724 C CA . LYS A 1 717 ? -15.265 -17.362 26.068 1.00 97.62 717 LYS A CA 1
ATOM 5725 C C . LYS A 1 717 ? -14.473 -16.271 26.800 1.00 97.62 717 LYS A C 1
ATOM 5727 O O . LYS A 1 717 ? -15.059 -15.447 27.488 1.00 97.62 717 LYS A O 1
ATOM 5732 N N . GLU A 1 718 ? -13.150 -16.292 26.680 1.00 96.81 718 GLU A N 1
ATOM 5733 C CA . GLU A 1 718 ? -12.249 -15.294 27.249 1.00 96.81 718 GLU A CA 1
ATOM 5734 C C . GLU A 1 718 ? -12.349 -13.955 26.513 1.00 96.81 718 GLU A C 1
ATOM 5736 O O . GLU A 1 718 ? -12.699 -12.959 27.139 1.00 96.81 718 GLU A O 1
ATOM 5741 N N . LYS A 1 719 ? -12.170 -13.935 25.183 1.00 97.19 719 LYS A N 1
ATOM 5742 C CA . LYS A 1 719 ? -12.304 -12.708 24.379 1.00 97.19 719 LYS A CA 1
ATOM 5743 C C . LYS A 1 719 ? -13.710 -12.104 24.481 1.00 97.19 719 LYS A C 1
ATOM 5745 O O . LYS A 1 719 ? -13.836 -10.892 24.602 1.00 97.19 719 LYS A O 1
ATOM 5750 N N . VAL A 1 720 ? -14.756 -12.932 24.573 1.00 98.31 720 VAL A N 1
ATOM 5751 C CA . VAL A 1 720 ? -16.131 -12.470 24.852 1.00 98.31 720 VAL A CA 1
ATOM 5752 C C . VAL A 1 720 ? -16.256 -11.774 26.215 1.00 98.31 720 VAL A C 1
ATOM 5754 O O . VAL A 1 720 ? -16.906 -10.736 26.305 1.00 98.31 720 VAL A O 1
ATOM 5757 N N . ARG A 1 721 ? -15.611 -12.284 27.276 1.00 98.25 721 ARG A N 1
ATOM 5758 C CA . ARG A 1 721 ? -15.597 -11.610 28.591 1.00 98.25 721 ARG A CA 1
ATOM 5759 C C . ARG A 1 721 ? -14.835 -10.285 28.555 1.00 98.25 721 ARG A C 1
ATOM 5761 O O . ARG A 1 721 ? -15.291 -9.336 29.180 1.00 98.25 721 ARG A O 1
ATOM 5768 N N . LEU A 1 722 ? -13.710 -10.224 27.836 1.00 98.12 722 LEU A N 1
ATOM 5769 C CA . LEU A 1 722 ? -12.923 -8.995 27.670 1.00 98.12 722 LEU A CA 1
ATOM 5770 C C . LEU A 1 722 ? -13.699 -7.926 26.887 1.00 98.12 722 LEU A C 1
ATOM 5772 O O . LEU A 1 722 ? -13.739 -6.771 27.300 1.00 98.12 722 LEU A O 1
ATOM 5776 N N . LEU A 1 723 ? -14.401 -8.301 25.814 1.00 98.38 723 LEU A N 1
ATOM 5777 C CA . LEU A 1 723 ? -15.307 -7.388 25.108 1.00 98.38 723 LEU A CA 1
ATOM 5778 C C . LEU A 1 723 ? -16.436 -6.893 26.021 1.00 98.38 723 LEU A C 1
ATOM 5780 O O . LEU A 1 723 ? -16.662 -5.690 26.091 1.00 98.38 723 LEU A O 1
ATOM 5784 N N . LYS A 1 724 ? -17.071 -7.787 26.791 1.00 98.00 724 LYS A N 1
ATOM 5785 C CA . LYS A 1 724 ? -18.141 -7.454 27.751 1.00 98.00 724 LYS A CA 1
ATOM 5786 C C . LYS A 1 724 ? -17.679 -6.591 28.939 1.00 98.00 724 LYS A C 1
ATOM 5788 O O . LYS A 1 724 ? -18.508 -5.972 29.594 1.00 98.00 724 LYS A O 1
ATOM 5793 N N . SER A 1 725 ? -16.376 -6.542 29.236 1.00 98.00 725 SER A N 1
ATOM 5794 C CA . SER A 1 725 ? -15.787 -5.633 30.238 1.00 98.00 725 SER A CA 1
ATOM 5795 C C . SER A 1 725 ? -15.218 -4.339 29.635 1.00 98.00 725 SER A C 1
ATOM 5797 O O . SER A 1 725 ? -14.740 -3.465 30.368 1.00 98.00 725 SER A O 1
ATOM 5799 N N . THR A 1 726 ? -15.253 -4.213 28.306 1.00 98.19 726 THR A N 1
ATOM 5800 C CA . THR A 1 726 ? -14.736 -3.071 27.539 1.00 98.19 726 THR A CA 1
ATOM 5801 C C . THR A 1 726 ? -15.872 -2.221 26.984 1.00 98.19 726 THR A C 1
ATOM 5803 O O . THR A 1 726 ? -15.831 -1.006 27.135 1.00 98.19 726 THR A O 1
ATOM 5806 N N . TYR A 1 727 ? -16.884 -2.859 26.396 1.00 98.44 727 TYR A N 1
ATOM 5807 C CA . TYR A 1 727 ? -18.035 -2.253 25.726 1.00 98.44 727 TYR A CA 1
ATOM 5808 C C . TYR A 1 727 ? -19.335 -2.532 26.497 1.00 98.44 727 TYR A C 1
ATOM 5810 O O . TYR A 1 727 ? -19.450 -3.579 27.135 1.00 98.44 727 TYR A O 1
ATOM 5818 N N . ALA A 1 728 ? -20.325 -1.634 26.424 1.00 97.56 728 ALA A N 1
ATOM 5819 C CA . ALA A 1 728 ? -21.601 -1.810 27.125 1.00 97.56 728 ALA A CA 1
ATOM 5820 C C . ALA A 1 728 ? -22.553 -2.755 26.368 1.00 97.56 728 ALA A C 1
ATOM 5822 O O . ALA A 1 728 ? -23.260 -3.554 26.985 1.00 97.56 728 ALA A O 1
ATOM 5823 N N . HIS A 1 729 ? -22.531 -2.704 25.035 1.00 98.31 729 HIS A N 1
ATOM 5824 C CA . HIS A 1 729 ? -23.380 -3.478 24.135 1.00 98.31 729 HIS A CA 1
ATOM 5825 C C . HIS A 1 729 ? -22.567 -4.077 22.963 1.00 98.31 729 HIS A C 1
ATOM 5827 O O . HIS A 1 729 ? -21.563 -3.488 22.558 1.00 98.31 729 HIS A O 1
ATOM 5833 N N . PRO A 1 730 ? -22.966 -5.214 22.349 1.00 98.12 730 PRO A N 1
ATOM 5834 C CA . PRO A 1 730 ? -22.262 -5.764 21.182 1.00 98.12 730 PRO A CA 1
ATOM 5835 C C . PRO A 1 730 ? -22.212 -4.813 19.976 1.00 98.12 730 PRO A C 1
ATOM 5837 O O . PRO A 1 730 ? -21.246 -4.844 19.214 1.00 98.12 730 PRO A O 1
ATOM 5840 N N . ARG A 1 731 ? -23.210 -3.926 19.835 1.00 97.69 731 ARG A N 1
ATOM 5841 C CA . ARG A 1 731 ? -23.225 -2.853 18.821 1.00 97.69 731 ARG A CA 1
ATOM 5842 C C . ARG A 1 731 ? -22.197 -1.743 19.079 1.00 97.69 731 ARG A C 1
ATOM 5844 O O . ARG A 1 731 ? -21.914 -0.949 18.189 1.00 97.69 731 ARG A O 1
ATOM 5851 N N . ASP A 1 732 ? -21.561 -1.698 20.245 1.00 98.50 732 ASP A N 1
ATOM 5852 C CA . ASP A 1 732 ? -20.505 -0.719 20.521 1.00 98.50 732 ASP A CA 1
ATOM 5853 C C . ASP A 1 732 ? -19.140 -1.175 19.983 1.00 98.50 732 ASP A C 1
ATOM 5855 O O . ASP A 1 732 ? -18.255 -0.344 19.796 1.00 98.50 732 ASP A O 1
ATOM 5859 N N . ILE A 1 733 ? -18.959 -2.468 19.686 1.00 98.75 733 ILE A N 1
ATOM 5860 C CA . ILE A 1 733 ? -17.660 -3.050 19.318 1.00 98.75 733 ILE A CA 1
ATOM 5861 C C . ILE A 1 733 ? -17.143 -2.449 17.998 1.00 98.75 733 ILE A C 1
ATOM 5863 O O . ILE A 1 733 ? -17.784 -2.569 16.950 1.00 98.75 733 ILE A O 1
ATOM 5867 N N . ASP A 1 734 ? -15.954 -1.839 18.034 1.00 98.62 734 ASP A N 1
ATOM 5868 C CA . ASP A 1 734 ? -15.234 -1.374 16.840 1.00 98.62 734 ASP A CA 1
ATOM 5869 C C . ASP A 1 734 ? -14.904 -2.568 15.921 1.00 98.62 734 ASP A C 1
ATOM 5871 O O . ASP A 1 734 ? -14.430 -3.606 16.393 1.00 98.62 734 ASP A O 1
ATOM 5875 N N . VAL A 1 735 ? -15.128 -2.448 14.605 1.00 97.88 735 VAL A N 1
ATOM 5876 C CA . VAL A 1 735 ? -14.977 -3.584 13.674 1.00 97.88 735 VAL A CA 1
ATOM 5877 C C . VAL A 1 735 ? -13.560 -4.178 13.681 1.00 97.88 735 VAL A C 1
ATOM 5879 O O . VAL A 1 735 ? -13.429 -5.404 13.682 1.00 97.88 735 VAL A O 1
ATOM 5882 N N . ILE A 1 736 ? -12.503 -3.363 13.801 1.00 97.31 736 ILE A N 1
ATOM 5883 C CA . ILE A 1 736 ? -11.121 -3.867 13.918 1.00 97.31 736 ILE A CA 1
ATOM 5884 C C . ILE A 1 736 ? -10.859 -4.570 15.265 1.00 97.31 736 ILE A C 1
ATOM 5886 O O . ILE A 1 736 ? -10.163 -5.585 15.298 1.00 97.31 736 ILE A O 1
ATOM 5890 N N . ALA A 1 737 ? -11.480 -4.117 16.362 1.00 97.62 737 ALA A N 1
ATOM 5891 C CA . ALA A 1 737 ? -11.360 -4.749 17.680 1.00 97.62 737 ALA A CA 1
ATOM 5892 C C . ALA A 1 737 ? -12.043 -6.124 17.722 1.00 97.62 737 ALA A C 1
ATOM 5894 O O . ALA A 1 737 ? -11.465 -7.100 18.201 1.00 97.62 737 ALA A O 1
ATOM 5895 N N . GLY A 1 738 ? -13.270 -6.210 17.200 1.00 97.19 738 GLY A N 1
ATOM 5896 C CA . GLY A 1 738 ? -14.020 -7.460 17.112 1.00 97.19 738 GLY A CA 1
ATOM 5897 C C . GLY A 1 738 ? -13.414 -8.414 16.084 1.00 97.19 738 GLY A C 1
ATOM 5898 O O . GLY A 1 738 ? -12.857 -9.454 16.439 1.00 97.19 738 GLY A O 1
ATOM 5899 N N . GLY A 1 739 ? -13.496 -8.033 14.809 1.00 95.31 739 GLY A N 1
ATOM 5900 C CA . GLY A 1 739 ? -13.159 -8.888 13.672 1.00 95.31 739 GLY A CA 1
ATOM 5901 C C . GLY A 1 739 ? -11.665 -9.034 13.398 1.00 95.31 739 GLY A C 1
ATOM 5902 O O . GLY A 1 739 ? -11.264 -10.028 12.804 1.00 95.31 739 GLY A O 1
ATOM 5903 N N . GLY A 1 740 ? -10.837 -8.075 13.822 1.00 94.06 740 GLY A N 1
ATOM 5904 C CA . GLY A 1 740 ? -9.381 -8.147 13.687 1.00 94.06 740 GLY A CA 1
ATOM 5905 C C . GLY A 1 740 ? -8.681 -8.783 14.892 1.00 94.06 740 GLY A C 1
ATOM 5906 O O . GLY A 1 740 ? -7.784 -9.601 14.711 1.00 94.06 740 GLY A O 1
ATOM 5907 N N . TRP A 1 741 ? -9.054 -8.410 16.120 1.00 96.06 741 TRP A N 1
ATOM 5908 C CA . TRP A 1 741 ? -8.257 -8.736 17.318 1.00 96.06 741 TRP A CA 1
ATOM 5909 C C . TRP A 1 741 ? -8.864 -9.798 18.252 1.00 96.06 741 TRP A C 1
ATOM 5911 O O . TRP A 1 741 ? -8.141 -10.389 19.065 1.00 96.06 741 TRP A O 1
ATOM 5921 N N . CYS A 1 742 ? -10.185 -10.008 18.201 1.00 96.81 742 CYS A N 1
ATOM 5922 C CA . CYS A 1 742 ? -10.902 -10.887 19.138 1.00 96.81 742 CYS A CA 1
ATOM 5923 C C . CYS A 1 742 ? -11.466 -12.167 18.509 1.00 96.81 742 CYS A C 1
ATOM 5925 O O . CYS A 1 742 ? -11.675 -13.154 19.223 1.00 96.81 742 CYS A O 1
ATOM 5927 N N . GLU A 1 743 ? -11.708 -12.167 17.198 1.00 96.12 743 GLU A N 1
ATOM 5928 C CA . GLU A 1 743 ? -12.046 -13.369 16.437 1.00 96.12 743 GLU A CA 1
ATOM 5929 C C . GLU A 1 743 ? -10.953 -14.441 16.507 1.00 96.12 743 GLU A C 1
ATOM 5931 O O . GLU A 1 743 ? -9.759 -14.162 16.600 1.00 96.12 743 GLU A O 1
ATOM 5936 N N . LYS A 1 744 ? -11.373 -15.705 16.409 1.00 95.38 744 LYS A N 1
ATOM 5937 C CA . LYS A 1 744 ? -10.458 -16.817 16.143 1.00 95.38 744 LYS A CA 1
ATOM 5938 C C . LYS A 1 744 ? -10.073 -16.837 14.667 1.00 95.38 744 LYS A C 1
ATOM 5940 O O . LYS A 1 744 ? -10.904 -16.564 13.802 1.00 95.38 744 LYS A O 1
ATOM 5945 N N . ASN A 1 745 ? -8.870 -17.328 14.382 1.00 94.81 745 ASN A N 1
ATOM 5946 C CA . ASN A 1 745 ? -8.473 -17.662 13.018 1.00 94.81 745 ASN A CA 1
ATOM 5947 C C . ASN A 1 745 ? -9.453 -18.653 12.368 1.00 94.81 745 ASN A C 1
ATOM 5949 O O . ASN A 1 745 ? -9.902 -19.624 12.990 1.00 94.81 745 ASN A O 1
ATOM 5953 N N . MET A 1 746 ? -9.774 -18.406 11.098 1.00 94.62 746 MET A N 1
ATOM 5954 C CA . MET A 1 746 ? -10.686 -19.228 10.313 1.00 94.62 746 MET A CA 1
ATOM 5955 C C . MET A 1 746 ? -10.148 -20.657 10.145 1.00 94.62 746 MET A C 1
ATOM 5957 O O . MET A 1 746 ? -8.942 -20.892 10.050 1.00 94.62 746 MET A O 1
ATOM 5961 N N . LYS A 1 747 ? -11.040 -21.648 10.038 1.00 94.94 747 LYS A N 1
ATOM 5962 C CA . LYS A 1 747 ? -10.624 -23.044 9.841 1.00 94.94 747 LYS A CA 1
ATOM 5963 C C . LYS A 1 747 ? -9.811 -23.193 8.545 1.00 94.94 747 LYS A C 1
ATOM 5965 O O . LYS A 1 747 ? -10.330 -22.984 7.451 1.00 94.94 747 LYS A O 1
ATOM 5970 N N . GLY A 1 748 ? -8.558 -23.628 8.682 1.00 94.31 748 GLY A N 1
ATOM 5971 C CA . GLY A 1 748 ? -7.634 -23.820 7.559 1.00 94.31 748 GLY A CA 1
ATOM 5972 C C . GLY A 1 748 ? -6.857 -22.567 7.138 1.00 94.31 748 GLY A C 1
ATOM 5973 O O . GLY A 1 748 ? -6.127 -22.647 6.154 1.00 94.31 748 GLY A O 1
ATOM 5974 N N . GLY A 1 749 ? -6.989 -21.457 7.872 1.00 95.06 749 GLY A N 1
ATOM 5975 C CA . GLY A 1 749 ? -6.195 -20.239 7.714 1.00 95.06 749 GLY A CA 1
ATOM 5976 C C . GLY A 1 749 ? -5.533 -19.794 9.025 1.00 95.06 749 GLY A C 1
ATOM 5977 O O . GLY A 1 749 ? -5.772 -20.361 10.090 1.00 95.06 749 GLY A O 1
ATOM 5978 N N . ASN A 1 750 ? -4.703 -18.761 8.917 1.00 95.50 750 ASN A N 1
ATOM 5979 C CA . ASN A 1 750 ? -3.954 -18.092 9.982 1.00 95.50 750 ASN A CA 1
ATOM 5980 C C . ASN A 1 750 ? -4.493 -16.680 10.294 1.00 95.50 750 ASN A C 1
ATOM 5982 O O . ASN A 1 750 ? -3.836 -15.932 11.009 1.00 95.50 750 ASN A O 1
ATOM 5986 N N . ILE A 1 751 ? -5.662 -16.308 9.755 1.00 95.56 751 ILE A N 1
ATOM 5987 C CA . ILE A 1 751 ? -6.298 -15.000 9.985 1.00 95.56 751 ILE A CA 1
ATOM 5988 C C . ILE A 1 751 ? -7.769 -15.145 10.404 1.00 95.56 751 ILE A C 1
ATOM 5990 O O . ILE A 1 751 ? -8.389 -16.162 10.064 1.00 95.56 751 ILE A O 1
ATOM 5994 N N . PRO A 1 752 ? -8.352 -14.151 11.099 1.00 95.94 752 PRO A N 1
ATOM 5995 C CA . PRO A 1 752 ? -9.786 -14.076 11.375 1.00 95.94 752 PRO A CA 1
ATOM 5996 C C . PRO A 1 752 ? -10.682 -14.145 10.132 1.00 95.94 752 PRO A C 1
ATOM 5998 O O . PRO A 1 752 ? -10.274 -13.796 9.021 1.00 95.94 752 PRO A O 1
ATOM 6001 N N . LEU A 1 753 ? -11.938 -14.553 10.322 1.00 95.88 753 LEU A N 1
ATOM 6002 C CA . LEU A 1 753 ? -12.898 -14.703 9.228 1.00 95.88 753 LEU A CA 1
ATOM 6003 C C . LEU A 1 753 ? -13.352 -13.343 8.682 1.00 95.88 753 LEU A C 1
ATOM 6005 O O . LEU A 1 753 ? -13.454 -13.188 7.468 1.00 95.88 753 LEU A O 1
ATOM 6009 N N . THR A 1 754 ? -13.567 -12.347 9.544 1.00 96.75 754 THR A N 1
ATOM 6010 C CA . THR A 1 754 ? -13.929 -10.990 9.099 1.00 96.75 754 THR A CA 1
ATOM 6011 C C . THR A 1 754 ? -12.792 -10.324 8.320 1.00 96.75 754 THR A C 1
ATOM 6013 O O . THR A 1 754 ? -13.047 -9.736 7.269 1.00 96.75 754 THR A O 1
ATOM 6016 N N . VAL A 1 755 ? -11.532 -10.502 8.747 1.00 96.88 755 VAL A N 1
ATOM 6017 C CA . VAL A 1 755 ? -10.356 -10.049 7.975 1.00 96.88 755 VAL A CA 1
ATOM 6018 C C . VAL A 1 755 ? -10.344 -10.719 6.595 1.00 96.88 755 VAL A C 1
ATOM 6020 O O . VAL A 1 755 ? -10.229 -10.031 5.583 1.00 96.88 755 VAL A O 1
ATOM 6023 N N . ALA A 1 756 ? -10.537 -12.042 6.527 1.00 97.12 756 ALA A N 1
ATOM 6024 C CA . ALA A 1 756 ? -10.602 -12.768 5.258 1.00 97.12 756 ALA A CA 1
ATOM 6025 C C . ALA A 1 756 ? -11.738 -12.273 4.345 1.00 97.12 756 ALA A C 1
ATOM 6027 O O . ALA A 1 756 ? -11.519 -12.085 3.151 1.00 97.12 756 ALA A O 1
ATOM 6028 N N . ASN A 1 757 ? -12.934 -12.023 4.884 1.00 97.44 757 ASN A N 1
ATOM 6029 C CA . ASN A 1 757 ? -14.084 -11.547 4.111 1.00 97.44 757 ASN A CA 1
ATOM 6030 C C . ASN A 1 757 ? -13.845 -10.154 3.506 1.00 97.44 757 ASN A C 1
ATOM 6032 O O . ASN A 1 757 ? -14.079 -9.967 2.313 1.00 97.44 757 ASN A O 1
ATOM 6036 N N . ILE A 1 758 ? -13.319 -9.206 4.290 1.00 97.44 758 ILE A N 1
ATOM 6037 C CA . ILE A 1 758 ? -13.033 -7.835 3.831 1.00 97.44 758 ILE A CA 1
ATOM 6038 C C . ILE A 1 758 ? -11.889 -7.819 2.808 1.00 97.44 758 ILE A C 1
ATOM 6040 O O . ILE A 1 758 ? -11.988 -7.147 1.780 1.00 97.44 758 ILE A O 1
ATOM 6044 N N . LEU A 1 759 ? -10.828 -8.607 3.033 1.00 96.75 759 LEU A N 1
ATOM 6045 C CA . LEU A 1 759 ? -9.773 -8.786 2.034 1.00 96.75 759 LEU A CA 1
ATOM 6046 C C . LEU A 1 759 ? -10.340 -9.387 0.740 1.00 96.75 759 LEU A C 1
ATOM 6048 O O . LEU A 1 759 ? -10.032 -8.891 -0.342 1.00 96.75 759 LEU A O 1
ATOM 6052 N N . ASN A 1 760 ? -11.185 -10.418 0.829 1.00 96.94 760 ASN A N 1
ATOM 6053 C CA . ASN A 1 760 ? -11.739 -11.105 -0.337 1.00 96.94 760 ASN A CA 1
ATOM 6054 C C . ASN A 1 760 ? -12.715 -10.244 -1.141 1.00 96.94 760 ASN A C 1
ATOM 6056 O O . ASN A 1 760 ? -12.657 -10.313 -2.366 1.00 96.94 760 ASN A O 1
ATOM 6060 N N . ASP A 1 761 ? -13.555 -9.422 -0.504 1.00 96.12 761 ASP A N 1
ATOM 6061 C CA . ASP A 1 761 ? -14.408 -8.453 -1.206 1.00 96.12 761 ASP A CA 1
ATOM 6062 C C . ASP A 1 761 ? -13.550 -7.553 -2.111 1.00 96.12 761 ASP A C 1
ATOM 6064 O O . ASP A 1 761 ? -13.669 -7.621 -3.336 1.00 96.12 761 ASP A O 1
ATOM 6068 N N . ASN A 1 762 ? -12.587 -6.825 -1.540 1.00 95.44 762 ASN A N 1
ATOM 6069 C CA . ASN A 1 762 ? -11.708 -5.939 -2.305 1.00 95.44 762 ASN A CA 1
ATOM 6070 C C . ASN A 1 762 ? -10.872 -6.681 -3.363 1.00 95.44 762 ASN A C 1
ATOM 6072 O O . ASN A 1 762 ? -10.715 -6.222 -4.493 1.00 95.44 762 ASN A O 1
ATOM 6076 N N . THR A 1 763 ? -10.370 -7.868 -3.021 1.00 95.12 763 THR A N 1
ATOM 6077 C CA . THR A 1 763 ? -9.578 -8.704 -3.932 1.00 95.12 763 THR A CA 1
ATOM 6078 C C . THR A 1 763 ? -10.410 -9.166 -5.136 1.00 95.12 763 THR A C 1
ATOM 6080 O O . THR A 1 763 ? -9.913 -9.184 -6.261 1.00 95.12 763 THR A O 1
ATOM 6083 N N . LEU A 1 764 ? -11.693 -9.491 -4.938 1.00 95.94 764 LEU A N 1
ATOM 6084 C CA . LEU A 1 764 ? -12.626 -9.816 -6.020 1.00 95.94 764 LEU A CA 1
ATOM 6085 C C . LEU A 1 764 ? -13.015 -8.583 -6.843 1.00 95.94 764 LEU A C 1
ATOM 6087 O O . LEU A 1 764 ? -13.170 -8.727 -8.056 1.00 95.94 764 LEU A O 1
ATOM 6091 N N . ARG A 1 765 ? -13.141 -7.395 -6.229 1.00 95.56 765 ARG A N 1
ATOM 6092 C CA . ARG A 1 765 ? -13.325 -6.124 -6.960 1.00 95.56 765 ARG A CA 1
ATOM 6093 C C . ARG A 1 765 ? -12.165 -5.907 -7.924 1.00 95.56 765 ARG A C 1
ATOM 6095 O O . ARG A 1 765 ? -12.401 -5.852 -9.126 1.00 95.56 765 ARG A O 1
ATOM 6102 N N . ALA A 1 766 ? -10.931 -5.930 -7.420 1.00 95.00 766 ALA A N 1
ATOM 6103 C CA . ALA A 1 766 ? -9.718 -5.727 -8.211 1.00 95.00 766 ALA A CA 1
ATOM 6104 C C . ALA A 1 766 ? -9.546 -6.738 -9.364 1.00 95.00 766 ALA A C 1
ATOM 6106 O O . ALA A 1 766 ? -9.069 -6.369 -10.432 1.00 95.00 766 ALA A O 1
ATOM 6107 N N . ILE A 1 767 ? -9.951 -8.005 -9.196 1.00 95.94 767 ILE A N 1
ATOM 6108 C CA . ILE A 1 767 ? -9.930 -8.994 -10.295 1.00 95.94 767 ILE A CA 1
ATOM 6109 C C . ILE A 1 767 ? -10.960 -8.651 -11.385 1.00 95.94 767 ILE A C 1
ATOM 6111 O O . ILE A 1 767 ? -10.689 -8.845 -12.569 1.00 95.94 767 ILE A O 1
ATOM 6115 N N . LYS A 1 768 ? -12.152 -8.185 -10.992 1.00 96.81 768 LYS A N 1
ATOM 6116 C CA . LYS A 1 768 ? -13.275 -7.908 -11.903 1.00 96.81 768 LYS A CA 1
ATOM 6117 C C . LYS A 1 768 ? -13.174 -6.553 -12.603 1.00 96.81 768 LYS A C 1
ATOM 6119 O O . LYS A 1 768 ? -13.694 -6.408 -13.700 1.00 96.81 768 LYS A O 1
ATOM 6124 N N . SER A 1 769 ? -12.515 -5.571 -11.999 1.00 96.12 769 SER A N 1
ATOM 6125 C CA . SER A 1 769 ? -12.378 -4.217 -12.546 1.00 96.12 769 SER A CA 1
ATOM 6126 C C . SER A 1 769 ? -11.081 -3.987 -13.334 1.00 96.12 769 SER A C 1
ATOM 6128 O O . SER A 1 769 ? -10.952 -2.986 -14.039 1.00 96.12 769 SER A O 1
ATOM 6130 N N . ASP A 1 770 ? -10.101 -4.891 -13.249 1.00 96.62 770 ASP A N 1
ATOM 6131 C CA . ASP A 1 770 ? -8.814 -4.763 -13.939 1.00 96.62 770 ASP A CA 1
ATOM 6132 C C . ASP A 1 770 ? -8.891 -5.272 -15.390 1.00 96.62 770 ASP A C 1
ATOM 6134 O O . ASP A 1 770 ? -8.766 -6.469 -15.675 1.00 96.62 770 ASP A O 1
ATOM 6138 N N . ARG A 1 771 ? -9.025 -4.342 -16.345 1.00 95.31 771 ARG A N 1
ATOM 6139 C CA . ARG A 1 771 ? -9.015 -4.633 -17.793 1.00 95.31 771 ARG A CA 1
ATOM 6140 C C . ARG A 1 771 ? -7.741 -5.353 -18.220 1.00 95.31 771 ARG A C 1
ATOM 6142 O O . ARG A 1 771 ? -7.767 -6.160 -19.152 1.00 95.31 771 ARG A O 1
ATOM 6149 N N . HIS A 1 772 ? -6.644 -5.117 -17.507 1.00 96.38 772 HIS A N 1
ATOM 6150 C CA . HIS A 1 772 ? -5.342 -5.720 -17.748 1.00 96.38 772 HIS A CA 1
ATOM 6151 C C . HIS A 1 772 ? -5.023 -6.839 -16.730 1.00 96.38 772 HIS A C 1
ATOM 6153 O O . HIS A 1 772 ? -3.848 -7.108 -16.456 1.00 96.38 772 HIS A O 1
ATOM 6159 N N . TRP A 1 773 ? -6.044 -7.517 -16.178 1.00 96.88 773 TRP A N 1
ATOM 6160 C CA . TRP A 1 773 ? -5.859 -8.674 -15.295 1.00 96.88 773 TRP A CA 1
ATOM 6161 C C . TRP A 1 773 ? -5.090 -9.797 -16.006 1.00 96.88 773 TRP A C 1
ATOM 6163 O O . TRP A 1 773 ? -5.448 -10.235 -17.100 1.00 96.88 773 TRP A O 1
ATOM 6173 N N . TYR A 1 774 ? -4.008 -10.277 -15.391 1.00 96.38 774 TYR A N 1
ATOM 6174 C CA . TYR A 1 774 ? -2.996 -11.088 -16.081 1.00 96.38 774 TYR A CA 1
ATOM 6175 C C . TYR A 1 774 ? -3.475 -12.479 -16.537 1.00 96.38 774 TYR A C 1
ATOM 6177 O O . TYR A 1 774 ? -2.880 -13.054 -17.446 1.00 96.38 774 TYR A O 1
ATOM 6185 N N . GLU A 1 775 ? -4.538 -13.030 -15.936 1.00 95.56 775 GLU A N 1
ATOM 6186 C CA . GLU A 1 775 ? -5.104 -14.331 -16.337 1.00 95.56 775 GLU A CA 1
ATOM 6187 C C . GLU A 1 775 ? -6.055 -14.236 -17.550 1.00 95.56 775 GLU A C 1
ATOM 6189 O O . GLU A 1 775 ? -6.475 -15.274 -18.079 1.00 95.56 775 GLU A O 1
ATOM 6194 N N . ARG A 1 776 ? -6.390 -13.018 -18.006 1.00 94.38 776 ARG A N 1
ATOM 6195 C CA . ARG A 1 776 ? -7.234 -12.772 -19.185 1.00 94.38 776 ARG A CA 1
ATOM 6196 C C . ARG A 1 776 ? -6.454 -13.069 -20.465 1.00 94.38 776 ARG A C 1
ATOM 6198 O O . ARG A 1 776 ? -5.374 -12.528 -20.679 1.00 94.38 776 ARG A O 1
ATOM 6205 N N . CYS A 1 777 ? -7.028 -13.875 -21.356 1.00 91.19 777 CYS A N 1
ATOM 6206 C CA . CYS A 1 777 ? -6.418 -14.209 -22.654 1.00 91.19 777 CYS A CA 1
ATOM 6207 C C . CYS A 1 777 ? -6.909 -13.328 -23.820 1.00 91.19 777 CYS A C 1
ATOM 6209 O O . CYS A 1 777 ? -6.459 -13.490 -24.948 1.00 91.19 777 CYS A O 1
ATOM 6211 N N . ASN A 1 778 ? -7.834 -12.410 -23.540 1.00 91.25 778 ASN A N 1
ATOM 6212 C CA . ASN A 1 778 ? -8.468 -11.455 -24.454 1.00 91.25 778 ASN A CA 1
ATOM 6213 C C . ASN A 1 778 ? -8.165 -9.987 -24.087 1.00 91.25 778 ASN A C 1
ATOM 6215 O O . ASN A 1 778 ? -8.750 -9.082 -24.675 1.00 91.25 778 ASN A O 1
ATOM 6219 N N . ARG A 1 779 ? -7.283 -9.734 -23.108 1.00 94.25 779 ARG A N 1
ATOM 6220 C CA . ARG A 1 779 ? -6.824 -8.374 -22.782 1.00 94.25 779 ARG A CA 1
ATOM 6221 C C . ARG A 1 779 ? -5.821 -7.851 -23.825 1.00 94.25 779 ARG A C 1
ATOM 6223 O O . ARG A 1 779 ? -5.179 -8.659 -24.503 1.00 94.25 779 ARG A O 1
ATOM 6230 N N . PRO A 1 780 ? -5.576 -6.531 -23.883 1.00 92.50 780 PRO A N 1
ATOM 6231 C CA . PRO A 1 780 ? -4.441 -5.980 -24.616 1.00 92.50 780 PRO A CA 1
ATOM 6232 C C . PRO A 1 780 ? -3.130 -6.636 -24.175 1.00 92.50 780 PRO A C 1
ATOM 6234 O O . PRO A 1 780 ? -2.886 -6.815 -22.976 1.00 92.50 780 PRO A O 1
ATOM 6237 N N . HIS A 1 781 ? -2.316 -7.031 -25.156 1.00 93.44 781 HIS A N 1
ATOM 6238 C CA . HIS A 1 781 ? -1.038 -7.724 -24.958 1.00 93.44 781 HIS A CA 1
ATOM 6239 C C . HIS A 1 781 ? -1.124 -8.974 -24.051 1.00 93.44 781 HIS A C 1
ATOM 6241 O O . HIS A 1 781 ? -0.201 -9.267 -23.295 1.00 93.44 781 HIS A O 1
ATOM 6247 N N . ALA A 1 782 ? -2.242 -9.712 -24.102 1.00 95.94 782 ALA A N 1
ATOM 6248 C CA . ALA A 1 782 ? -2.467 -10.895 -23.271 1.00 95.94 782 ALA A CA 1
ATOM 6249 C C . ALA A 1 782 ? -1.344 -11.942 -23.362 1.00 95.94 782 ALA A C 1
ATOM 6251 O O . ALA A 1 782 ? -0.845 -12.272 -24.442 1.00 95.94 782 ALA A O 1
ATOM 6252 N N . PHE A 1 783 ? -1.020 -12.553 -22.220 1.00 96.31 783 PHE A N 1
ATOM 6253 C CA . PHE A 1 783 ? -0.132 -13.708 -22.188 1.00 96.31 783 PHE A CA 1
ATOM 6254 C C . PHE A 1 783 ? -0.768 -14.904 -22.899 1.00 96.31 783 PHE A C 1
ATOM 6256 O O . PHE A 1 783 ? -1.884 -15.325 -22.592 1.00 96.31 783 PHE A O 1
ATOM 6263 N N . THR A 1 784 ? -0.005 -15.533 -23.789 1.00 95.00 784 THR A N 1
ATOM 6264 C CA . THR A 1 784 ? -0.339 -16.861 -24.305 1.00 95.00 784 THR A CA 1
ATOM 6265 C C . THR A 1 784 ? -0.413 -17.876 -23.163 1.00 95.00 784 THR A C 1
ATOM 6267 O O . THR A 1 784 ? 0.263 -17.754 -22.140 1.00 95.00 784 THR A O 1
ATOM 6270 N N . GLU A 1 785 ? -1.154 -18.965 -23.367 1.00 93.75 785 GLU A N 1
ATOM 6271 C CA . GLU A 1 785 ? -1.282 -20.039 -22.373 1.00 93.75 785 GLU A CA 1
ATOM 6272 C C . GLU A 1 785 ? 0.087 -20.610 -21.926 1.00 93.75 785 GLU A C 1
ATOM 6274 O O . GLU A 1 785 ? 0.252 -21.026 -20.779 1.00 93.75 785 GLU A O 1
ATOM 6279 N N . LYS A 1 786 ? 1.103 -20.590 -22.805 1.00 94.69 786 LYS A N 1
ATOM 6280 C CA . LYS A 1 786 ? 2.483 -20.991 -22.474 1.00 94.69 786 LYS A CA 1
ATOM 6281 C C . LYS A 1 786 ? 3.166 -19.994 -21.536 1.00 94.69 786 LYS A C 1
ATOM 6283 O O . LYS A 1 786 ? 3.816 -20.426 -20.593 1.00 94.69 786 LYS A O 1
ATOM 6288 N N . GLN A 1 787 ? 3.005 -18.693 -21.772 1.00 96.56 787 GLN A N 1
ATOM 6289 C CA . GLN A 1 787 ? 3.534 -17.628 -20.913 1.00 96.56 787 GLN A CA 1
ATOM 6290 C C . GLN A 1 787 ? 2.842 -17.635 -19.539 1.00 96.56 787 GLN A C 1
ATOM 6292 O O . GLN A 1 787 ? 3.512 -17.647 -18.509 1.00 96.56 787 GLN A O 1
ATOM 6297 N N . LEU A 1 788 ? 1.511 -17.767 -19.507 1.00 95.31 788 LEU A N 1
ATOM 6298 C CA . LEU A 1 788 ? 0.735 -17.855 -18.264 1.00 95.31 788 LEU A CA 1
ATOM 6299 C C . LEU A 1 788 ? 1.089 -19.108 -17.432 1.00 95.31 788 LEU A C 1
ATOM 6301 O O . LEU A 1 788 ? 1.123 -19.053 -16.202 1.00 95.31 788 LEU A O 1
ATOM 6305 N N . LYS A 1 789 ? 1.423 -20.236 -18.081 1.00 94.81 789 LYS A N 1
ATOM 6306 C CA . LYS A 1 789 ? 1.960 -21.444 -17.418 1.00 94.81 789 LYS A CA 1
ATOM 6307 C C . LYS A 1 789 ? 3.344 -21.242 -16.792 1.00 94.81 789 LYS A C 1
ATOM 6309 O O . LYS A 1 789 ? 3.681 -21.989 -15.874 1.00 94.81 789 LYS A O 1
ATOM 6314 N N . GLU A 1 790 ? 4.138 -20.283 -17.268 1.00 96.06 790 GLU A N 1
ATOM 6315 C CA . GLU A 1 790 ? 5.412 -19.903 -16.648 1.00 96.06 790 GLU A CA 1
ATOM 6316 C C . GLU A 1 790 ? 5.199 -18.919 -15.493 1.00 96.06 790 GLU A C 1
ATOM 6318 O O . GLU A 1 790 ? 5.695 -19.181 -14.401 1.00 96.06 790 GLU A O 1
ATOM 6323 N N . ILE A 1 791 ? 4.373 -17.879 -15.677 1.00 96.38 791 ILE A N 1
ATOM 6324 C CA . ILE A 1 791 ? 3.995 -16.927 -14.611 1.00 96.38 791 ILE A CA 1
ATOM 6325 C C . ILE A 1 791 ? 3.411 -17.659 -13.398 1.00 96.38 791 ILE A C 1
ATOM 6327 O O . ILE A 1 791 ? 3.775 -17.372 -12.267 1.00 96.38 791 ILE A O 1
ATOM 6331 N N . ARG A 1 792 ? 2.586 -18.692 -13.601 1.00 94.38 792 ARG A N 1
ATOM 6332 C CA . ARG A 1 792 ? 2.013 -19.502 -12.506 1.00 94.38 792 ARG A CA 1
ATOM 6333 C C . ARG A 1 792 ? 3.018 -20.339 -11.698 1.00 94.38 792 ARG A C 1
ATOM 6335 O O . ARG A 1 792 ? 2.605 -21.082 -10.806 1.00 94.38 792 ARG A O 1
ATOM 6342 N N . LYS A 1 793 ? 4.317 -20.263 -12.003 1.00 94.50 793 LYS A N 1
ATOM 6343 C CA . LYS A 1 793 ? 5.404 -20.860 -11.205 1.00 94.50 793 LYS A CA 1
ATOM 6344 C C . LYS A 1 793 ? 6.055 -19.862 -10.247 1.00 94.50 793 LYS A C 1
ATOM 6346 O O . LYS A 1 793 ? 6.821 -20.306 -9.396 1.00 94.50 793 LYS A O 1
ATOM 6351 N N . SER A 1 794 ? 5.771 -18.567 -10.391 1.00 95.88 794 SER A N 1
ATOM 6352 C CA . SER A 1 794 ? 6.330 -17.503 -9.563 1.00 95.88 794 SER A CA 1
ATOM 6353 C C . SER A 1 794 ? 6.014 -17.712 -8.083 1.00 95.88 794 SER A C 1
ATOM 6355 O O . SER A 1 794 ? 4.874 -17.993 -7.710 1.00 95.88 794 SER A O 1
ATOM 6357 N N . THR A 1 795 ? 7.044 -17.561 -7.256 1.00 97.94 795 THR A N 1
ATOM 6358 C CA . THR A 1 795 ? 6.987 -17.572 -5.789 1.00 97.94 795 THR A CA 1
ATOM 6359 C C . THR A 1 795 ? 7.939 -16.510 -5.253 1.00 97.94 795 THR A C 1
ATOM 6361 O O . THR A 1 795 ? 8.905 -16.146 -5.929 1.00 97.94 795 THR A O 1
ATOM 6364 N N . LEU A 1 796 ? 7.743 -16.054 -4.020 1.00 98.31 796 LEU A N 1
ATOM 6365 C CA . LEU A 1 796 ? 8.692 -15.145 -3.372 1.00 98.31 796 LEU A CA 1
ATOM 6366 C C . LEU A 1 796 ? 10.080 -15.805 -3.195 1.00 98.31 796 LEU A C 1
ATOM 6368 O O . LEU A 1 796 ? 11.101 -15.137 -3.335 1.00 98.31 796 LEU A O 1
ATOM 6372 N N . SER A 1 797 ? 10.151 -17.135 -3.043 1.00 98.19 797 SER A N 1
ATOM 6373 C CA . SER A 1 797 ? 11.420 -17.884 -3.095 1.00 98.19 797 SER A CA 1
ATOM 6374 C C . SER A 1 797 ? 12.121 -17.762 -4.457 1.00 98.19 797 SER A C 1
ATOM 6376 O O . SER A 1 797 ? 13.346 -17.720 -4.514 1.00 98.19 797 SER A O 1
ATOM 6378 N N . CYS A 1 798 ? 11.366 -17.702 -5.562 1.00 97.00 798 CYS A N 1
ATOM 6379 C CA . CYS A 1 798 ? 11.917 -17.459 -6.897 1.00 97.00 798 CYS A CA 1
ATOM 6380 C C . CYS A 1 798 ? 12.445 -16.026 -7.043 1.00 97.00 798 CYS A C 1
ATOM 6382 O O . CYS A 1 798 ? 13.471 -15.844 -7.692 1.00 97.00 798 CYS A O 1
ATOM 6384 N N . LEU A 1 799 ? 11.773 -15.038 -6.439 1.00 98.25 799 LEU A N 1
ATOM 6385 C CA . LEU A 1 799 ? 12.222 -13.643 -6.431 1.00 98.25 799 LEU A CA 1
ATOM 6386 C C . LEU A 1 799 ? 13.551 -13.517 -5.676 1.00 98.25 799 LEU A C 1
ATOM 6388 O O . LEU A 1 799 ? 14.553 -13.119 -6.261 1.00 98.25 799 LEU A O 1
ATOM 6392 N N . MET A 1 800 ? 13.600 -13.962 -4.416 1.00 97.81 800 MET A N 1
ATOM 6393 C CA . MET A 1 800 ? 14.818 -13.905 -3.596 1.00 97.81 800 MET A CA 1
ATOM 6394 C C . MET A 1 800 ? 15.997 -14.643 -4.256 1.00 97.81 800 MET A C 1
ATOM 6396 O O . MET A 1 800 ? 17.092 -14.102 -4.321 1.00 97.81 800 MET A O 1
ATOM 6400 N N . CYS A 1 801 ? 15.775 -15.821 -4.852 1.00 97.69 801 CYS A N 1
ATOM 6401 C CA . CYS A 1 801 ? 16.812 -16.552 -5.599 1.00 97.69 801 CYS A CA 1
ATOM 6402 C C . CYS A 1 801 ? 17.224 -15.934 -6.951 1.00 97.69 801 CYS A C 1
ATOM 6404 O O . CYS A 1 801 ? 18.143 -16.451 -7.594 1.00 97.69 801 CYS A O 1
ATOM 6406 N N . ALA A 1 802 ? 16.513 -14.916 -7.441 1.00 96.12 802 ALA A N 1
ATOM 6407 C CA . ALA A 1 802 ? 16.860 -14.200 -8.666 1.00 96.12 802 ALA A CA 1
ATOM 6408 C C . ALA A 1 802 ? 17.596 -12.883 -8.383 1.00 96.12 802 ALA A C 1
ATOM 6410 O O . ALA A 1 802 ? 18.436 -12.496 -9.193 1.00 96.12 802 ALA A O 1
ATOM 6411 N N . VAL A 1 803 ? 17.271 -12.199 -7.276 1.00 96.75 803 VAL A N 1
ATOM 6412 C CA . VAL A 1 803 ? 17.700 -10.808 -7.027 1.00 96.75 803 VAL A CA 1
ATOM 6413 C C . VAL A 1 803 ? 18.030 -10.454 -5.569 1.00 96.75 803 VAL A C 1
ATOM 6415 O O . VAL A 1 803 ? 18.352 -9.297 -5.307 1.00 96.75 803 VAL A O 1
ATOM 6418 N N . GLY A 1 804 ? 17.924 -11.385 -4.617 1.00 95.88 804 GLY A N 1
ATOM 6419 C CA . GLY A 1 804 ? 18.204 -11.139 -3.198 1.00 95.88 804 GLY A CA 1
ATOM 6420 C C . GLY A 1 804 ? 19.676 -11.362 -2.834 1.00 95.88 804 GLY A C 1
ATOM 6421 O O . GLY A 1 804 ? 20.276 -12.370 -3.210 1.00 95.88 804 GLY A O 1
ATOM 6422 N N . ASP A 1 805 ? 20.257 -10.438 -2.075 1.00 94.62 805 ASP A N 1
ATOM 6423 C CA . ASP A 1 805 ? 21.669 -10.458 -1.682 1.00 94.62 805 ASP A CA 1
ATOM 6424 C C . ASP A 1 805 ? 21.958 -11.612 -0.713 1.00 94.62 805 ASP A C 1
ATOM 6426 O O . ASP A 1 805 ? 21.197 -11.878 0.219 1.00 94.62 805 ASP A O 1
ATOM 6430 N N . GLY A 1 806 ? 23.057 -12.334 -0.947 1.00 93.38 806 GLY A N 1
ATOM 6431 C CA . GLY A 1 806 ? 23.454 -13.481 -0.122 1.00 93.38 806 GLY A CA 1
ATOM 6432 C C . GLY A 1 806 ? 22.538 -14.713 -0.217 1.00 93.38 806 GLY A C 1
ATOM 6433 O O . GLY A 1 806 ? 22.743 -15.682 0.517 1.00 93.38 806 GLY A O 1
ATOM 6434 N N . VAL A 1 807 ? 21.533 -14.721 -1.100 1.00 96.50 807 VAL A N 1
ATOM 6435 C CA . VAL A 1 807 ? 20.547 -15.809 -1.192 1.00 96.50 807 VAL A CA 1
ATOM 6436 C C . VAL A 1 807 ? 21.073 -16.982 -2.025 1.00 96.50 807 VAL A C 1
ATOM 6438 O O . VAL A 1 807 ? 20.969 -17.012 -3.250 1.00 96.50 807 VAL A O 1
ATOM 6441 N N . THR A 1 808 ? 21.610 -17.994 -1.342 1.00 95.25 808 THR A N 1
ATOM 6442 C CA . THR A 1 808 ? 22.050 -19.268 -1.950 1.00 95.25 808 THR A CA 1
ATOM 6443 C C . THR A 1 808 ? 21.071 -20.421 -1.696 1.00 95.25 808 THR A C 1
ATOM 6445 O O . THR A 1 808 ? 20.916 -21.319 -2.533 1.00 95.25 808 THR A O 1
ATOM 6448 N N . GLU A 1 809 ? 20.357 -20.368 -0.570 1.00 96.75 809 GLU A N 1
ATOM 6449 C CA . GLU A 1 809 ? 19.299 -21.290 -0.166 1.00 96.75 809 GLU A CA 1
ATOM 6450 C C . GLU A 1 809 ? 18.074 -20.540 0.376 1.00 96.75 809 GLU A C 1
ATOM 6452 O O . GLU A 1 809 ? 18.196 -19.468 0.963 1.00 96.75 809 GLU A O 1
ATOM 6457 N N . VAL A 1 810 ? 16.885 -21.115 0.180 1.00 97.56 810 VAL A N 1
ATOM 6458 C CA . VAL A 1 810 ? 15.594 -20.558 0.622 1.00 97.56 810 VAL A CA 1
ATOM 6459 C C . VAL A 1 810 ? 14.612 -21.675 0.987 1.00 97.56 810 VAL A C 1
ATOM 6461 O O . VAL A 1 810 ? 14.718 -22.784 0.450 1.00 97.56 810 VAL A O 1
ATOM 6464 N N . PRO A 1 811 ? 13.606 -21.422 1.843 1.00 97.31 811 PRO A N 1
ATOM 6465 C CA . PRO A 1 811 ? 12.485 -22.342 1.995 1.00 97.31 811 PRO A CA 1
ATOM 6466 C C . PRO A 1 811 ? 11.669 -22.419 0.694 1.00 97.31 811 PRO A C 1
ATOM 6468 O O . PRO A 1 811 ? 11.561 -21.449 -0.061 1.00 97.31 811 PRO A O 1
ATOM 6471 N N . LYS A 1 812 ? 11.050 -23.576 0.418 1.00 94.81 812 LYS A N 1
ATOM 6472 C CA . LYS A 1 812 ? 10.248 -23.782 -0.810 1.00 94.81 812 LYS A CA 1
ATOM 6473 C C . LYS A 1 812 ? 8.963 -22.956 -0.862 1.00 94.81 812 LYS A C 1
ATOM 6475 O O . LYS A 1 812 ? 8.475 -22.686 -1.957 1.00 94.81 812 LYS A O 1
ATOM 6480 N N . LYS A 1 813 ? 8.398 -22.629 0.300 1.00 97.12 813 LYS A N 1
ATOM 6481 C CA . LYS A 1 813 ? 7.311 -21.662 0.472 1.00 97.12 813 LYS A CA 1
ATOM 6482 C C . LYS A 1 813 ? 7.869 -20.523 1.312 1.00 97.12 813 LYS A C 1
ATOM 6484 O O . LYS A 1 813 ? 8.227 -20.770 2.464 1.00 97.12 813 LYS A O 1
ATOM 6489 N N . ALA A 1 814 ? 7.973 -19.324 0.749 1.00 97.50 814 ALA A N 1
ATOM 6490 C CA . ALA A 1 814 ? 8.735 -18.245 1.375 1.00 97.50 814 ALA A CA 1
ATOM 6491 C C . ALA A 1 814 ? 8.099 -17.758 2.679 1.00 97.50 814 ALA A C 1
ATOM 6493 O O . ALA A 1 814 ? 8.811 -17.519 3.641 1.00 97.50 814 ALA A O 1
ATOM 6494 N N . PHE A 1 815 ? 6.767 -17.676 2.711 1.00 98.31 815 PHE A N 1
ATOM 6495 C CA . PHE A 1 815 ? 5.973 -17.148 3.829 1.00 98.31 815 PHE A CA 1
ATOM 6496 C C . PHE A 1 815 ? 5.858 -18.072 5.049 1.00 98.31 815 PHE A C 1
ATOM 6498 O O . PHE A 1 815 ? 5.268 -17.682 6.053 1.00 98.31 815 PHE A O 1
ATOM 6505 N N . TYR A 1 816 ? 6.357 -19.307 4.955 1.00 98.25 816 TYR A N 1
ATOM 6506 C CA . TYR A 1 816 ? 6.220 -20.307 6.011 1.00 98.25 816 TYR A CA 1
ATOM 6507 C C . TYR A 1 816 ? 7.554 -20.562 6.706 1.00 98.25 816 TYR A C 1
ATOM 6509 O O . TYR A 1 816 ? 8.593 -20.651 6.048 1.00 98.25 816 TYR A O 1
ATOM 6517 N N . ASN A 1 817 ? 7.501 -20.804 8.014 1.00 97.50 817 ASN A N 1
ATOM 6518 C CA . ASN A 1 817 ? 8.670 -21.153 8.818 1.00 97.50 817 ASN A CA 1
ATOM 6519 C C . ASN A 1 817 ? 9.445 -22.355 8.254 1.00 97.50 817 ASN A C 1
ATOM 6521 O O . ASN A 1 817 ? 8.877 -23.307 7.693 1.00 97.50 817 ASN A O 1
ATOM 6525 N N . ILE A 1 818 ? 10.766 -22.318 8.440 1.00 97.12 818 ILE A N 1
ATOM 6526 C CA . ILE A 1 818 ? 11.664 -23.417 8.089 1.00 97.12 818 ILE A CA 1
ATOM 6527 C C . ILE A 1 818 ? 11.331 -24.613 8.985 1.00 97.12 818 ILE A C 1
ATOM 6529 O O . ILE A 1 818 ? 11.251 -24.505 10.205 1.00 97.12 818 ILE A O 1
ATOM 6533 N N . SER A 1 819 ? 11.101 -25.772 8.376 1.00 96.06 819 SER A N 1
ATOM 6534 C CA . SER A 1 819 ? 10.703 -26.989 9.094 1.00 96.06 819 SER A CA 1
ATOM 6535 C C . SER A 1 819 ? 11.024 -28.238 8.270 1.00 96.06 819 SER A C 1
ATOM 6537 O O . SER A 1 819 ? 11.259 -28.123 7.068 1.00 96.06 819 SER A O 1
ATOM 6539 N N . PRO A 1 820 ? 10.931 -29.462 8.825 1.00 95.56 820 PRO A N 1
ATOM 6540 C CA . PRO A 1 820 ? 11.063 -30.688 8.030 1.00 95.56 820 PRO A CA 1
ATOM 6541 C C . PRO A 1 820 ? 10.076 -30.790 6.848 1.00 95.56 820 PRO A C 1
ATOM 6543 O O . PRO A 1 820 ? 10.335 -31.513 5.889 1.00 95.56 820 PRO A O 1
ATOM 6546 N N . LYS A 1 821 ? 8.949 -30.057 6.890 1.00 95.31 821 LYS A N 1
ATOM 6547 C CA . LYS A 1 821 ? 7.956 -29.976 5.800 1.00 95.31 821 LYS A CA 1
ATOM 6548 C C . LYS A 1 821 ? 8.217 -28.821 4.819 1.00 95.31 821 LYS A C 1
ATOM 6550 O O . LYS A 1 821 ? 7.705 -28.856 3.701 1.00 95.31 821 LYS A O 1
ATOM 6555 N N . ASN A 1 822 ? 8.999 -27.821 5.222 1.00 97.00 822 ASN A N 1
ATOM 6556 C CA . ASN A 1 822 ? 9.425 -26.676 4.416 1.00 97.00 822 ASN A CA 1
ATOM 6557 C C . ASN A 1 822 ? 10.932 -26.413 4.634 1.00 97.00 822 ASN A C 1
ATOM 6559 O O . ASN A 1 822 ? 11.295 -25.395 5.223 1.00 97.00 822 ASN A O 1
ATOM 6563 N N . PRO A 1 823 ? 11.817 -27.355 4.254 1.00 96.88 823 PRO A N 1
ATOM 6564 C CA . PRO A 1 823 ? 13.247 -27.204 4.482 1.00 96.88 823 PRO A CA 1
ATOM 6565 C C . PRO A 1 823 ? 13.840 -26.172 3.522 1.00 96.88 823 PRO A C 1
ATOM 6567 O O . PRO A 1 823 ? 13.299 -25.937 2.433 1.00 96.88 823 PRO A O 1
ATOM 6570 N N . LEU A 1 824 ? 14.993 -25.625 3.906 1.00 97.00 824 LEU A N 1
ATOM 6571 C CA . LEU A 1 824 ? 15.841 -24.861 2.999 1.00 97.00 824 LEU A CA 1
ATOM 6572 C C . LEU A 1 824 ? 16.285 -25.744 1.827 1.00 97.00 824 LEU A C 1
ATOM 6574 O O . LEU A 1 824 ? 16.562 -26.939 1.976 1.00 97.00 824 LEU A O 1
ATOM 6578 N N . VAL A 1 825 ? 16.319 -25.156 0.637 1.00 97.25 825 VAL A N 1
ATOM 6579 C CA . VAL A 1 825 ? 16.867 -25.767 -0.571 1.00 97.25 825 VAL A CA 1
ATOM 6580 C C . VAL A 1 825 ? 17.683 -24.748 -1.348 1.00 97.25 825 VAL A C 1
ATOM 6582 O O . VAL A 1 825 ? 17.335 -23.572 -1.395 1.00 97.25 825 VAL A O 1
ATOM 6585 N N . THR A 1 826 ? 18.736 -25.223 -2.011 1.00 97.50 826 THR A N 1
ATOM 6586 C CA . THR A 1 826 ? 19.550 -24.402 -2.912 1.00 97.50 826 THR A CA 1
ATOM 6587 C C . THR A 1 826 ? 18.703 -23.789 -4.028 1.00 97.50 826 THR A C 1
ATOM 6589 O O . THR A 1 826 ? 17.767 -24.424 -4.528 1.00 97.50 826 THR A O 1
ATOM 6592 N N . CYS A 1 827 ? 19.050 -22.578 -4.462 1.00 96.75 827 CYS A N 1
ATOM 6593 C CA . CYS A 1 827 ? 18.278 -21.830 -5.457 1.00 96.75 827 CYS A CA 1
ATOM 6594 C C . CYS A 1 827 ? 18.097 -22.540 -6.813 1.00 96.75 827 CYS A C 1
ATOM 6596 O O . CYS A 1 827 ? 17.113 -22.286 -7.504 1.00 96.75 827 CYS A O 1
ATOM 6598 N N . ASP A 1 828 ? 18.961 -23.490 -7.180 1.00 95.88 828 ASP A N 1
ATOM 6599 C CA . ASP A 1 828 ? 18.790 -24.313 -8.392 1.00 95.88 828 ASP A CA 1
ATOM 6600 C C . ASP A 1 828 ? 17.644 -25.334 -8.294 1.00 95.88 828 ASP A C 1
ATOM 6602 O O . ASP A 1 828 ? 17.160 -25.843 -9.305 1.00 95.88 828 ASP A O 1
ATOM 6606 N N . LYS A 1 829 ? 17.171 -25.629 -7.076 1.00 96.00 829 LYS A N 1
ATOM 6607 C CA . LYS A 1 829 ? 15.979 -26.458 -6.827 1.00 96.00 829 LYS A CA 1
ATOM 6608 C C . LYS A 1 829 ? 14.685 -25.634 -6.846 1.00 96.00 829 LYS A C 1
ATOM 6610 O O . LYS A 1 829 ? 13.599 -26.221 -6.814 1.00 96.00 829 LYS A O 1
ATOM 6615 N N . ILE A 1 830 ? 14.779 -24.302 -6.908 1.00 96.06 830 ILE A N 1
ATOM 6616 C CA . ILE A 1 830 ? 13.647 -23.388 -7.087 1.00 96.06 830 ILE A CA 1
ATOM 6617 C C . ILE A 1 830 ? 13.404 -23.179 -8.586 1.00 96.06 830 ILE A C 1
ATOM 6619 O O . ILE A 1 830 ? 14.326 -23.000 -9.380 1.00 96.06 830 ILE A O 1
ATOM 6623 N N . LYS A 1 831 ? 12.136 -23.232 -9.003 1.00 92.19 831 LYS A N 1
ATOM 6624 C CA . LYS A 1 831 ? 11.762 -23.098 -10.416 1.00 92.19 831 LYS A CA 1
ATOM 6625 C C . LYS A 1 831 ? 11.795 -21.628 -10.830 1.00 92.19 831 LYS A C 1
ATOM 6627 O O . LYS A 1 831 ? 10.839 -20.908 -10.572 1.00 92.19 831 LYS A O 1
ATOM 6632 N N . LYS A 1 832 ? 12.875 -21.226 -11.499 1.00 90.12 832 LYS A N 1
ATOM 6633 C CA . LYS A 1 832 ? 13.029 -19.900 -12.117 1.00 90.12 832 LYS A CA 1
ATOM 6634 C C . LYS A 1 832 ? 12.061 -19.723 -13.299 1.00 90.12 832 LYS A C 1
ATOM 6636 O O . LYS A 1 832 ? 11.678 -20.708 -13.942 1.00 90.12 832 LYS A O 1
ATOM 6641 N N . LEU A 1 833 ? 11.682 -18.478 -13.593 1.00 93.06 833 LEU A N 1
ATOM 6642 C CA . LEU A 1 833 ? 10.841 -18.137 -14.745 1.00 93.06 833 LEU A CA 1
ATOM 6643 C C . LEU A 1 833 ? 11.571 -18.494 -16.054 1.00 93.06 833 LEU A C 1
ATOM 6645 O O . LEU A 1 833 ? 12.707 -18.083 -16.278 1.00 93.06 833 LEU A O 1
ATOM 6649 N N . ASN A 1 834 ? 10.937 -19.276 -16.930 1.00 96.00 834 ASN A N 1
ATOM 6650 C CA . ASN A 1 834 ? 11.524 -19.644 -18.218 1.00 96.00 834 ASN A CA 1
ATOM 6651 C C . ASN A 1 834 ? 11.032 -18.692 -19.310 1.00 96.00 834 ASN A C 1
ATOM 6653 O O . ASN A 1 834 ? 9.895 -18.801 -19.758 1.00 96.00 834 ASN A O 1
ATOM 6657 N N . PHE A 1 835 ? 11.909 -17.815 -19.795 1.00 97.12 835 PHE A N 1
ATOM 6658 C CA . PHE A 1 835 ? 11.569 -16.809 -20.806 1.00 97.12 835 PHE A CA 1
ATOM 6659 C C . PHE A 1 835 ? 11.331 -17.366 -22.221 1.00 97.12 835 PHE A C 1
ATOM 6661 O O . PHE A 1 835 ? 10.799 -16.651 -23.064 1.00 97.12 835 PHE A O 1
ATOM 6668 N N . LYS A 1 836 ? 11.648 -18.640 -22.517 1.00 97.06 836 LYS A N 1
ATOM 6669 C CA . LYS A 1 836 ? 11.503 -19.222 -23.874 1.00 97.06 836 LYS A CA 1
ATOM 6670 C C . LYS A 1 836 ? 10.130 -19.004 -24.552 1.00 97.06 836 LYS A C 1
ATOM 6672 O O . LYS A 1 836 ? 10.134 -18.862 -25.773 1.00 97.06 836 LYS A O 1
ATOM 6677 N N . PRO A 1 837 ? 8.973 -18.972 -23.856 1.00 97.12 837 PRO A N 1
ATOM 6678 C CA . PRO A 1 837 ? 7.681 -18.654 -24.473 1.00 97.12 837 PRO A CA 1
ATOM 6679 C C . PRO A 1 837 ? 7.526 -17.214 -24.987 1.00 97.12 837 PRO A C 1
ATOM 6681 O O . PRO A 1 837 ? 6.625 -16.981 -25.782 1.00 97.12 837 PRO A O 1
ATOM 6684 N N . TRP A 1 838 ? 8.390 -16.277 -24.579 1.00 97.31 838 TRP A N 1
ATOM 6685 C CA . TRP A 1 838 ? 8.461 -14.906 -25.106 1.00 97.31 838 TRP A CA 1
ATOM 6686 C C . TRP A 1 838 ? 9.407 -14.773 -26.314 1.00 97.31 838 TRP A C 1
ATOM 6688 O O . TRP A 1 838 ? 9.653 -13.662 -26.771 1.00 97.31 838 TRP A O 1
ATOM 6698 N N . ALA A 1 839 ? 9.960 -15.875 -26.838 1.00 97.06 839 ALA A N 1
ATOM 6699 C CA . ALA A 1 839 ? 10.889 -15.831 -27.966 1.00 97.06 839 ALA A CA 1
ATOM 6700 C C . ALA A 1 839 ? 10.189 -15.408 -29.268 1.00 97.06 839 ALA A C 1
ATOM 6702 O O . ALA A 1 839 ? 9.370 -16.158 -29.803 1.00 97.06 839 ALA A O 1
ATOM 6703 N N . ASP A 1 840 ? 10.575 -14.260 -29.816 1.00 94.75 840 ASP A N 1
ATOM 6704 C CA . ASP A 1 840 ? 10.022 -13.699 -31.044 1.00 94.75 840 ASP A CA 1
ATOM 6705 C C . ASP A 1 840 ? 10.629 -14.374 -32.298 1.00 94.75 840 ASP A C 1
ATOM 6707 O O . ASP A 1 840 ? 11.843 -14.286 -32.544 1.00 94.75 840 ASP A O 1
ATOM 6711 N N . PRO A 1 841 ? 9.821 -15.050 -33.142 1.00 90.81 841 PRO A N 1
ATOM 6712 C CA . PRO A 1 841 ? 10.295 -15.629 -34.396 1.00 90.81 841 PRO A CA 1
ATOM 6713 C C . PRO A 1 841 ? 10.846 -14.596 -35.395 1.00 90.81 841 PRO A C 1
ATOM 6715 O O . PRO A 1 841 ? 11.704 -14.949 -36.209 1.00 90.81 841 PRO A O 1
ATOM 6718 N N . ALA A 1 842 ? 10.396 -13.337 -35.352 1.00 89.75 842 ALA A N 1
ATOM 6719 C CA . ALA A 1 842 ? 10.860 -12.276 -36.245 1.00 89.75 842 ALA A CA 1
ATOM 6720 C C . ALA A 1 842 ? 12.338 -11.928 -35.999 1.00 89.75 842 ALA A C 1
ATOM 6722 O O . ALA A 1 842 ? 13.104 -11.786 -36.959 1.00 89.75 842 ALA A O 1
ATOM 6723 N N . CYS A 1 843 ? 12.783 -11.915 -34.736 1.00 86.69 843 CYS A N 1
ATOM 6724 C CA . CYS A 1 843 ? 14.192 -11.687 -34.395 1.00 86.69 843 CYS A CA 1
ATOM 6725 C C . CYS A 1 843 ? 15.129 -12.776 -34.948 1.00 86.69 843 CYS A C 1
ATOM 6727 O O . CYS A 1 843 ? 16.298 -12.501 -35.223 1.00 86.69 843 CYS A O 1
ATOM 6729 N N . LYS A 1 844 ? 14.634 -14.002 -35.175 1.00 72.31 844 LYS A N 1
ATOM 6730 C CA . LYS A 1 844 ? 15.430 -15.079 -35.791 1.00 72.31 844 LYS A CA 1
ATOM 6731 C C . LYS A 1 844 ? 15.622 -14.882 -37.296 1.00 72.31 844 LYS A C 1
ATOM 6733 O O . LYS A 1 844 ? 16.706 -15.168 -37.796 1.00 72.31 844 LYS A O 1
ATOM 6738 N N . LYS A 1 845 ? 14.624 -14.345 -38.010 1.00 59.62 845 LYS A N 1
ATOM 6739 C CA . LYS A 1 845 ? 14.712 -14.093 -39.463 1.00 59.62 845 LYS A CA 1
ATOM 6740 C C . LYS A 1 845 ? 15.726 -12.993 -39.810 1.00 59.62 845 LYS A C 1
ATOM 6742 O O . LYS A 1 845 ? 16.490 -13.153 -40.755 1.00 59.62 845 LYS A O 1
ATOM 6747 N N . LYS A 1 846 ? 15.828 -11.927 -39.004 1.00 54.25 846 LYS A N 1
ATOM 6748 C CA . LYS A 1 846 ? 16.854 -10.875 -39.198 1.00 54.25 846 LYS A CA 1
ATOM 6749 C C . LYS A 1 846 ? 18.303 -11.386 -39.076 1.00 54.25 846 LYS A C 1
ATOM 6751 O O . LYS A 1 846 ? 19.205 -10.778 -39.643 1.00 54.25 846 LYS A O 1
ATOM 6756 N N . LYS A 1 847 ? 18.545 -12.506 -38.377 1.00 49.59 847 LYS A N 1
ATOM 6757 C CA . LYS A 1 847 ? 19.875 -13.146 -38.323 1.00 49.59 847 LYS A CA 1
ATOM 6758 C C . LYS A 1 847 ? 20.222 -13.951 -39.580 1.00 49.59 847 LYS A C 1
ATOM 6760 O O . LYS A 1 847 ? 21.406 -14.153 -39.821 1.00 49.59 847 LYS A O 1
ATOM 6765 N N . SER A 1 848 ? 19.244 -14.404 -40.373 1.00 46.16 848 SER A N 1
ATOM 6766 C CA . SER A 1 848 ? 19.535 -15.093 -41.639 1.00 46.16 848 SER A CA 1
ATOM 6767 C C . SER A 1 848 ? 19.804 -14.113 -42.780 1.00 46.16 848 SER A C 1
ATOM 6769 O O . SER A 1 848 ? 20.735 -14.349 -43.537 1.00 46.16 848 SER A O 1
ATOM 6771 N N . SER A 1 849 ? 19.074 -12.991 -42.869 1.00 45.31 849 SER A N 1
ATOM 6772 C CA . SER A 1 849 ? 19.281 -11.999 -43.940 1.00 45.31 849 SER A CA 1
ATOM 6773 C C . SER A 1 849 ? 20.669 -11.351 -43.885 1.00 45.31 849 SER A C 1
ATOM 6775 O O . SER A 1 849 ? 21.370 -11.359 -44.894 1.00 45.31 849 SER A O 1
ATOM 6777 N N . LYS A 1 850 ? 21.127 -10.936 -42.692 1.00 44.19 850 LYS A N 1
ATOM 6778 C CA . LYS A 1 850 ? 22.498 -10.427 -42.479 1.00 44.19 850 LYS A CA 1
ATOM 6779 C C . LYS A 1 850 ? 23.603 -11.445 -42.785 1.00 44.19 850 LYS A C 1
ATOM 6781 O O . LYS A 1 850 ? 24.756 -11.054 -42.898 1.00 44.19 850 LYS A O 1
ATOM 6786 N N . LYS A 1 851 ? 23.278 -12.738 -42.888 1.00 42.50 851 LYS A N 1
ATOM 6787 C CA . LYS A 1 851 ? 24.239 -13.775 -43.282 1.00 42.50 851 LYS A CA 1
ATOM 6788 C C . LYS A 1 851 ? 24.313 -13.975 -44.799 1.00 42.50 851 LYS A C 1
ATOM 6790 O O . LYS A 1 851 ? 25.282 -14.540 -45.269 1.00 42.50 851 LYS A O 1
ATOM 6795 N N . THR A 1 852 ? 23.319 -13.499 -45.548 1.00 42.12 852 THR A N 1
ATOM 6796 C CA . THR A 1 852 ? 23.320 -13.494 -47.023 1.00 42.12 852 THR A CA 1
ATOM 6797 C C . THR A 1 852 ? 23.952 -12.238 -47.621 1.00 42.12 852 THR A C 1
ATOM 6799 O O . THR A 1 852 ? 24.479 -12.325 -48.716 1.00 42.12 852 THR A O 1
ATOM 6802 N N . GLU A 1 853 ? 23.945 -11.104 -46.910 1.00 42.16 853 GLU A N 1
ATOM 6803 C CA . GLU A 1 853 ? 24.600 -9.844 -47.333 1.00 42.16 853 GLU A CA 1
ATOM 6804 C C . GLU A 1 853 ? 26.110 -9.788 -47.008 1.00 42.16 853 GLU A C 1
ATOM 6806 O O . GLU A 1 853 ? 26.769 -8.798 -47.301 1.00 42.16 853 GLU A O 1
ATOM 6811 N N . LEU A 1 854 ? 26.654 -10.824 -46.358 1.00 46.06 854 LEU A N 1
ATOM 6812 C CA . LEU A 1 854 ? 28.090 -10.977 -46.065 1.00 46.06 854 LEU A CA 1
ATOM 6813 C C . LEU A 1 854 ? 28.767 -12.066 -46.918 1.00 46.06 854 LEU A C 1
ATOM 6815 O O . LEU A 1 854 ? 29.988 -12.180 -46.883 1.00 46.06 854 LEU A O 1
ATOM 6819 N N . ASP A 1 855 ? 27.977 -12.825 -47.686 1.00 43.12 855 ASP A N 1
ATOM 6820 C CA . ASP A 1 855 ? 28.420 -13.860 -48.633 1.00 43.12 855 ASP A CA 1
ATOM 6821 C C . ASP A 1 855 ? 28.098 -13.446 -50.100 1.00 43.12 855 ASP A C 1
ATOM 6823 O O . ASP A 1 855 ? 28.008 -14.298 -50.988 1.00 43.12 855 ASP A O 1
ATOM 6827 N N . SER A 1 856 ? 27.896 -12.140 -50.351 1.00 35.72 856 SER A N 1
ATOM 6828 C CA . SER A 1 856 ? 27.583 -11.519 -51.656 1.00 35.72 856 SER A CA 1
ATOM 6829 C C . SER A 1 856 ? 28.408 -10.259 -51.903 1.00 35.72 856 SER A C 1
ATOM 6831 O O . SER A 1 856 ? 28.984 -10.150 -53.005 1.00 35.72 856 SER A O 1
#

Solvent-accessible surface area (backbone atoms only — not comparable to full-atom values): 47986 Å² total; per-residue (Å²): 135,79,85,67,76,75,70,67,76,75,77,73,86,69,84,76,78,74,70,66,48,61,35,31,62,61,61,45,28,54,63,90,40,27,80,39,19,70,89,56,44,70,72,44,25,58,14,29,38,33,48,45,66,61,40,93,48,72,31,52,44,62,60,71,44,46,22,39,43,76,45,77,46,82,42,66,48,77,44,71,77,55,63,68,44,75,41,63,54,87,84,62,80,89,72,85,60,66,64,32,43,46,49,89,42,21,62,45,47,56,77,42,36,84,45,38,46,39,94,87,62,54,99,83,53,55,56,81,76,40,32,84,39,57,62,22,31,40,35,39,64,67,98,62,53,59,44,73,44,68,55,51,29,91,79,56,50,33,30,36,26,50,61,92,46,78,82,42,55,82,84,68,82,88,60,68,69,62,51,61,49,51,55,50,63,52,50,75,71,72,52,76,93,79,68,90,81,82,94,75,87,78,87,84,85,84,82,91,74,90,79,91,82,89,78,84,83,88,83,86,76,68,60,81,86,85,90,88,88,91,55,83,76,63,47,63,70,50,56,59,60,77,46,49,48,52,19,29,32,73,83,28,43,76,52,48,75,67,60,47,50,53,25,57,78,67,73,30,41,86,76,33,37,44,74,46,61,70,75,61,91,72,50,78,87,53,58,42,25,40,48,42,27,83,93,35,37,48,40,19,14,34,53,26,43,58,45,64,90,62,76,74,34,57,27,86,90,81,32,54,43,57,24,91,86,70,44,81,58,70,54,41,53,59,51,39,67,62,59,37,48,76,43,82,47,69,26,88,60,32,8,34,39,46,37,24,49,50,53,44,57,39,56,19,40,28,60,59,64,44,60,52,37,32,75,62,82,49,70,51,22,63,42,84,93,34,54,81,39,82,61,31,54,44,49,66,47,55,77,81,36,93,81,40,30,93,49,93,61,47,56,24,67,31,45,44,68,59,30,38,52,82,66,63,56,45,86,65,86,73,84,42,52,60,35,67,21,24,30,51,87,57,50,29,66,78,44,34,47,55,93,80,30,47,61,87,46,42,57,80,51,59,20,22,58,49,64,39,78,54,99,91,43,79,37,63,37,67,52,92,83,31,75,37,94,49,50,80,56,97,78,33,84,40,34,42,38,93,43,79,47,50,39,59,58,33,40,50,51,52,44,34,54,53,48,44,29,33,53,44,4,54,52,48,42,72,63,26,79,69,64,52,33,67,60,28,27,55,53,19,48,55,51,46,34,37,31,52,49,34,24,50,61,68,46,53,45,28,64,36,45,16,60,67,53,36,41,74,71,64,72,43,77,93,71,87,69,73,52,77,65,62,38,87,86,43,67,34,50,44,31,50,58,38,56,55,52,62,58,54,41,60,35,27,43,57,50,60,43,49,28,18,45,79,87,66,49,78,73,51,79,41,57,42,46,82,31,46,21,22,52,5,62,40,76,86,36,45,35,26,54,52,40,18,31,47,72,31,60,14,25,39,54,79,36,35,31,32,56,48,43,57,39,35,46,46,56,94,82,33,93,44,33,32,56,60,29,46,49,48,48,47,43,34,74,63,15,58,48,32,28,44,58,53,40,32,71,77,69,70,43,87,58,86,44,56,65,40,43,41,74,75,61,45,29,47,75,62,48,39,51,38,47,62,74,62,37,96,47,50,65,45,34,49,35,62,56,40,30,59,46,38,36,44,55,29,92,72,29,71,37,22,52,54,46,51,51,45,49,46,53,41,52,48,37,40,52,22,23,30,55,74,41,68,51,20,66,82,30,51,88,40,50,50,74,67,43,48,60,33,40,74,53,46,39,63,37,38,49,38,53,72,54,40,52,64,48,56,58,40,30,80,51,40,50,33,36,70,38,97,91,29,46,72,41,49,43,89,80,45,66,66,80,65,65,71,71,76,53,49,70,68,46,57,52,62,61,54,56,64,56,54,72,73,76,112

Mean predicted aligned error: 15.17 Å

InterPro domains:
  IPR010255 Haem peroxidase superfamily [SSF48113] (279-840)
  IPR019791 Haem peroxidase, animal-type [PF03098] (285-815)
  IPR019791 Haem peroxidase, animal-type [PR00457] (308-319)
  IPR019791 Haem peroxidase, animal-type [PR00457] (511-531)
  IPR019791 Haem peroxidase, animal-type [PR00457] (536-562)
  IPR019791 Haem peroxidase, animal-type [PR00457] (716-736)
  IPR019791 Haem peroxidase, animal-type [PR00457] (791-805)
  IPR019791 Haem peroxidase, animal-type [PS50292] (276-842)
  IPR026112 Amnionless [PF14828] (25-171)
  IPR037120 Haem peroxidase domain superfamily, animal type [G3DSA:1.10.640.10] (270-842)

Organism: Mythimna separata (NCBI:txid271217)

Radius of gyration: 33.1 Å; Cα contacts (8 Å, |Δi|>4): 1587; chains: 1; bounding box: 67×103×105 Å